Protein 8PHH (pdb70)

Organism: Atkinsonella hypoxylon virus (isolate 2H) (NCBI:txid647331)

Solvent-accessible surface area: 42245 Å² total; per-residue (Å²): 145,22,76,7,26,193,57,1,35,4,93,189,42,23,88,101,71,31,0,78,117,22,20,2,0,0,0,0,0,0,8,14,0,0,2,0,0,0,12,31,0,60,151,38,22,50,43,182,60,39,81,102,47,43,59,4,0,5,0,0,0,0,0,0,0,0,0,0,0,0,0,0,0,0,4,1,0,12,116,57,31,57,90,74,8,15,4,4,72,88,14,68,29,91,154,41,24,79,149,2,6,54,17,0,6,73,2,89,0,5,80,3,0,4,42,0,0,62,6,0,10,8,25,119,6,129,27,3,47,102,2,23,1,5,0,0,0,5,1,0,32,12,92,8,0,9,4,3,10,6,4,0,0,3,0,0,20,0,0,24,45,0,44,79,101,31,210,94,7,62,5,15,17,42,0,0,15,14,43,0,0,63,31,54,216,48,50,13,10,0,0,1,10,1,0,0,0,0,76,165,51,17,35,19,38,124,13,35,2,0,134,0,0,10,47,0,3,56,84,41,6,16,127,28,17,64,193,81,112,91,18,40,117,12,114,23,56,76,9,87,26,63,113,120,85,12,6,0,1,36,8,5,0,0,4,17,109,94,0,114,127,24,0,35,73,0,1,115,28,0,13,64,0,0,45,87,63,32,177,5,113,106,29,0,111,106,2,21,73,115,129,47,34,10,0,0,38,1,14,15,6,7,38,27,12,10,2,10,2,25,22,98,9,91,92,11,166,118,118,18,122,142,7,84,16,68,60,2,2,122,30,14,51,8,6,30,83,72,102,154,48,74,96,87,64,82,10,109,48,9,220,82,47,73,43,6,38,44,38,12,0,2,0,9,97,82,47,167,60,10,136,36,92,15,42,72,31,72,90,125,92,6,27,92,15,39,5,1,0,3,2,2,87,62,82,109,9,74,27,0,31,18,2,11,0,0,4,0,3,2,14,6,10,3,0,0,0,0,0,0,10,1,8,19,4,91,26,43,9,32,59,1,4,18,12,17,11,9,0,9,4,32,0,136,42,0,18,4,29,10,57,82,67,72,18,52,6,17,69,29,106,106,55,107,5,15,0,3,0,1,10,10,0,34,59,13,17,7,0,26,5,41,34,89,2,21,113,122,28,137,65,104,90,20,20,54,12,41,0,0,8,43,11,11,11,35,24,0,10,12,93,106,99,0,16,4,3,0,0,0,0,23,14,49,79,85,86,58,10,64,52,81,22,0,24,2,8,4,10,7,3,2,19,0,0,6,32,2,1,7,4,9,1,94,7,3,40,61,16,2,68,93,120,6,56,195,75,1,51,2,58,186,59,34,74,101,70,42,2,74,114,20,20,3,0,0,0,0,0,1,6,10,0,0,0,0,0,1,0,22,2,84,82,20,20,112,120,26,76,20,92,166,34,31,50,0,0,17,0,0,0,0,0,0,0,0,0,0,1,0,0,0,0,5,3,2,0,21,126,68,33,58,87,68,9,19,4,1,68,80,17,88,86,52,162,47,32,73,124,3,15,66,4,0,8,66,3,88,0,6,86,6,1,3,44,0,0,55,4,0,13,10,24,117,8,130,36,6,48,96,4,22,2,6,0,0,0,5,2,1,28,12,82,11,1,9,4,4,13,7,4,0,0,4,0,0,24,0,0,26,37,3,14,43,147,28,218,70,86,50,8,18,4,105,0,1,23,21,44,0,0,57,33,51,234,45,50,15,14,0,0,3,11,2,0,0,0,0,52,90,96,19,30,8,24,83,12,38,3,1,113,0,0,4,73,8,0,38,1,65,78,9,153,77,13,47,179,24,109,147,63,34,94,7,103,24,57,70,15,88,24,55,116,118,88,11,9,0,1,35,8,4,0,2,1,19,106,92,2,50,120,42,1,38,74,1,0,93,21,0,14,44,0,0,40,78,52,31,153,6,103,90,32,0,114,113,4,19,73,117,130,42,36,10,0,0,38,0,11,10,6,10,37,31,15,10,3,10,2,29,19,100,9,96,80,30,174,141,110,24,130,154,14,86,16,69,50,0,3,122,20,14,47,8,3,30,87,82,91,158,46,73,83,94,61,80,10,98,57,7,219,78,58,72,46,5,40,64,40,3,0,1,3,12,124,80,42,169,71,16,133,34,87,16,39,88,21,66,91,125,99,8,31,96,19,46,5,1,0,2,1,3,88,59,62,102,11,80,28,0,19,17,1,11,0,0,4,0,3,1,12,10,12,4,0,0,0,0,0,0,12,1,8,18,2,82,25,35,8,28,146,1,2,28,13,23,19,5,3,4,4,29,1,133,35,1,16,11,31,12,55,78,79,77,15,57,6,17,72,30,99,81,6,154,62,102,111,35,26,18,1,6,0,2,12,11,0,55,68,15,20,8,0,24,7,40,39,105,1,22,118,90,21,175,64,106,61,19,19,61,12,36,2,1,21,32,8,14,8,37,32,0,24,17,56,100,146,76,0,18,4,2,0,0,0,0,22,16,64,66,77,90,72,8,66,47,86,18,0,43,3,11,6,4,6,2,5,23,0,0,8,34,1,1,7,1,14,0,89,4,5,53,75,14,1,57,49,123

Radius of gyration: 35.3 Å; Cα contacts (8 Å, |Δi|>4): 2469; chains: 2; boundi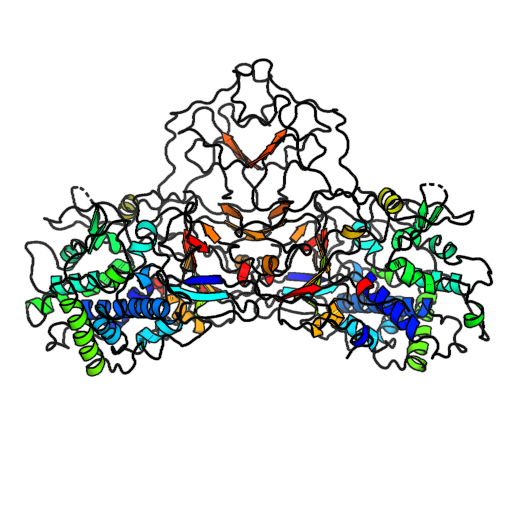ng box: 95×77×93 Å

Secondary structure (DSSP, 8-state):
--HHHH-GGGS-EE-----EEEEE---THHHHHHHHHHHHTTGGG---TT-SS-SHHHHHHHHHHHHHHHHHHHHHHTSSSPPHHHHTS--SHHHHHHHHHHHS--B-HHHHHHHGGG-BEE-SSSTTEEEEE-STT--HHHHTTTS--THHHHHHHHHHH-----S-GGGTTTT-EEEEESS-EEEHHHHHS--EE--EEE---HHHHHHGGGS-GGGHHHHT-SS------PPPPEE-TTT--HHHHHTT-STTSHHHHHHHHHHHHHHHHHHS---B-STTTTT-B-GGGG-EEEE-----S---PPP----S--EE--HHHHHHHTTBSPPPPP----EE----S-SSSS-GGGBSB-SS-PPP---PBP--HHHHHS--EEEEESS---SGGGTTHHHH--EEEESSEEEEEEEPP-TTS-HHHHS---STTEEETTSBPPSSSS--B-BPPPPP---SS---EEEES-SSS-EEEEE-SEESSPPPTTS-EEEEEE-SSS-S--EE----B-EEESEEEESSSSS--TTTEEEES-SHHHH-TTSEEEEE--STTTS---/--TTHHHH-GGGT-EE-----EEEEE---THHHHHHHHHHHHHH--TTS-TT-SS--HHHHHHHHHHHHHHHHHHHHHHTSSS--HHHHTS-TTTTSHHHHHHHHS--B-TTTHHHHGGG-BEE-SSSTTEEEEE--TT--HHHHTTTS--THHHHHHHHHTSS--SS--HHHHHHT-EEEEETT--EEHHHHT---B----EE---TTHHHHGGGS-HHHHHHHHHS--PPPP-PPPPEE-TTT--HHHHHHT--TTSHHHHHHHHHHHHHHHHHHS---B-STTTTT-B-GGGG-EEEE-----S----------S--EE--HHHHHHHTTBS--PPPP---EE----SSSTTS-GGGBSB-SS-PPP--------HHHHHS--EEEEESS---SSTTHHHHHH--EEEESSEEEEEEEPPPTTS-HHHHTT--STTEEETTSBPPSSSS--B--PPPPP-----EEES-SS--EEEEE-SEESSPPPGGG-EEEEEE-SSS-S--EE---B-EEESEEEESSSS---TTSEEEES-STTTS-TTSEEEEE--HHHHS--

Nearest PDB structures (foldseek):
  8qll-assembly1_B  TM=3.915E-01  e=9.304E+00  Rattus norvegicus

Foldseek 3Di:
DDPCCVPVVVVVVDDDDLFDAFEKAFEFLCLLLLLVLLVVLVVQDDLVDDQQAAADASLLSSLLLLLLVLLLQLCLQPPPDVHHFALNVPDPCPPDCVLLNVLQQPFFDFPVSVLQVVLQAKDADDSSRNYIYHYHCQQDDCLFCVLRSDASVLSLLLLQLLADDDDAEASLVVSQLAFAACEPPATHGNCFSQVQWDDLAIAGDQDLSNVSVCVRRDDVSSVSCHVRPRYDHQPQDHYYYYRVRDRCCCSRQVVDPVCSVRSSCSSVSVSVVCVPRVVTDDHSNVPSNDHDPSNPKAKEAEAAQDSGAQDGHDHDPHYHHYDDDQVSCVRLQAFDKFDDQPPPDDDDDDPDNVVDDVLPPQDDPPDDAFPFIFGGDDCCPHHWGKMKIWDLPDADPVSCPNRLSNRQYKYFYEDDDWDFDDADPPDDPNVRSHRPCGQKDQQVLEDRRNPNDHHTRGHYDPDPDDDDDPPDPLDDDDDDDDPDDDDDDDSVVDDARPNDRPRDDRDDDDVVPGHIDGSIKGAQDSHRHDSRGMIHRNDCQSPRHPVIHMDMGIHPCVVVDD/DCCVVPVVVVVDDDDLADAFEKAFEFQCLQLLLVLLLVCVVPVVQADCQVDQQDDSLLLSLLLLLLVLLLQLCLQPPPDVPHFQLSVPQDPDPLSVLLNVLQQPFFDFPVSVLQVVLQAKAADDSSRNYIYHYHCNQDDCLFCVLSRDASVLSLLLSVQQQDPDDDDQSCVQSQQAFAAAEAPAGQGNCQNQVAWDDVQIAGECDLSNVSVSVSRGNNVNVVVPPHDHHDGQPQDYYYYYRVRDRPSCRRQVVDPVCSVVSSCSSNSSSVRCCVTVVGDDHSNVPSNDHDPSNPKAKEAEAADDSHAQDGDDGDDDDGHHDYDQVSCVRRQAADKFDDQPVPDDDDDDPDPVVDDVVPPQDDPPDDAFPFIFGHDDCCPHVWDKMKIWFLPDADPVSCPSRLSNRFYKYFYEDDDWDFDDADPVDDVNVRSHRDCRQKDQQVQEDGSNDNDHHTRRHDDDPPDDDDDDDDDPPDPQDDDDDDDDPDDDDDDDPPPDDARPHDRPRHDRDDDDGLSHGHIDGSIKGAQDSHRHDSRGMIHRNDCCSPRNPVIDMDMGIHPCVVDDRD

InterPro domains:
  IPR058242 Capsid protein, partitivirus [PF25666] (72-651)

Sequence (1128 aa):
SGIFAKEIDLPRNVIQHSGNKFILDVVPDSRFPTFAITEFVQRSFSNFTFEQYSYVSPASLVGYLVYMIHAFVFLVDAFERSPMSAYASEIDASHAYLRIIDAFSDAYIPDFLFEILDTYLSHRLDIRSKLEMNVSYGSVLYKYDAPRIVAPSIFLLAHNQLISQSRESTAYEKWLDSIVIHYSRAVIRVGNLVGGLYQTTHFTYRNWFARSLSRLADSATHRTHLRRPMISEFDYNIPSVNNNTYNPYVHLLMLEPNNRNITLDFIRSLSSFCSTELKATRTLRDHISRRSAAISRCVIKGPEAPTWHSSPLDDLKEKSKQGNFSQFCEVAKFGLPRKENSESYTFKFPKDASTIDTAFYLIQENGRSSVLDPTTADEELHTEGMNLLFDPYDDESSAHYATVLSGKLIQNSNIDGETLLLPDPTTGLARTNSRYLQGSVLIRNVLPEFDQHEIRLFPRYPQSASLTLLFNMRQVWIPRFKQKVDEQPKLSNFSWNEGCDGTVPSLNVVTQQVILWSSYRHVSNSDRPTVDTVYYYSTLELLFGTRSSMMQTYNLHQLLSLIFAKEIDLPRNVIQHSGNKFILDVVPDSRFPTFAITEFVQRSFSNFTFEQYSYVSPASLVGYLVYMIHAFVFLVDAFERSPMSAYASEIDASHAYLRIIDAFSDAYIPDFLFEILDTYLSHRLDIRSKLEMNVSYGSVLYKYDAPRIVAPSIFLLAHNQLISQSRESTAYEKWLDSIVIHYSRAVIRVGNLVGGLYQSTHFTYRNWFARSLSRLADSATHRTHLRRPMISEFDYNIPSVNNNTYNPYVHLLMLEPNNRNITLDFIRSLSSFCSTELKATRTLRDHISRRSAAISRCVIKGPEAPTWHSSPLDDLKEKSKQGNFSQFCEVAKFGLPRKENSESYTFKFPKDASTIDTAFYLIQENGRSSVLDPTTADEELHTEGMNLLFDPYDDESSAHYATVLSGKLIQNSNIDGETLLLPDPTTGLARTNSRYLQGSVLIRNVLPEFDQHEIRLFPRYPQISRLSASLTLLFNMRQVWIPRFKQKVDEQPKLSNFSWNEGCDGTVPSLNVVTAQQVILWSSYRHVSNSDRPTVDTVYYYSTLELLFGTRSSMMQTYNLHQLLSLH

Structure (mmCIF, N/CA/C/O backbone):
data_8PHH
#
_entry.id   8PHH
#
loop_
_atom_site.group_PDB
_atom_site.id
_atom_site.type_symbol
_atom_site.label_atom_id
_atom_site.label_alt_id
_atom_site.label_comp_id
_atom_site.label_asym_id
_atom_site.label_entity_id
_atom_site.label_seq_id
_atom_site.pdbx_PDB_ins_code
_atom_site.Cartn_x
_atom_site.Cartn_y
_atom_site.Cartn_z
_atom_site.occupancy
_atom_site.B_iso_or_equiv
_atom_site.auth_seq_id
_atom_site.auth_comp_id
_atom_site.auth_asym_id
_atom_site.auth_atom_id
_atom_site.pdbx_PDB_model_num
ATOM 1 N N . SER A 1 69 ? 239.327 329.056 261.170 1.00 48.60 69 SER B N 1
ATOM 2 C CA . SER A 1 69 ? 240.706 329.600 261.210 1.00 48.60 69 SER B CA 1
ATOM 3 C C . SER A 1 69 ? 240.725 330.895 262.015 1.00 48.60 69 SER B C 1
ATOM 4 O O . SER A 1 69 ? 241.346 331.851 261.557 1.00 48.60 69 SER B O 1
ATOM 7 N N . GLY A 1 70 ? 240.158 330.862 263.205 1.00 44.22 70 GLY B N 1
ATOM 8 C CA . GLY A 1 70 ? 240.123 332.062 264.037 1.00 44.22 70 GLY B CA 1
ATOM 9 C C . GLY A 1 70 ? 238.694 332.365 264.350 1.00 44.22 70 GLY B C 1
ATOM 10 O O . GLY A 1 70 ? 237.885 332.284 263.457 1.00 44.22 70 GLY B O 1
ATOM 11 N N . ILE A 1 71 ? 238.407 332.731 265.580 1.00 42.76 71 ILE B N 1
ATOM 12 C CA . ILE A 1 71 ? 237.019 333.037 265.989 1.00 42.76 71 ILE B CA 1
ATOM 13 C C . ILE A 1 71 ? 236.514 334.228 265.190 1.00 42.76 71 ILE B C 1
ATOM 14 O O . ILE A 1 71 ? 235.384 334.177 264.724 1.00 42.76 71 ILE B O 1
ATOM 19 N N . PHE A 1 72 ? 237.353 335.224 264.988 1.00 42.13 72 PHE B N 1
ATOM 20 C CA . PHE A 1 72 ? 236.949 336.466 264.317 1.00 42.13 72 PHE B CA 1
ATOM 21 C C . PHE A 1 72 ? 237.464 336.575 262.893 1.00 42.13 72 PHE B C 1
ATOM 22 O O . PHE A 1 72 ? 237.375 337.656 262.368 1.00 42.13 72 PHE B O 1
ATOM 30 N N . ALA A 1 73 ? 237.916 335.496 262.276 1.00 42.94 73 ALA B N 1
ATOM 31 C CA . ALA A 1 73 ? 238.460 335.614 260.930 1.00 42.94 73 ALA B CA 1
ATOM 32 C C . ALA A 1 73 ? 237.372 335.932 259.917 1.00 42.94 73 ALA B C 1
ATOM 33 O O . ALA A 1 73 ? 237.605 336.679 258.965 1.00 42.94 73 ALA B O 1
ATOM 35 N N . LYS A 1 74 ? 236.180 335.365 260.094 1.00 44.66 74 LYS B N 1
ATOM 36 C CA . LYS A 1 74 ? 235.094 335.667 259.170 1.00 44.66 74 LYS B CA 1
ATOM 37 C C . LYS A 1 74 ? 234.520 337.051 259.414 1.00 44.66 74 LYS B C 1
ATOM 38 O O . LYS A 1 74 ? 234.002 337.678 258.484 1.00 44.66 74 LYS B O 1
ATOM 44 N N . GLU A 1 75 ? 234.596 337.541 260.646 1.00 44.51 75 GLU B N 1
ATOM 45 C CA . GLU A 1 75 ? 234.054 338.855 260.954 1.00 44.51 75 GLU B CA 1
ATOM 46 C C . GLU A 1 75 ? 234.961 339.969 260.467 1.00 44.51 75 GLU B C 1
ATOM 47 O O . GLU A 1 75 ? 234.500 340.896 259.790 1.00 44.51 75 GLU B O 1
ATOM 53 N N . ILE A 1 76 ? 236.240 339.910 260.834 1.00 42.96 76 ILE B N 1
ATOM 54 C CA . ILE A 1 76 ? 237.182 340.937 260.412 1.00 42.96 76 ILE B CA 1
ATOM 55 C C . ILE A 1 76 ? 237.406 340.856 258.911 1.00 42.96 76 ILE B C 1
ATOM 56 O O . ILE A 1 76 ? 237.202 341.836 258.185 1.00 42.96 76 ILE B O 1
ATOM 61 N N . ASP A 1 77 ? 237.807 339.676 258.438 1.00 44.47 77 ASP B N 1
ATOM 62 C CA . ASP A 1 77 ? 237.965 339.308 257.031 1.00 44.47 77 ASP B CA 1
ATOM 63 C C . ASP A 1 77 ? 238.943 340.248 256.326 1.00 44.47 77 ASP B C 1
ATOM 64 O O . ASP A 1 77 ? 238.575 341.059 255.480 1.00 44.47 77 ASP B O 1
ATOM 69 N N . LEU A 1 78 ? 240.200 340.138 256.760 1.00 43.34 78 LEU B N 1
ATOM 70 C CA . LEU A 1 78 ? 241.341 340.880 256.230 1.00 43.34 78 LEU B CA 1
ATOM 71 C C . LEU A 1 78 ? 241.490 340.857 254.707 1.00 43.34 78 LEU B C 1
ATOM 72 O O . LEU A 1 78 ? 241.844 341.903 254.156 1.00 43.34 78 LEU B O 1
ATOM 77 N N . PRO A 1 79 ? 241.249 339.719 253.955 1.00 43.58 79 PRO B N 1
ATOM 78 C CA . PRO A 1 79 ? 241.376 339.812 252.492 1.00 43.58 79 PRO B CA 1
ATOM 79 C C . PRO A 1 79 ? 240.406 340.740 251.773 1.00 43.58 79 PRO B C 1
ATOM 80 O O . PRO A 1 79 ? 240.598 340.991 250.581 1.00 43.58 79 PRO B O 1
ATOM 84 N N . ARG A 1 80 ? 239.381 341.263 252.442 1.00 45.23 80 ARG B N 1
ATOM 85 C CA . ARG A 1 80 ? 238.565 342.303 251.842 1.00 45.23 80 ARG B CA 1
ATOM 86 C C . ARG A 1 80 ? 238.697 343.655 252.521 1.00 45.23 80 ARG B C 1
ATOM 87 O O . ARG A 1 80 ? 238.004 344.594 252.119 1.00 45.23 80 ARG B O 1
ATOM 95 N N . ASN A 1 81 ? 239.574 343.793 253.513 1.00 42.39 81 ASN B N 1
ATOM 96 C CA . ASN A 1 81 ? 239.721 345.036 254.253 1.00 42.39 81 ASN B CA 1
ATOM 97 C C . ASN A 1 81 ? 241.166 345.511 254.326 1.00 42.39 81 ASN B C 1
ATOM 98 O O . ASN A 1 81 ? 241.476 346.423 255.096 1.00 42.39 81 ASN B O 1
ATOM 103 N N . VAL A 1 82 ? 242.059 344.913 253.543 1.00 40.33 82 VAL B N 1
ATOM 104 C CA . VAL A 1 82 ? 243.418 345.414 253.392 1.00 40.33 82 VAL B CA 1
ATOM 105 C C . VAL A 1 82 ? 243.553 346.033 252.013 1.00 40.33 82 VAL B C 1
ATOM 106 O O . VAL A 1 82 ? 242.817 345.684 251.085 1.00 40.33 82 VAL B O 1
ATOM 110 N N . ILE A 1 83 ? 244.471 346.978 251.895 1.00 38.84 83 ILE B N 1
ATOM 111 C CA . ILE A 1 83 ? 244.899 347.513 250.614 1.00 38.84 83 ILE B CA 1
ATOM 112 C C . ILE A 1 83 ? 246.283 346.948 250.349 1.00 38.84 83 ILE B C 1
ATOM 113 O O . ILE A 1 83 ? 247.116 346.887 251.259 1.00 38.84 83 ILE B O 1
ATOM 118 N N . GLN A 1 84 ? 246.516 346.479 249.129 1.00 38.40 84 GLN B N 1
ATOM 119 C CA . GLN A 1 84 ? 247.792 345.902 248.747 1.00 38.40 84 GLN B CA 1
ATOM 120 C C . GLN A 1 84 ? 248.291 346.558 247.472 1.00 38.40 84 GLN B C 1
ATOM 121 O O . GLN A 1 84 ? 247.557 346.680 246.490 1.00 38.40 84 GLN B O 1
ATOM 127 N N . HIS A 1 85 ? 249.550 346.977 247.492 1.00 38.52 85 HIS B N 1
ATOM 128 C CA . HIS A 1 85 ? 250.174 347.563 246.316 1.00 38.52 85 HIS B CA 1
ATOM 129 C C . HIS A 1 85 ? 251.662 347.284 246.409 1.00 38.52 85 HIS B C 1
ATOM 130 O O . HIS A 1 85 ? 252.300 347.662 247.394 1.00 38.52 85 HIS B O 1
ATOM 137 N N . SER A 1 86 ? 252.206 346.620 245.399 1.00 38.19 86 SER B N 1
ATOM 138 C CA . SER A 1 86 ? 253.598 346.208 245.425 1.00 38.19 86 SER B CA 1
ATOM 139 C C . SER A 1 86 ? 254.573 347.344 245.167 1.00 38.19 86 SER B C 1
ATOM 140 O O . SER A 1 86 ? 255.773 347.168 245.389 1.00 38.19 86 SER B O 1
ATOM 143 N N . GLY A 1 87 ? 254.099 348.489 244.713 1.00 38.97 87 GLY B N 1
ATOM 144 C CA . GLY A 1 87 ? 254.950 349.590 244.321 1.00 38.97 87 GLY B CA 1
ATOM 145 C C . GLY A 1 87 ? 254.900 349.826 242.824 1.00 38.97 87 GLY B C 1
ATOM 146 O O . GLY A 1 87 ? 254.321 349.061 242.055 1.00 38.97 87 GLY B O 1
ATOM 147 N N . ASN A 1 88 ? 255.521 350.922 242.420 1.00 38.68 88 ASN B N 1
ATOM 148 C CA . ASN A 1 88 ? 255.544 351.286 241.018 1.00 38.68 88 ASN B CA 1
ATOM 149 C C . ASN A 1 88 ? 256.723 350.619 240.311 1.00 38.68 88 ASN B C 1
ATOM 150 O O . ASN A 1 88 ? 257.598 350.017 240.935 1.00 38.68 88 ASN B O 1
ATOM 155 N N . LYS A 1 89 ? 256.728 350.721 238.987 1.00 38.43 89 LYS B N 1
ATOM 156 C CA . LYS A 1 89 ? 257.785 350.132 238.181 1.00 38.43 89 LYS B CA 1
ATOM 157 C C . LYS A 1 89 ? 259.067 350.935 238.320 1.00 38.43 89 LYS B C 1
ATOM 158 O O . LYS A 1 89 ? 259.072 352.157 238.168 1.00 38.43 89 LYS B O 1
ATOM 164 N N . PHE A 1 90 ? 260.161 350.236 238.600 1.00 37.77 90 PHE B N 1
ATOM 165 C CA . PHE A 1 90 ? 261.434 350.885 238.860 1.00 37.77 90 PHE B CA 1
ATOM 166 C C . PHE A 1 90 ? 262.532 349.978 238.339 1.00 37.77 90 PHE B C 1
ATOM 167 O O . PHE A 1 90 ? 262.588 348.804 238.710 1.00 37.77 90 PHE B O 1
ATOM 175 N N . ILE A 1 91 ? 263.396 350.510 237.484 1.00 38.15 91 ILE B N 1
ATOM 176 C CA . ILE A 1 91 ? 264.477 349.732 236.898 1.00 38.15 91 ILE B CA 1
ATOM 177 C C . ILE A 1 91 ? 265.782 350.182 237.526 1.00 38.15 91 ILE B C 1
ATOM 178 O O . ILE A 1 91 ? 266.133 351.366 237.474 1.00 38.15 91 ILE B O 1
ATOM 183 N N . LEU A 1 92 ? 266.501 349.236 238.112 1.00 39.10 92 LEU B N 1
ATOM 184 C CA . LEU A 1 92 ? 267.785 349.505 238.735 1.00 39.10 92 LEU B CA 1
ATOM 185 C C . LEU A 1 92 ? 268.882 348.999 237.804 1.00 39.10 92 LEU B C 1
ATOM 186 O O . LEU A 1 92 ? 268.934 347.807 237.492 1.00 39.10 92 LEU B O 1
ATOM 191 N N . ASP A 1 93 ? 269.743 349.906 237.350 1.00 39.83 93 ASP B N 1
ATOM 192 C CA . ASP A 1 93 ? 270.790 349.585 236.386 1.00 39.83 93 ASP B CA 1
ATOM 193 C C . ASP A 1 93 ? 271.983 348.966 237.094 1.00 39.83 93 ASP B C 1
ATOM 194 O O . ASP A 1 93 ? 272.226 349.248 238.270 1.00 39.83 93 ASP B O 1
ATOM 199 N N . VAL A 1 94 ? 272.718 348.116 236.385 1.00 37.83 94 VAL B N 1
ATOM 200 C CA . VAL A 1 94 ? 273.970 347.550 236.876 1.00 37.83 94 VAL B CA 1
ATOM 201 C C . VAL A 1 94 ? 275.045 347.813 235.832 1.00 37.83 94 VAL B C 1
ATOM 202 O O . VAL A 1 94 ? 274.935 347.352 234.693 1.00 37.83 94 VAL B O 1
ATOM 206 N N . VAL A 1 95 ? 276.074 348.563 236.210 1.00 37.00 95 VAL B N 1
ATOM 207 C CA . VAL A 1 95 ? 277.180 348.865 235.306 1.00 37.00 95 VAL B CA 1
ATOM 208 C C . VAL A 1 95 ? 278.436 348.192 235.842 1.00 37.00 95 VAL B C 1
ATOM 209 O O . VAL A 1 95 ? 279.078 348.731 236.751 1.00 37.00 95 VAL B O 1
ATOM 213 N N . PRO A 1 96 ? 278.824 347.033 235.321 1.00 36.88 96 PRO B N 1
ATOM 214 C CA . PRO A 1 96 ? 279.978 346.319 235.878 1.00 36.88 96 PRO B CA 1
ATOM 215 C C . PRO A 1 96 ? 281.298 347.018 235.588 1.00 36.88 96 PRO B C 1
ATOM 216 O O . PRO A 1 96 ? 281.563 347.453 234.468 1.00 36.88 96 PRO B O 1
ATOM 220 N N . ASP A 1 97 ? 282.120 347.135 236.624 1.00 38.09 97 ASP B N 1
ATOM 221 C CA . ASP A 1 97 ? 283.512 347.543 236.485 1.00 38.09 97 ASP B CA 1
ATOM 222 C C . ASP A 1 97 ? 284.254 346.417 235.782 1.00 38.09 97 ASP B C 1
ATOM 223 O O . ASP A 1 97 ? 284.542 345.382 236.386 1.00 38.09 97 ASP B O 1
ATOM 228 N N . SER A 1 98 ? 284.566 346.616 234.507 1.00 38.97 98 SER B N 1
ATOM 229 C CA . SER A 1 98 ? 285.084 345.519 233.706 1.00 38.97 98 SER B CA 1
ATOM 230 C C . SER A 1 98 ? 286.592 345.359 233.811 1.00 38.97 98 SER B C 1
ATOM 231 O O . SER A 1 98 ? 287.161 344.611 233.013 1.00 38.97 98 SER B O 1
ATOM 234 N N . ARG A 1 99 ? 287.251 346.023 234.763 1.00 38.03 99 ARG B N 1
ATOM 235 C CA . ARG A 1 99 ? 288.657 345.754 235.024 1.00 38.03 99 ARG B CA 1
ATOM 236 C C . ARG A 1 99 ? 288.874 344.385 235.641 1.00 38.03 99 ARG B C 1
ATOM 237 O O . ARG A 1 99 ? 289.863 343.724 235.323 1.00 38.03 99 ARG B O 1
ATOM 245 N N . PHE A 1 100 ? 287.986 343.957 236.510 1.00 38.27 100 PHE B N 1
ATOM 246 C CA . PHE A 1 100 ? 288.092 342.693 237.224 1.00 38.27 100 PHE B CA 1
ATOM 247 C C . PHE A 1 100 ? 287.762 341.489 236.333 1.00 38.27 100 PHE B C 1
ATOM 248 O O . PHE A 1 100 ? 288.493 340.484 236.405 1.00 38.27 100 PHE B O 1
ATOM 256 N N . PRO A 1 101 ? 286.722 341.519 235.465 1.00 38.30 101 PRO B N 1
ATOM 257 C CA . PRO A 1 101 ? 286.664 340.479 234.428 1.00 38.30 101 PRO B CA 1
ATOM 258 C C . PRO A 1 101 ? 287.844 340.481 233.472 1.00 38.30 101 PRO B C 1
ATOM 259 O O . PRO A 1 101 ? 288.254 339.403 233.046 1.00 38.30 101 PRO B O 1
ATOM 263 N N . THR A 1 102 ? 288.408 341.644 233.133 1.00 38.97 102 THR B N 1
ATOM 264 C CA . THR A 1 102 ? 289.597 341.681 232.283 1.00 38.97 102 THR B CA 1
ATOM 265 C C . THR A 1 102 ? 290.794 341.050 232.986 1.00 38.97 102 THR B C 1
ATOM 266 O O . THR A 1 102 ? 291.592 340.342 232.359 1.00 38.97 102 THR B O 1
ATOM 270 N N . PHE A 1 103 ? 290.894 341.254 234.298 1.00 38.56 103 PHE B N 1
ATOM 271 C CA . PHE A 1 103 ? 291.959 340.658 235.095 1.00 38.56 103 PHE B CA 1
ATOM 272 C C . PHE A 1 103 ? 291.815 339.142 235.155 1.00 38.56 103 PHE B C 1
ATOM 273 O O . PHE A 1 103 ? 292.812 338.414 235.171 1.00 38.56 103 PHE B O 1
ATOM 281 N N . ALA A 1 104 ? 290.575 338.649 235.192 1.00 39.21 104 ALA B N 1
ATOM 282 C CA . ALA A 1 104 ? 290.358 337.204 235.137 1.00 39.21 104 ALA B CA 1
ATOM 283 C C . ALA A 1 104 ? 290.647 336.637 233.747 1.00 39.21 104 ALA B C 1
ATOM 284 O O . ALA A 1 104 ? 291.230 335.551 233.616 1.00 39.21 104 ALA B O 1
ATOM 286 N N . ILE A 1 105 ? 290.232 337.354 232.700 1.00 39.25 105 ILE B N 1
ATOM 287 C CA . ILE A 1 105 ? 290.384 336.885 231.324 1.00 39.25 105 ILE B CA 1
ATOM 288 C C . ILE A 1 105 ? 291.852 336.832 230.923 1.00 39.25 105 ILE B C 1
ATOM 289 O O . ILE A 1 105 ? 292.283 335.898 230.236 1.00 39.25 105 ILE B O 1
ATOM 294 N N . THR A 1 106 ? 292.646 337.813 231.363 1.00 40.13 106 THR B N 1
ATOM 295 C CA . THR A 1 106 ? 294.078 337.809 231.076 1.00 40.13 106 THR B CA 1
ATOM 296 C C . THR A 1 106 ? 294.769 336.612 231.714 1.00 40.13 106 THR B C 1
ATOM 297 O O . THR A 1 106 ? 295.638 335.990 231.093 1.00 40.13 106 THR B O 1
ATOM 301 N N . GLU A 1 107 ? 294.340 336.230 232.914 1.00 41.54 107 GLU B N 1
ATOM 302 C CA . GLU A 1 107 ? 294.928 335.072 233.567 1.00 41.54 107 GLU B CA 1
ATOM 303 C C . GLU A 1 107 ? 294.466 333.777 232.913 1.00 41.54 107 GLU B C 1
ATOM 304 O O . GLU A 1 107 ? 295.219 332.798 232.888 1.00 41.54 107 GLU B O 1
ATOM 310 N N . PHE A 1 108 ? 293.244 333.751 232.378 1.00 40.79 108 PHE B N 1
ATOM 311 C CA . PHE A 1 108 ? 292.795 332.599 231.600 1.00 40.79 108 PHE B CA 1
ATOM 312 C C . PHE A 1 108 ? 293.553 332.451 230.289 1.00 40.79 108 PHE B C 1
ATOM 313 O O . PHE A 1 108 ? 293.850 331.326 229.879 1.00 40.79 108 PHE B O 1
ATOM 321 N N . VAL A 1 109 ? 293.871 333.558 229.631 1.00 40.57 109 VAL B N 1
ATOM 322 C CA . VAL A 1 109 ? 294.589 333.513 228.366 1.00 40.57 109 VAL B CA 1
ATOM 323 C C . VAL A 1 109 ? 296.066 333.175 228.560 1.00 40.57 109 VAL B C 1
ATOM 324 O O . VAL A 1 109 ? 296.619 332.377 227.797 1.00 40.57 109 VAL B O 1
ATOM 328 N N . GLN A 1 110 ? 296.705 333.705 229.605 1.00 41.12 110 GLN B N 1
ATOM 329 C CA . GLN A 1 110 ? 298.108 333.402 229.864 1.00 41.12 110 GLN B CA 1
ATOM 330 C C . GLN A 1 110 ? 298.359 331.955 230.274 1.00 41.12 110 GLN B C 1
ATOM 331 O O . GLN A 1 110 ? 299.511 331.513 230.239 1.00 41.12 110 GLN B O 1
ATOM 337 N N . ARG A 1 111 ? 297.328 331.207 230.653 1.00 42.67 111 ARG B N 1
ATOM 338 C CA . ARG A 1 111 ? 297.462 329.781 230.894 1.00 42.67 111 ARG B CA 1
ATOM 339 C C . ARG A 1 111 ? 296.958 328.931 229.738 1.00 42.67 111 ARG B C 1
ATOM 340 O O . ARG A 1 111 ? 297.219 327.727 229.716 1.00 42.67 111 ARG B O 1
ATOM 348 N N . SER A 1 112 ? 296.248 329.516 228.781 1.00 42.54 112 SER B N 1
ATOM 349 C CA . SER A 1 112 ? 295.736 328.753 227.657 1.00 42.54 112 SER B CA 1
ATOM 350 C C . SER A 1 112 ? 296.429 329.075 226.344 1.00 42.54 112 SER B C 1
ATOM 351 O O . SER A 1 112 ? 296.118 328.443 225.330 1.00 42.54 112 SER B O 1
ATOM 354 N N . PHE A 1 113 ? 297.380 329.979 226.382 1.00 44.12 113 PHE B N 1
ATOM 355 C CA . PHE A 1 113 ? 298.017 330.388 225.126 1.00 44.12 113 PHE B CA 1
ATOM 356 C C . PHE A 1 113 ? 299.525 330.377 225.259 1.00 44.12 113 PHE B C 1
ATOM 357 O O . PHE A 1 113 ? 300.053 331.283 225.843 1.00 44.12 113 PHE B O 1
ATOM 365 N N . SER A 1 114 ? 300.181 329.374 224.694 1.00 46.37 114 SER B N 1
ATOM 366 C CA . SER A 1 114 ? 301.631 329.377 224.678 1.00 46.37 114 SER B CA 1
ATOM 367 C C . SER A 1 114 ? 302.131 330.116 223.444 1.00 46.37 114 SER B C 1
ATOM 368 O O . SER A 1 114 ? 301.464 330.172 222.410 1.00 46.37 114 SER B O 1
ATOM 371 N N . ASN A 1 115 ? 303.329 330.690 223.559 1.00 47.53 115 ASN B N 1
ATOM 372 C CA . ASN A 1 115 ? 303.984 331.279 222.398 1.00 47.53 115 ASN B CA 1
ATOM 373 C C . ASN A 1 115 ? 304.520 330.233 221.432 1.00 47.53 115 ASN B C 1
ATOM 374 O O . ASN A 1 115 ? 304.895 330.583 220.308 1.00 47.53 115 ASN B O 1
ATOM 379 N N . PHE A 1 116 ? 304.563 328.968 221.839 1.00 46.92 116 PHE B N 1
ATOM 380 C CA . PHE A 1 116 ? 305.056 327.871 221.016 1.00 46.92 116 PHE B CA 1
ATOM 381 C C . PHE A 1 116 ? 303.932 327.215 220.228 1.00 46.92 116 PHE B C 1
ATOM 382 O O . PHE A 1 116 ? 304.155 326.234 219.516 1.00 46.92 116 PHE B O 1
ATOM 390 N N . THR A 1 117 ? 302.712 327.732 220.337 1.00 47.35 117 THR B N 1
ATOM 391 C CA . THR A 1 117 ? 301.557 327.159 219.655 1.00 47.35 117 THR B CA 1
ATOM 392 C C . THR A 1 117 ? 300.847 328.254 218.870 1.00 47.35 117 THR B C 1
ATOM 393 O O . THR A 1 117 ? 301.213 329.431 218.939 1.00 47.35 117 THR B O 1
ATOM 397 N N . PHE A 1 118 ? 299.839 327.831 218.098 1.00 46.09 118 PHE B N 1
ATOM 398 C CA . PHE A 1 118 ? 298.825 328.693 217.474 1.00 46.09 118 PHE B CA 1
ATOM 399 C C . PHE A 1 118 ? 299.443 329.653 216.462 1.00 46.09 118 PHE B C 1
ATOM 400 O O . PHE A 1 118 ? 299.144 330.847 216.432 1.00 46.09 118 PHE B O 1
ATOM 408 N N . GLU A 1 119 ? 300.317 329.116 215.617 1.00 48.22 119 GLU B N 1
ATOM 409 C CA . GLU A 1 119 ? 301.095 329.930 214.697 1.00 48.22 119 GLU B CA 1
ATOM 410 C C . GLU A 1 119 ? 300.466 330.036 213.316 1.00 48.22 119 GLU B C 1
ATOM 411 O O . GLU A 1 119 ? 301.043 330.680 212.437 1.00 48.22 119 GLU B O 1
ATOM 417 N N . GLN A 1 120 ? 299.308 329.425 213.100 1.00 45.97 120 GLN B N 1
ATOM 418 C CA . GLN A 1 120 ? 298.680 329.427 211.790 1.00 45.97 120 GLN B CA 1
ATOM 419 C C . GLN A 1 120 ? 297.509 330.390 211.685 1.00 45.97 120 GLN B C 1
ATOM 420 O O . GLN A 1 120 ? 296.832 330.407 210.654 1.00 45.97 120 GLN B O 1
ATOM 426 N N . TYR A 1 121 ? 297.253 331.188 212.713 1.00 43.80 121 TYR B N 1
ATOM 427 C CA . TYR A 1 121 ? 296.134 332.117 212.712 1.00 43.80 121 TYR B CA 1
ATOM 428 C C . TYR A 1 121 ? 296.654 333.538 212.563 1.00 43.80 121 TYR B C 1
ATOM 429 O O . TYR A 1 121 ? 297.652 333.909 213.185 1.00 43.80 121 TYR B O 1
ATOM 438 N N . SER A 1 122 ? 295.969 334.328 211.739 1.00 43.36 122 SER B N 1
ATOM 439 C CA . SER A 1 122 ? 296.501 335.625 211.346 1.00 43.36 122 SER B CA 1
ATOM 440 C C . SER A 1 122 ? 296.018 336.735 212.266 1.00 43.36 122 SER B C 1
ATOM 441 O O . SER A 1 122 ? 296.607 337.818 212.295 1.00 43.36 122 SER B O 1
ATOM 444 N N . TYR A 1 123 ? 294.939 336.507 213.006 1.00 41.74 123 TYR B N 1
ATOM 445 C CA . TYR A 1 123 ? 294.382 337.539 213.867 1.00 41.74 123 TYR B CA 1
ATOM 446 C C . TYR A 1 123 ? 294.291 337.115 215.322 1.00 41.74 123 TYR B C 1
ATOM 447 O O . TYR A 1 123 ? 293.626 337.791 216.110 1.00 41.74 123 TYR B O 1
ATOM 456 N N . VAL A 1 124 ? 294.940 336.027 215.703 1.00 40.86 124 VAL B N 1
ATOM 457 C CA . VAL A 1 124 ? 294.820 335.492 217.050 1.00 40.86 124 VAL B CA 1
ATOM 458 C C . VAL A 1 124 ? 296.131 335.714 217.784 1.00 40.86 124 VAL B C 1
ATOM 459 O O . VAL A 1 124 ? 297.197 335.293 217.325 1.00 40.86 124 VAL B O 1
ATOM 463 N N . SER A 1 125 ? 296.038 336.379 218.922 1.00 40.55 125 SER B N 1
ATOM 464 C CA . SER A 1 125 ? 297.137 336.745 219.794 1.00 40.55 125 SER B CA 1
ATOM 465 C C . SER A 1 125 ? 296.604 336.562 221.204 1.00 40.55 125 SER B C 1
ATOM 466 O O . SER A 1 125 ? 295.413 336.287 221.376 1.00 40.55 125 SER B O 1
ATOM 469 N N . PRO A 1 126 ? 297.456 336.655 222.234 1.00 40.20 126 PRO B N 1
ATOM 470 C CA . PRO A 1 126 ? 296.903 336.841 223.579 1.00 40.20 126 PRO B CA 1
ATOM 471 C C . PRO A 1 126 ? 296.101 338.127 223.695 1.00 40.20 126 PRO B C 1
ATOM 472 O O . PRO A 1 126 ? 295.030 338.150 224.313 1.00 40.20 126 PRO B O 1
ATOM 476 N N . ALA A 1 127 ? 296.606 339.184 223.054 1.00 39.11 127 ALA B N 1
ATOM 477 C CA . ALA A 1 127 ? 295.961 340.491 223.079 1.00 39.11 127 ALA B CA 1
ATOM 478 C C . ALA A 1 127 ? 294.587 340.452 222.421 1.00 39.11 127 ALA B C 1
ATOM 479 O O . ALA A 1 127 ? 293.592 340.880 223.012 1.00 39.11 127 ALA B O 1
ATOM 481 N N . SER A 1 128 ? 294.514 339.901 221.210 1.00 38.90 128 SER B N 1
ATOM 482 C CA . SER A 1 128 ? 293.250 339.836 220.491 1.00 38.90 128 SER B CA 1
ATOM 483 C C . SER A 1 128 ? 292.246 338.911 221.161 1.00 38.90 128 SER B C 1
ATOM 484 O O . SER A 1 128 ? 291.050 339.205 221.136 1.00 38.90 128 SER B O 1
ATOM 487 N N . LEU A 1 129 ? 292.698 337.831 221.789 1.00 37.55 129 LEU B N 1
ATOM 488 C CA . LEU A 1 129 ? 291.793 336.932 222.491 1.00 37.55 129 LEU B CA 1
ATOM 489 C C . LEU A 1 129 ? 291.223 337.548 223.761 1.00 37.55 129 LEU B C 1
ATOM 490 O O . LEU A 1 129 ? 290.020 337.394 224.021 1.00 37.55 129 LEU B O 1
ATOM 495 N N . VAL A 1 130 ? 292.053 338.251 224.535 1.00 37.80 130 VAL B N 1
ATOM 496 C CA . VAL A 1 130 ? 291.560 339.060 225.643 1.00 37.80 130 VAL B CA 1
ATOM 497 C C . VAL A 1 130 ? 290.570 340.119 225.167 1.00 37.80 130 VAL B C 1
ATOM 498 O O . VAL A 1 130 ? 289.516 340.294 225.786 1.00 37.80 130 VAL B O 1
ATOM 502 N N . GLY A 1 131 ? 290.861 340.790 224.050 1.00 36.87 131 GLY B N 1
ATOM 503 C CA . GLY A 1 131 ? 289.943 341.771 223.500 1.00 36.87 131 GLY B CA 1
ATOM 504 C C . GLY A 1 131 ? 288.617 341.212 223.040 1.00 36.87 131 GLY B C 1
ATOM 505 O O . GLY A 1 131 ? 287.585 341.848 223.259 1.00 36.87 131 GLY B O 1
ATOM 506 N N . TYR A 1 132 ? 288.625 340.028 222.433 1.00 36.98 132 TYR B N 1
ATOM 507 C CA . TYR A 1 132 ? 287.403 339.311 222.095 1.00 36.98 132 TYR B CA 1
ATOM 508 C C . TYR A 1 132 ? 286.581 338.969 223.329 1.00 36.98 132 TYR B C 1
ATOM 509 O O . TYR A 1 132 ? 285.363 339.195 223.353 1.00 36.98 132 TYR B O 1
ATOM 518 N N . LEU A 1 133 ? 287.224 338.435 224.366 1.00 36.80 133 LEU B N 1
ATOM 519 C CA . LEU A 1 133 ? 286.473 338.044 225.551 1.00 36.80 133 LEU B CA 1
ATOM 520 C C . LEU A 1 133 ? 285.984 339.244 226.357 1.00 36.80 133 LEU B C 1
ATOM 521 O O . LEU A 1 133 ? 284.986 339.134 227.073 1.00 36.80 133 LEU B O 1
ATOM 526 N N . VAL A 1 134 ? 286.657 340.391 226.252 1.00 36.35 134 VAL B N 1
ATOM 527 C CA . VAL A 1 134 ? 286.143 341.614 226.861 1.00 36.35 134 VAL B CA 1
ATOM 528 C C . VAL A 1 134 ? 285.007 342.189 226.021 1.00 36.35 134 VAL B C 1
ATOM 529 O O . VAL A 1 134 ? 284.020 342.701 226.566 1.00 36.35 134 VAL B O 1
ATOM 533 N N . TYR A 1 135 ? 285.110 342.073 224.691 1.00 36.29 135 TYR B N 1
ATOM 534 C CA . TYR A 1 135 ? 284.051 342.460 223.763 1.00 36.29 135 TYR B CA 1
ATOM 535 C C . TYR A 1 135 ? 282.745 341.733 224.048 1.00 36.29 135 TYR B C 1
ATOM 536 O O . TYR A 1 135 ? 281.672 342.338 223.952 1.00 36.29 135 TYR B O 1
ATOM 545 N N . MET A 1 136 ? 282.811 340.450 224.382 1.00 36.59 136 MET B N 1
ATOM 546 C CA . MET A 1 136 ? 281.581 339.684 224.535 1.00 36.59 136 MET B CA 1
ATOM 547 C C . MET A 1 136 ? 280.816 340.017 225.814 1.00 36.59 136 MET B C 1
ATOM 548 O O . MET A 1 136 ? 279.591 339.860 225.836 1.00 36.59 136 MET B O 1
ATOM 553 N N . ILE A 1 137 ? 281.488 340.527 226.848 1.00 36.40 137 ILE B N 1
ATOM 554 C CA . ILE A 1 137 ? 280.801 341.034 228.035 1.00 36.40 137 ILE B CA 1
ATOM 555 C C . ILE A 1 137 ? 279.940 342.240 227.687 1.00 36.40 137 ILE B C 1
ATOM 556 O O . ILE A 1 137 ? 278.753 342.300 228.035 1.00 36.40 137 ILE B O 1
ATOM 561 N N . HIS A 1 138 ? 280.519 343.195 226.971 1.00 36.15 138 HIS B N 1
ATOM 562 C CA . HIS A 1 138 ? 279.810 344.388 226.543 1.00 36.15 138 HIS B CA 1
ATOM 563 C C . HIS A 1 138 ? 278.725 344.070 225.527 1.00 36.15 138 HIS B C 1
ATOM 564 O O . HIS A 1 138 ? 277.679 344.729 225.519 1.00 36.15 138 HIS B O 1
ATOM 571 N N . ALA A 1 139 ? 278.953 343.054 224.700 1.00 36.29 139 ALA B N 1
ATOM 572 C CA . ALA A 1 139 ? 277.930 342.514 223.822 1.00 36.29 139 ALA B CA 1
ATOM 573 C C . ALA A 1 139 ? 276.741 341.969 224.595 1.00 36.29 139 ALA B C 1
ATOM 574 O O . ALA A 1 139 ? 275.594 342.222 224.212 1.00 36.29 139 ALA B O 1
ATOM 576 N N . PHE A 1 140 ? 276.999 341.229 225.676 1.00 36.55 140 PHE B N 1
ATOM 577 C CA . PHE A 1 140 ? 275.933 340.732 226.536 1.00 36.55 140 PHE B CA 1
ATOM 578 C C . PHE A 1 140 ? 275.148 341.865 227.176 1.00 36.55 140 PHE B C 1
ATOM 579 O O . PHE A 1 140 ? 273.914 341.789 227.252 1.00 36.55 140 PHE B O 1
ATOM 587 N N . VAL A 1 141 ? 275.845 342.911 227.623 1.00 36.54 141 VAL B N 1
ATOM 588 C CA . VAL A 1 141 ? 275.173 344.073 228.201 1.00 36.54 141 VAL B CA 1
ATOM 589 C C . VAL A 1 141 ? 274.279 344.766 227.176 1.00 36.54 141 VAL B C 1
ATOM 590 O O . VAL A 1 141 ? 273.129 345.108 227.488 1.00 36.54 141 VAL B O 1
ATOM 594 N N . PHE A 1 142 ? 274.768 344.943 225.941 1.00 36.54 142 PHE B N 1
ATOM 595 C CA . PHE A 1 142 ? 273.950 345.508 224.872 1.00 36.54 142 PHE B CA 1
ATOM 596 C C . PHE A 1 142 ? 272.737 344.656 224.548 1.00 36.54 142 PHE B C 1
ATOM 597 O O . PHE A 1 142 ? 271.661 345.205 224.300 1.00 36.54 142 PHE B O 1
ATOM 605 N N . LEU A 1 143 ? 272.886 343.333 224.529 1.00 36.35 143 LEU B N 1
ATOM 606 C CA . LEU A 1 143 ? 271.756 342.488 224.172 1.00 36.35 143 LEU B CA 1
ATOM 607 C C . LEU A 1 143 ? 270.693 342.496 225.259 1.00 36.35 143 LEU B C 1
ATOM 608 O O . LEU A 1 143 ? 269.495 342.552 224.953 1.00 36.35 143 LEU B O 1
ATOM 613 N N . VAL A 1 144 ? 271.112 342.501 226.527 1.00 36.98 144 VAL B N 1
ATOM 614 C CA . VAL A 1 144 ? 270.158 342.602 227.629 1.00 36.98 144 VAL B CA 1
ATOM 615 C C . VAL A 1 144 ? 269.449 343.954 227.611 1.00 36.98 144 VAL B C 1
ATOM 616 O O . VAL A 1 144 ? 268.228 344.023 227.795 1.00 36.98 144 VAL B O 1
ATOM 620 N N . ASP A 1 145 ? 270.182 345.030 227.312 1.00 37.40 145 ASP B N 1
ATOM 621 C CA . ASP A 1 145 ? 269.589 346.364 227.242 1.00 37.40 145 ASP B CA 1
ATOM 622 C C . ASP A 1 145 ? 268.596 346.472 226.090 1.00 37.40 145 ASP B C 1
ATOM 623 O O . ASP A 1 145 ? 267.482 346.977 226.259 1.00 37.40 145 ASP B O 1
ATOM 628 N N . ALA A 1 146 ? 268.974 345.982 224.914 1.00 36.94 146 ALA B N 1
ATOM 629 C CA . ALA A 1 146 ? 268.183 346.252 223.725 1.00 36.94 146 ALA B CA 1
ATOM 630 C C . ALA A 1 146 ? 267.024 345.276 223.579 1.00 36.94 146 ALA B C 1
ATOM 631 O O . ALA A 1 146 ? 266.055 345.569 222.873 1.00 36.94 146 ALA B O 1
ATOM 633 N N . PHE A 1 147 ? 267.089 344.113 224.228 1.00 36.73 147 PHE B N 1
ATOM 634 C CA . PHE A 1 147 ? 266.060 343.109 224.004 1.00 36.73 147 PHE B CA 1
ATOM 635 C C . PHE A 1 147 ? 265.362 342.645 225.276 1.00 36.73 147 PHE B C 1
ATOM 636 O O . PHE A 1 147 ? 264.360 341.930 225.185 1.00 36.73 147 PHE B O 1
ATOM 644 N N . GLU A 1 148 ? 265.839 343.034 226.457 1.00 38.38 148 GLU B N 1
ATOM 645 C CA . GLU A 1 148 ? 265.206 342.578 227.689 1.00 38.38 148 GLU B CA 1
ATOM 646 C C . GLU A 1 148 ? 264.789 343.700 228.627 1.00 38.38 148 GLU B C 1
ATOM 647 O O . GLU A 1 148 ? 263.809 343.528 229.356 1.00 38.38 148 GLU B O 1
ATOM 653 N N . ARG A 1 149 ? 265.491 344.823 228.649 1.00 37.87 149 ARG B N 1
ATOM 654 C CA . ARG A 1 149 ? 265.078 345.966 229.443 1.00 37.87 149 ARG B CA 1
ATOM 655 C C . ARG A 1 149 ? 263.843 346.602 228.819 1.00 37.87 149 ARG B C 1
ATOM 656 O O . ARG A 1 149 ? 263.754 346.750 227.598 1.00 37.87 149 ARG B O 1
ATOM 664 N N . SER A 1 150 ? 262.879 346.973 229.658 1.00 38.57 150 SER B N 1
ATOM 665 C CA . SER A 1 150 ? 261.609 347.508 229.178 1.00 38.57 150 SER B CA 1
ATOM 666 C C . SER A 1 150 ? 261.408 348.933 229.668 1.00 38.57 150 SER B C 1
ATOM 667 O O . SER A 1 150 ? 261.011 349.136 230.823 1.00 38.57 150 SER B O 1
ATOM 670 N N . PRO A 1 151 ? 261.646 349.960 228.838 1.00 37.46 151 PRO B N 1
ATOM 671 C CA . PRO A 1 151 ? 262.134 349.915 227.459 1.00 37.46 151 PRO B CA 1
ATOM 672 C C . PRO A 1 151 ? 263.648 349.997 227.397 1.00 37.46 151 PRO B C 1
ATOM 673 O O . PRO A 1 151 ? 264.267 350.131 228.444 1.00 37.46 151 PRO B O 1
ATOM 677 N N . MET A 1 152 ? 264.231 349.939 226.205 1.00 37.69 152 MET B N 1
ATOM 678 C CA . MET A 1 152 ? 265.675 350.050 226.092 1.00 37.69 152 MET B CA 1
ATOM 679 C C . MET A 1 152 ? 266.123 351.474 226.390 1.00 37.69 152 MET B C 1
ATOM 680 O O . MET A 1 152 ? 265.343 352.426 226.345 1.00 37.69 152 MET B O 1
ATOM 685 N N . SER A 1 153 ? 267.402 351.611 226.705 1.00 37.82 153 SER B N 1
ATOM 686 C CA . SER A 1 153 ? 267.955 352.910 227.032 1.00 37.82 153 SER B CA 1
ATOM 687 C C . SER A 1 153 ? 268.133 353.748 225.770 1.00 37.82 153 SER B C 1
ATOM 688 O O . SER A 1 153 ? 267.944 353.280 224.645 1.00 37.82 153 SER B O 1
ATOM 691 N N . ALA A 1 154 ? 268.493 355.014 225.972 1.00 38.50 154 ALA B N 1
ATOM 692 C CA . ALA A 1 154 ? 268.660 355.921 224.844 1.00 38.50 154 ALA B CA 1
ATOM 693 C C . ALA A 1 154 ? 269.908 355.583 224.049 1.00 38.50 154 ALA B C 1
ATOM 694 O O . ALA A 1 154 ? 269.970 355.830 222.841 1.00 38.50 154 ALA B O 1
ATOM 696 N N . TYR A 1 155 ? 270.910 355.015 224.713 1.00 37.40 155 TYR B N 1
ATOM 697 C CA . TYR A 1 155 ? 272.121 354.581 224.036 1.00 37.40 155 TYR B CA 1
ATOM 698 C C . TYR A 1 155 ? 271.869 353.397 223.113 1.00 37.40 155 TYR B C 1
ATOM 699 O O . TYR A 1 155 ? 272.499 353.293 222.057 1.00 37.40 155 TYR B O 1
ATOM 708 N N . ALA A 1 156 ? 270.966 352.497 223.489 1.00 38.13 156 ALA B N 1
ATOM 709 C CA . ALA A 1 156 ? 270.623 351.378 222.626 1.00 38.13 156 ALA B CA 1
ATOM 710 C C . ALA A 1 156 ? 269.588 351.751 221.579 1.00 38.13 156 ALA B C 1
ATOM 711 O O . ALA A 1 156 ? 269.433 351.025 220.593 1.00 38.13 156 ALA B O 1
ATOM 713 N N . SER A 1 157 ? 268.880 352.862 221.773 1.00 38.82 157 SER B N 1
ATOM 714 C CA . SER A 1 157 ? 267.937 353.327 220.766 1.00 38.82 157 SER B CA 1
ATOM 715 C C . SER A 1 157 ? 268.663 353.947 219.584 1.00 38.82 157 SER B C 1
ATOM 716 O O . SER A 1 157 ? 268.127 353.993 218.473 1.00 38.82 157 SER B O 1
ATOM 719 N N . GLU A 1 158 ? 269.880 354.426 219.804 1.00 40.03 158 GLU B N 1
ATOM 720 C CA . GLU A 1 158 ? 270.665 355.089 218.777 1.00 40.03 158 GLU B CA 1
ATOM 721 C C . GLU A 1 158 ? 271.377 354.122 217.847 1.00 40.03 158 GLU B C 1
ATOM 722 O O . GLU A 1 158 ? 272.021 354.569 216.897 1.00 40.03 158 GLU B O 1
ATOM 728 N N . ILE A 1 159 ? 271.290 352.825 218.090 1.00 40.26 159 ILE B N 1
ATOM 729 C CA . ILE A 1 159 ? 271.920 351.825 217.239 1.00 40.26 159 ILE B CA 1
ATOM 730 C C . ILE A 1 159 ? 270.897 351.365 216.215 1.00 40.26 159 ILE B C 1
ATOM 731 O O . ILE A 1 159 ? 269.769 351.002 216.568 1.00 40.26 159 ILE B O 1
ATOM 736 N N . ASP A 1 160 ? 271.284 351.379 214.940 1.00 41.78 160 ASP B N 1
ATOM 737 C CA . ASP A 1 160 ? 270.424 350.894 213.860 1.00 41.78 160 ASP B CA 1
ATOM 738 C C . ASP A 1 160 ? 270.509 349.368 213.810 1.00 41.78 160 ASP B C 1
ATOM 739 O O . ASP A 1 160 ? 271.129 348.767 212.934 1.00 41.78 160 ASP B O 1
ATOM 744 N N . ALA A 1 161 ? 269.865 348.747 214.790 1.00 40.64 161 ALA B N 1
ATOM 745 C CA . ALA A 1 161 ? 269.919 347.307 214.981 1.00 40.64 161 ALA B CA 1
ATOM 746 C C . ALA A 1 161 ? 269.131 346.538 213.939 1.00 40.64 161 ALA B C 1
ATOM 747 O O . ALA A 1 161 ? 269.388 345.347 213.748 1.00 40.64 161 ALA B O 1
ATOM 749 N N . SER A 1 162 ? 268.184 347.181 213.266 1.00 40.68 162 SER B N 1
ATOM 750 C CA . SER A 1 162 ? 267.300 346.485 212.350 1.00 40.68 162 SER B CA 1
ATOM 751 C C . SER A 1 162 ? 267.876 346.329 210.953 1.00 40.68 162 SER B C 1
ATOM 752 O O . SER A 1 162 ? 267.663 345.284 210.333 1.00 40.68 162 SER B O 1
ATOM 755 N N . HIS A 1 163 ? 268.592 347.325 210.439 1.00 39.74 163 HIS B N 1
ATOM 756 C CA . HIS A 1 163 ? 269.103 347.213 209.081 1.00 39.74 163 HIS B CA 1
ATOM 757 C C . HIS A 1 163 ? 270.620 347.294 208.984 1.00 39.74 163 HIS B C 1
ATOM 758 O O . HIS A 1 163 ? 271.253 346.401 208.416 1.00 39.74 163 HIS B O 1
ATOM 765 N N . ALA A 1 164 ? 271.215 348.347 209.543 1.00 39.57 164 ALA B N 1
ATOM 766 C CA . ALA A 1 164 ? 272.611 348.647 209.241 1.00 39.57 164 ALA B CA 1
ATOM 767 C C . ALA A 1 164 ? 273.564 347.745 210.006 1.00 39.57 164 ALA B C 1
ATOM 768 O O . ALA A 1 164 ? 274.589 347.313 209.468 1.00 39.57 164 ALA B O 1
ATOM 770 N N . TYR A 1 165 ? 273.250 347.449 211.264 1.00 39.41 165 TYR B N 1
ATOM 771 C CA . TYR A 1 165 ? 274.134 346.684 212.129 1.00 39.41 165 TYR B CA 1
ATOM 772 C C . TYR A 1 165 ? 273.540 345.338 212.512 1.00 39.41 165 TYR B C 1
ATOM 773 O O . TYR A 1 165 ? 273.918 344.760 213.529 1.00 39.41 165 TYR B O 1
ATOM 782 N N . LEU A 1 166 ? 272.610 344.829 211.714 1.00 38.77 166 LEU B N 1
ATOM 783 C CA . LEU A 1 166 ? 272.017 343.530 211.988 1.00 38.77 166 LEU B CA 1
ATOM 784 C C . LEU A 1 166 ? 273.005 342.390 211.806 1.00 38.77 166 LEU B C 1
ATOM 785 O O . LEU A 1 166 ? 272.942 341.409 212.554 1.00 38.77 166 LEU B O 1
ATOM 790 N N . ARG A 1 167 ? 273.934 342.516 210.859 1.00 39.35 167 ARG B N 1
ATOM 791 C CA . ARG A 1 167 ? 274.938 341.485 210.626 1.00 39.35 167 ARG B CA 1
ATOM 792 C C . ARG A 1 167 ? 275.904 341.383 211.796 1.00 39.35 167 ARG B C 1
ATOM 793 O O . ARG A 1 167 ? 276.256 340.284 212.226 1.00 39.35 167 ARG B O 1
ATOM 801 N N . ILE A 1 168 ? 276.299 342.523 212.360 1.00 37.91 168 ILE B N 1
ATOM 802 C CA . ILE A 1 168 ? 277.247 342.515 213.472 1.00 37.91 168 ILE B CA 1
ATOM 803 C C . ILE A 1 168 ? 276.578 342.009 214.743 1.00 37.91 168 ILE B C 1
ATOM 804 O O . ILE A 1 168 ? 277.146 341.197 215.484 1.00 37.91 168 ILE B O 1
ATOM 809 N N . ILE A 1 169 ? 275.344 342.453 214.990 1.00 37.69 169 ILE B N 1
ATOM 810 C CA . ILE A 1 169 ? 274.611 342.040 216.186 1.00 37.69 169 ILE B CA 1
ATOM 811 C C . ILE A 1 169 ? 274.278 340.555 216.123 1.00 37.69 169 ILE B C 1
ATOM 812 O O . ILE A 1 169 ? 274.406 339.832 217.116 1.00 37.69 169 ILE B O 1
ATOM 817 N N . ASP A 1 170 ? 273.920 340.061 214.939 1.00 38.90 170 ASP B N 1
ATOM 818 C CA . ASP A 1 170 ? 273.765 338.624 214.767 1.00 38.90 170 ASP B CA 1
ATOM 819 C C . ASP A 1 170 ? 275.093 337.880 214.805 1.00 38.90 170 ASP B C 1
ATOM 820 O O . ASP A 1 170 ? 275.106 336.687 215.116 1.00 38.90 170 ASP B O 1
ATOM 825 N N . ALA A 1 171 ? 276.203 338.553 214.503 1.00 37.83 171 ALA B N 1
ATOM 826 C CA . ALA A 1 171 ? 277.503 337.904 214.576 1.00 37.83 171 ALA B CA 1
ATOM 827 C C . ALA A 1 171 ? 277.928 337.682 216.017 1.00 37.83 171 ALA B C 1
ATOM 828 O O . ALA A 1 171 ? 278.437 336.610 216.358 1.00 37.83 171 ALA B O 1
ATOM 830 N N . PHE A 1 172 ? 277.739 338.678 216.888 1.00 37.16 172 PHE B N 1
ATOM 831 C CA . PHE A 1 172 ? 278.115 338.402 218.267 1.00 37.16 172 PHE B CA 1
ATOM 832 C C . PHE A 1 172 ? 277.007 337.729 219.065 1.00 37.16 172 PHE B C 1
ATOM 833 O O . PHE A 1 172 ? 277.261 337.287 220.186 1.00 37.16 172 PHE B O 1
ATOM 841 N N . SER A 1 173 ? 275.798 337.625 218.530 1.00 37.90 173 SER B N 1
ATOM 842 C CA . SER A 1 173 ? 274.798 336.816 219.205 1.00 37.90 173 SER B CA 1
ATOM 843 C C . SER A 1 173 ? 274.999 335.334 218.956 1.00 37.90 173 SER B C 1
ATOM 844 O O . SER A 1 173 ? 274.533 334.517 219.755 1.00 37.90 173 SER B O 1
ATOM 847 N N . ASP A 1 174 ? 275.676 334.972 217.874 1.00 38.95 174 ASP B N 1
ATOM 848 C CA . ASP A 1 174 ? 275.965 333.586 217.568 1.00 38.95 174 ASP B CA 1
ATOM 849 C C . ASP A 1 174 ? 277.452 333.279 217.623 1.00 38.95 174 ASP B C 1
ATOM 850 O O . ASP A 1 174 ? 277.872 332.238 217.115 1.00 38.95 174 ASP B O 1
ATOM 855 N N . ALA A 1 175 ? 278.251 334.153 218.224 1.00 38.33 175 ALA B N 1
ATOM 856 C CA . ALA A 1 175 ? 279.673 333.907 218.380 1.00 38.33 175 ALA B CA 1
ATOM 857 C C . ALA A 1 175 ? 279.923 332.891 219.485 1.00 38.33 175 ALA B C 1
ATOM 858 O O . ALA A 1 175 ? 279.214 332.858 220.492 1.00 38.33 175 ALA B O 1
ATOM 860 N N . TYR A 1 176 ? 280.940 332.061 219.295 1.00 38.88 176 TYR B N 1
ATOM 861 C CA . TYR A 1 176 ? 281.248 331.021 220.262 1.00 38.88 176 TYR B CA 1
ATOM 862 C C . TYR A 1 176 ? 282.127 331.576 221.371 1.00 38.88 176 TYR B C 1
ATOM 863 O O . TYR A 1 176 ? 283.119 332.259 221.112 1.00 38.88 176 TYR B O 1
ATOM 872 N N . ILE A 1 177 ? 281.754 331.276 222.610 1.00 39.19 177 ILE B N 1
ATOM 873 C CA . ILE A 1 177 ? 282.398 331.814 223.798 1.00 39.19 177 ILE B CA 1
ATOM 874 C C . ILE A 1 177 ? 282.867 330.634 224.635 1.00 39.19 177 ILE B C 1
ATOM 875 O O . ILE A 1 177 ? 282.144 329.642 224.738 1.00 39.19 177 ILE B O 1
ATOM 880 N N . PRO A 1 178 ? 284.077 330.667 225.193 1.00 38.87 178 PRO B N 1
ATOM 881 C CA . PRO A 1 178 ? 284.493 329.618 226.129 1.00 38.87 178 PRO B CA 1
ATOM 882 C C . PRO A 1 178 ? 283.628 329.596 227.380 1.00 38.87 178 PRO B C 1
ATOM 883 O O . PRO A 1 178 ? 283.021 330.598 227.757 1.00 38.87 178 PRO B O 1
ATOM 887 N N . ASP A 1 179 ? 283.593 328.438 228.039 1.00 40.36 179 ASP B N 1
ATOM 888 C CA . ASP A 1 179 ? 282.763 328.259 229.224 1.00 40.36 179 ASP B CA 1
ATOM 889 C C . ASP A 1 179 ? 283.268 329.034 230.431 1.00 40.36 179 ASP B C 1
ATOM 890 O O . ASP A 1 179 ? 282.553 329.110 231.435 1.00 40.36 179 ASP B O 1
ATOM 895 N N . PHE A 1 180 ? 284.476 329.591 230.366 1.00 40.64 180 PHE B N 1
ATOM 896 C CA . PHE A 1 180 ? 284.983 330.411 231.454 1.00 40.64 180 PHE B CA 1
ATOM 897 C C . PHE A 1 180 ? 284.192 331.701 231.608 1.00 40.64 180 PHE B C 1
ATOM 898 O O . PHE A 1 180 ? 283.921 332.137 232.730 1.00 40.64 180 PHE B O 1
ATOM 906 N N . LEU A 1 181 ? 283.824 332.333 230.499 1.00 39.50 181 LEU B N 1
ATOM 907 C CA . LEU A 1 181 ? 283.233 333.659 230.567 1.00 39.50 181 LEU B CA 1
ATOM 908 C C . LEU A 1 181 ? 281.787 333.625 231.044 1.00 39.50 181 LEU B C 1
ATOM 909 O O . LEU A 1 181 ? 281.274 334.637 231.538 1.00 39.50 181 LEU B O 1
ATOM 914 N N . PHE A 1 182 ? 281.128 332.479 230.968 1.00 39.51 182 PHE B N 1
ATOM 915 C CA . PHE A 1 182 ? 279.782 332.365 231.495 1.00 39.51 182 PHE B CA 1
ATOM 916 C C . PHE A 1 182 ? 279.749 332.301 233.011 1.00 39.51 182 PHE B C 1
ATOM 917 O O . PHE A 1 182 ? 278.702 332.573 233.592 1.00 39.51 182 PHE B O 1
ATOM 925 N N . GLU A 1 183 ? 280.876 332.004 233.659 1.00 41.56 183 GLU B N 1
ATOM 926 C CA . GLU A 1 183 ? 281.000 332.185 235.100 1.00 41.56 183 GLU B CA 1
ATOM 927 C C . GLU A 1 183 ? 280.813 333.641 235.503 1.00 41.56 183 GLU B C 1
ATOM 928 O O . GLU A 1 183 ? 280.278 333.920 236.580 1.00 41.56 183 GLU B O 1
ATOM 934 N N . ILE A 1 184 ? 281.233 334.569 234.652 1.00 39.80 184 ILE B N 1
ATOM 935 C CA . ILE A 1 184 ? 281.009 335.989 234.879 1.00 39.80 184 ILE B CA 1
ATOM 936 C C . ILE A 1 184 ? 279.631 336.410 234.384 1.00 39.80 184 ILE B C 1
ATOM 937 O O . ILE A 1 184 ? 278.955 337.222 235.018 1.00 39.80 184 ILE B O 1
ATOM 942 N N . LEU A 1 185 ? 279.184 335.831 233.269 1.00 39.27 185 LEU B N 1
ATOM 943 C CA . LEU A 1 185 ? 277.910 336.240 232.683 1.00 39.27 185 LEU B CA 1
ATOM 944 C C . LEU A 1 185 ? 276.706 335.727 233.464 1.00 39.27 185 LEU B C 1
ATOM 945 O O . LEU A 1 185 ? 275.615 336.292 233.339 1.00 39.27 185 LEU B O 1
ATOM 950 N N . ASP A 1 186 ? 276.866 334.666 234.260 1.00 39.49 186 ASP B N 1
ATOM 951 C CA . ASP A 1 186 ? 275.763 334.184 235.081 1.00 39.49 186 ASP B CA 1
ATOM 952 C C . ASP A 1 186 ? 275.430 335.138 236.214 1.00 39.49 186 ASP B C 1
ATOM 953 O O . ASP A 1 186 ? 274.329 335.072 236.767 1.00 39.49 186 ASP B O 1
ATOM 958 N N . THR A 1 187 ? 276.358 336.012 236.572 1.00 39.12 187 THR B N 1
ATOM 959 C CA . THR A 1 187 ? 276.142 337.040 237.569 1.00 39.12 187 THR B CA 1
ATOM 960 C C . THR A 1 187 ? 275.472 338.277 237.001 1.00 39.12 187 THR B C 1
ATOM 961 O O . THR A 1 187 ? 275.012 339.124 237.767 1.00 39.12 187 THR B O 1
ATOM 965 N N . TYR A 1 188 ? 275.414 338.407 235.683 1.00 38.28 188 TYR B N 1
ATOM 966 C CA . TYR A 1 188 ? 274.849 339.583 235.049 1.00 38.28 188 TYR B CA 1
ATOM 967 C C . TYR A 1 188 ? 273.408 339.369 234.623 1.00 38.28 188 TYR B C 1
ATOM 968 O O . TYR A 1 188 ? 272.868 340.195 233.882 1.00 38.28 188 TYR B O 1
ATOM 977 N N . LEU A 1 189 ? 272.774 338.287 235.060 1.00 38.86 189 LEU B N 1
ATOM 978 C CA . LEU A 1 189 ? 271.432 337.975 234.601 1.00 38.86 189 LEU B CA 1
ATOM 979 C C . LEU A 1 189 ? 270.409 338.847 235.312 1.00 38.86 189 LEU B C 1
ATOM 980 O O . LEU A 1 189 ? 270.624 339.289 236.442 1.00 38.86 189 LEU B O 1
ATOM 985 N N . SER A 1 190 ? 269.297 339.097 234.628 1.00 39.23 190 SER B N 1
ATOM 986 C CA . SER A 1 190 ? 268.272 339.990 235.141 1.00 39.23 190 SER B CA 1
ATOM 987 C C . SER A 1 190 ? 267.558 339.363 236.329 1.00 39.23 190 SER B C 1
ATOM 988 O O . SER A 1 190 ? 267.529 338.143 236.491 1.00 39.23 190 SER B O 1
ATOM 991 N N . HIS A 1 191 ? 266.979 340.215 237.167 1.00 39.22 191 HIS B N 1
ATOM 992 C CA . HIS A 1 191 ? 266.335 339.765 238.388 1.00 39.22 191 HIS B CA 1
ATOM 993 C C . HIS A 1 191 ? 265.248 340.736 238.812 1.00 39.22 191 HIS B C 1
ATOM 994 O O . HIS A 1 191 ? 265.426 341.953 238.761 1.00 39.22 191 HIS B O 1
ATOM 1001 N N . ARG A 1 192 ? 264.120 340.174 239.224 1.00 40.24 192 ARG B N 1
ATOM 1002 C CA . ARG A 1 192 ? 262.977 340.909 239.733 1.00 40.24 192 ARG B CA 1
ATOM 1003 C C . ARG A 1 192 ? 262.722 340.450 241.159 1.00 40.24 192 ARG B C 1
ATOM 1004 O O . ARG A 1 192 ? 262.705 339.247 241.428 1.00 40.24 192 ARG B O 1
ATOM 1012 N N . LEU A 1 193 ? 262.543 341.397 242.077 1.00 40.01 193 LEU B N 1
ATOM 1013 C CA . LEU A 1 193 ? 262.379 341.024 243.474 1.00 40.01 193 LEU B CA 1
ATOM 1014 C C . LEU A 1 193 ? 261.003 340.407 243.714 1.00 40.01 193 LEU B C 1
ATOM 1015 O O . LEU A 1 193 ? 260.070 340.566 242.925 1.00 40.01 193 LEU B O 1
ATOM 1020 N N . ASP A 1 194 ? 260.891 339.687 244.830 1.00 41.61 194 ASP B N 1
ATOM 1021 C CA . ASP A 1 194 ? 259.705 338.881 245.104 1.00 41.61 194 ASP B CA 1
ATOM 1022 C C . ASP A 1 194 ? 258.552 339.743 245.604 1.00 41.61 194 ASP B C 1
ATOM 1023 O O . ASP A 1 194 ? 257.490 339.803 244.976 1.00 41.61 194 ASP B O 1
ATOM 1028 N N . ILE A 1 195 ? 258.736 340.412 246.739 1.00 39.72 195 ILE B N 1
ATOM 1029 C CA . ILE A 1 195 ? 257.680 341.272 247.257 1.00 39.72 195 ILE B CA 1
ATOM 1030 C C . ILE A 1 195 ? 257.683 342.609 246.531 1.00 39.72 195 ILE B C 1
ATOM 1031 O O . ILE A 1 195 ? 256.626 343.148 246.191 1.00 39.72 195 ILE B O 1
ATOM 1036 N N . ARG A 1 196 ? 258.865 343.145 246.235 1.00 39.52 196 ARG B N 1
ATOM 1037 C CA . ARG A 1 196 ? 258.999 344.256 245.294 1.00 39.52 196 ARG B CA 1
ATOM 1038 C C . ARG A 1 196 ? 258.880 343.714 243.871 1.00 39.52 196 ARG B C 1
ATOM 1039 O O . ARG A 1 196 ? 259.851 343.640 243.119 1.00 39.52 196 ARG B O 1
ATOM 1047 N N . SER A 1 197 ? 257.660 343.340 243.494 1.00 39.21 197 SER B N 1
ATOM 1048 C CA . SER A 1 197 ? 257.458 342.618 242.245 1.00 39.21 197 SER B CA 1
ATOM 1049 C C . SER A 1 197 ? 257.520 343.511 241.018 1.00 39.21 197 SER B C 1
ATOM 1050 O O . SER A 1 197 ? 257.296 343.023 239.907 1.00 39.21 197 SER B O 1
ATOM 1053 N N . LYS A 1 198 ? 257.798 344.800 241.184 1.00 38.41 198 LYS B N 1
ATOM 1054 C CA . LYS A 1 198 ? 257.977 345.714 240.069 1.00 38.41 198 LYS B CA 1
ATOM 1055 C C . LYS A 1 198 ? 259.306 346.453 240.152 1.00 38.41 198 LYS B C 1
ATOM 1056 O O . LYS A 1 198 ? 259.470 347.501 239.525 1.00 38.41 198 LYS B O 1
ATOM 1062 N N . LEU A 1 199 ? 260.258 345.920 240.907 1.00 37.95 199 LEU B N 1
ATOM 1063 C CA . LEU A 1 199 ? 261.625 346.422 240.953 1.00 37.95 199 LEU B CA 1
ATOM 1064 C C . LEU A 1 199 ? 262.505 345.434 240.201 1.00 37.95 199 LEU B C 1
ATOM 1065 O O . LEU A 1 199 ? 262.701 344.302 240.650 1.00 37.95 199 LEU B O 1
ATOM 1070 N N . GLU A 1 200 ? 263.020 345.858 239.053 1.00 40.45 200 GLU B N 1
ATOM 1071 C CA . GLU A 1 200 ? 263.798 345.006 238.168 1.00 40.45 200 GLU B CA 1
ATOM 1072 C C . GLU A 1 200 ? 265.248 345.461 238.170 1.00 40.45 200 GLU B C 1
ATOM 1073 O O . GLU A 1 200 ? 265.538 346.617 237.856 1.00 40.45 200 GLU B O 1
ATOM 1079 N N . MET A 1 201 ? 266.148 344.553 238.530 1.00 40.45 201 MET B N 1
ATOM 1080 C CA . MET A 1 201 ? 267.579 344.749 238.361 1.00 40.45 201 MET B CA 1
ATOM 1081 C C . MET A 1 201 ? 268.020 344.083 237.068 1.00 40.45 201 MET B C 1
ATOM 1082 O O . MET A 1 201 ? 267.721 342.909 236.839 1.00 40.45 201 MET B O 1
ATOM 1087 N N . ASN A 1 202 ? 268.726 344.832 236.227 1.00 39.36 202 ASN B N 1
ATOM 1088 C CA . ASN A 1 202 ? 269.287 344.281 235.003 1.00 39.36 202 ASN B CA 1
ATOM 1089 C C . ASN A 1 202 ? 270.527 345.070 234.617 1.00 39.36 202 ASN B C 1
ATOM 1090 O O . ASN A 1 202 ? 270.751 346.175 235.112 1.00 39.36 202 ASN B O 1
ATOM 1095 N N . VAL A 1 203 ? 271.327 344.492 233.733 1.00 38.25 203 VAL B N 1
ATOM 1096 C CA . VAL A 1 203 ? 272.600 345.092 233.355 1.00 38.25 203 VAL B CA 1
ATOM 1097 C C . VAL A 1 203 ? 272.388 345.991 232.140 1.00 38.25 203 VAL B C 1
ATOM 1098 O O . VAL A 1 203 ? 271.649 345.645 231.210 1.00 38.25 203 VAL B O 1
ATOM 1102 N N . SER A 1 204 ? 272.973 347.186 232.183 1.00 37.67 204 SER B N 1
ATOM 1103 C CA . SER A 1 204 ? 272.773 348.190 231.148 1.00 37.67 204 SER B CA 1
ATOM 1104 C C . SER A 1 204 ? 273.879 349.227 231.235 1.00 37.67 204 SER B C 1
ATOM 1105 O O . SER A 1 204 ? 274.330 349.577 232.325 1.00 37.67 204 SER B O 1
ATOM 1108 N N . TYR A 1 205 ? 274.307 349.718 230.073 1.00 37.14 205 TYR B N 1
ATOM 1109 C CA . TYR A 1 205 ? 275.251 350.826 229.976 1.00 37.14 205 TYR B CA 1
ATOM 1110 C C . TYR A 1 205 ? 274.554 352.122 229.586 1.00 37.14 205 TYR B C 1
ATOM 1111 O O . TYR A 1 205 ? 275.188 353.039 229.066 1.00 37.14 205 TYR B O 1
ATOM 1120 N N . GLY A 1 206 ? 273.249 352.212 229.837 1.00 37.21 206 GLY B N 1
ATOM 1121 C CA . GLY A 1 206 ? 272.498 353.399 229.476 1.00 37.21 206 GLY B CA 1
ATOM 1122 C C . GLY A 1 206 ? 272.549 354.503 230.506 1.00 37.21 206 GLY B C 1
ATOM 1123 O O . GLY A 1 206 ? 271.704 355.400 230.479 1.00 37.21 206 GLY B O 1
ATOM 1124 N N . SER A 1 207 ? 273.503 354.442 231.424 1.00 37.87 207 SER B N 1
ATOM 1125 C CA . SER A 1 207 ? 273.745 355.462 232.428 1.00 37.87 207 SER B CA 1
ATOM 1126 C C . SER A 1 207 ? 275.178 355.948 232.398 1.00 37.87 207 SER B C 1
ATOM 1127 O O . SER A 1 207 ? 275.592 356.689 233.291 1.00 37.87 207 SER B O 1
ATOM 1130 N N . VAL A 1 208 ? 275.937 355.547 231.387 1.00 37.70 208 VAL B N 1
ATOM 1131 C CA . VAL A 1 208 ? 277.379 355.736 231.374 1.00 37.70 208 VAL B CA 1
ATOM 1132 C C . VAL A 1 208 ? 277.702 357.125 230.851 1.00 37.70 208 VAL B C 1
ATOM 1133 O O . VAL A 1 208 ? 277.328 357.483 229.731 1.00 37.70 208 VAL B O 1
ATOM 1137 N N . LEU A 1 209 ? 278.387 357.908 231.666 1.00 38.69 209 LEU B N 1
ATOM 1138 C CA . LEU A 1 209 ? 279.012 359.147 231.244 1.00 38.69 209 LEU B CA 1
ATOM 1139 C C . LEU A 1 209 ? 280.508 358.899 231.201 1.00 38.69 209 LEU B C 1
ATOM 1140 O O . LEU A 1 209 ? 281.020 358.076 231.966 1.00 38.69 209 LEU B O 1
ATOM 1145 N N . TYR A 1 210 ? 281.205 359.587 230.297 1.00 40.29 210 TYR B N 1
ATOM 1146 C CA . TYR A 1 210 ? 282.581 359.204 230.006 1.00 40.29 210 TYR B CA 1
ATOM 1147 C C . TYR A 1 210 ? 283.522 359.644 231.119 1.00 40.29 210 TYR B C 1
ATOM 1148 O O . TYR A 1 210 ? 284.387 358.872 231.546 1.00 40.29 210 TYR B O 1
ATOM 1157 N N . LYS A 1 211 ? 283.335 360.852 231.636 1.00 40.63 211 LYS B N 1
ATOM 1158 C CA . LYS A 1 211 ? 284.164 361.380 232.711 1.00 40.63 211 LYS B CA 1
ATOM 1159 C C . LYS A 1 211 ? 283.856 360.762 234.072 1.00 40.63 211 LYS B C 1
ATOM 1160 O O . LYS A 1 211 ? 284.546 361.079 235.044 1.00 40.63 211 LYS B O 1
ATOM 1166 N N . TYR A 1 212 ? 282.864 359.911 234.167 1.00 39.87 212 TYR B N 1
ATOM 1167 C CA . TYR A 1 212 ? 282.561 359.143 235.366 1.00 39.87 212 TYR B CA 1
ATOM 1168 C C . TYR A 1 212 ? 282.963 357.686 235.249 1.00 39.87 212 TYR B C 1
ATOM 1169 O O . TYR A 1 212 ? 283.370 357.087 236.244 1.00 39.87 212 TYR B O 1
ATOM 1178 N N . ASP A 1 213 ? 282.878 357.105 234.056 1.00 39.54 213 ASP B N 1
ATOM 1179 C CA . ASP A 1 213 ? 282.900 355.660 233.897 1.00 39.54 213 ASP B CA 1
ATOM 1180 C C . ASP A 1 213 ? 283.903 355.174 232.863 1.00 39.54 213 ASP B C 1
ATOM 1181 O O . ASP A 1 213 ? 283.928 353.974 232.569 1.00 39.54 213 ASP B O 1
ATOM 1186 N N . ALA A 1 214 ? 284.714 356.069 232.295 1.00 39.61 214 ALA B N 1
ATOM 1187 C CA . ALA A 1 214 ? 285.591 355.698 231.184 1.00 39.61 214 ALA B CA 1
ATOM 1188 C C . ALA A 1 214 ? 286.682 354.684 231.534 1.00 39.61 214 ALA B C 1
ATOM 1189 O O . ALA A 1 214 ? 286.819 353.692 230.798 1.00 39.61 214 ALA B O 1
ATOM 1191 N N . PRO A 1 215 ? 287.481 354.837 232.605 1.00 39.32 215 PRO B N 1
ATOM 1192 C CA . PRO A 1 215 ? 288.512 353.820 232.855 1.00 39.32 215 PRO B CA 1
ATOM 1193 C C . PRO A 1 215 ? 287.979 352.537 233.449 1.00 39.32 215 PRO B C 1
ATOM 1194 O O . PRO A 1 215 ? 288.669 351.516 233.385 1.00 39.32 215 PRO B O 1
ATOM 1198 N N . ARG A 1 216 ? 286.785 352.553 234.026 1.00 38.02 216 ARG B N 1
ATOM 1199 C CA . ARG A 1 216 ? 286.227 351.372 234.659 1.00 38.02 216 ARG B CA 1
ATOM 1200 C C . ARG A 1 216 ? 285.475 350.479 233.690 1.00 38.02 216 ARG B C 1
ATOM 1201 O O . ARG A 1 216 ? 285.082 349.373 234.066 1.00 38.02 216 ARG B O 1
ATOM 1209 N N . ILE A 1 217 ? 285.268 350.926 232.459 1.00 38.01 217 ILE B N 1
ATOM 1210 C CA . ILE A 1 217 ? 284.693 350.076 231.430 1.00 38.01 217 ILE B CA 1
ATOM 1211 C C . ILE A 1 217 ? 285.760 349.877 230.365 1.00 38.01 217 ILE B C 1
ATOM 1212 O O . ILE A 1 217 ? 285.974 350.748 229.516 1.00 38.01 217 ILE B O 1
ATOM 1217 N N . VAL A 1 218 ? 286.438 348.733 230.414 1.00 38.71 218 VAL B N 1
ATOM 1218 C CA . VAL A 1 218 ? 287.656 348.499 229.647 1.00 38.71 218 VAL B CA 1
ATOM 1219 C C . VAL A 1 218 ? 287.334 348.319 228.174 1.00 38.71 218 VAL B C 1
ATOM 1220 O O . VAL A 1 218 ? 286.677 347.350 227.786 1.00 38.71 218 VAL B O 1
ATOM 1224 N N . ALA A 1 219 ? 287.803 349.244 227.352 1.00 38.32 219 ALA B N 1
ATOM 1225 C CA . ALA A 1 219 ? 287.501 349.240 225.928 1.00 38.32 219 ALA B CA 1
ATOM 1226 C C . ALA A 1 219 ? 288.235 348.102 225.232 1.00 38.32 219 ALA B C 1
ATOM 1227 O O . ALA A 1 219 ? 289.431 347.910 225.468 1.00 38.32 219 ALA B O 1
ATOM 1229 N N . PRO A 1 220 ? 287.555 347.327 224.389 1.00 37.41 220 PRO B N 1
ATOM 1230 C CA . PRO A 1 220 ? 288.223 346.213 223.701 1.00 37.41 220 PRO B CA 1
ATOM 1231 C C . PRO A 1 220 ? 289.235 346.635 222.655 1.00 37.41 220 PRO B C 1
ATOM 1232 O O . PRO A 1 220 ? 290.102 345.834 222.295 1.00 37.41 220 PRO B O 1
ATOM 1236 N N . SER A 1 221 ? 289.162 347.868 222.164 1.00 38.68 221 SER B N 1
ATOM 1237 C CA . SER A 1 221 ? 290.068 348.330 221.124 1.00 38.68 221 SER B CA 1
ATOM 1238 C C . SER A 1 221 ? 291.489 348.541 221.622 1.00 38.68 221 SER B C 1
ATOM 1239 O O . SER A 1 221 ? 292.414 348.569 220.802 1.00 38.68 221 SER B O 1
ATOM 1242 N N . ILE A 1 222 ? 291.673 348.686 222.937 1.00 39.27 222 ILE B N 1
ATOM 1243 C CA . ILE A 1 222 ? 292.992 348.714 223.562 1.00 39.27 222 ILE B CA 1
ATOM 1244 C C . ILE A 1 222 ? 293.785 347.458 223.224 1.00 39.27 222 ILE B C 1
ATOM 1245 O O . ILE A 1 222 ? 294.973 347.521 222.873 1.00 39.27 222 ILE B O 1
ATOM 1250 N N . PHE A 1 223 ? 293.131 346.314 223.254 1.00 38.71 223 PHE B N 1
ATOM 1251 C CA . PHE A 1 223 ? 293.774 345.047 222.985 1.00 38.71 223 PHE B CA 1
ATOM 1252 C C . PHE A 1 223 ? 294.002 344.820 221.499 1.00 38.71 223 PHE B C 1
ATOM 1253 O O . PHE A 1 223 ? 294.975 344.156 221.118 1.00 38.71 223 PHE B O 1
ATOM 1261 N N . LEU A 1 224 ? 293.153 345.411 220.664 1.00 38.59 224 LEU B N 1
ATOM 1262 C CA . LEU A 1 224 ? 293.375 345.467 219.225 1.00 38.59 224 LEU B CA 1
ATOM 1263 C C . LEU A 1 224 ? 294.624 346.280 218.904 1.00 38.59 224 LEU B C 1
ATOM 1264 O O . LEU A 1 224 ? 295.428 345.886 218.049 1.00 38.59 224 LEU B O 1
ATOM 1269 N N . LEU A 1 225 ? 294.828 347.382 219.625 1.00 40.06 225 LEU B N 1
ATOM 1270 C CA . LEU A 1 225 ? 296.043 348.178 219.495 1.00 40.06 225 LEU B CA 1
ATOM 1271 C C . LEU A 1 225 ? 297.282 347.430 219.977 1.00 40.06 225 LEU B C 1
ATOM 1272 O O . LEU A 1 225 ? 298.356 347.578 219.385 1.00 40.06 225 LEU B O 1
ATOM 1277 N N . ALA A 1 226 ? 297.150 346.626 221.035 1.00 41.20 226 ALA B N 1
ATOM 1278 C CA . ALA A 1 226 ? 298.267 345.794 221.485 1.00 41.20 226 ALA B CA 1
ATOM 1279 C C . ALA A 1 226 ? 298.642 344.747 220.441 1.00 41.20 226 ALA B C 1
ATOM 1280 O O . ALA A 1 226 ? 299.835 344.502 220.192 1.00 41.20 226 ALA B O 1
ATOM 1282 N N . HIS A 1 227 ? 297.632 344.119 219.828 1.00 40.48 227 HIS B N 1
ATOM 1283 C CA . HIS A 1 227 ? 297.853 343.218 218.699 1.00 40.48 227 HIS B CA 1
ATOM 1284 C C . HIS A 1 227 ? 298.581 343.919 217.561 1.00 40.48 227 HIS B C 1
ATOM 1285 O O . HIS A 1 227 ? 299.470 343.342 216.929 1.00 40.48 227 HIS B O 1
ATOM 1292 N N . ASN A 1 228 ? 298.207 345.168 217.283 1.00 41.96 228 ASN B N 1
ATOM 1293 C CA . ASN A 1 228 ? 298.843 345.897 216.191 1.00 41.96 228 ASN B CA 1
ATOM 1294 C C . ASN A 1 228 ? 300.277 346.272 216.532 1.00 41.96 228 ASN B C 1
ATOM 1295 O O . ASN A 1 228 ? 301.122 346.399 215.639 1.00 41.96 228 ASN B O 1
ATOM 1300 N N . GLN A 1 229 ? 300.574 346.462 217.816 1.00 43.12 229 GLN B N 1
ATOM 1301 C CA . GLN A 1 229 ? 301.946 346.769 218.193 1.00 43.12 229 GLN B CA 1
ATOM 1302 C C . GLN A 1 229 ? 302.830 345.536 218.262 1.00 43.12 229 GLN B C 1
ATOM 1303 O O . GLN A 1 229 ? 304.054 345.673 218.227 1.00 43.12 229 GLN B O 1
ATOM 1309 N N . LEU A 1 230 ? 302.259 344.338 218.349 1.00 44.05 230 LEU B N 1
ATOM 1310 C CA . LEU A 1 230 ? 303.104 343.145 218.382 1.00 44.05 230 LEU B CA 1
ATOM 1311 C C . LEU A 1 230 ? 303.673 342.739 217.023 1.00 44.05 230 LEU B C 1
ATOM 1312 O O . LEU A 1 230 ? 304.314 341.689 216.947 1.00 44.05 230 LEU B O 1
ATOM 1317 N N . ILE A 1 231 ? 303.485 343.520 215.961 1.00 45.96 231 ILE B N 1
ATOM 1318 C CA . ILE A 1 231 ? 303.901 343.108 214.632 1.00 45.96 231 ILE B CA 1
ATOM 1319 C C . ILE A 1 231 ? 305.290 343.611 214.259 1.00 45.96 231 ILE B C 1
ATOM 1320 O O . ILE A 1 231 ? 306.130 342.806 213.841 1.00 45.96 231 ILE B O 1
ATOM 1325 N N . SER A 1 232 ? 305.566 344.900 214.403 1.00 49.92 232 SER B N 1
ATOM 1326 C CA . SER A 1 232 ? 306.817 345.471 213.937 1.00 49.92 232 SER B CA 1
ATOM 1327 C C . SER A 1 232 ? 307.602 346.031 215.111 1.00 49.92 232 SER B C 1
ATOM 1328 O O . SER A 1 232 ? 307.076 346.216 216.209 1.00 49.92 232 SER B O 1
ATOM 1331 N N . GLN A 1 233 ? 308.875 346.306 214.858 1.00 54.74 233 GLN B N 1
ATOM 1332 C CA . GLN A 1 233 ? 309.765 346.890 215.846 1.00 54.74 233 GLN B CA 1
ATOM 1333 C C . GLN A 1 233 ? 309.934 348.377 215.576 1.00 54.74 233 GLN B C 1
ATOM 1334 O O . GLN A 1 233 ? 310.223 348.786 214.449 1.00 54.74 233 GLN B O 1
ATOM 1340 N N . SER A 1 234 ? 309.753 349.182 216.616 1.00 58.56 234 SER B N 1
ATOM 1341 C CA . SER A 1 234 ? 309.867 350.625 216.520 1.00 58.56 234 SER B CA 1
ATOM 1342 C C . SER A 1 234 ? 311.327 351.048 216.655 1.00 58.56 234 SER B C 1
ATOM 1343 O O . SER A 1 234 ? 312.240 350.221 216.714 1.00 58.56 234 SER B O 1
ATOM 1346 N N . ARG A 1 235 ? 311.540 352.363 216.687 1.00 63.83 235 ARG B N 1
ATOM 1347 C CA . ARG A 1 235 ? 312.874 352.952 216.732 1.00 63.83 235 ARG B CA 1
ATOM 1348 C C . ARG A 1 235 ? 313.623 352.620 218.018 1.00 63.83 235 ARG B C 1
ATOM 1349 O O . ARG A 1 235 ? 314.634 351.911 217.983 1.00 63.83 235 ARG B O 1
ATOM 1357 N N . GLU A 1 236 ? 313.139 353.116 219.154 1.00 61.02 236 GLU B N 1
ATOM 1358 C CA . GLU A 1 236 ? 313.822 352.917 220.429 1.00 61.02 236 GLU B CA 1
ATOM 1359 C C . GLU A 1 236 ? 312.821 352.692 221.557 1.00 61.02 236 GLU B C 1
ATOM 1360 O O . GLU A 1 236 ? 313.087 353.012 222.721 1.00 61.02 236 GLU B O 1
ATOM 1366 N N . SER A 1 237 ? 311.670 352.106 221.239 1.00 55.69 237 SER B N 1
ATOM 1367 C CA . SER A 1 237 ? 310.639 351.869 222.236 1.00 55.69 237 SER B CA 1
ATOM 1368 C C . SER A 1 237 ? 310.134 350.439 222.121 1.00 55.69 237 SER B C 1
ATOM 1369 O O . SER A 1 237 ? 310.092 349.858 221.036 1.00 55.69 237 SER B O 1
ATOM 1372 N N . THR A 1 238 ? 309.748 349.879 223.264 1.00 49.85 238 THR B N 1
ATOM 1373 C CA . THR A 1 238 ? 309.243 348.519 223.345 1.00 49.85 238 THR B CA 1
ATOM 1374 C C . THR A 1 238 ? 307.803 348.454 222.846 1.00 49.85 238 THR B C 1
ATOM 1375 O O . THR A 1 238 ? 307.162 349.473 222.589 1.00 49.85 238 THR B O 1
ATOM 1379 N N . ALA A 1 239 ? 307.285 347.237 222.702 1.00 46.69 239 ALA B N 1
ATOM 1380 C CA . ALA A 1 239 ? 305.897 347.056 222.301 1.00 46.69 239 ALA B CA 1
ATOM 1381 C C . ALA A 1 239 ? 304.923 347.496 223.380 1.00 46.69 239 ALA B C 1
ATOM 1382 O O . ALA A 1 239 ? 303.844 348.005 223.055 1.00 46.69 239 ALA B O 1
ATOM 1384 N N . TYR A 1 240 ? 305.296 347.338 224.647 1.00 44.97 240 TYR B N 1
ATOM 1385 C CA . TYR A 1 240 ? 304.473 347.787 225.761 1.00 44.97 240 TYR B CA 1
ATOM 1386 C C . TYR A 1 240 ? 304.379 349.306 225.812 1.00 44.97 240 TYR B C 1
ATOM 1387 O O . TYR A 1 240 ? 303.289 349.857 226.007 1.00 44.97 240 TYR B O 1
ATOM 1396 N N . GLU A 1 241 ? 305.504 349.995 225.613 1.00 48.11 241 GLU B N 1
ATOM 1397 C CA . GLU A 1 241 ? 305.504 351.451 225.658 1.00 48.11 241 GLU B CA 1
ATOM 1398 C C . GLU A 1 241 ? 304.812 352.059 224.448 1.00 48.11 241 GLU B C 1
ATOM 1399 O O . GLU A 1 241 ? 304.147 353.090 224.574 1.00 48.11 241 GLU B O 1
ATOM 1405 N N . LYS A 1 242 ? 304.950 351.440 223.277 1.00 46.47 242 LYS B N 1
ATOM 1406 C CA . LYS A 1 242 ? 304.215 351.914 222.113 1.00 46.47 242 LYS B CA 1
ATOM 1407 C C . LYS A 1 242 ? 302.737 351.571 222.208 1.00 46.47 242 LYS B C 1
ATOM 1408 O O . LYS A 1 242 ? 301.907 352.247 221.592 1.00 46.47 242 LYS B O 1
ATOM 1414 N N . TRP A 1 243 ? 302.389 350.536 222.968 1.00 43.07 243 TRP B N 1
ATOM 1415 C CA . TRP A 1 243 ? 300.987 350.265 223.250 1.00 43.07 243 TRP B CA 1
ATOM 1416 C C . TRP A 1 243 ? 300.400 351.278 224.217 1.00 43.07 243 TRP B C 1
ATOM 1417 O O . TRP A 1 243 ? 299.239 351.662 224.063 1.00 43.07 243 TRP B O 1
ATOM 1428 N N . LEU A 1 244 ? 301.184 351.745 225.186 1.00 44.76 244 LEU B N 1
ATOM 1429 C CA . LEU A 1 244 ? 300.712 352.796 226.079 1.00 44.76 244 LEU B CA 1
ATOM 1430 C C . LEU A 1 244 ? 300.594 354.146 225.380 1.00 44.76 244 LEU B C 1
ATOM 1431 O O . LEU A 1 244 ? 299.827 355.002 225.829 1.00 44.76 244 LEU B O 1
ATOM 1436 N N . ASP A 1 245 ? 301.338 354.360 224.298 1.00 46.13 245 ASP B N 1
ATOM 1437 C CA . ASP A 1 245 ? 301.226 355.571 223.495 1.00 46.13 245 ASP B CA 1
ATOM 1438 C C . ASP A 1 245 ? 299.999 355.588 222.607 1.00 46.13 245 ASP B C 1
ATOM 1439 O O . ASP A 1 245 ? 299.639 356.658 222.108 1.00 46.13 245 ASP B O 1
ATOM 1444 N N . SER A 1 246 ? 299.384 354.434 222.376 1.00 43.43 246 SER B N 1
ATOM 1445 C CA . SER A 1 246 ? 298.353 354.309 221.362 1.00 43.43 246 SER B CA 1
ATOM 1446 C C . SER A 1 246 ? 297.086 355.040 221.779 1.00 43.43 246 SER B C 1
ATOM 1447 O O . SER A 1 246 ? 296.546 354.822 222.866 1.00 43.43 246 SER B O 1
ATOM 1450 N N . ILE A 1 247 ? 296.626 355.915 220.907 1.00 40.23 247 ILE B N 1
ATOM 1451 C CA . ILE A 1 247 ? 295.435 356.709 221.155 1.00 40.23 247 ILE B CA 1
ATOM 1452 C C . ILE A 1 247 ? 294.210 355.824 221.008 1.00 40.23 247 ILE B C 1
ATOM 1453 O O . ILE A 1 247 ? 294.061 355.105 220.016 1.00 40.23 247 ILE B O 1
ATOM 1458 N N . VAL A 1 248 ? 293.331 355.866 222.004 1.00 39.57 248 VAL B N 1
ATOM 1459 C CA . VAL A 1 248 ? 292.085 355.132 221.952 1.00 39.57 248 VAL B CA 1
ATOM 1460 C C . VAL A 1 248 ? 290.962 355.947 221.324 1.00 39.57 248 VAL B C 1
ATOM 1461 O O . VAL A 1 248 ? 290.255 355.434 220.448 1.00 39.57 248 VAL B O 1
ATOM 1465 N N . ILE A 1 249 ? 290.805 357.209 221.707 1.00 39.02 249 ILE B N 1
ATOM 1466 C CA . ILE A 1 249 ? 289.650 357.999 221.309 1.00 39.02 249 ILE B CA 1
ATOM 1467 C C . ILE A 1 249 ? 290.017 359.474 221.409 1.00 39.02 249 ILE B C 1
ATOM 1468 O O . ILE A 1 249 ? 290.896 359.857 222.188 1.00 39.02 249 ILE B O 1
ATOM 1473 N N . HIS A 1 250 ? 289.345 360.315 220.633 1.00 40.35 250 HIS B N 1
ATOM 1474 C CA . HIS A 1 250 ? 289.535 361.769 220.792 1.00 40.35 250 HIS B CA 1
ATOM 1475 C C . HIS A 1 250 ? 288.275 362.281 221.465 1.00 40.35 250 HIS B C 1
ATOM 1476 O O . HIS A 1 250 ? 287.322 362.512 220.769 1.00 40.35 250 HIS B O 1
ATOM 1483 N N . TYR A 1 251 ? 288.247 362.353 222.784 1.00 42.32 251 TYR B N 1
ATOM 1484 C CA . TYR A 1 251 ? 287.034 362.845 223.470 1.00 42.32 251 TYR B CA 1
ATOM 1485 C C . TYR A 1 251 ? 287.142 364.343 223.583 1.00 42.32 251 TYR B C 1
ATOM 1486 O O . TYR A 1 251 ? 287.974 364.780 224.325 1.00 42.32 251 TYR B O 1
ATOM 1495 N N . SER A 1 252 ? 286.274 365.055 222.880 1.00 44.42 252 SER B N 1
ATOM 1496 C CA . SER A 1 252 ? 286.312 366.526 222.771 1.00 44.42 252 SER B CA 1
ATOM 1497 C C . SER A 1 252 ? 287.681 366.897 222.204 1.00 44.42 252 SER B C 1
ATOM 1498 O O . SER A 1 252 ? 288.077 366.303 221.214 1.00 44.42 252 SER B O 1
ATOM 1501 N N . ARG A 1 253 ? 288.389 367.850 222.774 1.00 45.85 253 ARG B N 1
ATOM 1502 C CA . ARG A 1 253 ? 289.714 368.110 222.183 1.00 45.85 253 ARG B CA 1
ATOM 1503 C C . ARG A 1 253 ? 290.763 367.288 222.927 1.00 45.85 253 ARG B C 1
ATOM 1504 O O . ARG A 1 253 ? 291.932 367.541 222.684 1.00 45.85 253 ARG B O 1
ATOM 1512 N N . ALA A 1 254 ? 290.385 366.324 223.766 1.00 42.96 254 ALA B N 1
ATOM 1513 C CA . ALA A 1 254 ? 291.472 365.666 224.472 1.00 42.96 254 ALA B CA 1
ATOM 1514 C C . ALA A 1 254 ? 291.915 364.419 223.721 1.00 42.96 254 ALA B C 1
ATOM 1515 O O . ALA A 1 254 ? 291.190 363.897 222.873 1.00 42.96 254 ALA B O 1
ATOM 1517 N N . VAL A 1 255 ? 293.117 363.953 224.028 1.00 41.38 255 VAL B N 1
ATOM 1518 C CA . VAL A 1 255 ? 293.671 362.762 223.401 1.00 41.38 255 VAL B CA 1
ATOM 1519 C C . VAL A 1 255 ? 293.789 361.693 224.479 1.00 41.38 255 VAL B C 1
ATOM 1520 O O . VAL A 1 255 ? 294.696 361.733 225.311 1.00 41.38 255 VAL B O 1
ATOM 1524 N N . ILE A 1 256 ? 292.866 360.743 224.475 1.00 40.81 256 ILE B N 1
ATOM 1525 C CA . ILE A 1 256 ? 292.833 359.698 225.486 1.00 40.81 256 ILE B CA 1
ATOM 1526 C C . ILE A 1 256 ? 293.617 358.507 224.959 1.00 40.81 256 ILE B C 1
ATOM 1527 O O . ILE A 1 256 ? 293.374 358.037 223.843 1.00 40.81 256 ILE B O 1
ATOM 1532 N N . ARG A 1 257 ? 294.557 358.022 225.757 1.00 42.41 257 ARG B N 1
ATOM 1533 C CA . ARG A 1 257 ? 295.445 356.937 225.378 1.00 42.41 257 ARG B CA 1
ATOM 1534 C C . ARG A 1 257 ? 295.261 355.742 226.299 1.00 42.41 257 ARG B C 1
ATOM 1535 O O . ARG A 1 257 ? 294.518 355.784 227.281 1.00 42.41 257 ARG B O 1
ATOM 1543 N N . VAL A 1 258 ? 295.960 354.661 225.954 1.00 41.73 258 VAL B N 1
ATOM 1544 C CA . VAL A 1 258 ? 296.007 353.473 226.785 1.00 41.73 258 VAL B CA 1
ATOM 1545 C C . VAL A 1 258 ? 296.689 353.747 228.113 1.00 41.73 258 VAL B C 1
ATOM 1546 O O . VAL A 1 258 ? 296.229 353.264 229.150 1.00 41.73 258 VAL B O 1
ATOM 1550 N N . GLY A 1 259 ? 297.741 354.567 228.116 1.00 42.89 259 GLY B N 1
ATOM 1551 C CA . GLY A 1 259 ? 298.380 354.965 229.355 1.00 42.89 259 GLY B CA 1
ATOM 1552 C C . GLY A 1 259 ? 297.539 355.860 230.234 1.00 42.89 259 GLY B C 1
ATOM 1553 O O . GLY A 1 259 ? 297.863 356.034 231.410 1.00 42.89 259 GLY B O 1
ATOM 1554 N N . ASN A 1 260 ? 296.480 356.451 229.684 1.00 41.44 260 ASN B N 1
ATOM 1555 C CA . ASN A 1 260 ? 295.478 357.111 230.508 1.00 41.44 260 ASN B CA 1
ATOM 1556 C C . ASN A 1 260 ? 294.490 356.107 231.084 1.00 41.44 260 ASN B C 1
ATOM 1557 O O . ASN A 1 260 ? 294.161 356.163 232.270 1.00 41.44 260 ASN B O 1
ATOM 1562 N N . LEU A 1 261 ? 294.016 355.177 230.260 1.00 41.03 261 LEU B N 1
ATOM 1563 C CA . LEU A 1 261 ? 292.957 354.270 230.675 1.00 41.03 261 LEU B CA 1
ATOM 1564 C C . LEU A 1 261 ? 293.465 353.095 231.493 1.00 41.03 261 LEU B C 1
ATOM 1565 O O . LEU A 1 261 ? 292.729 352.586 232.343 1.00 41.03 261 LEU B O 1
ATOM 1570 N N . VAL A 1 262 ? 294.696 352.650 231.258 1.00 42.29 262 VAL B N 1
ATOM 1571 C CA . VAL A 1 262 ? 295.307 351.586 232.047 1.00 42.29 262 VAL B CA 1
ATOM 1572 C C . VAL A 1 262 ? 296.231 352.142 233.120 1.00 42.29 262 VAL B C 1
ATOM 1573 O O . VAL A 1 262 ? 296.329 351.549 234.207 1.00 42.29 262 VAL B O 1
ATOM 1577 N N . GLY A 1 263 ? 296.849 353.292 232.889 1.00 43.74 263 GLY B N 1
ATOM 1578 C CA . GLY A 1 263 ? 297.573 353.984 233.932 1.00 43.74 263 GLY B CA 1
ATOM 1579 C C . GLY A 1 263 ? 299.008 353.538 234.071 1.00 43.74 263 GLY B C 1
ATOM 1580 O O . GLY A 1 263 ? 299.524 353.423 235.185 1.00 43.74 263 GLY B O 1
ATOM 1581 N N . GLY A 1 264 ? 299.666 353.290 232.948 1.00 45.17 264 GLY B N 1
ATOM 1582 C CA . GLY A 1 264 ? 301.024 352.802 232.989 1.00 45.17 264 GLY B CA 1
ATOM 1583 C C . GLY A 1 264 ? 302.029 353.751 232.381 1.00 45.17 264 GLY B C 1
ATOM 1584 O O . GLY A 1 264 ? 303.195 353.391 232.221 1.00 45.17 264 GLY B O 1
ATOM 1585 N N . LEU A 1 265 ? 301.604 354.961 232.042 1.00 44.97 265 LEU B N 1
ATOM 1586 C CA . LEU A 1 265 ? 302.473 355.925 231.385 1.00 44.97 265 LEU B CA 1
ATOM 1587 C C . LEU A 1 265 ? 301.997 357.332 231.693 1.00 44.97 265 LEU B C 1
ATOM 1588 O O . LEU A 1 265 ? 300.901 357.717 231.283 1.00 44.97 265 LEU B O 1
ATOM 1593 N N . TYR A 1 266 ? 302.830 358.101 232.387 1.00 45.41 266 TYR B N 1
ATOM 1594 C CA . TYR A 1 266 ? 302.472 359.449 232.798 1.00 45.41 266 TYR B CA 1
ATOM 1595 C C . TYR A 1 266 ? 303.645 360.385 232.550 1.00 45.41 266 TYR B C 1
ATOM 1596 O O . TYR A 1 266 ? 304.686 359.987 232.029 1.00 45.41 266 TYR B O 1
ATOM 1605 N N . GLN A 1 267 ? 303.458 361.645 232.930 1.00 46.69 267 GLN B N 1
ATOM 1606 C CA . GLN A 1 267 ? 304.515 362.645 232.837 1.00 46.69 267 GLN B CA 1
ATOM 1607 C C . GLN A 1 267 ? 304.767 363.314 234.180 1.00 46.69 267 GLN B C 1
ATOM 1608 O O . GLN A 1 267 ? 305.247 364.445 234.239 1.00 46.69 267 GLN B O 1
ATOM 1614 N N . THR A 1 274 ? 309.631 367.062 231.190 1.00 55.39 274 THR B N 1
ATOM 1615 C CA . THR A 1 274 ? 308.999 366.685 229.932 1.00 55.39 274 THR B CA 1
ATOM 1616 C C . THR A 1 274 ? 309.246 365.217 229.606 1.00 55.39 274 THR B C 1
ATOM 1617 O O . THR A 1 274 ? 309.044 364.777 228.473 1.00 55.39 274 THR B O 1
ATOM 1621 N N . THR A 1 275 ? 309.664 364.459 230.613 1.00 51.99 275 THR B N 1
ATOM 1622 C CA . THR A 1 275 ? 309.987 363.052 230.456 1.00 51.99 275 THR B CA 1
ATOM 1623 C C . THR A 1 275 ? 308.778 362.184 230.776 1.00 51.99 275 THR B C 1
ATOM 1624 O O . THR A 1 275 ? 307.848 362.599 231.469 1.00 51.99 275 THR B O 1
ATOM 1628 N N . HIS A 1 276 ? 308.814 360.964 230.262 1.00 48.62 276 HIS B N 1
ATOM 1629 C CA . HIS A 1 276 ? 307.775 359.972 230.475 1.00 48.62 276 HIS B CA 1
ATOM 1630 C C . HIS A 1 276 ? 308.236 358.938 231.490 1.00 48.62 276 HIS B C 1
ATOM 1631 O O . HIS A 1 276 ? 309.400 358.533 231.508 1.00 48.62 276 HIS B O 1
ATOM 1638 N N . PHE A 1 277 ? 307.306 358.511 232.336 1.00 46.50 277 PHE B N 1
ATOM 1639 C CA . PHE A 1 277 ? 307.556 357.512 233.359 1.00 46.50 277 PHE B CA 1
ATOM 1640 C C . PHE A 1 277 ? 306.562 356.372 233.212 1.00 46.50 277 PHE B C 1
ATOM 1641 O O . PHE A 1 277 ? 305.457 356.552 232.701 1.00 46.50 277 PHE B O 1
ATOM 1649 N N . THR A 1 278 ? 306.951 355.192 233.685 1.00 46.54 278 THR B N 1
ATOM 1650 C CA . THR A 1 278 ? 306.092 354.015 233.648 1.00 46.54 278 THR B CA 1
ATOM 1651 C C . THR A 1 278 ? 305.991 353.405 235.034 1.00 46.54 278 THR B C 1
ATOM 1652 O O . THR A 1 278 ? 307.009 353.189 235.696 1.00 46.54 278 THR B O 1
ATOM 1656 N N . TYR A 1 279 ? 304.765 353.125 235.461 1.00 45.26 279 TYR B N 1
ATOM 1657 C CA . TYR A 1 279 ? 304.493 352.417 236.705 1.00 45.26 279 TYR B CA 1
ATOM 1658 C C . TYR A 1 279 ? 303.415 351.378 236.442 1.00 45.26 279 TYR B C 1
ATOM 1659 O O . TYR A 1 279 ? 302.299 351.723 236.042 1.00 45.26 279 TYR B O 1
ATOM 1668 N N . ARG A 1 280 ? 303.744 350.112 236.670 1.00 44.18 280 ARG B N 1
ATOM 1669 C CA . ARG A 1 280 ? 302.792 349.026 236.478 1.00 44.18 280 ARG B CA 1
ATOM 1670 C C . ARG A 1 280 ? 302.006 348.848 237.769 1.00 44.18 280 ARG B C 1
ATOM 1671 O O . ARG A 1 280 ? 302.496 348.232 238.719 1.00 44.18 280 ARG B O 1
ATOM 1679 N N . ASN A 1 281 ? 300.785 349.361 237.807 1.00 41.84 281 ASN B N 1
ATOM 1680 C CA . ASN A 1 281 ? 299.890 349.082 238.919 1.00 41.84 281 ASN B CA 1
ATOM 1681 C C . ASN A 1 281 ? 299.226 347.728 238.671 1.00 41.84 281 ASN B C 1
ATOM 1682 O O . ASN A 1 281 ? 299.525 347.061 237.680 1.00 41.84 281 ASN B O 1
ATOM 1687 N N . TRP A 1 282 ? 298.303 347.314 239.551 1.00 39.24 282 TRP B N 1
ATOM 1688 C CA . TRP A 1 282 ? 297.839 345.924 239.566 1.00 39.24 282 TRP B CA 1
ATOM 1689 C C . TRP A 1 282 ? 297.064 345.543 238.312 1.00 39.24 282 TRP B C 1
ATOM 1690 O O . TRP A 1 282 ? 296.949 344.356 237.997 1.00 39.24 282 TRP B O 1
ATOM 1701 N N . PHE A 1 283 ? 296.531 346.519 237.590 1.00 38.98 283 PHE B N 1
ATOM 1702 C CA . PHE A 1 283 ? 295.851 346.234 236.340 1.00 38.98 283 PHE B CA 1
ATOM 1703 C C . PHE A 1 283 ? 296.837 346.288 235.176 1.00 38.98 283 PHE B C 1
ATOM 1704 O O . PHE A 1 283 ? 296.807 345.433 234.283 1.00 38.98 283 PHE B O 1
ATOM 1712 N N . ALA A 1 284 ? 297.771 347.239 235.222 1.00 41.44 284 ALA B N 1
ATOM 1713 C CA . ALA A 1 284 ? 298.790 347.337 234.182 1.00 41.44 284 ALA B CA 1
ATOM 1714 C C . ALA A 1 284 ? 299.807 346.209 234.284 1.00 41.44 284 ALA B C 1
ATOM 1715 O O . ALA A 1 284 ? 300.360 345.774 233.271 1.00 41.44 284 ALA B O 1
ATOM 1717 N N . ARG A 1 285 ? 300.060 345.714 235.497 1.00 42.38 285 ARG B N 1
ATOM 1718 C CA . ARG A 1 285 ? 301.002 344.613 235.670 1.00 42.38 285 ARG B CA 1
ATOM 1719 C C . ARG A 1 285 ? 300.449 343.327 235.073 1.00 42.38 285 ARG B C 1
ATOM 1720 O O . ARG A 1 285 ? 301.198 342.487 234.565 1.00 42.38 285 ARG B O 1
ATOM 1728 N N . SER A 1 286 ? 299.130 343.175 235.091 1.00 41.52 286 SER B N 1
ATOM 1729 C CA . SER A 1 286 ? 298.524 342.021 234.444 1.00 41.52 286 SER B CA 1
ATOM 1730 C C . SER A 1 286 ? 298.436 342.220 232.939 1.00 41.52 286 SER B C 1
ATOM 1731 O O . SER A 1 286 ? 298.618 341.273 232.168 1.00 41.52 286 SER B O 1
ATOM 1734 N N . LEU A 1 287 ? 298.157 343.446 232.494 1.00 41.35 287 LEU B N 1
ATOM 1735 C CA . LEU A 1 287 ? 298.021 343.656 231.057 1.00 41.35 287 LEU B CA 1
ATOM 1736 C C . LEU A 1 287 ? 299.370 343.757 230.359 1.00 41.35 287 LEU B C 1
ATOM 1737 O O . LEU A 1 287 ? 299.426 343.734 229.125 1.00 41.35 287 LEU B O 1
ATOM 1742 N N . SER A 1 288 ? 300.461 343.872 231.121 1.00 42.86 288 SER B N 1
ATOM 1743 C CA . SER A 1 288 ? 301.795 343.917 230.536 1.00 42.86 288 SER B CA 1
ATOM 1744 C C . SER A 1 288 ? 302.186 342.616 229.856 1.00 42.86 288 SER B C 1
ATOM 1745 O O . SER A 1 288 ? 303.014 342.625 228.941 1.00 42.86 288 SER B O 1
ATOM 1748 N N . ARG A 1 289 ? 301.609 341.501 230.287 1.00 41.55 289 ARG B N 1
ATOM 1749 C CA . ARG A 1 289 ? 301.928 340.188 229.757 1.00 41.55 289 ARG B CA 1
ATOM 1750 C C . ARG A 1 289 ? 301.411 339.970 228.342 1.00 41.55 289 ARG B C 1
ATOM 1751 O O . ARG A 1 289 ? 301.818 339.000 227.697 1.00 41.55 289 ARG B O 1
ATOM 1759 N N . LEU A 1 290 ? 300.529 340.836 227.851 1.00 42.67 290 LEU B N 1
ATOM 1760 C CA . LEU A 1 290 ? 300.025 340.742 226.492 1.00 42.67 290 LEU B CA 1
ATOM 1761 C C . LEU A 1 290 ? 300.932 341.423 225.485 1.00 42.67 290 LEU B C 1
ATOM 1762 O O . LEU A 1 290 ? 300.739 341.246 224.278 1.00 42.67 290 LEU B O 1
ATOM 1767 N N . ALA A 1 291 ? 301.901 342.203 225.946 1.00 44.74 291 ALA B N 1
ATOM 1768 C CA . ALA A 1 291 ? 302.837 342.883 225.065 1.00 44.74 291 ALA B CA 1
ATOM 1769 C C . ALA A 1 291 ? 304.254 342.824 225.617 1.00 44.74 291 ALA B C 1
ATOM 1770 O O . ALA A 1 291 ? 305.045 343.742 225.398 1.00 44.74 291 ALA B O 1
ATOM 1772 N N . ASP A 1 292 ? 304.594 341.757 226.333 1.00 46.92 292 ASP B N 1
ATOM 1773 C CA . ASP A 1 292 ? 305.929 341.656 226.897 1.00 46.92 292 ASP B CA 1
ATOM 1774 C C . ASP A 1 292 ? 306.945 341.257 225.830 1.00 46.92 292 ASP B C 1
ATOM 1775 O O . ASP A 1 292 ? 306.603 340.997 224.674 1.00 46.92 292 ASP B O 1
ATOM 1780 N N . SER A 1 293 ? 308.213 341.214 226.244 1.00 48.77 293 SER B N 1
ATOM 1781 C CA . SER A 1 293 ? 309.320 341.107 225.301 1.00 48.77 293 SER B CA 1
ATOM 1782 C C . SER A 1 293 ? 309.393 339.742 224.628 1.00 48.77 293 SER B C 1
ATOM 1783 O O . SER A 1 293 ? 309.814 339.633 223.474 1.00 48.77 293 SER B O 1
ATOM 1786 N N . ALA A 1 294 ? 308.979 338.688 225.331 1.00 48.37 294 ALA B N 1
ATOM 1787 C CA . ALA A 1 294 ? 309.008 337.354 224.740 1.00 48.37 294 ALA B CA 1
ATOM 1788 C C . ALA A 1 294 ? 307.933 337.183 223.676 1.00 48.37 294 ALA B C 1
ATOM 1789 O O . ALA A 1 294 ? 308.195 336.590 222.622 1.00 48.37 294 ALA B O 1
ATOM 1791 N N . THR A 1 295 ? 306.726 337.692 223.931 1.00 48.09 295 THR B N 1
ATOM 1792 C CA . THR A 1 295 ? 305.657 337.647 222.940 1.00 48.09 295 THR B CA 1
ATOM 1793 C C . THR A 1 295 ? 305.987 338.523 221.739 1.00 48.09 295 THR B C 1
ATOM 1794 O O . THR A 1 295 ? 305.743 338.132 220.593 1.00 48.09 295 THR B O 1
ATOM 1798 N N . HIS A 1 296 ? 306.584 339.687 221.983 1.00 47.59 296 HIS B N 1
ATOM 1799 C CA . HIS A 1 296 ? 306.956 340.580 220.893 1.00 47.59 296 HIS B CA 1
ATOM 1800 C C . HIS A 1 296 ? 308.135 340.029 220.101 1.00 47.59 296 HIS B C 1
ATOM 1801 O O . HIS A 1 296 ? 308.272 340.309 218.907 1.00 47.59 296 HIS B O 1
ATOM 1808 N N . ARG A 1 297 ? 308.982 339.224 220.741 1.00 49.05 297 ARG B N 1
ATOM 1809 C CA . ARG A 1 297 ? 310.091 338.600 220.032 1.00 49.05 297 ARG B CA 1
ATOM 1810 C C . ARG A 1 297 ? 309.617 337.378 219.255 1.00 49.05 297 ARG B C 1
ATOM 1811 O O . ARG A 1 297 ? 310.226 337.001 218.247 1.00 49.05 297 ARG B O 1
ATOM 1819 N N . THR A 1 298 ? 308.527 336.753 219.711 1.00 47.91 298 THR B N 1
ATOM 1820 C CA . THR A 1 298 ? 307.937 335.628 218.992 1.00 47.91 298 THR B CA 1
ATOM 1821 C C . THR A 1 298 ? 307.407 336.038 217.625 1.00 47.91 298 THR B C 1
ATOM 1822 O O . THR A 1 298 ? 307.667 335.354 216.629 1.00 47.91 298 THR B O 1
ATOM 1826 N N . HIS A 1 299 ? 306.700 337.162 217.544 1.00 47.49 299 HIS B N 1
ATOM 1827 C CA . HIS A 1 299 ? 306.004 337.551 216.328 1.00 47.49 299 HIS B CA 1
ATOM 1828 C C . HIS A 1 299 ? 306.872 338.341 215.357 1.00 47.49 299 HIS B C 1
ATOM 1829 O O . HIS A 1 299 ? 306.545 338.399 214.171 1.00 47.49 299 HIS B O 1
ATOM 1836 N N . LEU A 1 300 ? 307.964 338.944 215.818 1.00 48.82 300 LEU B N 1
ATOM 1837 C CA . LEU A 1 300 ? 308.967 339.503 214.919 1.00 48.82 300 LEU B CA 1
ATOM 1838 C C . LEU A 1 300 ? 309.788 338.437 214.217 1.00 48.82 300 LEU B C 1
ATOM 1839 O O . LEU A 1 300 ? 310.220 338.649 213.081 1.00 48.82 300 LEU B O 1
ATOM 1844 N N . ARG A 1 301 ? 310.011 337.300 214.870 1.00 50.25 301 ARG B N 1
ATOM 1845 C CA . ARG A 1 301 ? 310.840 336.237 214.331 1.00 50.25 301 ARG B CA 1
ATOM 1846 C C . ARG A 1 301 ? 310.031 335.098 213.734 1.00 50.25 301 ARG B C 1
ATOM 1847 O O . ARG A 1 301 ? 310.621 334.151 213.206 1.00 50.25 301 ARG B O 1
ATOM 1855 N N . ARG A 1 302 ? 308.706 335.171 213.802 1.00 48.76 302 ARG B N 1
ATOM 1856 C CA . ARG A 1 302 ? 307.811 334.200 213.176 1.00 48.76 302 ARG B CA 1
ATOM 1857 C C . ARG A 1 302 ? 306.570 334.958 212.720 1.00 48.76 302 ARG B C 1
ATOM 1858 O O . ARG A 1 302 ? 305.548 334.972 213.418 1.00 48.76 302 ARG B O 1
ATOM 1866 N N . PRO A 1 303 ? 306.626 335.622 211.563 1.00 47.72 303 PRO B N 1
ATOM 1867 C CA . PRO A 1 303 ? 305.523 336.511 211.183 1.00 47.72 303 PRO B CA 1
ATOM 1868 C C . PRO A 1 303 ? 304.340 335.743 210.619 1.00 47.72 303 PRO B C 1
ATOM 1869 O O . PRO A 1 303 ? 304.444 335.070 209.593 1.00 47.72 303 PRO B O 1
ATOM 1873 N N . MET A 1 304 ? 303.211 335.838 211.311 1.00 47.26 304 MET B N 1
ATOM 1874 C CA . MET A 1 304 ? 301.947 335.389 210.747 1.00 47.26 304 MET B CA 1
ATOM 1875 C C . MET A 1 304 ? 300.864 336.427 210.994 1.00 47.26 304 MET B C 1
ATOM 1876 O O . MET A 1 304 ? 299.936 336.565 210.190 1.00 47.26 304 MET B O 1
ATOM 1881 N N . ILE A 1 305 ? 300.995 337.198 212.075 1.00 44.48 305 ILE B N 1
ATOM 1882 C CA . ILE A 1 305 ? 299.859 337.974 212.549 1.00 44.48 305 ILE B CA 1
ATOM 1883 C C . ILE A 1 305 ? 299.656 339.208 211.685 1.00 44.48 305 ILE B C 1
ATOM 1884 O O . ILE A 1 305 ? 300.611 339.869 211.261 1.00 44.48 305 ILE B O 1
ATOM 1889 N N . SER A 1 306 ? 298.398 339.494 211.389 1.00 43.24 306 SER B N 1
ATOM 1890 C CA . SER A 1 306 ? 298.003 340.603 210.546 1.00 43.24 306 SER B CA 1
ATOM 1891 C C . SER A 1 306 ? 297.604 341.788 211.408 1.00 43.24 306 SER B C 1
ATOM 1892 O O . SER A 1 306 ? 297.425 341.679 212.621 1.00 43.24 306 SER B O 1
ATOM 1895 N N . GLU A 1 307 ? 297.471 342.934 210.764 1.00 43.30 307 GLU B N 1
ATOM 1896 C CA . GLU A 1 307 ? 297.153 344.175 211.441 1.00 43.30 307 GLU B CA 1
ATOM 1897 C C . GLU A 1 307 ? 295.685 344.519 211.256 1.00 43.30 307 GLU B C 1
ATOM 1898 O O . GLU A 1 307 ? 295.167 344.529 210.137 1.00 43.30 307 GLU B O 1
ATOM 1904 N N . PHE A 1 308 ? 295.018 344.798 212.368 1.00 40.94 308 PHE B N 1
ATOM 1905 C CA . PHE A 1 308 ? 293.664 345.323 212.344 1.00 40.94 308 PHE B CA 1
ATOM 1906 C C . PHE A 1 308 ? 293.706 346.764 211.869 1.00 40.94 308 PHE B C 1
ATOM 1907 O O . PHE A 1 308 ? 294.499 347.563 212.372 1.00 40.94 308 PHE B O 1
ATOM 1915 N N . ASP A 1 309 ? 292.851 347.097 210.913 1.00 42.43 309 ASP B N 1
ATOM 1916 C CA . ASP A 1 309 ? 292.890 348.408 210.284 1.00 42.43 309 ASP B CA 1
ATOM 1917 C C . ASP A 1 309 ? 291.970 349.399 210.987 1.00 42.43 309 ASP B C 1
ATOM 1918 O O . ASP A 1 309 ? 291.423 350.297 210.338 1.00 42.43 309 ASP B O 1
ATOM 1923 N N . TYR A 1 310 ? 291.800 349.229 212.298 1.00 39.22 310 TYR B N 1
ATOM 1924 C CA . TYR A 1 310 ? 290.883 349.965 213.157 1.00 39.22 310 TYR B CA 1
ATOM 1925 C C . TYR A 1 310 ? 291.054 351.475 213.088 1.00 39.22 310 TYR B C 1
ATOM 1926 O O . TYR A 1 310 ? 292.176 351.985 213.096 1.00 39.22 310 TYR B O 1
ATOM 1935 N N . ASN A 1 311 ? 289.938 352.189 213.012 1.00 38.89 311 ASN B N 1
ATOM 1936 C CA . ASN A 1 311 ? 289.921 353.640 212.914 1.00 38.89 311 ASN B CA 1
ATOM 1937 C C . ASN A 1 311 ? 289.547 354.226 214.265 1.00 38.89 311 ASN B C 1
ATOM 1938 O O . ASN A 1 311 ? 288.627 353.738 214.926 1.00 38.89 311 ASN B O 1
ATOM 1943 N N . ILE A 1 312 ? 290.260 355.270 214.666 1.00 38.83 312 ILE B N 1
ATOM 1944 C CA . ILE A 1 312 ? 290.131 355.845 215.999 1.00 38.83 312 ILE B CA 1
ATOM 1945 C C . ILE A 1 312 ? 288.920 356.767 216.042 1.00 38.83 312 ILE B C 1
ATOM 1946 O O . ILE A 1 312 ? 288.817 357.684 215.217 1.00 38.83 312 ILE B O 1
ATOM 1951 N N . PRO A 1 313 ? 287.985 356.568 216.970 1.00 38.46 313 PRO B N 1
ATOM 1952 C CA . PRO A 1 313 ? 286.780 357.403 216.988 1.00 38.46 313 PRO B CA 1
ATOM 1953 C C . PRO A 1 313 ? 287.042 358.777 217.581 1.00 38.46 313 PRO B C 1
ATOM 1954 O O . PRO A 1 313 ? 287.960 358.965 218.379 1.00 38.46 313 PRO B O 1
ATOM 1958 N N . SER A 1 314 ? 286.217 359.743 217.185 1.00 40.17 314 SER B N 1
ATOM 1959 C CA . SER A 1 314 ? 286.278 361.107 217.701 1.00 40.17 314 SER B CA 1
ATOM 1960 C C . SER A 1 314 ? 284.870 361.527 218.090 1.00 40.17 314 SER B C 1
ATOM 1961 O O . SER A 1 314 ? 284.013 361.713 217.221 1.00 40.17 314 SER B O 1
ATOM 1964 N N . VAL A 1 315 ? 284.624 361.666 219.392 1.00 39.58 315 VAL B N 1
ATOM 1965 C CA . VAL A 1 315 ? 283.306 361.975 219.924 1.00 39.58 315 VAL B CA 1
ATOM 1966 C C . VAL A 1 315 ? 283.407 363.180 220.855 1.00 39.58 315 VAL B C 1
ATOM 1967 O O . VAL A 1 315 ? 284.492 363.645 221.193 1.00 39.58 315 VAL B O 1
ATOM 1971 N N . ASN A 1 316 ? 282.244 363.676 221.268 1.00 40.97 316 ASN B N 1
ATOM 1972 C CA . ASN A 1 316 ? 282.125 364.652 222.345 1.00 40.97 316 ASN B CA 1
ATOM 1973 C C . ASN A 1 316 ? 280.924 364.264 223.201 1.00 40.97 316 ASN B C 1
ATOM 1974 O O . ASN A 1 316 ? 280.394 363.158 223.082 1.00 40.97 316 ASN B O 1
ATOM 1979 N N . ASN A 1 317 ? 280.503 365.186 224.073 1.00 40.72 317 ASN B N 1
ATOM 1980 C CA . ASN A 1 317 ? 279.393 364.952 224.995 1.00 40.72 317 ASN B CA 1
ATOM 1981 C C . ASN A 1 317 ? 278.074 364.673 224.295 1.00 40.72 317 ASN B C 1
ATOM 1982 O O . ASN A 1 317 ? 277.280 363.878 224.805 1.00 40.72 317 ASN B O 1
ATOM 1987 N N . ASN A 1 318 ? 277.825 365.292 223.144 1.00 40.89 318 ASN B N 1
ATOM 1988 C CA . ASN A 1 318 ? 276.585 365.093 222.416 1.00 40.89 318 ASN B CA 1
ATOM 1989 C C . ASN A 1 318 ? 276.595 363.868 221.521 1.00 40.89 318 ASN B C 1
ATOM 1990 O O . ASN A 1 318 ? 275.523 363.415 221.116 1.00 40.89 318 ASN B O 1
ATOM 1995 N N . THR A 1 319 ? 277.766 363.318 221.212 1.00 39.85 319 THR B N 1
ATOM 1996 C CA . THR A 1 319 ? 277.868 362.205 220.283 1.00 39.85 319 THR B CA 1
ATOM 1997 C C . THR A 1 319 ? 278.437 360.938 220.902 1.00 39.85 319 THR B C 1
ATOM 1998 O O . THR A 1 319 ? 278.535 359.927 220.202 1.00 39.85 319 THR B O 1
ATOM 2002 N N . TYR A 1 320 ? 278.825 360.968 222.174 1.00 38.70 320 TYR B N 1
ATOM 2003 C CA . TYR A 1 320 ? 279.355 359.772 222.811 1.00 38.70 320 TYR B CA 1
ATOM 2004 C C . TYR A 1 320 ? 278.261 358.740 223.021 1.00 38.70 320 TYR B C 1
ATOM 2005 O O . TYR A 1 320 ? 277.161 359.052 223.478 1.00 38.70 320 TYR B O 1
ATOM 2014 N N . ASN A 1 321 ? 278.576 357.511 222.681 1.00 37.71 321 ASN B N 1
ATOM 2015 C CA . ASN A 1 321 ? 277.731 356.360 222.927 1.00 37.71 321 ASN B CA 1
ATOM 2016 C C . ASN A 1 321 ? 278.660 355.211 223.286 1.00 37.71 321 ASN B C 1
ATOM 2017 O O . ASN A 1 321 ? 279.549 354.866 222.498 1.00 37.71 321 ASN B O 1
ATOM 2022 N N . PRO A 1 322 ? 278.514 354.625 224.475 1.00 37.24 322 PRO B N 1
ATOM 2023 C CA . PRO A 1 322 ? 279.372 353.495 224.849 1.00 37.24 322 PRO B CA 1
ATOM 2024 C C . PRO A 1 322 ? 279.143 352.247 224.027 1.00 37.24 322 PRO B C 1
ATOM 2025 O O . PRO A 1 322 ? 280.077 351.469 223.846 1.00 37.24 322 PRO B O 1
ATOM 2029 N N . TYR A 1 323 ? 277.941 352.028 223.510 1.00 37.03 323 TYR B N 1
ATOM 2030 C CA . TYR A 1 323 ? 277.753 350.852 222.675 1.00 37.03 323 TYR B CA 1
ATOM 2031 C C . TYR A 1 323 ? 278.386 351.027 221.300 1.00 37.03 323 TYR B C 1
ATOM 2032 O O . TYR A 1 323 ? 278.640 350.037 220.616 1.00 37.03 323 TYR B O 1
ATOM 2041 N N . VAL A 1 324 ? 278.639 352.261 220.873 1.00 37.90 324 VAL B N 1
ATOM 2042 C CA . VAL A 1 324 ? 279.386 352.468 219.639 1.00 37.90 324 VAL B CA 1
ATOM 2043 C C . VAL A 1 324 ? 280.876 352.272 219.882 1.00 37.90 324 VAL B C 1
ATOM 2044 O O . VAL A 1 324 ? 281.566 351.623 219.089 1.00 37.90 324 VAL B O 1
ATOM 2048 N N . HIS A 1 325 ? 281.386 352.794 220.995 1.00 37.51 325 HIS B N 1
ATOM 2049 C CA . HIS A 1 325 ? 282.818 352.762 221.268 1.00 37.51 325 HIS B CA 1
ATOM 2050 C C . HIS A 1 325 ? 283.288 351.380 221.702 1.00 37.51 325 HIS B C 1
ATOM 2051 O O . HIS A 1 325 ? 284.354 350.920 221.281 1.00 37.51 325 HIS B O 1
ATOM 2058 N N . LEU A 1 326 ? 282.504 350.699 222.532 1.00 36.92 326 LEU B N 1
ATOM 2059 C CA . LEU A 1 326 ? 282.927 349.411 223.065 1.00 36.92 326 LEU B CA 1
ATOM 2060 C C . LEU A 1 326 ? 282.707 348.294 222.060 1.00 36.92 326 LEU B C 1
ATOM 2061 O O . LEU A 1 326 ? 283.502 347.351 221.991 1.00 36.92 326 LEU B O 1
ATOM 2066 N N . LEU A 1 327 ? 281.635 348.371 221.281 1.00 37.20 327 LEU B N 1
ATOM 2067 C CA . LEU A 1 327 ? 281.325 347.330 220.317 1.00 37.20 327 LEU B CA 1
ATOM 2068 C C . LEU A 1 327 ? 281.841 347.640 218.920 1.00 37.20 327 LEU B C 1
ATOM 2069 O O . LEU A 1 327 ? 281.599 346.847 218.005 1.00 37.20 327 LEU B O 1
ATOM 2074 N N . MET A 1 328 ? 282.531 348.773 218.754 1.00 38.89 328 MET B N 1
ATOM 2075 C CA . MET A 1 328 ? 283.204 349.198 217.521 1.00 38.89 328 MET B CA 1
ATOM 2076 C C . MET A 1 328 ? 282.213 349.335 216.366 1.00 38.89 328 MET B C 1
ATOM 2077 O O . MET A 1 328 ? 282.376 348.753 215.293 1.00 38.89 328 MET B O 1
ATOM 2082 N N . LEU A 1 329 ? 281.175 350.128 216.604 1.00 37.93 329 LEU B N 1
ATOM 2083 C CA . LEU A 1 329 ? 280.043 350.248 215.695 1.00 37.93 329 LEU B CA 1
ATOM 2084 C C . LEU A 1 329 ? 280.050 351.577 214.950 1.00 37.93 329 LEU B C 1
ATOM 2085 O O . LEU A 1 329 ? 279.000 352.106 214.585 1.00 37.93 329 LEU B O 1
ATOM 2090 N N . GLU A 1 330 ? 281.229 352.137 214.729 1.00 39.27 330 GLU B N 1
ATOM 2091 C CA . GLU A 1 330 ? 281.380 353.306 213.885 1.00 39.27 330 GLU B CA 1
ATOM 2092 C C . GLU A 1 330 ? 281.107 352.928 212.433 1.00 39.27 330 GLU B C 1
ATOM 2093 O O . GLU A 1 330 ? 281.222 351.757 212.065 1.00 39.27 330 GLU B O 1
ATOM 2099 N N . PRO A 1 331 ? 280.710 353.890 211.591 1.00 38.82 331 PRO B N 1
ATOM 2100 C CA . PRO A 1 331 ? 280.445 353.553 210.182 1.00 38.82 331 PRO B CA 1
ATOM 2101 C C . PRO A 1 331 ? 281.666 353.110 209.391 1.00 38.82 331 PRO B C 1
ATOM 2102 O O . PRO A 1 331 ? 281.512 352.384 208.403 1.00 38.82 331 PRO B O 1
ATOM 2106 N N . ASN A 1 332 ? 282.869 353.503 209.792 1.00 38.21 332 ASN B N 1
ATOM 2107 C CA . ASN A 1 332 ? 284.078 353.125 209.076 1.00 38.21 332 ASN B CA 1
ATOM 2108 C C . ASN A 1 332 ? 284.756 351.882 209.638 1.00 38.21 332 ASN B C 1
ATOM 2109 O O . ASN A 1 332 ? 285.763 351.443 209.081 1.00 38.21 332 ASN B O 1
ATOM 2114 N N . ASN A 1 333 ? 284.236 351.308 210.718 1.00 38.12 333 ASN B N 1
ATOM 2115 C CA . ASN A 1 333 ? 284.821 350.129 211.339 1.00 38.12 333 ASN B CA 1
ATOM 2116 C C . ASN A 1 333 ? 283.961 348.891 211.158 1.00 38.12 333 ASN B C 1
ATOM 2117 O O . ASN A 1 333 ? 284.114 347.927 211.910 1.00 38.12 333 ASN B O 1
ATOM 2122 N N . ARG A 1 334 ? 283.074 348.886 210.169 1.00 39.40 334 ARG B N 1
ATOM 2123 C CA . ARG A 1 334 ? 282.079 347.826 210.071 1.00 39.40 334 ARG B CA 1
ATOM 2124 C C . ARG A 1 334 ? 282.665 346.553 209.471 1.00 39.40 334 ARG B C 1
ATOM 2125 O O . ARG A 1 334 ? 282.240 345.450 209.832 1.00 39.40 334 ARG B O 1
ATOM 2133 N N . ASN A 1 335 ? 283.640 346.676 208.569 1.00 38.70 335 ASN B N 1
ATOM 2134 C CA . ASN A 1 335 ? 284.340 345.506 208.048 1.00 38.70 335 ASN B CA 1
ATOM 2135 C C . ASN A 1 335 ? 285.228 344.878 209.113 1.00 38.70 335 ASN B C 1
ATOM 2136 O O . ASN A 1 335 ? 285.247 343.650 209.277 1.00 38.70 335 ASN B O 1
ATOM 2141 N N . ILE A 1 336 ? 285.937 345.734 209.852 1.00 38.25 336 ILE B N 1
ATOM 2142 C CA . ILE A 1 336 ? 286.915 345.317 210.851 1.00 38.25 336 ILE B CA 1
ATOM 2143 C C . ILE A 1 336 ? 286.242 344.564 211.985 1.00 38.25 336 ILE B C 1
ATOM 2144 O O . ILE A 1 336 ? 286.732 343.523 212.433 1.00 38.25 336 ILE B O 1
ATOM 2149 N N . THR A 1 337 ? 285.094 345.062 212.439 1.00 38.23 337 THR B N 1
ATOM 2150 C CA . THR A 1 337 ? 284.398 344.464 213.571 1.00 38.23 337 THR B CA 1
ATOM 2151 C C . THR A 1 337 ? 283.835 343.096 213.216 1.00 38.23 337 THR B C 1
ATOM 2152 O O . THR A 1 337 ? 283.977 342.141 213.989 1.00 38.23 337 THR B O 1
ATOM 2156 N N . LEU A 1 338 ? 283.233 342.979 212.034 1.00 38.26 338 LEU B N 1
ATOM 2157 C CA . LEU A 1 338 ? 282.658 341.714 211.598 1.00 38.26 338 LEU B CA 1
ATOM 2158 C C . LEU A 1 338 ? 283.734 340.664 211.361 1.00 38.26 338 LEU B C 1
ATOM 2159 O O . LEU A 1 338 ? 283.573 339.506 211.777 1.00 38.26 338 LEU B O 1
ATOM 2164 N N . ASP A 1 339 ? 284.853 341.061 210.746 1.00 40.04 339 ASP B N 1
ATOM 2165 C CA . ASP A 1 339 ? 285.959 340.137 210.547 1.00 40.04 339 ASP B CA 1
ATOM 2166 C C . ASP A 1 339 ? 286.605 339.735 211.869 1.00 40.04 339 ASP B C 1
ATOM 2167 O O . ASP A 1 339 ? 286.974 338.570 212.028 1.00 40.04 339 ASP B O 1
ATOM 2172 N N . PHE A 1 340 ? 286.701 340.661 212.828 1.00 38.56 340 PHE B N 1
ATOM 2173 C CA . PHE A 1 340 ? 287.239 340.352 214.151 1.00 38.56 340 PHE B CA 1
ATOM 2174 C C . PHE A 1 340 ? 286.383 339.325 214.882 1.00 38.56 340 PHE B C 1
ATOM 2175 O O . PHE A 1 340 ? 286.906 338.334 215.418 1.00 38.56 340 PHE B O 1
ATOM 2183 N N . ILE A 1 341 ? 285.062 339.529 214.878 1.00 37.97 341 ILE B N 1
ATOM 2184 C CA . ILE A 1 341 ? 284.151 338.629 215.585 1.00 37.97 341 ILE B CA 1
ATOM 2185 C C . ILE A 1 341 ? 284.171 337.243 214.955 1.00 37.97 341 ILE B C 1
ATOM 2186 O O . ILE A 1 341 ? 284.285 336.232 215.657 1.00 37.97 341 ILE B O 1
ATOM 2191 N N . ARG A 1 342 ? 284.116 337.176 213.621 1.00 39.49 342 ARG B N 1
ATOM 2192 C CA . ARG A 1 342 ? 284.065 335.872 212.964 1.00 39.49 342 ARG B CA 1
ATOM 2193 C C . ARG A 1 342 ? 285.397 335.138 213.073 1.00 39.49 342 ARG B C 1
ATOM 2194 O O . ARG A 1 342 ? 285.434 333.926 213.329 1.00 39.49 342 ARG B O 1
ATOM 2202 N N . SER A 1 343 ? 286.504 335.871 212.942 1.00 39.10 343 SER B N 1
ATOM 2203 C CA . SER A 1 343 ? 287.824 335.270 212.985 1.00 39.10 343 SER B CA 1
ATOM 2204 C C . SER A 1 343 ? 288.204 334.785 214.373 1.00 39.10 343 SER B C 1
ATOM 2205 O O . SER A 1 343 ? 288.930 333.794 214.480 1.00 39.10 343 SER B O 1
ATOM 2208 N N . LEU A 1 344 ? 287.726 335.423 215.441 1.00 38.45 344 LEU B N 1
ATOM 2209 C CA . LEU A 1 344 ? 288.021 334.875 216.757 1.00 38.45 344 LEU B CA 1
ATOM 2210 C C . LEU A 1 344 ? 286.960 333.907 217.258 1.00 38.45 344 LEU B C 1
ATOM 2211 O O . LEU A 1 344 ? 287.271 333.061 218.105 1.00 38.45 344 LEU B O 1
ATOM 2216 N N . SER A 1 345 ? 285.746 333.952 216.717 1.00 38.71 345 SER B N 1
ATOM 2217 C CA . SER A 1 345 ? 284.780 332.893 216.960 1.00 38.71 345 SER B CA 1
ATOM 2218 C C . SER A 1 345 ? 285.227 331.569 216.372 1.00 38.71 345 SER B C 1
ATOM 2219 O O . SER A 1 345 ? 285.032 330.524 217.004 1.00 38.71 345 SER B O 1
ATOM 2222 N N . SER A 1 346 ? 285.838 331.601 215.184 1.00 39.32 346 SER B N 1
ATOM 2223 C CA . SER A 1 346 ? 286.376 330.380 214.595 1.00 39.32 346 SER B CA 1
ATOM 2224 C C . SER A 1 346 ? 287.519 329.817 215.429 1.00 39.32 346 SER B C 1
ATOM 2225 O O . SER A 1 346 ? 287.613 328.598 215.614 1.00 39.32 346 SER B O 1
ATOM 2228 N N . PHE A 1 347 ? 288.376 330.691 215.966 1.00 39.90 347 PHE B N 1
ATOM 2229 C CA . PHE A 1 347 ? 289.462 330.235 216.825 1.00 39.90 347 PHE B CA 1
ATOM 2230 C C . PHE A 1 347 ? 288.949 329.633 218.118 1.00 39.90 347 PHE B C 1
ATOM 2231 O O . PHE A 1 347 ? 289.487 328.624 218.580 1.00 39.90 347 PHE B O 1
ATOM 2239 N N . CYS A 1 348 ? 287.940 330.244 218.731 1.00 39.92 348 CYS B N 1
ATOM 2240 C CA . CYS A 1 348 ? 287.425 329.692 219.973 1.00 39.92 348 CYS B CA 1
ATOM 2241 C C . CYS A 1 348 ? 286.668 328.393 219.748 1.00 39.92 348 CYS B C 1
ATOM 2242 O O . CYS A 1 348 ? 286.738 327.493 220.589 1.00 39.92 348 CYS B O 1
ATOM 2245 N N . SER A 1 349 ? 285.970 328.258 218.623 1.00 39.43 349 SER B N 1
ATOM 2246 C CA . SER A 1 349 ? 285.293 327.006 218.316 1.00 39.43 349 SER B CA 1
ATOM 2247 C C . SER A 1 349 ? 286.252 325.889 217.934 1.00 39.43 349 SER B C 1
ATOM 2248 O O . SER A 1 349 ? 285.946 324.723 218.193 1.00 39.43 349 SER B O 1
ATOM 2251 N N . THR A 1 350 ? 287.399 326.205 217.334 1.00 40.60 350 THR B N 1
ATOM 2252 C CA . THR A 1 350 ? 288.364 325.182 216.953 1.00 40.60 350 THR B CA 1
ATOM 2253 C C . THR A 1 350 ? 289.325 324.822 218.079 1.00 40.60 350 THR B C 1
ATOM 2254 O O . THR A 1 350 ? 289.446 323.648 218.432 1.00 40.60 350 THR B O 1
ATOM 2258 N N . GLU A 1 351 ? 290.000 325.804 218.666 1.00 42.15 351 GLU B N 1
ATOM 2259 C CA . GLU A 1 351 ? 291.125 325.548 219.548 1.00 42.15 351 GLU B CA 1
ATOM 2260 C C . GLU A 1 351 ? 290.797 325.684 221.027 1.00 42.15 351 GLU B C 1
ATOM 2261 O O . GLU A 1 351 ? 291.593 325.247 221.861 1.00 42.15 351 GLU B O 1
ATOM 2267 N N . LEU A 1 352 ? 289.653 326.266 221.382 1.00 40.81 352 LEU B N 1
ATOM 2268 C CA . LEU A 1 352 ? 289.303 326.462 222.781 1.00 40.81 352 LEU B CA 1
ATOM 2269 C C . LEU A 1 352 ? 288.034 325.724 223.182 1.00 40.81 352 LEU B C 1
ATOM 2270 O O . LEU A 1 352 ? 287.535 325.955 224.288 1.00 40.81 352 LEU B O 1
ATOM 2275 N N . LYS A 1 353 ? 287.504 324.862 222.310 1.00 41.85 353 LYS B N 1
ATOM 2276 C CA . LYS A 1 353 ? 286.339 324.005 222.551 1.00 41.85 353 LYS B CA 1
ATOM 2277 C C . LYS A 1 353 ? 285.083 324.788 222.918 1.00 41.85 353 LYS B C 1
ATOM 2278 O O . LYS A 1 353 ? 284.301 324.346 223.762 1.00 41.85 353 LYS B O 1
ATOM 2284 N N . ALA A 1 354 ? 284.867 325.942 222.296 1.00 39.98 354 ALA B N 1
ATOM 2285 C CA . ALA A 1 354 ? 283.708 326.756 222.624 1.00 39.98 354 ALA B CA 1
ATOM 2286 C C . ALA A 1 354 ? 282.479 326.274 221.868 1.00 39.98 354 ALA B C 1
ATOM 2287 O O . ALA A 1 354 ? 282.508 326.106 220.648 1.00 39.98 354 ALA B O 1
ATOM 2289 N N . THR A 1 355 ? 281.391 326.039 222.602 1.00 40.12 355 THR B N 1
ATOM 2290 C CA . THR A 1 355 ? 280.150 325.588 221.990 1.00 40.12 355 THR B CA 1
ATOM 2291 C C . THR A 1 355 ? 278.942 326.460 222.303 1.00 40.12 355 THR B C 1
ATOM 2292 O O . THR A 1 355 ? 277.854 326.159 221.807 1.00 40.12 355 THR B O 1
ATOM 2296 N N . ARG A 1 356 ? 279.081 327.516 223.096 1.00 40.63 356 ARG B N 1
ATOM 2297 C CA . ARG A 1 356 ? 277.935 328.245 223.613 1.00 40.63 356 ARG B CA 1
ATOM 2298 C C . ARG A 1 356 ? 277.964 329.692 223.134 1.00 40.63 356 ARG B C 1
ATOM 2299 O O . ARG A 1 356 ? 279.029 330.298 223.005 1.00 40.63 356 ARG B O 1
ATOM 2307 N N . THR A 1 357 ? 276.781 330.241 222.864 1.00 39.29 357 THR B N 1
ATOM 2308 C CA . THR A 1 357 ? 276.622 331.589 222.338 1.00 39.29 357 THR B CA 1
ATOM 2309 C C . THR A 1 357 ? 275.827 332.434 223.325 1.00 39.29 357 THR B C 1
ATOM 2310 O O . THR A 1 357 ? 275.341 331.943 224.344 1.00 39.29 357 THR B O 1
ATOM 2314 N N . LEU A 1 358 ? 275.680 333.723 223.007 1.00 38.25 358 LEU B N 1
ATOM 2315 C CA . LEU A 1 358 ? 274.974 334.642 223.896 1.00 38.25 358 LEU B CA 1
ATOM 2316 C C . LEU A 1 358 ? 273.470 334.655 223.680 1.00 38.25 358 LEU B C 1
ATOM 2317 O O . LEU A 1 358 ? 272.751 335.257 224.482 1.00 38.25 358 LEU B O 1
ATOM 2322 N N . ARG A 1 359 ? 272.977 334.025 222.612 1.00 39.12 359 ARG B N 1
ATOM 2323 C CA . ARG A 1 359 ? 271.597 334.244 222.188 1.00 39.12 359 ARG B CA 1
ATOM 2324 C C . ARG A 1 359 ? 270.600 333.585 223.133 1.00 39.12 359 ARG B C 1
ATOM 2325 O O . ARG A 1 359 ? 269.569 334.173 223.474 1.00 39.12 359 ARG B O 1
ATOM 2333 N N . ASP A 1 360 ? 270.900 332.375 223.589 1.00 42.15 360 ASP B N 1
ATOM 2334 C CA . ASP A 1 360 ? 270.019 331.673 224.510 1.00 42.15 360 ASP B CA 1
ATOM 2335 C C . ASP A 1 360 ? 270.226 332.079 225.959 1.00 42.15 360 ASP B C 1
ATOM 2336 O O . ASP A 1 360 ? 269.613 331.479 226.846 1.00 42.15 360 ASP B O 1
ATOM 2341 N N . HIS A 1 361 ? 271.063 333.072 226.218 1.00 40.12 361 HIS B N 1
ATOM 2342 C CA . HIS A 1 361 ? 271.526 333.355 227.560 1.00 40.12 361 HIS B CA 1
ATOM 2343 C C . HIS A 1 361 ? 271.054 334.707 228.070 1.00 40.12 361 HIS B C 1
ATOM 2344 O O . HIS A 1 361 ? 271.127 334.959 229.273 1.00 40.12 361 HIS B O 1
ATOM 2351 N N . ILE A 1 362 ? 270.553 335.578 227.193 1.00 39.14 362 ILE B N 1
ATOM 2352 C CA . ILE A 1 362 ? 270.163 336.916 227.618 1.00 39.14 362 ILE B CA 1
ATOM 2353 C C . ILE A 1 362 ? 268.777 336.961 228.237 1.00 39.14 362 ILE B C 1
ATOM 2354 O O . ILE A 1 362 ? 268.439 337.952 228.898 1.00 39.14 362 ILE B O 1
ATOM 2359 N N . SER A 1 363 ? 267.971 335.922 228.065 1.00 40.08 363 SER B N 1
ATOM 2360 C CA . SER A 1 363 ? 266.653 335.862 228.670 1.00 40.08 363 SER B CA 1
ATOM 2361 C C . SER A 1 363 ? 266.634 335.082 229.975 1.00 40.08 363 SER B C 1
ATOM 2362 O O . SER A 1 363 ? 265.562 334.898 230.553 1.00 40.08 363 SER B O 1
ATOM 2365 N N . ARG A 1 364 ? 267.783 334.622 230.452 1.00 40.43 364 ARG B N 1
ATOM 2366 C CA . ARG A 1 364 ? 267.821 333.858 231.685 1.00 40.43 364 ARG B CA 1
ATOM 2367 C C . ARG A 1 364 ? 267.849 334.788 232.891 1.00 40.43 364 ARG B C 1
ATOM 2368 O O . ARG A 1 364 ? 268.296 335.933 232.810 1.00 40.43 364 ARG B O 1
ATOM 2376 N N . ARG A 1 365 ? 267.365 334.282 234.021 1.00 39.47 365 ARG B N 1
ATOM 2377 C CA . ARG A 1 365 ? 267.219 335.080 235.226 1.00 39.47 365 ARG B CA 1
ATOM 2378 C C . ARG A 1 365 ? 267.803 334.355 236.428 1.00 39.47 365 ARG B C 1
ATOM 2379 O O . ARG A 1 365 ? 267.659 333.140 236.575 1.00 39.47 365 ARG B O 1
ATOM 2387 N N . SER A 1 366 ? 268.461 335.127 237.289 1.00 39.19 366 SER B N 1
ATOM 2388 C CA . SER A 1 366 ? 269.038 334.628 238.529 1.00 39.19 366 SER B CA 1
ATOM 2389 C C . SER A 1 366 ? 269.212 335.802 239.478 1.00 39.19 366 SER B C 1
ATOM 2390 O O . SER A 1 366 ? 269.281 336.957 239.059 1.00 39.19 366 SER B O 1
ATOM 2393 N N . ALA A 1 367 ? 269.302 335.490 240.770 1.00 38.48 367 ALA B N 1
ATOM 2394 C CA . ALA A 1 367 ? 269.469 336.492 241.813 1.00 38.48 367 ALA B CA 1
ATOM 2395 C C . ALA A 1 367 ? 270.932 336.816 242.075 1.00 38.48 367 ALA B C 1
ATOM 2396 O O . ALA A 1 367 ? 271.252 337.440 243.089 1.00 38.48 367 ALA B O 1
ATOM 2398 N N . ALA A 1 368 ? 271.825 336.419 241.173 1.00 38.46 368 ALA B N 1
ATOM 2399 C CA . ALA A 1 368 ? 273.250 336.639 241.358 1.00 38.46 368 ALA B CA 1
ATOM 2400 C C . ALA A 1 368 ? 273.659 338.084 241.133 1.00 38.46 368 ALA B C 1
ATOM 2401 O O . ALA A 1 368 ? 274.767 338.464 241.519 1.00 38.46 368 ALA B O 1
ATOM 2403 N N . ILE A 1 369 ? 272.797 338.894 240.516 1.00 38.19 369 ILE B N 1
ATOM 2404 C CA . ILE A 1 369 ? 273.132 340.279 240.214 1.00 38.19 369 ILE B CA 1
ATOM 2405 C C . ILE A 1 369 ? 273.130 341.154 241.457 1.00 38.19 369 ILE B C 1
ATOM 2406 O O . ILE A 1 369 ? 273.732 342.231 241.454 1.00 38.19 369 ILE B O 1
ATOM 2411 N N . SER A 1 370 ? 272.514 340.693 242.539 1.00 38.66 370 SER B N 1
ATOM 2412 C CA . SER A 1 370 ? 272.429 341.437 243.783 1.00 38.66 370 SER B CA 1
ATOM 2413 C C . SER A 1 370 ? 273.638 341.236 244.687 1.00 38.66 370 SER B C 1
ATOM 2414 O O . SER A 1 370 ? 273.730 341.892 245.725 1.00 38.66 370 SER B O 1
ATOM 2417 N N . ARG A 1 371 ? 274.560 340.350 244.326 1.00 38.22 371 ARG B N 1
ATOM 2418 C CA . ARG A 1 371 ? 275.792 340.150 245.077 1.00 38.22 371 ARG B CA 1
ATOM 2419 C C . ARG A 1 371 ? 276.819 341.163 244.596 1.00 38.22 371 ARG B C 1
ATOM 2420 O O . ARG A 1 371 ? 276.963 341.375 243.390 1.00 38.22 371 ARG B O 1
ATOM 2428 N N . CYS A 1 372 ? 277.532 341.787 245.530 1.00 37.66 372 CYS B N 1
ATOM 2429 C CA . CYS A 1 372 ? 278.520 342.779 245.131 1.00 37.66 372 CYS B CA 1
ATOM 2430 C C . CYS A 1 372 ? 279.706 342.867 246.079 1.00 37.66 372 CYS B C 1
ATOM 2431 O O . CYS A 1 372 ? 279.757 342.178 247.100 1.00 37.66 372 CYS B O 1
ATOM 2434 N N . VAL A 1 373 ? 280.664 343.720 245.734 1.00 37.63 373 VAL B N 1
ATOM 2435 C CA . VAL A 1 373 ? 281.888 343.917 246.494 1.00 37.63 373 VAL B CA 1
ATOM 2436 C C . VAL A 1 373 ? 281.907 345.362 246.967 1.00 37.63 373 VAL B C 1
ATOM 2437 O O . VAL A 1 373 ? 282.043 346.282 246.155 1.00 37.63 373 VAL B O 1
ATOM 2441 N N . ILE A 1 374 ? 281.774 345.576 248.258 1.00 38.46 374 ILE B N 1
ATOM 2442 C CA . ILE A 1 374 ? 281.910 346.920 248.805 1.00 38.46 374 ILE B CA 1
ATOM 2443 C C . ILE A 1 374 ? 283.374 347.142 249.136 1.00 38.46 374 ILE B C 1
ATOM 2444 O O . ILE A 1 374 ? 284.020 346.287 249.746 1.00 38.46 374 ILE B O 1
ATOM 2449 N N . LYS A 1 375 ? 283.913 348.282 248.723 1.00 39.86 375 LYS B N 1
ATOM 2450 C CA . LYS A 1 375 ? 285.290 348.597 249.044 1.00 39.86 375 LYS B CA 1
ATOM 2451 C C . LYS A 1 375 ? 285.421 350.058 249.422 1.00 39.86 375 LYS B C 1
ATOM 2452 O O . LYS A 1 375 ? 284.577 350.881 249.066 1.00 39.86 375 LYS B O 1
ATOM 2458 N N . GLY A 1 376 ? 286.484 350.364 250.152 1.00 41.24 376 GLY B N 1
ATOM 2459 C CA . GLY A 1 376 ? 286.744 351.705 250.598 1.00 41.24 376 GLY B CA 1
ATOM 2460 C C . GLY A 1 376 ? 287.573 352.479 249.603 1.00 41.24 376 GLY B C 1
ATOM 2461 O O . GLY A 1 376 ? 287.502 352.250 248.394 1.00 41.24 376 GLY B O 1
ATOM 2462 N N . PRO A 1 377 ? 288.367 353.424 250.094 1.00 42.26 377 PRO B N 1
ATOM 2463 C CA . PRO A 1 377 ? 289.219 354.209 249.197 1.00 42.26 377 PRO B CA 1
ATOM 2464 C C . PRO A 1 377 ? 290.352 353.395 248.598 1.00 42.26 377 PRO B C 1
ATOM 2465 O O . PRO A 1 377 ? 291.230 352.913 249.317 1.00 42.26 377 PRO B O 1
ATOM 2469 N N . GLU A 1 378 ? 290.341 353.238 247.278 1.00 44.06 378 GLU B N 1
ATOM 2470 C CA . GLU A 1 378 ? 291.424 352.561 246.584 1.00 44.06 378 GLU B CA 1
ATOM 2471 C C . GLU A 1 378 ? 292.044 353.511 245.579 1.00 44.06 378 GLU B C 1
ATOM 2472 O O . GLU A 1 378 ? 291.396 354.454 245.123 1.00 44.06 378 GLU B O 1
ATOM 2478 N N . ALA A 1 379 ? 293.298 353.255 245.247 1.00 42.95 379 ALA B N 1
ATOM 2479 C CA . ALA A 1 379 ? 294.011 354.106 244.314 1.00 42.95 379 ALA B CA 1
ATOM 2480 C C . ALA A 1 379 ? 293.549 353.809 242.892 1.00 42.95 379 ALA B C 1
ATOM 2481 O O . ALA A 1 379 ? 293.259 352.650 242.572 1.00 42.95 379 ALA B O 1
ATOM 2483 N N . PRO A 1 380 ? 293.468 354.804 242.021 1.00 41.32 380 PRO B N 1
ATOM 2484 C CA . PRO A 1 380 ? 292.991 354.549 240.661 1.00 41.32 380 PRO B CA 1
ATOM 2485 C C . PRO A 1 380 ? 294.036 353.898 239.776 1.00 41.32 380 PRO B C 1
ATOM 2486 O O . PRO A 1 380 ? 295.231 354.168 239.908 1.00 41.32 380 PRO B O 1
ATOM 2490 N N . THR A 1 381 ? 293.598 353.020 238.883 1.00 39.82 381 THR B N 1
ATOM 2491 C CA . THR A 1 381 ? 294.469 352.515 237.828 1.00 39.82 381 THR B CA 1
ATOM 2492 C C . THR A 1 381 ? 294.273 353.315 236.540 1.00 39.82 381 THR B C 1
ATOM 2493 O O . THR A 1 381 ? 294.073 352.764 235.462 1.00 39.82 381 THR B O 1
ATOM 2497 N N . TRP A 1 382 ? 294.352 354.637 236.674 1.00 40.06 382 TRP B N 1
ATOM 2498 C CA . TRP A 1 382 ? 294.134 355.566 235.572 1.00 40.06 382 TRP B CA 1
ATOM 2499 C C . TRP A 1 382 ? 294.559 356.959 236.004 1.00 40.06 382 TRP B C 1
ATOM 2500 O O . TRP A 1 382 ? 294.702 357.254 237.193 1.00 40.06 382 TRP B O 1
ATOM 2511 N N . HIS A 1 383 ? 294.752 357.814 235.008 1.00 41.42 383 HIS B N 1
ATOM 2512 C CA . HIS A 1 383 ? 294.820 359.250 235.200 1.00 41.42 383 HIS B CA 1
ATOM 2513 C C . HIS A 1 383 ? 294.299 359.894 233.927 1.00 41.42 383 HIS B C 1
ATOM 2514 O O . HIS A 1 383 ? 294.128 359.234 232.901 1.00 41.42 383 HIS B O 1
ATOM 2521 N N . SER A 1 384 ? 294.047 361.193 233.998 1.00 42.96 384 SER B N 1
ATOM 2522 C CA . SER A 1 384 ? 293.440 361.923 232.896 1.00 42.96 384 SER B CA 1
ATOM 2523 C C . SER A 1 384 ? 294.300 363.107 232.492 1.00 42.96 384 SER B C 1
ATOM 2524 O O . SER A 1 384 ? 293.809 364.101 231.954 1.00 42.96 384 SER B O 1
ATOM 2527 N N . SER A 1 385 ? 295.593 363.020 232.749 1.00 43.82 385 SER B N 1
ATOM 2528 C CA . SER A 1 385 ? 296.455 364.096 232.288 1.00 43.82 385 SER B CA 1
ATOM 2529 C C . SER A 1 385 ? 296.778 363.909 230.811 1.00 43.82 385 SER B C 1
ATOM 2530 O O . SER A 1 385 ? 296.841 362.774 230.333 1.00 43.82 385 SER B O 1
ATOM 2533 N N . PRO A 1 386 ? 296.963 364.995 230.064 1.00 44.77 386 PRO B N 1
ATOM 2534 C CA . PRO A 1 386 ? 297.362 364.860 228.660 1.00 44.77 386 PRO B CA 1
ATOM 2535 C C . PRO A 1 386 ? 298.771 364.322 228.495 1.00 44.77 386 PRO B C 1
ATOM 2536 O O . PRO A 1 386 ? 299.704 364.779 229.160 1.00 44.77 386 PRO B O 1
ATOM 2540 N N . LEU A 1 387 ? 298.930 363.346 227.611 1.00 45.49 387 LEU B N 1
ATOM 2541 C CA . LEU A 1 387 ? 300.221 362.760 227.297 1.00 45.49 387 LEU B CA 1
ATOM 2542 C C . LEU A 1 387 ? 300.677 363.214 225.920 1.00 45.49 387 LEU B C 1
ATOM 2543 O O . LEU A 1 387 ? 299.882 363.265 224.978 1.00 45.49 387 LEU B O 1
ATOM 2548 N N . ASP A 1 388 ? 301.956 363.544 225.809 1.00 47.96 388 ASP B N 1
ATOM 2549 C CA . ASP A 1 388 ? 302.573 363.823 224.525 1.00 47.96 388 ASP B CA 1
ATOM 2550 C C . ASP A 1 388 ? 303.058 362.509 223.921 1.00 47.96 388 ASP B C 1
ATOM 2551 O O . ASP A 1 388 ? 302.969 361.448 224.544 1.00 47.96 388 ASP B O 1
ATOM 2556 N N . ASP A 1 389 ? 303.571 362.557 222.699 1.00 49.87 389 ASP B N 1
ATOM 2557 C CA . ASP A 1 389 ? 304.078 361.367 222.034 1.00 49.87 389 ASP B CA 1
ATOM 2558 C C . ASP A 1 389 ? 305.410 360.964 222.645 1.00 49.87 389 ASP B C 1
ATOM 2559 O O . ASP A 1 389 ? 306.287 361.807 222.853 1.00 49.87 389 ASP B O 1
ATOM 2564 N N . LEU A 1 390 ? 305.553 359.676 222.940 1.00 51.08 390 LEU B N 1
ATOM 2565 C CA . LEU A 1 390 ? 306.800 359.157 223.477 1.00 51.08 390 LEU B CA 1
ATOM 2566 C C . LEU A 1 390 ? 307.825 358.986 222.371 1.00 51.08 390 LEU B C 1
ATOM 2567 O O . LEU A 1 390 ? 307.721 358.075 221.546 1.00 51.08 390 LEU B O 1
ATOM 2572 N N . LYS A 1 391 ? 308.814 359.870 222.351 1.00 54.65 391 LYS B N 1
ATOM 2573 C CA . LYS A 1 391 ? 309.903 359.821 221.391 1.00 54.65 391 LYS B CA 1
ATOM 2574 C C . LYS A 1 391 ? 311.104 359.050 221.914 1.00 54.65 391 LYS B C 1
ATOM 2575 O O . LYS A 1 391 ? 311.751 358.326 221.153 1.00 54.65 391 LYS B O 1
ATOM 2581 N N . GLU A 1 392 ? 311.405 359.183 223.198 1.00 55.68 392 GLU B N 1
ATOM 2582 C CA . GLU A 1 392 ? 312.535 358.537 223.837 1.00 55.68 392 GLU B CA 1
ATOM 2583 C C . GLU A 1 392 ? 312.084 357.237 224.496 1.00 55.68 392 GLU B C 1
ATOM 2584 O O . GLU A 1 392 ? 310.987 356.734 224.247 1.00 55.68 392 GLU B O 1
ATOM 2590 N N . LYS A 1 393 ? 312.954 356.662 225.316 1.00 54.11 393 LYS B N 1
ATOM 2591 C CA . LYS A 1 393 ? 312.561 355.562 226.179 1.00 54.11 393 LYS B CA 1
ATOM 2592 C C . LYS A 1 393 ? 312.171 356.104 227.547 1.00 54.11 393 LYS B C 1
ATOM 2593 O O . LYS A 1 393 ? 312.826 356.993 228.096 1.00 54.11 393 LYS B O 1
ATOM 2599 N N . SER A 1 394 ? 311.089 355.564 228.090 1.00 50.35 394 SER B N 1
ATOM 2600 C CA . SER A 1 394 ? 310.527 356.026 229.345 1.00 50.35 394 SER B CA 1
ATOM 2601 C C . SER A 1 394 ? 311.408 355.635 230.526 1.00 50.35 394 SER B C 1
ATOM 2602 O O . SER A 1 394 ? 312.196 354.691 230.467 1.00 50.35 394 SER B O 1
ATOM 2605 N N . LYS A 1 395 ? 311.256 356.375 231.615 1.00 48.44 395 LYS B N 1
ATOM 2606 C CA . LYS A 1 395 ? 311.962 356.097 232.848 1.00 48.44 395 LYS B CA 1
ATOM 2607 C C . LYS A 1 395 ? 311.055 355.320 233.795 1.00 48.44 395 LYS B C 1
ATOM 2608 O O . LYS A 1 395 ? 309.877 355.086 233.517 1.00 48.44 395 LYS B O 1
ATOM 2614 N N . GLN A 1 396 ? 311.609 354.900 234.924 1.00 47.60 396 GLN B N 1
ATOM 2615 C CA . GLN A 1 396 ? 310.878 354.130 235.916 1.00 47.60 396 GLN B CA 1
ATOM 2616 C C . GLN A 1 396 ? 310.222 355.073 236.913 1.00 47.60 396 GLN B C 1
ATOM 2617 O O . GLN A 1 396 ? 310.880 355.964 237.456 1.00 47.60 396 GLN B O 1
ATOM 2623 N N . GLY A 1 397 ? 308.926 354.878 237.143 1.00 46.47 397 GLY B N 1
ATOM 2624 C CA . GLY A 1 397 ? 308.184 355.644 238.113 1.00 46.47 397 GLY B CA 1
ATOM 2625 C C . GLY A 1 397 ? 307.715 354.793 239.281 1.00 46.47 397 GLY B C 1
ATOM 2626 O O . GLY A 1 397 ? 307.865 353.575 239.311 1.00 46.47 397 GLY B O 1
ATOM 2627 N N . ASN A 1 398 ? 307.130 355.473 240.260 1.00 46.50 398 ASN B N 1
ATOM 2628 C CA . ASN A 1 398 ? 306.686 354.818 241.478 1.00 46.50 398 ASN B CA 1
ATOM 2629 C C . ASN A 1 398 ? 305.264 355.241 241.813 1.00 46.50 398 ASN B C 1
ATOM 2630 O O . ASN A 1 398 ? 304.583 355.900 241.025 1.00 46.50 398 ASN B O 1
ATOM 2635 N N . PHE A 1 399 ? 304.822 354.842 243.006 1.00 46.81 399 PHE B N 1
ATOM 2636 C CA . PHE A 1 399 ? 303.415 354.965 243.369 1.00 46.81 399 PHE B CA 1
ATOM 2637 C C . PHE A 1 399 ? 303.049 356.403 243.711 1.00 46.81 399 PHE B C 1
ATOM 2638 O O . PHE A 1 399 ? 301.972 356.884 243.337 1.00 46.81 399 PHE B O 1
ATOM 2646 N N . SER A 1 400 ? 303.925 357.098 244.438 1.00 46.70 400 SER B N 1
ATOM 2647 C CA . SER A 1 400 ? 303.636 358.456 244.885 1.00 46.70 400 SER B CA 1
ATOM 2648 C C . SER A 1 400 ? 303.583 359.427 243.714 1.00 46.70 400 SER B C 1
ATOM 2649 O O . SER A 1 400 ? 302.728 360.318 243.655 1.00 46.70 400 SER B O 1
ATOM 2652 N N . GLN A 1 401 ? 304.480 359.240 242.748 1.00 46.11 401 GLN B N 1
ATOM 2653 C CA . GLN A 1 401 ? 304.521 360.133 241.601 1.00 46.11 401 GLN B CA 1
ATOM 2654 C C . GLN A 1 401 ? 303.362 359.867 240.652 1.00 46.11 401 GLN B C 1
ATOM 2655 O O . GLN A 1 401 ? 302.896 360.784 239.970 1.00 46.11 401 GLN B O 1
ATOM 2661 N N . PHE A 1 402 ? 302.872 358.627 240.610 1.00 45.14 402 PHE B N 1
ATOM 2662 C CA . PHE A 1 402 ? 301.660 358.337 239.855 1.00 45.14 402 PHE B CA 1
ATOM 2663 C C . PHE A 1 402 ? 300.432 358.921 240.535 1.00 45.14 402 PHE B C 1
ATOM 2664 O O . PHE A 1 402 ? 299.533 359.437 239.863 1.00 45.14 402 PHE B O 1
ATOM 2672 N N . CYS A 1 403 ? 300.373 358.852 241.866 1.00 45.88 403 CYS B N 1
ATOM 2673 C CA . CYS A 1 403 ? 299.227 359.403 242.579 1.00 45.88 403 CYS B CA 1
ATOM 2674 C C . CYS A 1 403 ? 299.230 360.924 242.608 1.00 45.88 403 CYS B C 1
ATOM 2675 O O . CYS A 1 403 ? 298.176 361.525 242.833 1.00 45.88 403 CYS B O 1
ATOM 2678 N N . GLU A 1 404 ? 300.379 361.559 242.391 1.00 46.55 404 GLU B N 1
ATOM 2679 C CA . GLU A 1 404 ? 300.370 362.996 242.152 1.00 46.55 404 GLU B CA 1
ATOM 2680 C C . GLU A 1 404 ? 299.790 363.339 240.787 1.00 46.55 404 GLU B C 1
ATOM 2681 O O . GLU A 1 404 ? 299.138 364.377 240.641 1.00 46.55 404 GLU B O 1
ATOM 2687 N N . VAL A 1 405 ? 300.008 362.494 239.784 1.00 45.35 405 VAL B N 1
ATOM 2688 C CA . VAL A 1 405 ? 299.439 362.737 238.465 1.00 45.35 405 VAL B CA 1
ATOM 2689 C C . VAL A 1 405 ? 297.964 362.348 238.416 1.00 45.35 405 VAL B C 1
ATOM 2690 O O . VAL A 1 405 ? 297.150 363.076 237.837 1.00 45.35 405 VAL B O 1
ATOM 2694 N N . ALA A 1 406 ? 297.587 361.245 239.058 1.00 45.00 406 ALA B N 1
ATOM 2695 C CA . ALA A 1 406 ? 296.193 360.832 239.136 1.00 45.00 406 ALA B CA 1
ATOM 2696 C C . ALA A 1 406 ? 295.372 361.659 240.116 1.00 45.00 406 ALA B C 1
ATOM 2697 O O . ALA A 1 406 ? 294.156 361.451 240.188 1.00 45.00 406 ALA B O 1
ATOM 2699 N N . LYS A 1 407 ? 296.017 362.563 240.866 1.00 45.45 407 LYS B N 1
ATOM 2700 C CA . LYS A 1 407 ? 295.380 363.499 241.800 1.00 45.45 407 LYS B CA 1
ATOM 2701 C C . LYS A 1 407 ? 294.594 362.765 242.885 1.00 45.45 407 LYS B C 1
ATOM 2702 O O . LYS A 1 407 ? 293.508 363.179 243.293 1.00 45.45 407 LYS B O 1
ATOM 2708 N N . PHE A 1 408 ? 295.169 361.666 243.358 1.00 44.96 408 PHE B N 1
ATOM 2709 C CA . PHE A 1 408 ? 294.574 360.819 244.378 1.00 44.96 408 PHE B CA 1
ATOM 2710 C C . PHE A 1 408 ? 295.312 361.023 245.687 1.00 44.96 408 PHE B C 1
ATOM 2711 O O . PHE A 1 408 ? 296.539 360.903 245.734 1.00 44.96 408 PHE B O 1
ATOM 2719 N N . GLY A 1 409 ? 294.565 361.313 246.745 1.00 46.79 409 GLY B N 1
ATOM 2720 C CA . GLY A 1 409 ? 295.137 361.413 248.069 1.00 46.79 409 GLY B CA 1
ATOM 2721 C C . GLY A 1 409 ? 296.004 362.635 248.250 1.00 46.79 409 GLY B C 1
ATOM 2722 O O . GLY A 1 409 ? 297.087 362.557 248.833 1.00 46.79 409 GLY B O 1
ATOM 2723 N N . LEU A 1 410 ? 295.544 363.754 247.754 1.00 47.50 410 LEU B N 1
ATOM 2724 C CA . LEU A 1 410 ? 296.292 364.987 247.884 1.00 47.50 410 LEU B CA 1
ATOM 2725 C C . LEU A 1 410 ? 296.158 365.540 249.301 1.00 47.50 410 LEU B C 1
ATOM 2726 O O . LEU A 1 410 ? 295.143 365.319 249.964 1.00 47.50 410 LEU B O 1
ATOM 2731 N N . PRO A 1 411 ? 297.171 366.252 249.795 1.00 49.88 411 PRO B N 1
ATOM 2732 C CA . PRO A 1 411 ? 297.080 366.807 251.147 1.00 49.88 411 PRO B CA 1
ATOM 2733 C C . PRO A 1 411 ? 296.165 368.018 251.204 1.00 49.88 411 PRO B C 1
ATOM 2734 O O . PRO A 1 411 ? 295.539 368.424 250.224 1.00 49.88 411 PRO B O 1
ATOM 2738 N N . ARG A 1 412 ? 296.102 368.600 252.395 1.00 53.49 412 ARG B N 1
ATOM 2739 C CA . ARG A 1 412 ? 295.231 369.737 252.641 1.00 53.49 412 ARG B CA 1
ATOM 2740 C C . ARG A 1 412 ? 295.744 370.977 251.923 1.00 53.49 412 ARG B C 1
ATOM 2741 O O . ARG A 1 412 ? 296.922 371.328 252.014 1.00 53.49 412 ARG B O 1
ATOM 2749 N N . LYS A 1 413 ? 294.842 371.621 251.191 1.00 56.36 413 LYS B N 1
ATOM 2750 C CA . LYS A 1 413 ? 295.146 372.820 250.427 1.00 56.36 413 LYS B CA 1
ATOM 2751 C C . LYS A 1 413 ? 295.484 373.975 251.362 1.00 56.36 413 LYS B C 1
ATOM 2752 O O . LYS A 1 413 ? 294.990 374.057 252.487 1.00 56.36 413 LYS B O 1
ATOM 2758 N N . GLU A 1 414 ? 296.363 374.856 250.901 1.00 62.89 414 GLU B N 1
ATOM 2759 C CA . GLU A 1 414 ? 296.762 376.021 251.671 1.00 62.89 414 GLU B CA 1
ATOM 2760 C C . GLU A 1 414 ? 295.716 377.120 251.554 1.00 62.89 414 GLU B C 1
ATOM 2761 O O . GLU A 1 414 ? 295.129 377.337 250.493 1.00 62.89 414 GLU B O 1
ATOM 2767 N N . ASN A 1 415 ? 295.481 377.807 252.669 1.00 66.25 415 ASN B N 1
ATOM 2768 C CA . ASN A 1 415 ? 294.514 378.896 252.727 1.00 66.25 415 ASN B CA 1
ATOM 2769 C C . ASN A 1 415 ? 295.094 380.095 251.991 1.00 66.25 415 ASN B C 1
ATOM 2770 O O . ASN A 1 415 ? 296.139 380.626 252.379 1.00 66.25 415 ASN B O 1
ATOM 2775 N N . SER A 1 416 ? 294.420 380.524 250.931 1.00 67.56 416 SER B N 1
ATOM 2776 C CA . SER A 1 416 ? 294.893 381.636 250.123 1.00 67.56 416 SER B CA 1
ATOM 2777 C C . SER A 1 416 ? 294.480 382.991 250.675 1.00 67.56 416 SER B C 1
ATOM 2778 O O . SER A 1 416 ? 295.079 384.000 250.281 1.00 67.56 416 SER B O 1
ATOM 2781 N N . GLU A 1 417 ? 293.477 383.020 251.557 1.00 68.67 417 GLU B N 1
ATOM 2782 C CA . GLU A 1 417 ? 293.000 384.216 252.259 1.00 68.67 417 GLU B CA 1
ATOM 2783 C C . GLU A 1 417 ? 292.535 385.298 251.287 1.00 68.67 417 GLU B C 1
ATOM 2784 O O . GLU A 1 417 ? 292.828 386.484 251.445 1.00 68.67 417 GLU B O 1
ATOM 2790 N N . SER A 1 418 ? 291.783 384.876 250.272 1.00 69.17 418 SER B N 1
ATOM 2791 C CA . SER A 1 418 ? 291.287 385.807 249.270 1.00 69.17 418 SER B CA 1
ATOM 2792 C C . SER A 1 418 ? 289.939 386.410 249.632 1.00 69.17 418 SER B C 1
ATOM 2793 O O . SER A 1 418 ? 289.440 387.256 248.883 1.00 69.17 418 SER B O 1
ATOM 2796 N N . TYR A 1 419 ? 289.335 385.999 250.743 1.00 70.15 419 TYR B N 1
ATOM 2797 C CA . TYR A 1 419 ? 288.084 386.579 251.203 1.00 70.15 419 TYR B CA 1
ATOM 2798 C C . TYR A 1 419 ? 288.170 386.850 252.696 1.00 70.15 419 TYR B C 1
ATOM 2799 O O . TYR A 1 419 ? 288.735 386.052 253.448 1.00 70.15 419 TYR B O 1
ATOM 2808 N N . THR A 1 420 ? 287.607 387.977 253.122 1.00 70.03 420 THR B N 1
ATOM 2809 C CA . THR A 1 420 ? 287.654 388.404 254.513 1.00 70.03 420 THR B CA 1
ATOM 2810 C C . THR A 1 420 ? 286.250 388.727 255.001 1.00 70.03 420 THR B C 1
ATOM 2811 O O . THR A 1 420 ? 285.553 389.549 254.397 1.00 70.03 420 THR B O 1
ATOM 2815 N N . PHE A 1 421 ? 285.842 388.083 256.089 1.00 69.81 421 PHE B N 1
ATOM 2816 C CA . PHE A 1 421 ? 284.559 388.338 256.723 1.00 69.81 421 PHE B CA 1
ATOM 2817 C C . PHE A 1 421 ? 284.623 389.585 257.591 1.00 69.81 421 PHE B C 1
ATOM 2818 O O . PHE A 1 421 ? 285.701 390.049 257.970 1.00 69.81 421 PHE B O 1
ATOM 2826 N N . LYS A 1 422 ? 283.451 390.122 257.906 1.00 72.15 422 LYS B N 1
ATOM 2827 C CA . LYS A 1 422 ? 283.357 391.204 258.868 1.00 72.15 422 LYS B CA 1
ATOM 2828 C C . LYS A 1 422 ? 283.304 390.646 260.281 1.00 72.15 422 LYS B C 1
ATOM 2829 O O . LYS A 1 422 ? 282.891 389.506 260.509 1.00 72.15 422 LYS B O 1
ATOM 2835 N N . PHE A 1 423 ? 283.725 391.466 261.230 1.00 72.91 423 PHE B N 1
ATOM 2836 C CA . PHE A 1 423 ? 283.632 391.137 262.651 1.00 72.91 423 PHE B CA 1
ATOM 2837 C C . PHE A 1 423 ? 283.673 392.463 263.391 1.00 72.91 423 PHE B C 1
ATOM 2838 O O . PHE A 1 423 ? 284.428 393.372 263.010 1.00 72.91 423 PHE B O 1
ATOM 2846 N N . PRO A 1 424 ? 282.855 392.631 264.435 1.00 76.16 424 PRO B N 1
ATOM 2847 C CA . PRO A 1 424 ? 282.821 393.915 265.146 1.00 76.16 424 PRO B CA 1
ATOM 2848 C C . PRO A 1 424 ? 284.089 394.211 265.925 1.00 76.16 424 PRO B C 1
ATOM 2849 O O . PRO A 1 424 ? 284.728 393.299 266.459 1.00 76.16 424 PRO B O 1
ATOM 2853 N N . LYS A 1 425 ? 284.466 395.490 265.980 1.00 79.03 425 LYS B N 1
ATOM 2854 C CA . LYS A 1 425 ? 285.555 395.897 266.857 1.00 79.03 425 LYS B CA 1
ATOM 2855 C C . LYS A 1 425 ? 285.155 395.769 268.318 1.00 79.03 425 LYS B C 1
ATOM 2856 O O . LYS A 1 425 ? 286.001 395.487 269.173 1.00 79.03 425 LYS B O 1
ATOM 2862 N N . ASP A 1 426 ? 283.875 395.967 268.619 1.00 78.91 426 ASP B N 1
ATOM 2863 C CA . ASP A 1 426 ? 283.323 395.736 269.944 1.00 78.91 426 ASP B CA 1
ATOM 2864 C C . ASP A 1 426 ? 282.581 394.408 269.927 1.00 78.91 426 ASP B C 1
ATOM 2865 O O . ASP A 1 426 ? 281.494 394.308 269.350 1.00 78.91 426 ASP B O 1
ATOM 2870 N N . ALA A 1 427 ? 283.163 393.399 270.566 1.00 77.53 427 ALA B N 1
ATOM 2871 C CA . ALA A 1 427 ? 282.585 392.065 270.594 1.00 77.53 427 ALA B CA 1
ATOM 2872 C C . ALA A 1 427 ? 281.351 391.967 271.479 1.00 77.53 427 ALA B C 1
ATOM 2873 O O . ALA A 1 427 ? 280.572 391.022 271.324 1.00 77.53 427 ALA B O 1
ATOM 2875 N N . SER A 1 428 ? 281.154 392.909 272.399 1.00 76.84 428 SER B N 1
ATOM 2876 C CA . SER A 1 428 ? 279.979 392.908 273.267 1.00 76.84 428 SER B CA 1
ATOM 2877 C C . SER A 1 428 ? 278.885 393.786 272.661 1.00 76.84 428 SER B C 1
ATOM 2878 O O . SER A 1 428 ? 278.332 394.686 273.292 1.00 76.84 428 SER B O 1
ATOM 2881 N N . THR A 1 429 ? 278.596 393.511 271.391 1.00 75.08 429 THR B N 1
ATOM 2882 C CA . THR A 1 429 ? 277.462 394.094 270.690 1.00 75.08 429 THR B CA 1
ATOM 2883 C C . THR A 1 429 ? 276.665 392.971 270.045 1.00 75.08 429 THR B C 1
ATOM 2884 O O . THR A 1 429 ? 275.515 393.163 269.641 1.00 75.08 429 THR B O 1
ATOM 2888 N N . ILE A 1 430 ? 277.283 391.792 269.935 1.00 72.90 430 ILE B N 1
ATOM 2889 C CA . ILE A 1 430 ? 276.657 390.616 269.348 1.00 72.90 430 ILE B CA 1
ATOM 2890 C C . ILE A 1 430 ? 276.825 389.447 270.306 1.00 72.90 430 ILE B C 1
ATOM 2891 O O . ILE A 1 430 ? 277.677 389.458 271.196 1.00 72.90 430 ILE B O 1
ATOM 2896 N N . ASP A 1 431 ? 275.986 388.434 270.121 1.00 71.73 431 ASP B N 1
ATOM 2897 C CA . ASP A 1 431 ? 276.128 387.172 270.843 1.00 71.73 431 ASP B CA 1
ATOM 2898 C C . ASP A 1 431 ? 276.955 386.190 270.019 1.00 71.73 431 ASP B C 1
ATOM 2899 O O . ASP A 1 431 ? 276.483 385.618 269.037 1.00 71.73 431 ASP B O 1
ATOM 2904 N N . THR A 1 432 ? 278.215 386.025 270.426 1.00 70.37 432 THR B N 1
ATOM 2905 C CA . THR A 1 432 ? 279.260 385.336 269.675 1.00 70.37 432 THR B CA 1
ATOM 2906 C C . THR A 1 432 ? 278.929 383.871 269.413 1.00 70.37 432 THR B C 1
ATOM 2907 O O . THR A 1 432 ? 279.195 383.353 268.322 1.00 70.37 432 THR B O 1
ATOM 2911 N N . ALA A 1 433 ? 278.297 383.212 270.385 1.00 68.71 433 ALA B N 1
ATOM 2912 C CA . ALA A 1 433 ? 277.898 381.817 270.248 1.00 68.71 433 ALA B CA 1
ATOM 2913 C C . ALA A 1 433 ? 276.838 381.594 269.177 1.00 68.71 433 ALA B C 1
ATOM 2914 O O . ALA A 1 433 ? 276.641 380.451 268.753 1.00 68.71 433 ALA B O 1
ATOM 2916 N N . PHE A 1 434 ? 276.158 382.648 268.735 1.00 68.76 434 PHE B N 1
ATOM 2917 C CA . PHE A 1 434 ? 275.218 382.586 267.631 1.00 68.76 434 PHE B CA 1
ATOM 2918 C C . PHE A 1 434 ? 275.737 383.296 266.392 1.00 68.76 434 PHE B C 1
ATOM 2919 O O . PHE A 1 434 ? 274.953 383.594 265.487 1.00 68.76 434 PHE B O 1
ATOM 2927 N N . TYR A 1 435 ? 277.033 383.578 266.334 1.00 68.70 435 TYR B N 1
ATOM 2928 C CA . TYR A 1 435 ? 277.668 384.209 265.187 1.00 68.70 435 TYR B CA 1
ATOM 2929 C C . TYR A 1 435 ? 278.717 383.256 264.634 1.00 68.70 435 TYR B C 1
ATOM 2930 O O . TYR A 1 435 ? 279.608 382.814 265.365 1.00 68.70 435 TYR B O 1
ATOM 2939 N N . LEU A 1 436 ? 278.610 382.944 263.345 1.00 66.26 436 LEU B N 1
ATOM 2940 C CA . LEU A 1 436 ? 279.342 381.842 262.738 1.00 66.26 436 LEU B CA 1
ATOM 2941 C C . LEU A 1 436 ? 280.760 382.212 262.320 1.00 66.26 436 LEU B C 1
ATOM 2942 O O . LEU A 1 436 ? 281.407 381.432 261.612 1.00 66.26 436 LEU B O 1
ATOM 2947 N N . ILE A 1 437 ? 281.258 383.375 262.728 1.00 67.45 437 ILE B N 1
ATOM 2948 C CA . ILE A 1 437 ? 282.586 383.846 262.357 1.00 67.45 437 ILE B CA 1
ATOM 2949 C C . ILE A 1 437 ? 283.379 384.057 263.639 1.00 67.45 437 ILE B C 1
ATOM 2950 O O . ILE A 1 437 ? 282.881 384.674 264.587 1.00 67.45 437 ILE B O 1
ATOM 2955 N N . GLN A 1 438 ? 284.604 383.542 263.667 1.00 68.20 438 GLN B N 1
ATOM 2956 C CA . GLN A 1 438 ? 285.399 383.457 264.881 1.00 68.20 438 GLN B CA 1
ATOM 2957 C C . GLN A 1 438 ? 286.083 384.780 265.211 1.00 68.20 438 GLN B C 1
ATOM 2958 O O . GLN A 1 438 ? 285.913 385.796 264.534 1.00 68.20 438 GLN B O 1
ATOM 2964 N N . GLU A 1 439 ? 286.880 384.752 266.281 1.00 71.19 439 GLU B N 1
ATOM 2965 C CA . GLU A 1 439 ? 287.865 385.800 266.524 1.00 71.19 439 GLU B CA 1
ATOM 2966 C C . GLU A 1 439 ? 289.234 385.396 265.999 1.00 71.19 439 GLU B C 1
ATOM 2967 O O . GLU A 1 439 ? 290.250 385.791 266.585 1.00 71.19 439 GLU B O 1
ATOM 2973 N N . ASN A 1 440 ? 289.269 384.614 264.912 1.00 71.24 440 ASN B N 1
ATOM 2974 C CA . ASN A 1 440 ? 290.412 383.815 264.473 1.00 71.24 440 ASN B CA 1
ATOM 2975 C C . ASN A 1 440 ? 290.911 382.944 265.620 1.00 71.24 440 ASN B C 1
ATOM 2976 O O . ASN A 1 440 ? 292.044 383.097 266.084 1.00 71.24 440 ASN B O 1
ATOM 2981 N N . GLY A 1 441 ? 290.061 382.030 266.082 1.00 68.45 441 GLY B N 1
ATOM 2982 C CA . GLY A 1 441 ? 290.374 381.195 267.223 1.00 68.45 441 GLY B CA 1
ATOM 2983 C C . GLY A 1 441 ? 290.818 379.789 266.879 1.00 68.45 441 GLY B C 1
ATOM 2984 O O . GLY A 1 441 ? 291.905 379.591 266.328 1.00 68.45 441 GLY B O 1
ATOM 2985 N N . ARG A 1 442 ? 289.983 378.805 267.207 1.00 66.65 442 ARG B N 1
ATOM 2986 C CA . ARG A 1 442 ? 290.340 377.398 267.077 1.00 66.65 442 ARG B CA 1
ATOM 2987 C C . ARG A 1 442 ? 290.383 376.968 265.617 1.00 66.65 442 ARG B C 1
ATOM 2988 O O . ARG A 1 442 ? 289.500 377.310 264.828 1.00 66.65 442 ARG B O 1
ATOM 2996 N N . SER A 1 443 ? 291.424 376.218 265.264 1.00 63.37 443 SER B N 1
ATOM 2997 C CA . SER A 1 443 ? 291.630 375.750 263.904 1.00 63.37 443 SER B CA 1
ATOM 2998 C C . SER A 1 443 ? 290.986 374.383 263.693 1.00 63.37 443 SER B C 1
ATOM 2999 O O . SER A 1 443 ? 290.625 373.680 264.637 1.00 63.37 443 SER B O 1
ATOM 3002 N N . SER A 1 444 ? 290.850 374.010 262.426 1.00 58.78 444 SER B N 1
ATOM 3003 C CA . SER A 1 444 ? 290.223 372.748 262.068 1.00 58.78 444 SER B CA 1
ATOM 3004 C C . SER A 1 444 ? 291.241 371.621 262.095 1.00 58.78 444 SER B C 1
ATOM 3005 O O . SER A 1 444 ? 292.340 371.744 261.550 1.00 58.78 444 SER B O 1
ATOM 3008 N N . VAL A 1 445 ? 290.871 370.518 262.733 1.00 56.20 445 VAL B N 1
ATOM 3009 C CA . VAL A 1 445 ? 291.742 369.361 262.851 1.00 56.20 445 VAL B CA 1
ATOM 3010 C C . VAL A 1 445 ? 291.422 368.314 261.786 1.00 56.20 445 VAL B C 1
ATOM 3011 O O . VAL A 1 445 ? 291.825 367.161 261.909 1.00 56.20 445 VAL B O 1
ATOM 3015 N N . LEU A 1 446 ? 290.711 368.704 260.733 1.00 54.26 446 LEU B N 1
ATOM 3016 C CA . LEU A 1 446 ? 290.384 367.803 259.638 1.00 54.26 446 LEU B CA 1
ATOM 3017 C C . LEU A 1 446 ? 291.584 367.689 258.708 1.00 54.26 446 LEU B C 1
ATOM 3018 O O . LEU A 1 446 ? 291.983 368.673 258.078 1.00 54.26 446 LEU B O 1
ATOM 3023 N N . ASP A 1 447 ? 292.157 366.492 258.625 1.00 53.34 447 ASP B N 1
ATOM 3024 C CA . ASP A 1 447 ? 293.303 366.245 257.772 1.00 53.34 447 ASP B CA 1
ATOM 3025 C C . ASP A 1 447 ? 292.966 365.161 256.759 1.00 53.34 447 ASP B C 1
ATOM 3026 O O . ASP A 1 447 ? 292.353 364.150 257.114 1.00 53.34 447 ASP B O 1
ATOM 3031 N N . PRO A 1 448 ? 293.342 365.346 255.497 1.00 49.50 448 PRO B N 1
ATOM 3032 C CA . PRO A 1 448 ? 293.095 364.304 254.499 1.00 49.50 448 PRO B CA 1
ATOM 3033 C C . PRO A 1 448 ? 294.022 363.115 254.692 1.00 49.50 448 PRO B C 1
ATOM 3034 O O . PRO A 1 448 ? 295.156 363.254 255.150 1.00 49.50 448 PRO B O 1
ATOM 3038 N N . THR A 1 449 ? 293.519 361.937 254.347 1.00 48.13 449 THR B N 1
ATOM 3039 C CA . THR A 1 449 ? 294.356 360.748 254.321 1.00 48.13 449 THR B CA 1
ATOM 3040 C C . THR A 1 449 ? 295.134 360.700 253.012 1.00 48.13 449 THR B C 1
ATOM 3041 O O . THR A 1 449 ? 294.545 360.607 251.932 1.00 48.13 449 THR B O 1
ATOM 3045 N N . THR A 1 450 ? 296.457 360.763 253.106 1.00 48.10 450 THR B N 1
ATOM 3046 C CA . THR A 1 450 ? 297.282 360.857 251.915 1.00 48.10 450 THR B CA 1
ATOM 3047 C C . THR A 1 450 ? 297.461 359.491 251.263 1.00 48.10 450 THR B C 1
ATOM 3048 O O . THR A 1 450 ? 296.995 358.464 251.763 1.00 48.10 450 THR B O 1
ATOM 3052 N N . ALA A 1 451 ? 298.147 359.493 250.125 1.00 48.47 451 ALA B N 1
ATOM 3053 C CA . ALA A 1 451 ? 298.296 358.279 249.337 1.00 48.47 451 ALA B CA 1
ATOM 3054 C C . ALA A 1 451 ? 299.314 357.346 249.973 1.00 48.47 451 ALA B C 1
ATOM 3055 O O . ALA A 1 451 ? 300.506 357.658 250.039 1.00 48.47 451 ALA B O 1
ATOM 3057 N N . ASP A 1 452 ? 298.834 356.204 250.443 1.00 49.28 452 ASP B N 1
ATOM 3058 C CA . ASP A 1 452 ? 299.658 355.147 251.000 1.00 49.28 452 ASP B CA 1
ATOM 3059 C C . ASP A 1 452 ? 299.402 353.891 250.187 1.00 49.28 452 ASP B C 1
ATOM 3060 O O . ASP A 1 452 ? 298.253 353.576 249.869 1.00 49.28 452 ASP B O 1
ATOM 3065 N N . GLU A 1 453 ? 300.478 353.183 249.846 1.00 49.35 453 GLU B N 1
ATOM 3066 C CA . GLU A 1 453 ? 300.369 352.038 248.951 1.00 49.35 453 GLU B CA 1
ATOM 3067 C C . GLU A 1 453 ? 299.688 350.864 249.638 1.00 49.35 453 GLU B C 1
ATOM 3068 O O . GLU A 1 453 ? 298.815 350.210 249.059 1.00 49.35 453 GLU B O 1
ATOM 3074 N N . GLU A 1 454 ? 300.063 350.597 250.889 1.00 49.41 454 GLU B N 1
ATOM 3075 C CA . GLU A 1 454 ? 299.458 349.502 251.640 1.00 49.41 454 GLU B CA 1
ATOM 3076 C C . GLU A 1 454 ? 298.008 349.810 251.985 1.00 49.41 454 GLU B C 1
ATOM 3077 O O . GLU A 1 454 ? 297.158 348.915 252.031 1.00 49.41 454 GLU B O 1
ATOM 3083 N N . LEU A 1 455 ? 297.702 351.086 252.201 1.00 47.34 455 LEU B N 1
ATOM 3084 C CA . LEU A 1 455 ? 296.367 351.453 252.646 1.00 47.34 455 LEU B CA 1
ATOM 3085 C C . LEU A 1 455 ? 295.395 351.526 251.475 1.00 47.34 455 LEU B C 1
ATOM 3086 O O . LEU A 1 455 ? 294.199 351.264 251.636 1.00 47.34 455 LEU B O 1
ATOM 3091 N N . HIS A 1 456 ? 295.887 351.866 250.285 1.00 46.10 456 HIS B N 1
ATOM 3092 C CA . HIS A 1 456 ? 295.011 352.115 249.151 1.00 46.10 456 HIS B CA 1
ATOM 3093 C C . HIS A 1 456 ? 295.179 351.123 248.006 1.00 46.10 456 HIS B C 1
ATOM 3094 O O . HIS A 1 456 ? 294.498 351.267 246.988 1.00 46.10 456 HIS B O 1
ATOM 3101 N N . THR A 1 457 ? 296.059 350.129 248.128 1.00 46.54 457 THR B N 1
ATOM 3102 C CA . THR A 1 457 ? 296.110 349.067 247.131 1.00 46.54 457 THR B CA 1
ATOM 3103 C C . THR A 1 457 ? 295.818 347.721 247.775 1.00 46.54 457 THR B C 1
ATOM 3104 O O . THR A 1 457 ? 295.321 346.806 247.114 1.00 46.54 457 THR B O 1
ATOM 3108 N N . GLU A 1 458 ? 296.118 347.594 249.061 1.00 46.59 458 GLU B N 1
ATOM 3109 C CA . GLU A 1 458 ? 296.015 346.332 249.777 1.00 46.59 458 GLU B CA 1
ATOM 3110 C C . GLU A 1 458 ? 294.876 346.363 250.784 1.00 46.59 458 GLU B C 1
ATOM 3111 O O . GLU A 1 458 ? 294.942 345.737 251.842 1.00 46.59 458 GLU B O 1
ATOM 3117 N N . GLY A 1 459 ? 293.811 347.086 250.464 1.00 44.21 459 GLY B N 1
ATOM 3118 C CA . GLY A 1 459 ? 292.678 347.160 251.356 1.00 44.21 459 GLY B CA 1
ATOM 3119 C C . GLY A 1 459 ? 291.831 345.904 251.341 1.00 44.21 459 GLY B C 1
ATOM 3120 O O . GLY A 1 459 ? 291.941 345.049 250.467 1.00 44.21 459 GLY B O 1
ATOM 3121 N N . MET A 1 460 ? 290.969 345.799 252.342 1.00 42.79 460 MET B N 1
ATOM 3122 C CA . MET A 1 460 ? 290.058 344.675 252.465 1.00 42.79 460 MET B CA 1
ATOM 3123 C C . MET A 1 460 ? 288.742 344.986 251.763 1.00 42.79 460 MET B C 1
ATOM 3124 O O . MET A 1 460 ? 288.317 346.137 251.668 1.00 42.79 460 MET B O 1
ATOM 3129 N N . ASN A 1 461 ? 288.100 343.939 251.265 1.00 41.45 461 ASN B N 1
ATOM 3130 C CA . ASN A 1 461 ? 286.828 344.060 250.578 1.00 41.45 461 ASN B CA 1
ATOM 3131 C C . ASN A 1 461 ? 285.737 343.403 251.403 1.00 41.45 461 ASN B C 1
ATOM 3132 O O . ASN A 1 461 ? 285.994 342.517 252.217 1.00 41.45 461 ASN B O 1
ATOM 3137 N N . LEU A 1 462 ? 284.512 343.854 251.190 1.00 39.24 462 LEU B N 1
ATOM 3138 C CA . LEU A 1 462 ? 283.338 343.195 251.732 1.00 39.24 462 LEU B CA 1
ATOM 3139 C C . LEU A 1 462 ? 282.620 342.435 250.630 1.00 39.24 462 LEU B C 1
ATOM 3140 O O . LEU A 1 462 ? 282.797 342.702 249.443 1.00 39.24 462 LEU B O 1
ATOM 3145 N N . LEU A 1 463 ? 281.811 341.469 251.038 1.00 38.90 463 LEU B N 1
ATOM 3146 C CA . LEU A 1 463 ? 281.068 340.629 250.110 1.00 38.90 463 LEU B CA 1
ATOM 3147 C C . LEU A 1 463 ? 279.607 340.626 250.522 1.00 38.90 463 LEU B C 1
ATOM 3148 O O . LEU A 1 463 ? 279.233 339.966 251.495 1.00 38.90 463 LEU B O 1
ATOM 3153 N N . PHE A 1 464 ? 278.788 341.351 249.777 1.00 39.26 464 PHE B N 1
ATOM 3154 C CA . PHE A 1 464 ? 277.368 341.479 250.052 1.00 39.26 464 PHE B CA 1
ATOM 3155 C C . PHE A 1 464 ? 276.621 340.332 249.394 1.00 39.26 464 PHE B C 1
ATOM 3156 O O . PHE A 1 464 ? 276.888 339.996 248.239 1.00 39.26 464 PHE B O 1
ATOM 3164 N N . ASP A 1 465 ? 275.698 339.735 250.124 1.00 39.52 465 ASP B N 1
ATOM 3165 C CA . ASP A 1 465 ? 274.771 338.776 249.544 1.00 39.52 465 ASP B CA 1
ATOM 3166 C C . ASP A 1 465 ? 273.475 338.842 250.333 1.00 39.52 465 ASP B C 1
ATOM 3167 O O . ASP A 1 465 ? 273.457 338.536 251.531 1.00 39.52 465 ASP B O 1
ATOM 3172 N N . PRO A 1 466 ? 272.371 339.235 249.701 1.00 38.83 466 PRO B N 1
ATOM 3173 C CA . PRO A 1 466 ? 271.127 339.401 250.454 1.00 38.83 466 PRO B CA 1
ATOM 3174 C C . PRO A 1 466 ? 270.258 338.163 250.505 1.00 38.83 466 PRO B C 1
ATOM 3175 O O . PRO A 1 466 ? 269.148 338.239 251.042 1.00 38.83 466 PRO B O 1
ATOM 3179 N N . TYR A 1 467 ? 270.704 337.038 249.982 1.00 39.43 467 TYR B N 1
ATOM 3180 C CA . TYR A 1 467 ? 269.880 335.840 249.994 1.00 39.43 467 TYR B CA 1
ATOM 3181 C C . TYR A 1 467 ? 270.554 334.636 250.623 1.00 39.43 467 TYR B C 1
ATOM 3182 O O . TYR A 1 467 ? 269.891 333.858 251.306 1.00 39.43 467 TYR B O 1
ATOM 3191 N N . ASP A 1 468 ? 271.848 334.456 250.416 1.00 42.09 468 ASP B N 1
ATOM 3192 C CA . ASP A 1 468 ? 272.540 333.259 250.858 1.00 42.09 468 ASP B CA 1
ATOM 3193 C C . ASP A 1 468 ? 273.663 333.619 251.823 1.00 42.09 468 ASP B C 1
ATOM 3194 O O . ASP A 1 468 ? 273.983 334.789 252.039 1.00 42.09 468 ASP B O 1
ATOM 3199 N N . ASP A 1 469 ? 274.263 332.585 252.411 1.00 44.31 469 ASP B N 1
ATOM 3200 C CA . ASP A 1 469 ? 275.383 332.734 253.330 1.00 44.31 469 ASP B CA 1
ATOM 3201 C C . ASP A 1 469 ? 276.484 331.737 252.980 1.00 44.31 469 ASP B C 1
ATOM 3202 O O . ASP A 1 469 ? 276.960 330.990 253.842 1.00 44.31 469 ASP B O 1
ATOM 3207 N N . GLU A 1 470 ? 276.862 331.672 251.712 1.00 44.81 470 GLU B N 1
ATOM 3208 C CA . GLU A 1 470 ? 277.868 330.733 251.247 1.00 44.81 470 GLU B CA 1
ATOM 3209 C C . GLU A 1 470 ? 279.024 331.473 250.593 1.00 44.81 470 GLU B C 1
ATOM 3210 O O . GLU A 1 470 ? 278.821 332.314 249.714 1.00 44.81 470 GLU B O 1
ATOM 3216 N N . SER A 1 471 ? 280.239 331.150 251.028 1.00 42.49 471 SER B N 1
ATOM 3217 C CA . SER A 1 471 ? 281.435 331.722 250.430 1.00 42.49 471 SER B CA 1
ATOM 3218 C C . SER A 1 471 ? 281.749 331.132 249.065 1.00 42.49 471 SER B C 1
ATOM 3219 O O . SER A 1 471 ? 282.531 331.725 248.317 1.00 42.49 471 SER B O 1
ATOM 3222 N N . SER A 1 472 ? 281.171 329.977 248.734 1.00 42.54 472 SER B N 1
ATOM 3223 C CA . SER A 1 472 ? 281.395 329.389 247.422 1.00 42.54 472 SER B CA 1
ATOM 3224 C C . SER A 1 472 ? 280.697 330.183 246.333 1.00 42.54 472 SER B C 1
ATOM 3225 O O . SER A 1 472 ? 281.161 330.213 245.189 1.00 42.54 472 SER B O 1
ATOM 3228 N N . ALA A 1 473 ? 279.589 330.832 246.668 1.00 41.65 473 ALA B N 1
ATOM 3229 C CA . ALA A 1 473 ? 278.846 331.635 245.714 1.00 41.65 473 ALA B CA 1
ATOM 3230 C C . ALA A 1 473 ? 279.531 332.951 245.397 1.00 41.65 473 ALA B C 1
ATOM 3231 O O . ALA A 1 473 ? 279.270 333.526 244.337 1.00 41.65 473 ALA B O 1
ATOM 3233 N N . HIS A 1 474 ? 280.402 333.433 246.273 1.00 40.43 474 HIS B N 1
ATOM 3234 C CA . HIS A 1 474 ? 281.108 334.680 246.036 1.00 40.43 474 HIS B CA 1
ATOM 3235 C C . HIS A 1 474 ? 282.362 334.513 245.194 1.00 40.43 474 HIS B C 1
ATOM 3236 O O . HIS A 1 474 ? 283.093 335.491 245.021 1.00 40.43 474 HIS B O 1
ATOM 3243 N N . TYR A 1 475 ? 282.643 333.300 244.703 1.00 40.61 475 TYR B N 1
ATOM 3244 C CA . TYR A 1 475 ? 283.721 333.100 243.737 1.00 40.61 475 TYR B CA 1
ATOM 3245 C C . TYR A 1 475 ? 283.521 333.939 242.489 1.00 40.61 475 TYR B C 1
ATOM 3246 O O . TYR A 1 475 ? 284.473 334.530 241.970 1.00 40.61 475 TYR B O 1
ATOM 3255 N N . ALA A 1 476 ? 282.298 334.006 242.000 1.00 39.36 476 ALA B N 1
ATOM 3256 C CA . ALA A 1 476 ? 282.032 334.721 240.773 1.00 39.36 476 ALA B CA 1
ATOM 3257 C C . ALA A 1 476 ? 281.795 336.207 240.982 1.00 39.36 476 ALA B C 1
ATOM 3258 O O . ALA A 1 476 ? 281.843 336.959 240.006 1.00 39.36 476 ALA B O 1
ATOM 3260 N N . THR A 1 477 ? 281.554 336.658 242.214 1.00 38.97 477 THR B N 1
ATOM 3261 C CA . THR A 1 477 ? 281.293 338.079 242.407 1.00 38.97 477 THR B CA 1
ATOM 3262 C C . THR A 1 477 ? 282.579 338.866 242.603 1.00 38.97 477 THR B C 1
ATOM 3263 O O . THR A 1 477 ? 282.570 340.095 242.486 1.00 38.97 477 THR B O 1
ATOM 3267 N N . VAL A 1 478 ? 283.688 338.186 242.892 1.00 39.32 478 VAL B N 1
ATOM 3268 C CA . VAL A 1 478 ? 284.975 338.862 242.903 1.00 39.32 478 VAL B CA 1
ATOM 3269 C C . VAL A 1 478 ? 285.460 339.035 241.472 1.00 39.32 478 VAL B C 1
ATOM 3270 O O . VAL A 1 478 ? 286.131 340.018 241.142 1.00 39.32 478 VAL B O 1
ATOM 3274 N N . LEU A 1 479 ? 285.070 338.122 240.589 1.00 39.34 479 LEU B N 1
ATOM 3275 C CA . LEU A 1 479 ? 285.403 338.202 239.178 1.00 39.34 479 LEU B CA 1
ATOM 3276 C C . LEU A 1 479 ? 284.473 339.108 238.386 1.00 39.34 479 LEU B C 1
ATOM 3277 O O . LEU A 1 479 ? 284.827 339.506 237.274 1.00 39.34 479 LEU B O 1
ATOM 3282 N N . SER A 1 480 ? 283.302 339.446 238.927 1.00 38.66 480 SER B N 1
ATOM 3283 C CA . SER A 1 480 ? 282.265 340.079 238.118 1.00 38.66 480 SER B CA 1
ATOM 3284 C C . SER A 1 480 ? 282.520 341.563 237.922 1.00 38.66 480 SER B C 1
ATOM 3285 O O . SER A 1 480 ? 282.220 342.112 236.858 1.00 38.66 480 SER B O 1
ATOM 3288 N N . GLY A 1 481 ? 283.029 342.237 238.940 1.00 37.86 481 GLY B N 1
ATOM 3289 C CA . GLY A 1 481 ? 283.189 343.669 238.883 1.00 37.86 481 GLY B CA 1
ATOM 3290 C C . GLY A 1 481 ? 282.016 344.470 239.397 1.00 37.86 481 GLY B C 1
ATOM 3291 O O . GLY A 1 481 ? 282.082 345.703 239.388 1.00 37.86 481 GLY B O 1
ATOM 3292 N N . LYS A 1 482 ? 280.944 343.817 239.830 1.00 37.33 482 LYS B N 1
ATOM 3293 C CA . LYS A 1 482 ? 279.821 344.507 240.448 1.00 37.33 482 LYS B CA 1
ATOM 3294 C C . LYS A 1 482 ? 280.251 345.037 241.807 1.00 37.33 482 LYS B C 1
ATOM 3295 O O . LYS A 1 482 ? 280.437 344.257 242.744 1.00 37.33 482 LYS B O 1
ATOM 3301 N N . LEU A 1 483 ? 280.406 346.353 241.926 1.00 37.32 483 LEU B N 1
ATOM 3302 C CA . LEU A 1 483 ? 281.000 346.887 243.137 1.00 37.32 483 LEU B CA 1
ATOM 3303 C C . LEU A 1 483 ? 280.396 348.231 243.509 1.00 37.32 483 LEU B C 1
ATOM 3304 O O . LEU A 1 483 ? 279.836 348.945 242.676 1.00 37.32 483 LEU B O 1
ATOM 3309 N N . ILE A 1 484 ? 280.536 348.558 244.788 1.00 38.13 484 ILE B N 1
ATOM 3310 C CA . ILE A 1 484 ? 280.272 349.881 245.332 1.00 38.13 484 ILE B CA 1
ATOM 3311 C C . ILE A 1 484 ? 281.549 350.340 246.018 1.00 38.13 484 ILE B C 1
ATOM 3312 O O . ILE A 1 484 ? 281.986 349.720 246.993 1.00 38.13 484 ILE B O 1
ATOM 3317 N N . GLN A 1 485 ? 282.152 351.406 245.513 1.00 39.00 485 GLN B N 1
ATOM 3318 C CA . GLN A 1 485 ? 283.385 351.935 246.084 1.00 39.00 485 GLN B CA 1
ATOM 3319 C C . GLN A 1 485 ? 283.060 353.224 246.823 1.00 39.00 485 GLN B C 1
ATOM 3320 O O . GLN A 1 485 ? 282.996 354.298 246.218 1.00 39.00 485 GLN B O 1
ATOM 3326 N N . ASN A 1 486 ? 282.863 353.109 248.127 1.00 40.40 486 ASN B N 1
ATOM 3327 C CA . ASN A 1 486 ? 282.503 354.217 248.997 1.00 40.40 486 ASN B CA 1
ATOM 3328 C C . ASN A 1 486 ? 283.767 354.745 249.654 1.00 40.40 486 ASN B C 1
ATOM 3329 O O . ASN A 1 486 ? 284.444 354.010 250.378 1.00 40.40 486 ASN B O 1
ATOM 3334 N N . SER A 1 487 ? 284.068 356.017 249.434 1.00 40.90 487 SER B N 1
ATOM 3335 C CA . SER A 1 487 ? 285.244 356.622 250.036 1.00 40.90 487 SER B CA 1
ATOM 3336 C C . SER A 1 487 ? 284.932 357.490 251.244 1.00 40.90 487 SER B C 1
ATOM 3337 O O . SER A 1 487 ? 285.694 357.474 252.212 1.00 40.90 487 SER B O 1
ATOM 3340 N N . ASN A 1 488 ? 283.840 358.258 251.231 1.00 41.24 488 ASN B N 1
ATOM 3341 C CA . ASN A 1 488 ? 283.599 359.186 252.328 1.00 41.24 488 ASN B CA 1
ATOM 3342 C C . ASN A 1 488 ? 282.164 359.227 252.852 1.00 41.24 488 ASN B C 1
ATOM 3343 O O . ASN A 1 488 ? 281.891 359.996 253.776 1.00 41.24 488 ASN B O 1
ATOM 3348 N N . ILE A 1 489 ? 281.243 358.442 252.314 1.00 41.52 489 ILE B N 1
ATOM 3349 C CA . ILE A 1 489 ? 279.876 358.472 252.823 1.00 41.52 489 ILE B CA 1
ATOM 3350 C C . ILE A 1 489 ? 279.794 357.593 254.060 1.00 41.52 489 ILE B C 1
ATOM 3351 O O . ILE A 1 489 ? 280.196 356.424 254.032 1.00 41.52 489 ILE B O 1
ATOM 3356 N N . ASP A 1 490 ? 279.273 358.148 255.149 1.00 42.59 490 ASP B N 1
ATOM 3357 C CA . ASP A 1 490 ? 279.155 357.416 256.402 1.00 42.59 490 ASP B CA 1
ATOM 3358 C C . ASP A 1 490 ? 277.719 357.064 256.755 1.00 42.59 490 ASP B C 1
ATOM 3359 O O . ASP A 1 490 ? 277.492 356.174 257.571 1.00 42.59 490 ASP B O 1
ATOM 3364 N N . GLY A 1 491 ? 276.736 357.712 256.152 1.00 42.10 491 GLY B N 1
ATOM 3365 C CA . GLY A 1 491 ? 275.355 357.472 256.526 1.00 42.10 491 GLY B CA 1
ATOM 3366 C C . GLY A 1 491 ? 274.383 357.758 255.408 1.00 42.10 491 GLY B C 1
ATOM 3367 O O . GLY A 1 491 ? 274.588 358.661 254.594 1.00 42.10 491 GLY B O 1
ATOM 3368 N N . GLU A 1 492 ? 273.310 356.979 255.381 1.00 42.26 492 GLU B N 1
ATOM 3369 C CA . GLU A 1 492 ? 272.187 357.165 254.478 1.00 42.26 492 GLU B CA 1
ATOM 3370 C C . GLU A 1 492 ? 270.906 357.105 255.293 1.00 42.26 492 GLU B C 1
ATOM 3371 O O . GLU A 1 492 ? 270.744 356.220 256.136 1.00 42.26 492 GLU B O 1
ATOM 3377 N N . THR A 1 493 ? 269.998 358.035 255.039 1.00 41.59 493 THR B N 1
ATOM 3378 C CA . THR A 1 493 ? 268.757 358.131 255.788 1.00 41.59 493 THR B CA 1
ATOM 3379 C C . THR A 1 493 ? 267.611 357.466 255.034 1.00 41.59 493 THR B C 1
ATOM 3380 O O . THR A 1 493 ? 267.406 357.704 253.843 1.00 41.59 493 THR B O 1
ATOM 3384 N N . LEU A 1 494 ? 266.868 356.622 255.743 1.00 40.82 494 LEU B N 1
ATOM 3385 C CA . LEU A 1 494 ? 265.682 355.955 255.224 1.00 40.82 494 LEU B CA 1
ATOM 3386 C C . LEU A 1 494 ? 264.451 356.802 255.501 1.00 40.82 494 LEU B C 1
ATOM 3387 O O . LEU A 1 494 ? 264.324 357.374 256.585 1.00 40.82 494 LEU B O 1
ATOM 3392 N N . LEU A 1 495 ? 263.550 356.883 254.528 1.00 41.37 495 LEU B N 1
ATOM 3393 C CA . LEU A 1 495 ? 262.250 357.496 254.757 1.00 41.37 495 LEU B CA 1
ATOM 3394 C C . LEU A 1 495 ? 261.339 356.495 255.448 1.00 41.37 495 LEU B C 1
ATOM 3395 O O . LEU A 1 495 ? 261.153 355.377 254.963 1.00 41.37 495 LEU B O 1
ATOM 3400 N N . LEU A 1 496 ? 260.783 356.887 256.582 1.00 41.46 496 LEU B N 1
ATOM 3401 C CA . LEU A 1 496 ? 259.908 356.001 257.325 1.00 41.46 496 LEU B CA 1
ATOM 3402 C C . LEU A 1 496 ? 258.523 355.995 256.698 1.00 41.46 496 LEU B C 1
ATOM 3403 O O . LEU A 1 496 ? 258.107 356.972 256.078 1.00 41.46 496 LEU B O 1
ATOM 3408 N N . PRO A 1 497 ? 257.791 354.884 256.812 1.00 40.93 497 PRO B N 1
ATOM 3409 C CA . PRO A 1 497 ? 256.466 354.818 256.188 1.00 40.93 497 PRO B CA 1
ATOM 3410 C C . PRO A 1 497 ? 255.433 355.693 256.878 1.00 40.93 497 PRO B C 1
ATOM 3411 O O . PRO A 1 497 ? 255.308 355.673 258.104 1.00 40.93 497 PRO B O 1
ATOM 3415 N N . ASP A 1 498 ? 254.698 356.473 256.095 1.00 41.32 498 ASP B N 1
ATOM 3416 C CA . ASP A 1 498 ? 253.614 357.283 256.622 1.00 41.32 498 ASP B CA 1
ATOM 3417 C C . ASP A 1 498 ? 252.312 356.554 256.343 1.00 41.32 498 ASP B C 1
ATOM 3418 O O . ASP A 1 498 ? 251.978 356.336 255.171 1.00 41.32 498 ASP B O 1
ATOM 3423 N N . PRO A 1 499 ? 251.553 356.155 257.366 1.00 39.77 499 PRO B N 1
ATOM 3424 C CA . PRO A 1 499 ? 250.310 355.411 257.114 1.00 39.77 499 PRO B CA 1
ATOM 3425 C C . PRO A 1 499 ? 249.182 356.261 256.563 1.00 39.77 499 PRO B C 1
ATOM 3426 O O . PRO A 1 499 ? 248.150 355.705 256.178 1.00 39.77 499 PRO B O 1
ATOM 3430 N N . THR A 1 500 ? 249.342 357.579 256.509 1.00 40.37 500 THR B N 1
ATOM 3431 C CA . THR A 1 500 ? 248.317 358.472 256.001 1.00 40.37 500 THR B CA 1
ATOM 3432 C C . THR A 1 500 ? 248.516 358.848 254.541 1.00 40.37 500 THR B C 1
ATOM 3433 O O . THR A 1 500 ? 247.760 359.677 254.027 1.00 40.37 500 THR B O 1
ATOM 3437 N N . THR A 1 501 ? 249.500 358.273 253.860 1.00 40.24 501 THR B N 1
ATOM 3438 C CA . THR A 1 501 ? 249.706 358.534 252.447 1.00 40.24 501 THR B CA 1
ATOM 3439 C C . THR A 1 501 ? 249.322 357.302 251.641 1.00 40.24 501 THR B C 1
ATOM 3440 O O . THR A 1 501 ? 248.818 356.312 252.178 1.00 40.24 501 THR B O 1
ATOM 3444 N N . GLY A 1 502 ? 249.541 357.376 250.335 1.00 39.62 502 GLY B N 1
ATOM 3445 C CA . GLY A 1 502 ? 249.206 356.266 249.474 1.00 39.62 502 GLY B CA 1
ATOM 3446 C C . GLY A 1 502 ? 250.166 355.108 249.646 1.00 39.62 502 GLY B C 1
ATOM 3447 O O . GLY A 1 502 ? 251.349 355.282 249.935 1.00 39.62 502 GLY B O 1
ATOM 3448 N N . LEU A 1 503 ? 249.635 353.903 249.473 1.00 38.56 503 LEU B N 1
ATOM 3449 C CA . LEU A 1 503 ? 250.452 352.717 249.670 1.00 38.56 503 LEU B CA 1
ATOM 3450 C C . LEU A 1 503 ? 251.412 352.521 248.505 1.00 38.56 503 LEU B C 1
ATOM 3451 O O . LEU A 1 503 ? 252.466 351.897 248.660 1.00 38.56 503 LEU B O 1
ATOM 3456 N N . ALA A 1 504 ? 251.082 353.081 247.342 1.00 39.88 504 ALA B N 1
ATOM 3457 C CA . ALA A 1 504 ? 252.010 353.105 246.219 1.00 39.88 504 ALA B CA 1
ATOM 3458 C C . ALA A 1 504 ? 253.227 353.962 246.537 1.00 39.88 504 ALA B C 1
ATOM 3459 O O . ALA A 1 504 ? 254.368 353.586 246.251 1.00 39.88 504 ALA B O 1
ATOM 3461 N N . ARG A 1 505 ? 252.994 355.112 247.165 1.00 42.77 505 ARG B N 1
ATOM 3462 C CA . ARG A 1 505 ? 254.089 356.006 247.515 1.00 42.77 505 ARG B CA 1
ATOM 3463 C C . ARG A 1 505 ? 254.902 355.448 248.675 1.00 42.77 505 ARG B C 1
ATOM 3464 O O . ARG A 1 505 ? 256.122 355.631 248.734 1.00 42.77 505 ARG B O 1
ATOM 3472 N N . THR A 1 506 ? 254.242 354.753 249.601 1.00 39.93 506 THR B N 1
ATOM 3473 C CA . THR A 1 506 ? 254.943 354.117 250.710 1.00 39.93 506 THR B CA 1
ATOM 3474 C C . THR A 1 506 ? 255.787 352.947 250.234 1.00 39.93 506 THR B C 1
ATOM 3475 O O . THR A 1 506 ? 256.949 352.814 250.630 1.00 39.93 506 THR B O 1
ATOM 3479 N N . ASN A 1 507 ? 255.239 352.121 249.357 1.00 39.10 507 ASN B N 1
ATOM 3480 C CA . ASN A 1 507 ? 255.934 350.981 248.790 1.00 39.10 507 ASN B CA 1
ATOM 3481 C C . ASN A 1 507 ? 256.790 351.334 247.582 1.00 39.10 507 ASN B C 1
ATOM 3482 O O . ASN A 1 507 ? 257.307 350.429 246.925 1.00 39.10 507 ASN B O 1
ATOM 3487 N N . SER A 1 508 ? 256.944 352.617 247.268 1.00 40.61 508 SER B N 1
ATOM 3488 C CA . SER A 1 508 ? 257.843 353.018 246.195 1.00 40.61 508 SER B CA 1
ATOM 3489 C C . SER A 1 508 ? 259.007 353.842 246.726 1.00 40.61 508 SER B C 1
ATOM 3490 O O . SER A 1 508 ? 259.380 354.854 246.128 1.00 40.61 508 SER B O 1
ATOM 3493 N N . ARG A 1 509 ? 259.588 353.419 247.844 1.00 39.47 509 ARG B N 1
ATOM 3494 C CA . ARG A 1 509 ? 260.764 354.086 248.403 1.00 39.47 509 ARG B CA 1
ATOM 3495 C C . ARG A 1 509 ? 262.026 353.443 247.828 1.00 39.47 509 ARG B C 1
ATOM 3496 O O . ARG A 1 509 ? 262.761 352.717 248.495 1.00 39.47 509 ARG B O 1
ATOM 3504 N N . TYR A 1 510 ? 262.275 353.740 246.555 1.00 38.77 510 TYR B N 1
ATOM 3505 C CA . TYR A 1 510 ? 263.316 353.049 245.807 1.00 38.77 510 TYR B CA 1
ATOM 3506 C C . TYR A 1 510 ? 264.639 353.796 245.745 1.00 38.77 510 TYR B C 1
ATOM 3507 O O . TYR A 1 510 ? 265.685 353.155 245.624 1.00 38.77 510 TYR B O 1
ATOM 3516 N N . LEU A 1 511 ? 264.632 355.121 245.806 1.00 39.76 511 LEU B N 1
ATOM 3517 C CA . LEU A 1 511 ? 265.854 355.903 245.702 1.00 39.76 511 LEU B CA 1
ATOM 3518 C C . LEU A 1 511 ? 266.509 356.165 247.045 1.00 39.76 511 LEU B C 1
ATOM 3519 O O . LEU A 1 511 ? 267.378 357.036 247.134 1.00 39.76 511 LEU B O 1
ATOM 3524 N N . GLN A 1 512 ? 266.117 355.442 248.087 1.00 41.43 512 GLN B N 1
ATOM 3525 C CA . GLN A 1 512 ? 266.761 355.588 249.381 1.00 41.43 512 GLN B CA 1
ATOM 3526 C C . GLN A 1 512 ? 268.145 354.958 249.335 1.00 41.43 512 GLN B C 1
ATOM 3527 O O . GLN A 1 512 ? 268.294 353.783 248.992 1.00 41.43 512 GLN B O 1
ATOM 3533 N N . GLY A 1 513 ? 269.158 355.740 249.687 1.00 39.84 513 GLY B N 1
ATOM 3534 C CA . GLY A 1 513 ? 270.520 355.268 249.584 1.00 39.84 513 GLY B CA 1
ATOM 3535 C C . GLY A 1 513 ? 271.177 355.591 248.269 1.00 39.84 513 GLY B C 1
ATOM 3536 O O . GLY A 1 513 ? 272.201 354.994 247.932 1.00 39.84 513 GLY B O 1
ATOM 3537 N N . SER A 1 514 ? 270.615 356.524 247.512 1.00 39.05 514 SER B N 1
ATOM 3538 C CA . SER A 1 514 ? 271.166 356.948 246.241 1.00 39.05 514 SER B CA 1
ATOM 3539 C C . SER A 1 514 ? 271.693 358.361 246.378 1.00 39.05 514 SER B C 1
ATOM 3540 O O . SER A 1 514 ? 271.179 359.161 247.160 1.00 39.05 514 SER B O 1
ATOM 3543 N N . VAL A 1 515 ? 272.729 358.665 245.610 1.00 38.64 515 VAL B N 1
ATOM 3544 C CA . VAL A 1 515 ? 273.272 360.010 245.542 1.00 38.64 515 VAL B CA 1
ATOM 3545 C C . VAL A 1 515 ? 273.233 360.443 244.088 1.00 38.64 515 VAL B C 1
ATOM 3546 O O . VAL A 1 515 ? 273.774 359.752 243.219 1.00 38.64 515 VAL B O 1
ATOM 3550 N N . LEU A 1 516 ? 272.557 361.556 243.823 1.00 39.03 516 LEU B N 1
ATOM 3551 C CA . LEU A 1 516 ? 272.534 362.132 242.487 1.00 39.03 516 LEU B CA 1
ATOM 3552 C C . LEU A 1 516 ? 273.933 362.607 242.126 1.00 39.03 516 LEU B C 1
ATOM 3553 O O . LEU A 1 516 ? 274.596 363.271 242.926 1.00 39.03 516 LEU B O 1
ATOM 3558 N N . ILE A 1 517 ? 274.385 362.277 240.917 1.00 39.26 517 ILE B N 1
ATOM 3559 C CA . ILE A 1 517 ? 275.802 362.389 240.581 1.00 39.26 517 ILE B CA 1
ATOM 3560 C C . ILE A 1 517 ? 276.210 363.819 240.259 1.00 39.26 517 ILE B C 1
ATOM 3561 O O . ILE A 1 517 ? 277.366 364.073 239.910 1.00 39.26 517 ILE B O 1
ATOM 3566 N N . ARG A 1 518 ? 275.274 364.762 240.373 1.00 41.19 518 ARG B N 1
ATOM 3567 C CA . ARG A 1 518 ? 275.625 366.172 240.453 1.00 41.19 518 ARG B CA 1
ATOM 3568 C C . ARG A 1 518 ? 276.509 366.463 241.659 1.00 41.19 518 ARG B C 1
ATOM 3569 O O . ARG A 1 518 ? 277.347 367.368 241.602 1.00 41.19 518 ARG B O 1
ATOM 3577 N N . ASN A 1 519 ? 276.365 365.689 242.729 1.00 41.92 519 ASN B N 1
ATOM 3578 C CA . ASN A 1 519 ? 277.160 365.814 243.936 1.00 41.92 519 ASN B CA 1
ATOM 3579 C C . ASN A 1 519 ? 278.364 364.882 243.958 1.00 41.92 519 ASN B C 1
ATOM 3580 O O . ASN A 1 519 ? 279.201 364.998 244.854 1.00 41.92 519 ASN B O 1
ATOM 3585 N N . VAL A 1 520 ? 278.472 363.974 243.009 1.00 41.37 520 VAL B N 1
ATOM 3586 C CA . VAL A 1 520 ? 279.522 362.964 243.000 1.00 41.37 520 VAL B CA 1
ATOM 3587 C C . VAL A 1 520 ? 280.689 363.455 242.159 1.00 41.37 520 VAL B C 1
ATOM 3588 O O . VAL A 1 520 ? 280.508 363.922 241.029 1.00 41.37 520 VAL B O 1
ATOM 3592 N N . LEU A 1 521 ? 281.889 363.365 242.722 1.00 42.24 521 LEU B N 1
ATOM 3593 C CA . LEU A 1 521 ? 283.098 363.846 242.066 1.00 42.24 521 LEU B CA 1
ATOM 3594 C C . LEU A 1 521 ? 283.454 362.937 240.897 1.00 42.24 521 LEU B C 1
ATOM 3595 O O . LEU A 1 521 ? 283.566 361.723 241.081 1.00 42.24 521 LEU B O 1
ATOM 3600 N N . PRO A 1 522 ? 283.615 363.480 239.684 1.00 42.37 522 PRO B N 1
ATOM 3601 C CA . PRO A 1 522 ? 283.961 362.636 238.535 1.00 42.37 522 PRO B CA 1
ATOM 3602 C C . PRO A 1 522 ? 285.388 362.127 238.617 1.00 42.37 522 PRO B C 1
ATOM 3603 O O . PRO A 1 522 ? 286.276 362.835 239.098 1.00 42.37 522 PRO B O 1
ATOM 3607 N N . GLU A 1 523 ? 285.629 360.907 238.147 1.00 42.65 523 GLU B N 1
ATOM 3608 C CA . GLU A 1 523 ? 286.944 360.308 238.309 1.00 42.65 523 GLU B CA 1
ATOM 3609 C C . GLU A 1 523 ? 287.839 360.465 237.090 1.00 42.65 523 GLU B C 1
ATOM 3610 O O . GLU A 1 523 ? 289.060 360.518 237.249 1.00 42.65 523 GLU B O 1
ATOM 3616 N N . PHE A 1 524 ? 287.282 360.542 235.883 1.00 42.69 524 PHE B N 1
ATOM 3617 C CA . PHE A 1 524 ? 288.102 360.636 234.682 1.00 42.69 524 PHE B CA 1
ATOM 3618 C C . PHE A 1 524 ? 288.112 362.058 234.126 1.00 42.69 524 PHE B C 1
ATOM 3619 O O . PHE A 1 524 ? 288.704 362.335 233.083 1.00 42.69 524 PHE B O 1
ATOM 3627 N N . ASP A 1 525 ? 287.500 362.989 234.842 1.00 45.20 525 ASP B N 1
ATOM 3628 C CA . ASP A 1 525 ? 287.809 364.387 234.599 1.00 45.20 525 ASP B CA 1
ATOM 3629 C C . ASP A 1 525 ? 289.046 364.680 235.438 1.00 45.20 525 ASP B C 1
ATOM 3630 O O . ASP A 1 525 ? 289.510 363.808 236.181 1.00 45.20 525 ASP B O 1
ATOM 3635 N N . GLN A 1 526 ? 289.580 365.889 235.379 1.00 45.76 526 GLN B N 1
ATOM 3636 C CA . GLN A 1 526 ? 290.921 366.119 235.897 1.00 45.76 526 GLN B CA 1
ATOM 3637 C C . GLN A 1 526 ? 290.803 366.758 237.284 1.00 45.76 526 GLN B C 1
ATOM 3638 O O . GLN A 1 526 ? 291.543 367.671 237.650 1.00 45.76 526 GLN B O 1
ATOM 3644 N N . HIS A 1 527 ? 289.836 366.277 238.061 1.00 46.11 527 HIS B N 1
ATOM 3645 C CA . HIS A 1 527 ? 289.537 366.766 239.398 1.00 46.11 527 HIS B CA 1
ATOM 3646 C C . HIS A 1 527 ? 290.505 366.199 240.425 1.00 46.11 527 HIS B C 1
ATOM 3647 O O . HIS A 1 527 ? 291.257 365.262 240.153 1.00 46.11 527 HIS B O 1
ATOM 3654 N N . GLU A 1 528 ? 290.470 366.778 241.619 1.00 46.92 528 GLU B N 1
ATOM 3655 C CA . GLU A 1 528 ? 291.377 366.409 242.693 1.00 46.92 528 GLU B CA 1
ATOM 3656 C C . GLU A 1 528 ? 290.632 365.669 243.791 1.00 46.92 528 GLU B C 1
ATOM 3657 O O . GLU A 1 528 ? 289.564 366.098 244.232 1.00 46.92 528 GLU B O 1
ATOM 3663 N N . ILE A 1 529 ? 291.208 364.562 244.238 1.00 45.39 529 ILE B N 1
ATOM 3664 C CA . ILE A 1 529 ? 290.585 363.687 245.219 1.00 45.39 529 ILE B CA 1
ATOM 3665 C C . ILE A 1 529 ? 291.327 363.859 246.535 1.00 45.39 529 ILE B C 1
ATOM 3666 O O . ILE A 1 529 ? 292.450 363.368 246.695 1.00 45.39 529 ILE B O 1
ATOM 3671 N N . ARG A 1 530 ? 290.707 364.562 247.475 1.00 46.32 530 ARG B N 1
ATOM 3672 C CA . ARG A 1 530 ? 291.200 364.660 248.840 1.00 46.32 530 ARG B CA 1
ATOM 3673 C C . ARG A 1 530 ? 290.310 363.814 249.734 1.00 46.32 530 ARG B C 1
ATOM 3674 O O . ARG A 1 530 ? 289.094 364.020 249.784 1.00 46.32 530 ARG B O 1
ATOM 3682 N N . LEU A 1 531 ? 290.923 362.865 250.436 1.00 46.17 531 LEU B N 1
ATOM 3683 C CA . LEU A 1 531 ? 290.208 361.837 251.185 1.00 46.17 531 LEU B CA 1
ATOM 3684 C C . LEU A 1 531 ? 290.156 362.223 252.656 1.00 46.17 531 LEU B C 1
ATOM 3685 O O . LEU A 1 531 ? 291.008 361.830 253.452 1.00 46.17 531 LEU B O 1
ATOM 3690 N N . PHE A 1 532 ? 289.147 362.996 253.026 1.00 46.63 532 PHE B N 1
ATOM 3691 C CA . PHE A 1 532 ? 288.879 363.225 254.438 1.00 46.63 532 PHE B CA 1
ATOM 3692 C C . PHE A 1 532 ? 288.232 361.977 255.026 1.00 46.63 532 PHE B C 1
ATOM 3693 O O . PHE A 1 532 ? 287.277 361.451 254.447 1.00 46.63 532 PHE B O 1
ATOM 3701 N N . PRO A 1 533 ? 288.713 361.480 256.161 1.00 44.21 533 PRO B N 1
ATOM 3702 C CA . PRO A 1 533 ? 288.385 360.109 256.563 1.00 44.21 533 PRO B CA 1
ATOM 3703 C C . PRO A 1 533 ? 287.019 359.992 257.217 1.00 44.21 533 PRO B C 1
ATOM 3704 O O . PRO A 1 533 ? 286.511 360.937 257.821 1.00 44.21 533 PRO B O 1
ATOM 3708 N N . ARG A 1 534 ? 286.437 358.803 257.103 1.00 42.24 534 ARG B N 1
ATOM 3709 C CA . ARG A 1 534 ? 285.248 358.454 257.861 1.00 42.24 534 ARG B CA 1
ATOM 3710 C C . ARG A 1 534 ? 285.604 358.272 259.328 1.00 42.24 534 ARG B C 1
ATOM 3711 O O . ARG A 1 534 ? 286.772 358.088 259.677 1.00 42.24 534 ARG B O 1
ATOM 3719 N N . TYR A 1 535 ? 284.593 358.325 260.182 1.00 44.61 535 TYR B N 1
ATOM 3720 C CA . TYR A 1 535 ? 284.816 358.217 261.613 1.00 44.61 535 TYR B CA 1
ATOM 3721 C C . TYR A 1 535 ? 285.178 356.775 261.964 1.00 44.61 535 TYR B C 1
ATOM 3722 O O . TYR A 1 535 ? 284.576 355.842 261.414 1.00 44.61 535 TYR B O 1
ATOM 3731 N N . PRO A 1 536 ? 286.170 356.551 262.832 1.00 44.28 536 PRO B N 1
ATOM 3732 C CA . PRO A 1 536 ? 286.578 355.179 263.161 1.00 44.28 536 PRO B CA 1
ATOM 3733 C C . PRO A 1 536 ? 285.531 354.403 263.938 1.00 44.28 536 PRO B C 1
ATOM 3734 O O . PRO A 1 536 ? 284.973 354.903 264.917 1.00 44.28 536 PRO B O 1
ATOM 3738 N N . GLN A 1 537 ? 285.262 353.177 263.509 1.00 43.91 537 GLN B N 1
ATOM 3739 C CA . GLN A 1 537 ? 284.285 352.331 264.171 1.00 43.91 537 GLN B CA 1
ATOM 3740 C C . GLN A 1 537 ? 284.981 351.363 265.121 1.00 43.91 537 GLN B C 1
ATOM 3741 O O . GLN A 1 537 ? 285.252 351.691 266.275 1.00 43.91 537 GLN B O 1
ATOM 3747 N N . SER A 1 542 ? 276.597 352.562 270.194 1.00 50.33 542 SER B N 1
ATOM 3748 C CA . SER A 1 542 ? 276.278 352.487 268.775 1.00 50.33 542 SER B CA 1
ATOM 3749 C C . SER A 1 542 ? 276.227 353.870 268.156 1.00 50.33 542 SER B C 1
ATOM 3750 O O . SER A 1 542 ? 276.445 354.875 268.828 1.00 50.33 542 SER B O 1
ATOM 3753 N N . ALA A 1 543 ? 275.930 353.907 266.866 1.00 48.67 543 ALA B N 1
ATOM 3754 C CA . ALA A 1 543 ? 275.774 355.150 266.129 1.00 48.67 543 ALA B CA 1
ATOM 3755 C C . ALA A 1 543 ? 274.356 355.210 265.582 1.00 48.67 543 ALA B C 1
ATOM 3756 O O . ALA A 1 543 ? 273.889 354.253 264.957 1.00 48.67 543 ALA B O 1
ATOM 3758 N N . SER A 1 544 ? 273.669 356.321 265.829 1.00 47.08 544 SER B N 1
ATOM 3759 C CA . SER A 1 544 ? 272.304 356.488 265.363 1.00 47.08 544 SER B CA 1
ATOM 3760 C C . SER A 1 544 ? 272.024 357.965 265.148 1.00 47.08 544 SER B C 1
ATOM 3761 O O . SER A 1 544 ? 272.599 358.819 265.827 1.00 47.08 544 SER B O 1
ATOM 3764 N N . LEU A 1 545 ? 271.149 358.258 264.190 1.00 45.28 545 LEU B N 1
ATOM 3765 C CA . LEU A 1 545 ? 270.728 359.623 263.921 1.00 45.28 545 LEU B CA 1
ATOM 3766 C C . LEU A 1 545 ? 269.253 359.609 263.565 1.00 45.28 545 LEU B C 1
ATOM 3767 O O . LEU A 1 545 ? 268.841 358.873 262.665 1.00 45.28 545 LEU B O 1
ATOM 3772 N N . THR A 1 546 ? 268.466 360.421 264.258 1.00 44.95 546 THR B N 1
ATOM 3773 C CA . THR A 1 546 ? 267.026 360.472 264.066 1.00 44.95 546 THR B CA 1
ATOM 3774 C C . THR A 1 546 ? 266.624 361.846 263.556 1.00 44.95 546 THR B C 1
ATOM 3775 O O . THR A 1 546 ? 266.948 362.864 264.171 1.00 44.95 546 THR B O 1
ATOM 3779 N N . LEU A 1 547 ? 265.921 361.869 262.428 1.00 44.08 547 LEU B N 1
ATOM 3780 C CA . LEU A 1 547 ? 265.452 363.101 261.805 1.00 44.08 547 LEU B CA 1
ATOM 3781 C C . LEU A 1 547 ? 263.970 363.281 262.091 1.00 44.08 547 LEU B C 1
ATOM 3782 O O . LEU A 1 547 ? 263.172 362.365 261.875 1.00 44.08 547 LEU B O 1
ATOM 3787 N N . LEU A 1 548 ? 263.611 364.464 262.570 1.00 44.08 548 LEU B N 1
ATOM 3788 C CA . LEU A 1 548 ? 262.233 364.771 262.899 1.00 44.08 548 LEU B CA 1
ATOM 3789 C C . LEU A 1 548 ? 261.627 365.696 261.854 1.00 44.08 548 LEU B C 1
ATOM 3790 O O . LEU A 1 548 ? 262.301 366.557 261.288 1.00 44.08 548 LEU B O 1
ATOM 3795 N N . PHE A 1 549 ? 260.360 365.432 261.536 1.00 43.43 549 PHE B N 1
ATOM 3796 C CA . PHE A 1 549 ? 259.394 366.242 260.791 1.00 43.43 549 PHE B CA 1
ATOM 3797 C C . PHE A 1 549 ? 259.687 366.361 259.299 1.00 43.43 549 PHE B C 1
ATOM 3798 O O . PHE A 1 549 ? 258.773 366.624 258.513 1.00 43.43 549 PHE B O 1
ATOM 3806 N N . ASN A 1 550 ? 260.935 366.123 258.899 1.00 44.57 550 ASN B N 1
ATOM 3807 C CA . ASN A 1 550 ? 261.396 366.329 257.531 1.00 44.57 550 ASN B CA 1
ATOM 3808 C C . ASN A 1 550 ? 262.781 365.705 257.430 1.00 44.57 550 ASN B C 1
ATOM 3809 O O . ASN A 1 550 ? 263.706 366.172 258.098 1.00 44.57 550 ASN B O 1
ATOM 3814 N N . MET A 1 551 ? 262.950 364.676 256.609 1.00 44.36 551 MET B N 1
ATOM 3815 C CA . MET A 1 551 ? 264.292 364.136 256.451 1.00 44.36 551 MET B CA 1
ATOM 3816 C C . MET A 1 551 ? 265.053 364.776 255.301 1.00 44.36 551 MET B C 1
ATOM 3817 O O . MET A 1 551 ? 266.249 364.509 255.150 1.00 44.36 551 MET B O 1
ATOM 3822 N N . ARG A 1 552 ? 264.386 365.602 254.493 1.00 44.85 552 ARG B N 1
ATOM 3823 C CA . ARG A 1 552 ? 264.976 366.125 253.268 1.00 44.85 552 ARG B CA 1
ATOM 3824 C C . ARG A 1 552 ? 266.094 367.109 253.545 1.00 44.85 552 ARG B C 1
ATOM 3825 O O . ARG A 1 552 ? 267.006 367.242 252.726 1.00 44.85 552 ARG B O 1
ATOM 3833 N N . GLN A 1 553 ? 266.051 367.788 254.680 1.00 47.64 553 GLN B N 1
ATOM 3834 C CA . GLN A 1 553 ? 266.994 368.848 254.964 1.00 47.64 553 GLN B CA 1
ATOM 3835 C C . GLN A 1 553 ? 267.241 368.891 256.459 1.00 47.64 553 GLN B C 1
ATOM 3836 O O . GLN A 1 553 ? 266.402 368.460 257.253 1.00 47.64 553 GLN B O 1
ATOM 3842 N N . VAL A 1 554 ? 268.409 369.389 256.837 1.00 48.60 554 VAL B N 1
ATOM 3843 C CA . VAL A 1 554 ? 268.733 369.589 258.240 1.00 48.60 554 VAL B CA 1
ATOM 3844 C C . VAL A 1 554 ? 268.593 371.066 258.556 1.00 48.60 554 VAL B C 1
ATOM 3845 O O . VAL A 1 554 ? 269.270 371.904 257.955 1.00 48.60 554 VAL B O 1
ATOM 3849 N N . TRP A 1 555 ? 267.723 371.379 259.503 1.00 50.37 555 TRP B N 1
ATOM 3850 C CA . TRP A 1 555 ? 267.433 372.753 259.856 1.00 50.37 555 TRP B CA 1
ATOM 3851 C C . TRP A 1 555 ? 268.600 373.362 260.616 1.00 50.37 555 TRP B C 1
ATOM 3852 O O . TRP A 1 555 ? 269.244 372.709 261.439 1.00 50.37 555 TRP B O 1
ATOM 3863 N N . ILE A 1 556 ? 268.874 374.626 260.328 1.00 55.02 556 ILE B N 1
ATOM 3864 C CA . ILE A 1 556 ? 269.746 375.449 261.150 1.00 55.02 556 ILE B CA 1
ATOM 3865 C C . ILE A 1 556 ? 268.900 376.611 261.653 1.00 55.02 556 ILE B C 1
ATOM 3866 O O . ILE A 1 556 ? 268.354 377.368 260.847 1.00 55.02 556 ILE B O 1
ATOM 3871 N N . PRO A 1 557 ? 268.749 376.787 262.961 1.00 57.87 557 PRO B N 1
ATOM 3872 C CA . PRO A 1 557 ? 267.769 377.753 263.460 1.00 57.87 557 PRO B CA 1
ATOM 3873 C C . PRO A 1 557 ? 268.286 379.179 263.384 1.00 57.87 557 PRO B C 1
ATOM 3874 O O . PRO A 1 557 ? 269.419 379.477 263.765 1.00 57.87 557 PRO B O 1
ATOM 3878 N N . ARG A 1 558 ? 267.442 380.061 262.867 1.00 62.89 558 ARG B N 1
ATOM 3879 C CA . ARG A 1 558 ? 267.680 381.494 262.905 1.00 62.89 558 ARG B CA 1
ATOM 3880 C C . ARG A 1 558 ? 266.601 382.107 263.787 1.00 62.89 558 ARG B C 1
ATOM 3881 O O . ARG A 1 558 ? 265.415 382.046 263.451 1.00 62.89 558 ARG B O 1
ATOM 3889 N N . PHE A 1 559 ? 267.013 382.692 264.906 1.00 64.83 559 PHE B N 1
ATOM 3890 C CA . PHE A 1 559 ? 266.127 383.019 266.013 1.00 64.83 559 PHE B CA 1
ATOM 3891 C C . PHE A 1 559 ? 265.561 384.428 265.902 1.00 64.83 559 PHE B C 1
ATOM 3892 O O . PHE A 1 559 ? 266.171 385.318 265.305 1.00 64.83 559 PHE B O 1
ATOM 3900 N N . LYS A 1 560 ? 264.382 384.616 266.492 1.00 66.73 560 LYS B N 1
ATOM 3901 C CA . LYS A 1 560 ? 263.840 385.938 266.761 1.00 66.73 560 LYS B CA 1
ATOM 3902 C C . LYS A 1 560 ? 264.627 386.594 267.888 1.00 66.73 560 LYS B C 1
ATOM 3903 O O . LYS A 1 560 ? 265.371 385.937 268.619 1.00 66.73 560 LYS B O 1
ATOM 3909 N N . GLN A 1 561 ? 264.458 387.909 268.033 1.00 69.18 561 GLN B N 1
ATOM 3910 C CA . GLN A 1 561 ? 265.203 388.623 269.066 1.00 69.18 561 GLN B CA 1
ATOM 3911 C C . GLN A 1 561 ? 264.645 388.332 270.452 1.00 69.18 561 GLN B C 1
ATOM 3912 O O . GLN A 1 561 ? 265.398 388.028 271.382 1.00 69.18 561 GLN B O 1
ATOM 3918 N N . LYS A 1 562 ? 263.329 388.416 270.611 1.00 69.14 562 LYS B N 1
ATOM 3919 C CA . LYS A 1 562 ? 262.670 388.131 271.880 1.00 69.14 562 LYS B CA 1
ATOM 3920 C C . LYS A 1 562 ? 262.053 386.741 271.794 1.00 69.14 562 LYS B C 1
ATOM 3921 O O . LYS A 1 562 ? 261.115 386.519 271.023 1.00 69.14 562 LYS B O 1
ATOM 3927 N N . VAL A 1 563 ? 262.585 385.807 272.579 1.00 67.94 563 VAL B N 1
ATOM 3928 C CA . VAL A 1 563 ? 262.152 384.420 272.551 1.00 67.94 563 VAL B CA 1
ATOM 3929 C C . VAL A 1 563 ? 261.615 384.043 273.925 1.00 67.94 563 VAL B C 1
ATOM 3930 O O . VAL A 1 563 ? 261.789 384.766 274.904 1.00 67.94 563 VAL B O 1
ATOM 3934 N N . ASP A 1 564 ? 260.950 382.887 273.977 1.00 67.91 564 ASP B N 1
ATOM 3935 C CA . ASP A 1 564 ? 260.319 382.363 275.184 1.00 67.91 564 ASP B CA 1
ATOM 3936 C C . ASP A 1 564 ? 261.359 382.058 276.254 1.00 67.91 564 ASP B C 1
ATOM 3937 O O . ASP A 1 564 ? 261.348 382.666 277.328 1.00 67.91 564 ASP B O 1
ATOM 3942 N N . GLU A 1 565 ? 262.258 381.126 275.972 1.00 70.40 565 GLU B N 1
ATOM 3943 C CA . GLU A 1 565 ? 263.304 380.745 276.904 1.00 70.40 565 GLU B CA 1
ATOM 3944 C C . GLU A 1 565 ? 264.641 380.700 276.180 1.00 70.40 565 GLU B C 1
ATOM 3945 O O . GLU A 1 565 ? 264.707 380.741 274.949 1.00 70.40 565 GLU B O 1
ATOM 3951 N N . GLN A 1 566 ? 265.711 380.625 276.967 1.00 71.36 566 GLN B N 1
ATOM 3952 C CA . GLN A 1 566 ? 267.062 380.545 276.434 1.00 71.36 566 GLN B CA 1
ATOM 3953 C C . GLN A 1 566 ? 267.263 379.196 275.760 1.00 71.36 566 GLN B C 1
ATOM 3954 O O . GLN A 1 566 ? 267.097 378.152 276.402 1.00 71.36 566 GLN B O 1
ATOM 3960 N N . PRO A 1 567 ? 267.598 379.174 274.472 1.00 70.93 567 PRO B N 1
ATOM 3961 C CA . PRO A 1 567 ? 267.766 377.896 273.776 1.00 70.93 567 PRO B CA 1
ATOM 3962 C C . PRO A 1 567 ? 269.053 377.201 274.189 1.00 70.93 567 PRO B C 1
ATOM 3963 O O . PRO A 1 567 ? 270.057 377.844 274.501 1.00 70.93 567 PRO B O 1
ATOM 3967 N N . LYS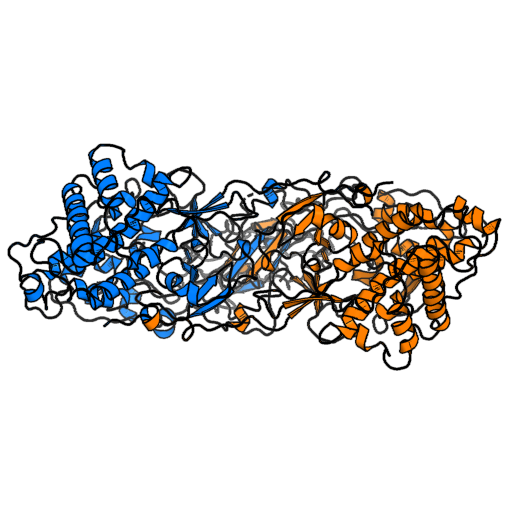 A 1 568 ? 269.013 375.871 274.195 1.00 70.05 568 LYS B N 1
ATOM 3968 C CA . LYS A 1 568 ? 270.163 375.070 274.597 1.00 70.05 568 LYS B CA 1
ATOM 3969 C C . LYS A 1 568 ? 271.196 375.067 273.480 1.00 70.05 568 LYS B C 1
ATOM 3970 O O . LYS A 1 568 ? 270.918 374.613 272.365 1.00 70.05 568 LYS B O 1
ATOM 3976 N N . LEU A 1 569 ? 272.391 375.573 273.776 1.00 68.36 569 LEU B N 1
ATOM 3977 C CA . LEU A 1 569 ? 273.482 375.642 272.816 1.00 68.36 569 LEU B CA 1
ATOM 3978 C C . LEU A 1 569 ? 274.245 374.323 272.712 1.00 68.36 569 LEU B C 1
ATOM 3979 O O . LEU A 1 569 ? 274.924 374.085 271.708 1.00 68.36 569 LEU B O 1
ATOM 3984 N N . SER A 1 570 ? 274.112 373.445 273.702 1.00 68.20 570 SER B N 1
ATOM 3985 C CA . SER A 1 570 ? 274.871 372.203 273.755 1.00 68.20 570 SER B CA 1
ATOM 3986 C C . SER A 1 570 ? 274.349 371.132 272.808 1.00 68.20 570 SER B C 1
ATOM 3987 O O . SER A 1 570 ? 275.006 370.100 272.645 1.00 68.20 570 SER B O 1
ATOM 3990 N N . ASN A 1 571 ? 273.194 371.344 272.180 1.00 67.12 571 ASN B N 1
ATOM 3991 C CA . ASN A 1 571 ? 272.662 370.414 271.194 1.00 67.12 571 ASN B CA 1
ATOM 3992 C C . ASN A 1 571 ? 273.170 370.703 269.790 1.00 67.12 571 ASN B C 1
ATOM 3993 O O . ASN A 1 571 ? 272.759 370.030 268.840 1.00 67.12 571 ASN B O 1
ATOM 3998 N N . PHE A 1 572 ? 274.056 371.684 269.642 1.00 63.83 572 PHE B N 1
ATOM 3999 C CA . PHE A 1 572 ? 274.661 372.038 268.368 1.00 63.83 572 PHE B CA 1
ATOM 4000 C C . PHE A 1 572 ? 276.028 371.379 268.254 1.00 63.83 572 PHE B C 1
ATOM 4001 O O . PHE A 1 572 ? 276.780 371.322 269.231 1.00 63.83 572 PHE B O 1
ATOM 4009 N N . SER A 1 573 ? 276.350 370.887 267.063 1.00 57.40 573 SER B N 1
ATOM 4010 C CA . SER A 1 573 ? 277.662 370.311 266.781 1.00 57.40 573 SER B CA 1
ATOM 4011 C C . SER A 1 573 ? 278.421 371.279 265.881 1.00 57.40 573 SER B C 1
ATOM 4012 O O . SER A 1 573 ? 278.039 371.501 264.732 1.00 57.40 573 SER B O 1
ATOM 4015 N N . TRP A 1 574 ? 279.499 371.852 266.403 1.00 58.94 574 TRP B N 1
ATOM 4016 C CA . TRP A 1 574 ? 280.218 372.893 265.686 1.00 58.94 574 TRP B CA 1
ATOM 4017 C C . TRP A 1 574 ? 281.388 372.304 264.908 1.00 58.94 574 TRP B C 1
ATOM 4018 O O . TRP A 1 574 ? 282.178 371.526 265.449 1.00 58.94 574 TRP B O 1
ATOM 4029 N N . ASN A 1 575 ? 281.494 372.678 263.635 1.00 57.48 575 ASN B N 1
ATOM 4030 C CA . ASN A 1 575 ? 282.654 372.373 262.799 1.00 57.48 575 ASN B CA 1
ATOM 4031 C C . ASN A 1 575 ? 283.499 373.640 262.774 1.00 57.48 575 ASN B C 1
ATOM 4032 O O . ASN A 1 575 ? 283.316 374.516 261.931 1.00 57.48 575 ASN B O 1
ATOM 4037 N N . GLU A 1 576 ? 284.434 373.735 263.707 1.00 61.47 576 GLU B N 1
ATOM 4038 C CA . GLU A 1 576 ? 285.127 374.991 263.912 1.00 61.47 576 GLU B CA 1
ATOM 4039 C C . GLU A 1 576 ? 286.407 375.063 263.085 1.00 61.47 576 GLU B C 1
ATOM 4040 O O . GLU A 1 576 ? 287.089 374.065 262.849 1.00 61.47 576 GLU B O 1
ATOM 4046 N N . GLY A 1 577 ? 286.722 376.275 262.642 1.00 62.42 577 GLY B N 1
ATOM 4047 C CA . GLY A 1 577 ? 287.934 376.546 261.900 1.00 62.42 577 GLY B CA 1
ATOM 4048 C C . GLY A 1 577 ? 287.847 376.307 260.408 1.00 62.42 577 GLY B C 1
ATOM 4049 O O . GLY A 1 577 ? 288.849 375.968 259.776 1.00 62.42 577 GLY B O 1
ATOM 4050 N N . CYS A 1 578 ? 286.669 376.502 259.824 1.00 62.34 578 CYS B N 1
ATOM 4051 C CA . CYS A 1 578 ? 286.446 376.264 258.402 1.00 62.34 578 CYS B CA 1
ATOM 4052 C C . CYS A 1 578 ? 287.019 377.435 257.620 1.00 62.34 578 CYS B C 1
ATOM 4053 O O . CYS A 1 578 ? 286.589 378.578 257.800 1.00 62.34 578 CYS B O 1
ATOM 4056 N N . ASP A 1 579 ? 287.991 377.151 256.756 1.00 62.73 579 ASP B N 1
ATOM 4057 C CA . ASP A 1 579 ? 288.660 378.180 255.975 1.00 62.73 579 ASP B CA 1
ATOM 4058 C C . ASP A 1 579 ? 288.571 377.965 254.471 1.00 62.73 579 ASP B C 1
ATOM 4059 O O . ASP A 1 579 ? 289.307 378.619 253.728 1.00 62.73 579 ASP B O 1
ATOM 4064 N N . GLY A 1 580 ? 287.705 377.074 254.008 1.00 60.29 580 GLY B N 1
ATOM 4065 C CA . GLY A 1 580 ? 287.600 376.767 252.600 1.00 60.29 580 GLY B CA 1
ATOM 4066 C C . GLY A 1 580 ? 288.472 375.630 252.129 1.00 60.29 580 GLY B C 1
ATOM 4067 O O . GLY A 1 580 ? 288.400 375.267 250.951 1.00 60.29 580 GLY B O 1
ATOM 4068 N N . THR A 1 581 ? 289.297 375.062 253.003 1.00 57.61 581 THR B N 1
ATOM 4069 C CA . THR A 1 581 ? 290.160 373.943 252.667 1.00 57.61 581 THR B CA 1
ATOM 4070 C C . THR A 1 581 ? 289.720 372.654 253.339 1.00 57.61 581 THR B C 1
ATOM 4071 O O . THR A 1 581 ? 290.264 371.590 253.035 1.00 57.61 581 THR B O 1
ATOM 4075 N N . VAL A 1 582 ? 288.748 372.730 254.244 1.00 55.31 582 VAL B N 1
ATOM 4076 C CA . VAL A 1 582 ? 288.109 371.555 254.833 1.00 55.31 582 VAL B CA 1
ATOM 4077 C C . VAL A 1 582 ? 286.628 371.593 254.506 1.00 55.31 582 VAL B C 1
ATOM 4078 O O . VAL A 1 582 ? 286.081 372.651 254.168 1.00 55.31 582 VAL B O 1
ATOM 4082 N N . PRO A 1 583 ? 285.948 370.430 254.545 1.00 52.56 583 PRO B N 1
ATOM 4083 C CA . PRO A 1 583 ? 284.490 370.453 254.361 1.00 52.56 583 PRO B CA 1
ATOM 4084 C C . PRO A 1 583 ? 283.745 371.167 255.478 1.00 52.56 583 PRO B C 1
ATOM 4085 O O . PRO A 1 583 ? 283.894 370.833 256.655 1.00 52.56 583 PRO B O 1
ATOM 4089 N N . SER A 1 584 ? 282.942 372.160 255.108 1.00 53.47 584 SER B N 1
ATOM 4090 C CA . SER A 1 584 ? 282.191 372.946 256.075 1.00 53.47 584 SER B CA 1
ATOM 4091 C C . SER A 1 584 ? 280.941 372.235 256.563 1.00 53.47 584 SER B C 1
ATOM 4092 O O . SER A 1 584 ? 280.551 372.408 257.721 1.00 53.47 584 SER B O 1
ATOM 4095 N N . LEU A 1 585 ? 280.310 371.439 255.714 1.00 52.27 585 LEU B N 1
ATOM 4096 C CA . LEU A 1 585 ? 279.117 370.695 256.067 1.00 52.27 585 LEU B CA 1
ATOM 4097 C C . LEU A 1 585 ? 279.351 369.214 255.830 1.00 52.27 585 LEU B C 1
ATOM 4098 O O . LEU A 1 585 ? 280.297 368.815 255.149 1.00 52.27 585 LEU B O 1
ATOM 4103 N N . ASN A 1 586 ? 278.474 368.396 256.395 1.00 48.37 586 ASN B N 1
ATOM 4104 C CA . ASN A 1 586 ? 278.533 366.957 256.203 1.00 48.37 586 ASN B CA 1
ATOM 4105 C C . ASN A 1 586 ? 277.240 366.419 255.609 1.00 48.37 586 ASN B C 1
ATOM 4106 O O . ASN A 1 586 ? 277.042 365.210 255.516 1.00 48.37 586 ASN B O 1
ATOM 4111 N N . VAL A 1 587 ? 276.356 367.317 255.202 1.00 47.92 587 VAL B N 1
ATOM 4112 C CA . VAL A 1 587 ? 275.019 366.963 254.760 1.00 47.92 587 VAL B CA 1
ATOM 4113 C C . VAL A 1 587 ? 274.893 367.306 253.289 1.00 47.92 587 VAL B C 1
ATOM 4114 O O . VAL A 1 587 ? 275.150 368.445 252.887 1.00 47.92 587 VAL B O 1
ATOM 4118 N N . VAL A 1 588 ? 274.512 366.320 252.488 1.00 45.96 588 VAL B N 1
ATOM 4119 C CA . VAL A 1 588 ? 274.204 366.511 251.081 1.00 45.96 588 VAL B CA 1
ATOM 4120 C C . VAL A 1 588 ? 272.713 366.266 250.906 1.00 45.96 588 VAL B C 1
ATOM 4121 O O . VAL A 1 588 ? 272.231 365.149 251.121 1.00 45.96 588 VAL B O 1
ATOM 4125 N N . THR A 1 589 ? 271.988 367.307 250.516 1.00 46.90 589 THR B N 1
ATOM 4126 C CA . THR A 1 589 ? 270.531 367.277 250.445 1.00 46.90 589 THR B CA 1
ATOM 4127 C C . THR A 1 589 ? 270.016 366.470 249.262 1.00 46.90 589 THR B C 1
ATOM 4128 O O . THR A 1 589 ? 269.190 365.573 249.425 1.00 46.90 589 THR B O 1
ATOM 4132 N N . GLN A 1 601 ? 281.817 369.364 244.094 1.00 44.42 601 GLN B N 1
ATOM 4133 C CA . GLN A 1 601 ? 281.388 367.990 244.318 1.00 44.42 601 GLN B CA 1
ATOM 4134 C C . GLN A 1 601 ? 282.040 367.426 245.570 1.00 44.42 601 GLN B C 1
ATOM 4135 O O . GLN A 1 601 ? 283.258 367.320 245.644 1.00 44.42 601 GLN B O 1
ATOM 4141 N N . GLN A 1 602 ? 281.224 367.055 246.551 1.00 43.82 602 GLN B N 1
ATOM 4142 C CA . GLN A 1 602 ? 281.729 366.586 247.833 1.00 43.82 602 GLN B CA 1
ATOM 4143 C C . GLN A 1 602 ? 281.798 365.073 247.942 1.00 43.82 602 GLN B C 1
ATOM 4144 O O . GLN A 1 602 ? 282.618 364.557 248.704 1.00 43.82 602 GLN B O 1
ATOM 4150 N N . VAL A 1 603 ? 280.961 364.356 247.207 1.00 41.36 603 VAL B N 1
ATOM 4151 C CA . VAL A 1 603 ? 280.834 362.917 247.380 1.00 41.36 603 VAL B CA 1
ATOM 4152 C C . VAL A 1 603 ? 281.852 362.209 246.501 1.00 41.36 603 VAL B C 1
ATOM 4153 O O . VAL A 1 603 ? 281.920 362.445 245.290 1.00 41.36 603 VAL B O 1
ATOM 4157 N N . ILE A 1 604 ? 282.654 361.342 247.112 1.00 39.63 604 ILE B N 1
ATOM 4158 C CA . ILE A 1 604 ? 283.585 360.507 246.370 1.00 39.63 604 ILE B CA 1
ATOM 4159 C C . ILE A 1 604 ? 283.029 359.092 246.372 1.00 39.63 604 ILE B C 1
ATOM 4160 O O . ILE A 1 604 ? 283.137 358.371 247.367 1.00 39.63 604 ILE B O 1
ATOM 4165 N N . LEU A 1 605 ? 282.421 358.696 245.261 1.00 37.99 605 LEU B N 1
ATOM 4166 C CA . LEU A 1 605 ? 281.708 357.436 245.152 1.00 37.99 605 LEU B CA 1
ATOM 4167 C C . LEU A 1 605 ? 281.748 356.960 243.712 1.00 37.99 605 LEU B C 1
ATOM 4168 O O . LEU A 1 605 ? 281.609 357.758 242.785 1.00 37.99 605 LEU B O 1
ATOM 4173 N N . TRP A 1 606 ? 281.956 355.664 243.526 1.00 37.65 606 TRP B N 1
ATOM 4174 C CA . TRP A 1 606 ? 281.593 355.001 242.284 1.00 37.65 606 TRP B CA 1
ATOM 4175 C C . TRP A 1 606 ? 280.749 353.805 242.674 1.00 37.65 606 TRP B C 1
ATOM 4176 O O . TRP A 1 606 ? 281.069 353.108 243.641 1.00 37.65 606 TRP B O 1
ATOM 4187 N N . SER A 1 607 ? 279.679 353.569 241.934 1.00 37.48 607 SER B N 1
ATOM 4188 C CA . SER A 1 607 ? 278.816 352.432 242.179 1.00 37.48 607 SER B CA 1
ATOM 4189 C C . SER A 1 607 ? 278.458 351.782 240.859 1.00 37.48 607 SER B C 1
ATOM 4190 O O . SER A 1 607 ? 278.337 352.451 239.833 1.00 37.48 607 SER B O 1
ATOM 4193 N N . SER A 1 608 ? 278.302 350.470 240.892 1.00 37.57 608 SER B N 1
ATOM 4194 C CA . SER A 1 608 ? 277.778 349.745 239.751 1.00 37.57 608 SER B CA 1
ATOM 4195 C C . SER A 1 608 ? 276.262 349.819 239.664 1.00 37.57 608 SER B C 1
ATOM 4196 O O . SER A 1 608 ? 275.716 349.702 238.568 1.00 37.57 608 SER B O 1
ATOM 4199 N N . TYR A 1 609 ? 275.582 350.062 240.778 1.00 37.58 609 TYR B N 1
ATOM 4200 C CA . TYR A 1 609 ? 274.129 350.016 240.860 1.00 37.58 609 TYR B CA 1
ATOM 4201 C C . TYR A 1 609 ? 273.564 351.425 240.712 1.00 37.58 609 TYR B C 1
ATOM 4202 O O . TYR A 1 609 ? 273.848 352.298 241.535 1.00 37.58 609 TYR B O 1
ATOM 4211 N N . ARG A 1 610 ? 272.768 351.648 239.664 1.00 37.38 610 ARG B N 1
ATOM 4212 C CA . ARG A 1 610 ? 272.398 352.993 239.244 1.00 37.38 610 ARG B CA 1
ATOM 4213 C C . ARG A 1 610 ? 270.918 353.067 238.910 1.00 37.38 610 ARG B C 1
ATOM 4214 O O . ARG A 1 610 ? 270.230 352.053 238.786 1.00 37.38 610 ARG B O 1
ATOM 4222 N N . HIS A 1 611 ? 270.437 354.296 238.741 1.00 37.17 611 HIS B N 1
ATOM 4223 C CA . HIS A 1 611 ? 269.088 354.550 238.258 1.00 37.17 611 HIS B CA 1
ATOM 4224 C C . HIS A 1 611 ? 269.057 355.820 237.426 1.00 37.17 611 HIS B C 1
ATOM 4225 O O . HIS A 1 611 ? 269.633 356.836 237.812 1.00 37.17 611 HIS B O 1
ATOM 4232 N N . VAL A 1 612 ? 268.370 355.750 236.288 1.00 37.86 612 VAL B N 1
ATOM 4233 C CA . VAL A 1 612 ? 268.187 356.879 235.384 1.00 37.86 612 VAL B CA 1
ATOM 4234 C C . VAL A 1 612 ? 266.736 357.326 235.482 1.00 37.86 612 VAL B C 1
ATOM 4235 O O . VAL A 1 612 ? 265.826 356.491 235.482 1.00 37.86 612 VAL B O 1
ATOM 4239 N N . SER A 1 613 ? 266.520 358.640 235.565 1.00 38.31 613 SER B N 1
ATOM 4240 C CA . SER A 1 613 ? 265.180 359.159 235.819 1.00 38.31 613 SER B CA 1
ATOM 4241 C C . SER A 1 613 ? 264.286 359.056 234.590 1.00 38.31 613 SER B C 1
ATOM 4242 O O . SER A 1 613 ? 263.094 358.758 234.714 1.00 38.31 613 SER B O 1
ATOM 4245 N N . ASN A 1 614 ? 264.827 359.305 233.401 1.00 38.98 614 ASN B N 1
ATOM 4246 C CA . ASN A 1 614 ? 264.010 359.251 232.197 1.00 38.98 614 ASN B CA 1
ATOM 4247 C C . ASN A 1 614 ? 264.592 358.325 231.140 1.00 38.98 614 ASN B C 1
ATOM 4248 O O . ASN A 1 614 ? 265.572 357.622 231.390 1.00 38.98 614 ASN B O 1
ATOM 4253 N N . SER A 1 615 ? 263.984 358.316 229.956 1.00 39.26 615 SER B N 1
ATOM 4254 C CA . SER A 1 615 ? 264.433 357.493 228.844 1.00 39.26 615 SER B CA 1
ATOM 4255 C C . SER A 1 615 ? 265.319 358.269 227.882 1.00 39.26 615 SER B C 1
ATOM 4256 O O . SER A 1 615 ? 265.447 357.888 226.718 1.00 39.26 615 SER B O 1
ATOM 4259 N N . ASP A 1 616 ? 265.931 359.347 228.346 1.00 39.49 616 ASP B N 1
ATOM 4260 C CA . ASP A 1 616 ? 266.710 360.223 227.496 1.00 39.49 616 ASP B CA 1
ATOM 4261 C C . ASP A 1 616 ? 268.195 359.914 227.701 1.00 39.49 616 ASP B C 1
ATOM 4262 O O . ASP A 1 616 ? 268.561 358.937 228.358 1.00 39.49 616 ASP B O 1
ATOM 4267 N N . ARG A 1 617 ? 269.054 360.725 227.089 1.00 39.30 617 ARG B N 1
ATOM 4268 C CA . ARG A 1 617 ? 270.491 360.640 227.296 1.00 39.30 617 ARG B CA 1
ATOM 4269 C C . ARG A 1 617 ? 270.829 360.897 228.761 1.00 39.30 617 ARG B C 1
ATOM 4270 O O . ARG A 1 617 ? 270.151 361.691 229.419 1.00 39.30 617 ARG B O 1
ATOM 4278 N N . PRO A 1 618 ? 271.843 360.229 229.301 1.00 38.16 618 PRO B N 1
ATOM 4279 C CA . PRO A 1 618 ? 272.219 360.454 230.698 1.00 38.16 618 PRO B CA 1
ATOM 4280 C C . PRO A 1 618 ? 272.789 361.835 230.946 1.00 38.16 618 PRO B C 1
ATOM 4281 O O . PRO A 1 618 ? 273.720 362.266 230.263 1.00 38.16 618 PRO B O 1
ATOM 4285 N N . THR A 1 619 ? 272.224 362.545 231.907 1.00 39.18 619 THR B N 1
ATOM 4286 C CA . THR A 1 619 ? 272.758 363.814 232.359 1.00 39.18 619 THR B CA 1
ATOM 4287 C C . THR A 1 619 ? 273.203 363.661 233.804 1.00 39.18 619 THR B C 1
ATOM 4288 O O . THR A 1 619 ? 272.959 362.641 234.447 1.00 39.18 619 THR B O 1
ATOM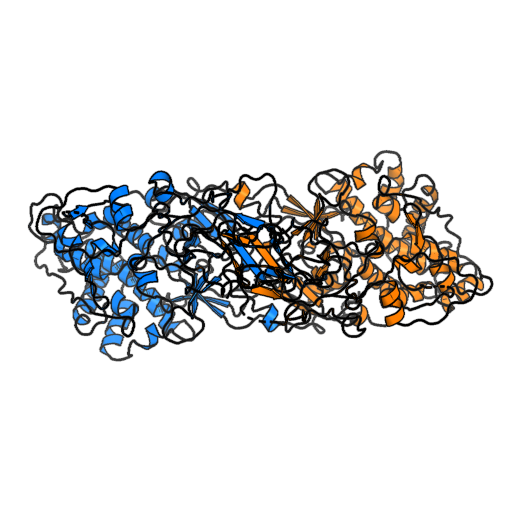 4292 N N . VAL A 1 620 ? 273.851 364.703 234.327 1.00 40.04 620 VAL B N 1
ATOM 4293 C CA . VAL A 1 620 ? 274.305 364.668 235.713 1.00 40.04 620 VAL B CA 1
ATOM 4294 C C . VAL A 1 620 ? 273.162 364.932 236.677 1.00 40.04 620 VAL B C 1
ATOM 4295 O O . VAL A 1 620 ? 273.309 364.703 237.884 1.00 40.04 620 VAL B O 1
ATOM 4299 N N . ASP A 1 621 ? 272.013 365.383 236.175 1.00 39.94 621 ASP B N 1
ATOM 4300 C CA . ASP A 1 621 ? 270.832 365.640 236.979 1.00 39.94 621 ASP B CA 1
ATOM 4301 C C . ASP A 1 621 ? 269.817 364.511 236.919 1.00 39.94 621 ASP B C 1
ATOM 4302 O O . ASP A 1 621 ? 268.743 364.634 237.511 1.00 39.94 621 ASP B O 1
ATOM 4307 N N . THR A 1 622 ? 270.116 363.423 236.211 1.00 38.58 622 THR B N 1
ATOM 4308 C CA . THR A 1 622 ? 269.188 362.312 236.080 1.00 38.58 622 THR B CA 1
ATOM 4309 C C . THR A 1 622 ? 269.774 360.947 236.413 1.00 38.58 622 THR B C 1
ATOM 4310 O O . THR A 1 622 ? 269.092 359.945 236.202 1.00 38.58 622 THR B O 1
ATOM 4314 N N . VAL A 1 623 ? 270.999 360.867 236.924 1.00 37.90 623 VAL B N 1
ATOM 4315 C CA . VAL A 1 623 ? 271.642 359.593 237.221 1.00 37.90 623 VAL B CA 1
ATOM 4316 C C . VAL A 1 623 ? 271.984 359.547 238.704 1.00 37.90 623 VAL B C 1
ATOM 4317 O O . VAL A 1 623 ? 272.573 360.487 239.248 1.00 37.90 623 VAL B O 1
ATOM 4321 N N . TYR A 1 624 ? 271.611 358.446 239.353 1.00 37.53 624 TYR B N 1
ATOM 4322 C CA . TYR A 1 624 ? 271.802 358.226 240.778 1.00 37.53 624 TYR B CA 1
ATOM 4323 C C . TYR A 1 624 ? 272.798 357.098 240.996 1.00 37.53 624 TYR B C 1
ATOM 4324 O O . TYR A 1 624 ? 272.817 356.132 240.233 1.00 37.53 624 TYR B O 1
ATOM 4333 N N . TYR A 1 625 ? 273.628 357.211 242.031 1.00 37.77 625 TYR B N 1
ATOM 4334 C CA . TYR A 1 625 ? 274.524 356.132 242.436 1.00 37.77 625 TYR B CA 1
ATOM 4335 C C . TYR A 1 625 ? 274.114 355.593 243.796 1.00 37.77 625 TYR B C 1
ATOM 4336 O O . TYR A 1 625 ? 274.103 356.334 244.782 1.00 37.77 625 TYR B O 1
ATOM 4345 N N . TYR A 1 626 ? 273.804 354.304 243.850 1.00 38.35 626 TYR B N 1
ATOM 4346 C CA . TYR A 1 626 ? 273.514 353.632 245.108 1.00 38.35 626 TYR B CA 1
ATOM 4347 C C . TYR A 1 626 ? 274.789 353.390 245.902 1.00 38.35 626 TYR B C 1
ATOM 4348 O O . TYR A 1 626 ? 275.617 352.559 245.526 1.00 38.35 626 TYR B O 1
ATOM 4357 N N . SER A 1 627 ? 274.936 354.106 247.013 1.00 38.99 627 SER B N 1
ATOM 4358 C CA . SER A 1 627 ? 276.057 353.910 247.918 1.00 38.99 627 SER B CA 1
ATOM 4359 C C . SER A 1 627 ? 275.914 352.668 248.781 1.00 38.99 627 SER B C 1
ATOM 4360 O O . SER A 1 627 ? 276.891 352.261 249.413 1.00 38.99 627 SER B O 1
ATOM 4363 N N . THR A 1 628 ? 274.729 352.069 248.826 1.00 40.03 628 THR B N 1
ATOM 4364 C CA . THR A 1 628 ? 274.484 350.834 249.554 1.00 40.03 628 THR B CA 1
ATOM 4365 C C . THR A 1 628 ? 273.243 350.176 248.982 1.00 40.03 628 THR B C 1
ATOM 4366 O O . THR A 1 628 ? 272.512 350.781 248.196 1.00 40.03 628 THR B O 1
ATOM 4370 N N . LEU A 1 629 ? 273.021 348.928 249.380 1.00 39.96 629 LEU B N 1
ATOM 4371 C CA . LEU A 1 629 ? 271.808 348.204 249.041 1.00 39.96 629 LEU B CA 1
ATOM 4372 C C . LEU A 1 629 ? 271.086 347.701 250.278 1.00 39.96 629 LEU B C 1
ATOM 4373 O O . LEU A 1 629 ? 270.152 346.903 250.165 1.00 39.96 629 LEU B O 1
ATOM 4378 N N . GLU A 1 630 ? 271.493 348.161 251.455 1.00 41.02 630 GLU B N 1
ATOM 4379 C CA . GLU A 1 630 ? 270.932 347.671 252.699 1.00 41.02 630 GLU B CA 1
ATOM 4380 C C . GLU A 1 630 ? 269.676 348.407 253.123 1.00 41.02 630 GLU B C 1
ATOM 4381 O O . GLU A 1 630 ? 269.026 347.985 254.080 1.00 41.02 630 GLU B O 1
ATOM 4387 N N . LEU A 1 631 ? 269.327 349.512 252.471 1.00 39.78 631 LEU B N 1
ATOM 4388 C CA . LEU A 1 631 ? 268.000 350.059 252.707 1.00 39.78 631 LEU B CA 1
ATOM 4389 C C . LEU A 1 631 ? 266.953 349.210 252.011 1.00 39.78 631 LEU B C 1
ATOM 4390 O O . LEU A 1 631 ? 265.827 349.073 252.499 1.00 39.78 631 LEU B O 1
ATOM 4395 N N . LEU A 1 632 ? 267.320 348.608 250.888 1.00 39.63 632 LEU B N 1
ATOM 4396 C CA . LEU A 1 632 ? 266.448 347.687 250.180 1.00 39.63 632 LEU B CA 1
ATOM 4397 C C . LEU A 1 632 ? 266.418 346.307 250.807 1.00 39.63 632 LEU B C 1
ATOM 4398 O O . LEU A 1 632 ? 265.335 345.751 251.009 1.00 39.63 632 LEU B O 1
ATOM 4403 N N . PHE A 1 633 ? 267.573 345.742 251.136 1.00 39.33 633 PHE B N 1
ATOM 4404 C CA . PHE A 1 633 ? 267.602 344.343 251.536 1.00 39.33 633 PHE B CA 1
ATOM 4405 C C . PHE A 1 633 ? 267.693 344.169 253.045 1.00 39.33 633 PHE B C 1
ATOM 4406 O O . PHE A 1 633 ? 267.148 343.207 253.591 1.00 39.33 633 PHE B O 1
ATOM 4414 N N . GLY A 1 634 ? 268.386 345.073 253.725 1.00 39.26 634 GLY B N 1
ATOM 4415 C CA . GLY A 1 634 ? 268.463 345.012 255.169 1.00 39.26 634 GLY B CA 1
ATOM 4416 C C . GLY A 1 634 ? 269.846 344.702 255.687 1.00 39.26 634 GLY B C 1
ATOM 4417 O O . GLY A 1 634 ? 270.698 344.213 254.942 1.00 39.26 634 GLY B O 1
ATOM 4418 N N . THR A 1 635 ? 270.082 344.967 256.967 1.00 38.78 635 THR B N 1
ATOM 4419 C CA . THR A 1 635 ? 271.303 344.516 257.619 1.00 38.78 635 THR B CA 1
ATOM 4420 C C . THR A 1 635 ? 271.230 343.063 258.056 1.00 38.78 635 THR B C 1
ATOM 4421 O O . THR A 1 635 ? 272.157 342.587 258.711 1.00 38.78 635 THR B O 1
ATOM 4425 N N . ARG A 1 636 ? 270.160 342.346 257.717 1.00 39.07 636 ARG B N 1
ATOM 4426 C CA . ARG A 1 636 ? 270.130 340.906 257.902 1.00 39.07 636 ARG B CA 1
ATOM 4427 C C . ARG A 1 636 ? 270.815 340.174 256.761 1.00 39.07 636 ARG B C 1
ATOM 4428 O O . ARG A 1 636 ? 270.948 338.949 256.814 1.00 39.07 636 ARG B O 1
ATOM 4436 N N . SER A 1 637 ? 271.233 340.901 255.732 1.00 39.34 637 SER B N 1
ATOM 4437 C CA . SER A 1 637 ? 272.004 340.371 254.627 1.00 39.34 637 SER B CA 1
ATOM 4438 C C . SER A 1 637 ? 273.390 339.951 255.101 1.00 39.34 637 SER B C 1
ATOM 4439 O O . SER A 1 637 ? 273.941 340.495 256.059 1.00 39.34 637 SER B O 1
ATOM 4442 N N . SER A 1 638 ? 273.954 338.976 254.403 1.00 40.05 638 SER B N 1
ATOM 4443 C CA . SER A 1 638 ? 275.217 338.365 254.784 1.00 40.05 638 SER B CA 1
ATOM 4444 C C . SER A 1 638 ? 276.369 339.211 254.272 1.00 40.05 638 SER B C 1
ATOM 4445 O O . SER A 1 638 ? 276.389 339.587 253.098 1.00 40.05 638 SER B O 1
ATOM 4448 N N . MET A 1 639 ? 277.320 339.520 255.147 1.00 41.16 639 MET B N 1
ATOM 4449 C CA . MET A 1 639 ? 278.521 340.239 254.756 1.00 41.16 639 MET B CA 1
ATOM 4450 C C . MET A 1 639 ? 279.752 339.475 255.217 1.00 41.16 639 MET B C 1
ATOM 4451 O O . MET A 1 639 ? 279.932 339.236 256.415 1.00 41.16 639 MET B O 1
ATOM 4456 N N . MET A 1 640 ? 280.584 339.091 254.262 1.00 39.53 640 MET B N 1
ATOM 4457 C CA . MET A 1 640 ? 281.861 338.435 254.478 1.00 39.53 640 MET B CA 1
ATOM 4458 C C . MET A 1 640 ? 282.965 339.444 254.200 1.00 39.53 640 MET B C 1
ATOM 4459 O O . MET A 1 640 ? 282.706 340.578 253.806 1.00 39.53 640 MET B O 1
ATOM 4464 N N . GLN A 1 641 ? 284.211 339.029 254.389 1.00 39.64 641 GLN B N 1
ATOM 4465 C CA . GLN A 1 641 ? 285.333 339.928 254.167 1.00 39.64 641 GLN B CA 1
ATOM 4466 C C . GLN A 1 641 ? 286.479 339.162 253.525 1.00 39.64 641 GLN B C 1
ATOM 4467 O O . GLN A 1 641 ? 286.849 338.086 254.000 1.00 39.64 641 GLN B O 1
ATOM 4473 N N . THR A 1 642 ? 287.029 339.708 252.442 1.00 40.61 642 THR B N 1
ATOM 4474 C CA . THR A 1 642 ? 288.069 339.043 251.667 1.00 40.61 642 THR B CA 1
ATOM 4475 C C . THR A 1 642 ? 289.096 340.063 251.189 1.00 40.61 642 THR B C 1
ATOM 4476 O O . THR A 1 642 ? 289.060 341.235 251.559 1.00 40.61 642 THR B O 1
ATOM 4480 N N . TYR A 1 643 ? 290.018 339.602 250.355 1.00 41.95 643 TYR B N 1
ATOM 4481 C CA . TYR A 1 643 ? 291.120 340.396 249.850 1.00 41.95 643 TYR B CA 1
ATOM 4482 C C . TYR A 1 643 ? 290.814 340.869 248.434 1.00 41.95 643 TYR B C 1
ATOM 4483 O O . TYR A 1 643 ? 289.753 340.583 247.875 1.00 41.95 643 TYR B O 1
ATOM 4492 N N . ASN A 1 644 ? 291.754 341.595 247.840 1.00 41.07 644 ASN B N 1
ATOM 4493 C CA . ASN A 1 644 ? 291.611 342.063 246.472 1.00 41.07 644 ASN B CA 1
ATOM 4494 C C . ASN A 1 644 ? 291.750 340.900 245.494 1.00 41.07 644 ASN B C 1
ATOM 4495 O O . ASN A 1 644 ? 292.292 339.842 245.823 1.00 41.07 644 ASN B O 1
ATOM 4500 N N . LEU A 1 645 ? 291.238 341.105 244.278 1.00 40.33 645 LEU B N 1
ATOM 4501 C CA . LEU A 1 645 ? 291.355 340.083 243.242 1.00 40.33 645 LEU B CA 1
ATOM 4502 C C . LEU A 1 645 ? 292.799 339.900 242.796 1.00 40.33 645 LEU B C 1
ATOM 4503 O O . LEU A 1 645 ? 293.198 338.791 242.423 1.00 40.33 645 LEU B O 1
ATOM 4508 N N . HIS A 1 646 ? 293.614 340.952 242.870 1.00 40.13 646 HIS B N 1
ATOM 4509 C CA . HIS A 1 646 ? 295.020 340.786 242.539 1.00 40.13 646 HIS B CA 1
ATOM 4510 C C . HIS A 1 646 ? 295.825 340.202 243.690 1.00 40.13 646 HIS B C 1
ATOM 4511 O O . HIS A 1 646 ? 297.024 339.961 243.527 1.00 40.13 646 HIS B O 1
ATOM 4518 N N . GLN A 1 647 ? 295.199 339.973 244.842 1.00 40.98 647 GLN B N 1
ATOM 4519 C CA . GLN A 1 647 ? 295.803 339.216 245.923 1.00 40.98 647 GLN B CA 1
ATOM 4520 C C . GLN A 1 647 ? 295.298 337.786 245.987 1.00 40.98 647 GLN B C 1
ATOM 4521 O O . GLN A 1 647 ? 295.926 336.951 246.643 1.00 40.98 647 GLN B O 1
ATOM 4527 N N . LEU A 1 648 ? 294.189 337.489 245.319 1.00 41.57 648 LEU B N 1
ATOM 4528 C CA . LEU A 1 648 ? 293.699 336.129 245.161 1.00 41.57 648 LEU B CA 1
ATOM 4529 C C . LEU A 1 648 ? 294.273 335.481 243.902 1.00 41.57 648 LEU B C 1
ATOM 4530 O O . LEU A 1 648 ? 294.923 334.436 243.983 1.00 41.57 648 LEU B O 1
ATOM 4535 N N . LEU A 1 649 ? 294.041 336.086 242.735 1.00 41.82 649 LEU B N 1
ATOM 4536 C CA . LEU A 1 649 ? 294.778 335.768 241.511 1.00 41.82 649 LEU B CA 1
ATOM 4537 C C . LEU A 1 649 ? 296.049 336.608 241.512 1.00 41.82 649 LEU B C 1
ATOM 4538 O O . LEU A 1 649 ? 296.134 337.665 240.890 1.00 41.82 649 LEU B O 1
ATOM 4543 N N . SER A 1 650 ? 297.050 336.124 242.231 1.00 41.29 650 SER B N 1
ATOM 4544 C CA . SER A 1 650 ? 298.268 336.878 242.467 1.00 41.29 650 SER B CA 1
ATOM 4545 C C . SER A 1 650 ? 299.284 336.632 241.361 1.00 41.29 650 SER B C 1
ATOM 4546 O O . SER A 1 650 ? 299.222 335.650 240.621 1.00 41.29 650 SER B O 1
ATOM 4549 N N . LEU A 1 651 ? 300.231 337.553 241.261 1.00 40.96 651 LEU B N 1
ATOM 4550 C CA . LEU A 1 651 ? 301.326 337.439 240.315 1.00 40.96 651 LEU B CA 1
ATOM 4551 C C . LEU A 1 651 ? 302.655 337.546 241.049 1.00 40.96 651 LEU B C 1
ATOM 4552 O O . LEU A 1 651 ? 302.773 338.271 242.037 1.00 40.96 651 LEU B O 1
ATOM 4557 N N . ILE B 1 71 ? 287.008 327.408 237.063 1.00 42.20 71 ILE A N 1
ATOM 4558 C CA . ILE B 1 71 ? 288.313 327.435 236.413 1.00 42.20 71 ILE A CA 1
ATOM 4559 C C . ILE B 1 71 ? 289.365 327.909 237.401 1.00 42.20 71 ILE A C 1
ATOM 4560 O O . ILE B 1 71 ? 290.406 327.277 237.558 1.00 42.20 71 ILE A O 1
ATOM 4565 N N . PHE B 1 72 ? 289.087 329.016 238.083 1.00 42.92 72 PHE A N 1
ATOM 4566 C CA . PHE B 1 72 ? 289.967 329.498 239.139 1.00 42.92 72 PHE A CA 1
ATOM 4567 C C . PHE B 1 72 ? 289.394 329.212 240.522 1.00 42.92 72 PHE A C 1
ATOM 4568 O O . PHE B 1 72 ? 289.680 329.953 241.465 1.00 42.92 72 PHE A O 1
ATOM 4576 N N . ALA B 1 73 ? 288.579 328.168 240.663 1.00 44.02 73 ALA A N 1
ATOM 4577 C CA . ALA B 1 73 ? 287.963 327.879 241.951 1.00 44.02 73 ALA A CA 1
ATOM 4578 C C . ALA B 1 73 ? 288.959 327.326 242.958 1.00 44.02 73 ALA A C 1
ATOM 4579 O O . ALA B 1 73 ? 288.929 327.720 244.126 1.00 44.02 73 ALA A O 1
ATOM 4581 N N . LYS B 1 74 ? 289.839 326.424 242.538 1.00 46.35 74 LYS A N 1
ATOM 4582 C CA . LYS B 1 74 ? 290.839 325.884 243.448 1.00 46.35 74 LYS A CA 1
ATOM 4583 C C . LYS B 1 74 ? 292.019 326.826 243.616 1.00 46.35 74 LYS A C 1
ATOM 4584 O O . LYS B 1 74 ? 292.770 326.711 244.590 1.00 46.35 74 LYS A O 1
ATOM 4590 N N . GLU B 1 75 ? 292.197 327.757 242.682 1.00 45.26 75 GLU A N 1
ATOM 4591 C CA . GLU B 1 75 ? 293.288 328.716 242.766 1.00 45.26 75 GLU A CA 1
ATOM 4592 C C . GLU B 1 75 ? 292.968 329.861 243.712 1.00 45.26 75 GLU A C 1
ATOM 4593 O O . GLU B 1 75 ? 293.782 330.159 244.591 1.00 45.26 75 GLU A O 1
ATOM 4599 N N . ILE B 1 76 ? 291.829 330.524 243.534 1.00 43.55 76 ILE A N 1
ATOM 4600 C CA . ILE B 1 76 ? 291.364 331.537 244.468 1.00 43.55 76 ILE A CA 1
ATOM 4601 C C . ILE B 1 76 ? 291.052 330.929 245.827 1.00 43.55 76 ILE A C 1
ATOM 4602 O O . ILE B 1 76 ? 291.551 331.414 246.843 1.00 43.55 76 ILE A O 1
ATOM 4607 N N . ASP B 1 77 ? 290.265 329.850 245.824 1.00 44.27 77 ASP A N 1
ATOM 4608 C CA . ASP B 1 77 ? 289.920 329.035 246.992 1.00 44.27 77 ASP A CA 1
ATOM 4609 C C . ASP B 1 77 ? 289.287 329.898 248.080 1.00 44.27 77 ASP A C 1
ATOM 4610 O O . ASP B 1 77 ? 289.701 329.905 249.239 1.00 44.27 77 ASP A O 1
ATOM 4615 N N . LEU B 1 78 ? 288.288 330.650 247.664 1.00 41.89 78 LEU A N 1
ATOM 4616 C CA . LEU B 1 78 ? 287.621 331.655 248.478 1.00 41.89 78 LEU A CA 1
ATOM 4617 C C . LEU B 1 78 ? 286.909 331.116 249.726 1.00 41.89 78 LEU A C 1
ATOM 4618 O O . LEU B 1 78 ? 286.878 331.838 250.728 1.00 41.89 78 LEU A O 1
ATOM 4623 N N . PRO B 1 79 ? 286.343 329.893 249.761 1.00 41.37 79 PRO A N 1
ATOM 4624 C CA . PRO B 1 79 ? 285.945 329.341 251.069 1.00 41.37 79 PRO A CA 1
ATOM 4625 C C . PRO B 1 79 ? 287.080 329.117 252.059 1.00 41.37 79 PRO A C 1
ATOM 4626 O O . PRO B 1 79 ? 286.800 328.954 253.251 1.00 41.37 79 PRO A O 1
ATOM 4630 N N . ARG B 1 80 ? 288.336 329.102 251.621 1.00 43.78 80 ARG A N 1
ATOM 4631 C CA . ARG B 1 80 ? 289.466 329.069 252.536 1.00 43.78 80 ARG A CA 1
ATOM 4632 C C . ARG B 1 80 ? 290.234 330.381 252.576 1.00 43.78 80 ARG A C 1
ATOM 4633 O O . ARG B 1 80 ? 291.349 330.411 253.102 1.00 43.78 80 ARG A O 1
ATOM 4641 N N . ASN B 1 81 ? 289.677 331.456 252.021 1.00 41.57 81 ASN A N 1
ATOM 4642 C CA . ASN B 1 81 ? 290.337 332.755 252.020 1.00 41.57 81 ASN A CA 1
ATOM 4643 C C . ASN B 1 81 ? 289.375 333.903 252.299 1.00 41.57 81 ASN A C 1
ATOM 4644 O O . ASN B 1 81 ? 289.442 334.942 251.640 1.00 41.57 81 ASN A O 1
ATOM 4649 N N . VAL B 1 82 ? 288.482 333.737 253.271 1.00 39.49 82 VAL A N 1
ATOM 4650 C CA . VAL B 1 82 ? 287.569 334.792 253.680 1.00 39.49 82 VAL A CA 1
ATOM 4651 C C . VAL B 1 82 ? 287.659 334.996 255.182 1.00 39.49 82 VAL A C 1
ATOM 4652 O O . VAL B 1 82 ? 288.218 334.186 255.918 1.00 39.49 82 VAL A O 1
ATOM 4656 N N . ILE B 1 83 ? 287.097 336.115 255.620 1.00 38.57 83 ILE A N 1
ATOM 4657 C CA . ILE B 1 83 ? 286.805 336.381 257.018 1.00 38.57 83 ILE A CA 1
ATOM 4658 C C . ILE B 1 83 ? 285.294 336.383 257.161 1.00 38.57 83 ILE A C 1
ATOM 4659 O O . ILE B 1 83 ? 284.596 337.051 256.394 1.00 38.57 83 ILE A O 1
ATOM 4664 N N . GLN B 1 84 ? 284.790 335.601 258.106 1.00 37.95 84 GLN A N 1
ATOM 4665 C CA . GLN B 1 84 ? 283.364 335.520 258.362 1.00 37.95 84 GLN A CA 1
ATOM 4666 C C . GLN B 1 84 ? 283.090 335.816 259.826 1.00 37.95 84 GLN A C 1
ATOM 4667 O O . GLN B 1 84 ? 283.788 335.329 260.716 1.00 37.95 84 GLN A O 1
ATOM 4673 N N . HIS B 1 85 ? 282.064 336.626 260.066 1.00 38.69 85 HIS A N 1
ATOM 4674 C CA . HIS B 1 85 ? 281.604 336.886 261.422 1.00 38.69 85 HIS A CA 1
ATOM 4675 C C . HIS B 1 85 ? 280.114 337.170 261.366 1.00 38.69 85 HIS A C 1
ATOM 4676 O O . HIS B 1 85 ? 279.674 338.023 260.591 1.00 38.69 85 HIS A O 1
ATOM 4683 N N . SER B 1 86 ? 279.347 336.464 262.187 1.00 38.89 86 SER A N 1
ATOM 4684 C CA . SER B 1 86 ? 277.894 336.500 262.135 1.00 38.89 86 SER A CA 1
ATOM 4685 C C . SER B 1 86 ? 277.284 337.545 263.057 1.00 38.89 86 SER A C 1
ATOM 4686 O O . SER B 1 86 ? 276.058 337.607 263.172 1.00 38.89 86 SER A O 1
ATOM 4689 N N . GLY B 1 87 ? 278.098 338.362 263.708 1.00 39.08 87 GLY A N 1
ATOM 4690 C CA . GLY B 1 87 ? 277.609 339.394 264.595 1.00 39.08 87 GLY A CA 1
ATOM 4691 C C . GLY B 1 87 ? 277.648 338.989 266.056 1.00 39.08 87 GLY A C 1
ATOM 4692 O O . GLY B 1 87 ? 277.810 337.823 266.415 1.00 39.08 87 GLY A O 1
ATOM 4693 N N . ASN B 1 88 ? 277.493 339.988 266.918 1.00 39.04 88 ASN A N 1
ATOM 4694 C CA . ASN B 1 88 ? 277.488 339.769 268.354 1.00 39.04 88 ASN A CA 1
ATOM 4695 C C . ASN B 1 88 ? 276.079 339.426 268.834 1.00 39.04 88 ASN A C 1
ATOM 4696 O O . ASN B 1 88 ? 275.107 339.466 268.077 1.00 39.04 88 ASN A O 1
ATOM 4701 N N . LYS B 1 89 ? 275.964 339.096 270.116 1.00 38.38 89 LYS A N 1
ATOM 4702 C CA . LYS B 1 89 ? 274.679 338.749 270.705 1.00 38.38 89 LYS A CA 1
ATOM 4703 C C . LYS B 1 89 ? 273.871 340.002 271.004 1.00 38.38 89 LYS A C 1
ATOM 4704 O O . LYS B 1 89 ? 274.384 340.966 271.576 1.00 38.38 89 LYS A O 1
ATOM 4710 N N . PHE B 1 90 ? 272.601 339.983 270.618 1.00 37.86 90 PHE A N 1
ATOM 4711 C CA . PHE B 1 90 ? 271.738 341.141 270.781 1.00 37.86 90 PHE A CA 1
ATOM 4712 C C . PHE B 1 90 ? 270.327 340.635 271.034 1.00 37.86 90 PHE A C 1
ATOM 4713 O O . PHE B 1 90 ? 269.785 339.890 270.216 1.00 37.86 90 PHE A O 1
ATOM 4721 N N . ILE B 1 91 ? 269.750 341.010 272.163 1.00 38.69 91 ILE A N 1
ATOM 4722 C CA . ILE B 1 91 ? 268.394 340.606 272.514 1.00 38.69 91 ILE A CA 1
ATOM 4723 C C . ILE B 1 91 ? 267.449 341.760 272.234 1.00 38.69 91 ILE A C 1
ATOM 4724 O O . ILE B 1 91 ? 267.633 342.868 272.745 1.00 38.69 91 ILE A O 1
ATOM 4729 N N . LEU B 1 92 ? 266.431 341.501 271.421 1.00 39.04 92 LEU A N 1
ATOM 4730 C CA . LEU B 1 92 ? 265.439 342.495 271.040 1.00 39.04 92 LEU A CA 1
ATOM 4731 C C . LEU B 1 92 ? 264.133 342.190 271.761 1.00 39.04 92 LEU A C 1
ATOM 4732 O O . LEU B 1 92 ? 263.519 341.148 271.521 1.00 39.04 92 LEU A O 1
ATOM 4737 N N . ASP B 1 93 ? 263.710 343.095 272.637 1.00 39.81 93 ASP A N 1
ATOM 4738 C CA . ASP B 1 93 ? 262.552 342.890 273.495 1.00 39.81 93 ASP A CA 1
ATOM 4739 C C . ASP B 1 93 ? 261.278 343.347 272.797 1.00 39.81 93 ASP A C 1
ATOM 4740 O O . ASP B 1 93 ? 261.253 344.402 272.160 1.00 39.81 93 ASP A O 1
ATOM 4745 N N . VAL B 1 94 ? 260.224 342.550 272.925 1.00 38.10 94 VAL A N 1
ATOM 4746 C CA . VAL B 1 94 ? 258.915 342.871 272.375 1.00 38.10 94 VAL A CA 1
ATOM 4747 C C . VAL B 1 94 ? 257.939 343.037 273.531 1.00 38.10 94 VAL A C 1
ATOM 4748 O O . VAL B 1 94 ? 257.791 342.136 274.358 1.00 38.10 94 VAL A O 1
ATOM 4752 N N . VAL B 1 95 ? 257.288 344.188 273.604 1.00 37.14 95 VAL A N 1
ATOM 4753 C CA . VAL B 1 95 ? 256.303 344.477 274.644 1.00 37.14 95 VAL A CA 1
ATOM 4754 C C . VAL B 1 95 ? 254.965 344.766 273.976 1.00 37.14 95 VAL A C 1
ATOM 4755 O O . VAL B 1 95 ? 254.790 345.860 273.427 1.00 37.14 95 VAL A O 1
ATOM 4759 N N . PRO B 1 96 ? 254.010 343.840 274.005 1.00 36.83 96 PRO A N 1
ATOM 4760 C CA . PRO B 1 96 ? 252.727 344.078 273.337 1.00 36.83 96 PRO A CA 1
ATOM 4761 C C . PRO B 1 96 ? 251.834 345.092 274.034 1.00 36.83 96 PRO A C 1
ATOM 4762 O O . PRO B 1 96 ? 251.737 345.146 275.260 1.00 36.83 96 PRO A O 1
ATOM 4766 N N . ASP B 1 97 ? 251.175 345.911 273.215 1.00 37.62 97 ASP A N 1
ATOM 4767 C CA . ASP B 1 97 ? 250.102 346.795 273.659 1.00 37.62 97 ASP A CA 1
ATOM 4768 C C . ASP B 1 97 ? 248.887 345.918 273.927 1.00 37.62 97 ASP A C 1
ATOM 4769 O O . ASP B 1 97 ? 248.270 345.396 272.996 1.00 37.62 97 ASP A O 1
ATOM 4774 N N . SER B 1 98 ? 248.544 345.756 275.198 1.00 37.75 98 SER A N 1
ATOM 4775 C CA . SER B 1 98 ? 247.536 344.783 275.577 1.00 37.75 98 SER A CA 1
ATOM 4776 C C . SER B 1 98 ? 246.113 345.291 275.424 1.00 37.75 98 SER A C 1
ATOM 4777 O O . SER B 1 98 ? 245.191 344.548 275.755 1.00 37.75 98 SER A O 1
ATOM 4780 N N . ARG B 1 99 ? 245.913 346.523 274.952 1.00 36.80 99 ARG A N 1
ATOM 4781 C CA . ARG B 1 99 ? 244.567 347.046 274.734 1.00 36.80 99 ARG A CA 1
ATOM 4782 C C . ARG B 1 99 ? 243.852 346.272 273.637 1.00 36.80 99 ARG A C 1
ATOM 4783 O O . ARG B 1 99 ? 242.638 346.054 273.691 1.00 36.80 99 ARG A O 1
ATOM 4791 N N . PHE B 1 100 ? 244.611 345.817 272.651 1.00 36.51 100 PHE A N 1
ATOM 4792 C CA . PHE B 1 100 ? 244.033 345.140 271.493 1.00 36.51 100 PHE A CA 1
ATOM 4793 C C . PHE B 1 100 ? 243.666 343.682 271.772 1.00 36.51 100 PHE A C 1
ATOM 4794 O O . PHE B 1 100 ? 242.551 343.267 271.394 1.00 36.51 100 PHE A O 1
ATOM 4802 N N . PRO B 1 101 ? 244.503 342.859 272.442 1.00 37.24 101 PRO A N 1
ATOM 4803 C CA . PRO B 1 101 ? 243.970 341.559 272.870 1.00 37.24 101 PRO A CA 1
ATOM 4804 C C . PRO B 1 101 ? 242.895 341.664 273.934 1.00 37.24 101 PRO A C 1
ATOM 4805 O O . PRO B 1 101 ? 242.018 340.805 273.963 1.00 37.24 101 PRO A O 1
ATOM 4809 N N . THR B 1 102 ? 242.906 342.702 274.775 1.00 37.36 102 THR A N 1
ATOM 4810 C CA . THR B 1 102 ? 241.818 342.902 275.734 1.00 37.36 102 THR A CA 1
ATOM 4811 C C . THR B 1 102 ? 240.503 343.200 275.024 1.00 37.36 102 THR A C 1
ATOM 4812 O O . THR B 1 102 ? 239.449 342.683 275.415 1.00 37.36 102 THR A O 1
ATOM 4816 N N . PHE B 1 103 ? 240.560 344.021 273.972 1.00 37.10 103 PHE A N 1
ATOM 4817 C CA . PHE B 1 103 ? 239.405 344.290 273.121 1.00 37.10 103 PHE A CA 1
ATOM 4818 C C . PHE B 1 103 ? 238.863 343.011 272.493 1.00 37.10 103 PHE A C 1
ATOM 4819 O O . PHE B 1 103 ? 237.651 342.745 272.556 1.00 37.10 103 PHE A O 1
ATOM 4827 N N . ALA B 1 104 ? 239.754 342.188 271.930 1.00 38.11 104 ALA A N 1
ATOM 4828 C CA . ALA B 1 104 ? 239.345 340.917 271.335 1.00 38.11 104 ALA A CA 1
ATOM 4829 C C . ALA B 1 104 ? 238.786 339.932 272.360 1.00 38.11 104 ALA A C 1
ATOM 4830 O O . ALA B 1 104 ? 237.822 339.223 272.063 1.00 38.11 104 ALA A O 1
ATOM 4832 N N . ILE B 1 105 ? 239.354 339.892 273.565 1.00 37.64 105 ILE A N 1
ATOM 4833 C CA . ILE B 1 105 ? 238.878 339.009 274.625 1.00 37.64 105 ILE A CA 1
ATOM 4834 C C . ILE B 1 105 ? 237.512 339.447 275.137 1.00 37.64 105 ILE A C 1
ATOM 4835 O O . ILE B 1 105 ? 236.640 338.609 275.399 1.00 37.64 105 ILE A O 1
ATOM 4840 N N . THR B 1 106 ? 237.295 340.758 275.254 1.00 38.13 106 THR A N 1
ATOM 4841 C CA . THR B 1 106 ? 235.998 341.267 275.676 1.00 38.13 106 THR A CA 1
ATOM 4842 C C . THR B 1 106 ? 234.925 340.946 274.645 1.00 38.13 106 THR A C 1
ATOM 4843 O O . THR B 1 106 ? 233.809 340.544 275.002 1.00 38.13 106 THR A O 1
ATOM 4847 N N . GLU B 1 107 ? 235.263 341.051 273.359 1.00 39.74 107 GLU A N 1
ATOM 4848 C CA . GLU B 1 107 ? 234.281 340.686 272.347 1.00 39.74 107 GLU A CA 1
ATOM 4849 C C . GLU B 1 107 ? 234.077 339.174 272.255 1.00 39.74 107 GLU A C 1
ATOM 4850 O O . GLU B 1 107 ? 232.974 338.728 271.927 1.00 39.74 107 GLU A O 1
ATOM 4856 N N . PHE B 1 108 ? 235.103 338.383 272.567 1.00 38.71 108 PHE A N 1
ATOM 4857 C CA . PHE B 1 108 ? 234.959 336.939 272.723 1.00 38.71 108 PHE A CA 1
ATOM 4858 C C . PHE B 1 108 ? 233.994 336.567 273.840 1.00 38.71 108 PHE A C 1
ATOM 4859 O O . PHE B 1 108 ? 233.176 335.659 273.670 1.00 38.71 108 PHE A O 1
ATOM 4867 N N . VAL B 1 109 ? 234.087 337.248 274.980 1.00 38.36 109 VAL A N 1
ATOM 4868 C CA . VAL B 1 109 ? 233.237 336.923 276.122 1.00 38.36 109 VAL A CA 1
ATOM 4869 C C . VAL B 1 109 ? 231.814 337.411 275.875 1.00 38.36 109 VAL A C 1
ATOM 4870 O O . VAL B 1 109 ? 230.841 336.783 276.309 1.00 38.36 109 VAL A O 1
ATOM 4874 N N . GLN B 1 110 ? 231.672 338.503 275.116 1.00 38.89 110 GLN A N 1
ATOM 4875 C CA . GLN B 1 110 ? 230.350 339.006 274.743 1.00 38.89 110 GLN A CA 1
ATOM 4876 C C . GLN B 1 110 ? 229.560 337.996 273.919 1.00 38.89 110 GLN A C 1
ATOM 4877 O O . GLN B 1 110 ? 228.355 337.822 274.124 1.00 38.89 110 GLN A O 1
ATOM 4883 N N . ARG B 1 111 ? 230.225 337.283 273.027 1.00 39.47 111 ARG A N 1
ATOM 4884 C CA . ARG B 1 111 ? 229.533 336.404 272.105 1.00 39.47 111 ARG A CA 1
ATOM 4885 C C . ARG B 1 111 ? 229.419 334.977 272.605 1.00 39.47 111 ARG A C 1
ATOM 4886 O O . ARG B 1 111 ? 228.884 334.129 271.888 1.00 39.47 111 ARG A O 1
ATOM 4894 N N . SER B 1 112 ? 229.894 334.686 273.812 1.00 39.10 112 SER A N 1
ATOM 4895 C CA . SER B 1 112 ? 229.939 333.297 274.242 1.00 39.10 112 SER A CA 1
ATOM 4896 C C . SER B 1 112 ? 229.479 333.071 275.675 1.00 39.10 112 SER A C 1
ATOM 4897 O O . SER B 1 112 ? 229.325 331.917 276.082 1.00 39.10 112 SER A O 1
ATOM 4900 N N . PHE B 1 113 ? 229.252 334.134 276.451 1.00 38.42 113 PHE A N 1
ATOM 4901 C CA . PHE B 1 113 ? 229.046 333.935 277.882 1.00 38.42 113 PHE A CA 1
ATOM 4902 C C . PHE B 1 113 ? 227.674 333.367 278.208 1.00 38.42 113 PHE A C 1
ATOM 4903 O O . PHE B 1 113 ? 227.527 332.685 279.227 1.00 38.42 113 PHE A O 1
ATOM 4911 N N . SER B 1 114 ? 226.678 333.599 277.361 1.00 38.99 114 SER A N 1
ATOM 4912 C CA . SER B 1 114 ? 225.340 333.103 277.640 1.00 38.99 114 SER A CA 1
ATOM 4913 C C . SER B 1 114 ? 225.218 331.596 277.470 1.00 38.99 114 SER A C 1
ATOM 4914 O O . SER B 1 114 ? 224.222 331.017 277.910 1.00 38.99 114 SER A O 1
ATOM 4917 N N . ASN B 1 115 ? 226.198 330.948 276.853 1.00 40.45 115 ASN A N 1
ATOM 4918 C CA . ASN B 1 115 ? 226.204 329.504 276.703 1.00 40.45 115 ASN A CA 1
ATOM 4919 C C . ASN B 1 115 ? 226.821 328.791 277.895 1.00 40.45 115 ASN A C 1
ATOM 4920 O O . ASN B 1 115 ? 227.031 327.578 277.829 1.00 40.45 115 ASN A O 1
ATOM 4925 N N . PHE B 1 116 ? 227.114 329.505 278.973 1.00 39.66 116 PHE A N 1
ATOM 4926 C CA . PHE B 1 116 ? 227.904 328.973 280.069 1.00 39.66 116 PHE A CA 1
ATOM 4927 C C . PHE B 1 116 ? 227.038 328.796 281.306 1.00 39.66 116 PHE A C 1
ATOM 4928 O O . PHE B 1 116 ? 226.054 329.510 281.507 1.00 39.66 116 PHE A O 1
ATOM 4936 N N . THR B 1 117 ? 227.416 327.836 282.135 1.00 39.93 117 THR A N 1
ATOM 4937 C CA . THR B 1 117 ? 226.789 327.617 283.432 1.00 39.93 117 THR A CA 1
ATOM 4938 C C . THR B 1 117 ? 227.815 327.987 284.495 1.00 39.93 117 THR A C 1
ATOM 4939 O O . THR B 1 117 ? 228.850 327.330 284.626 1.00 39.93 117 THR A O 1
ATOM 4943 N N . PHE B 1 118 ? 227.525 329.041 285.250 1.00 40.49 118 PHE A N 1
ATOM 4944 C CA . PHE B 1 118 ? 228.416 329.550 286.279 1.00 40.49 118 PHE A CA 1
ATOM 4945 C C . PHE B 1 118 ? 227.868 329.371 287.691 1.00 40.49 118 PHE A C 1
ATOM 4946 O O . PHE B 1 118 ? 228.314 330.071 288.605 1.00 40.49 118 PHE A O 1
ATOM 4954 N N . GLU B 1 119 ? 226.913 328.464 287.891 1.00 41.90 119 GLU A N 1
ATOM 4955 C CA . GLU B 1 119 ? 226.258 328.346 289.188 1.00 41.90 119 GLU A CA 1
ATOM 4956 C C . GLU B 1 119 ? 227.147 327.724 290.254 1.00 41.90 119 GLU A C 1
ATOM 4957 O O . GLU B 1 119 ? 226.957 328.009 291.439 1.00 41.90 119 GLU A O 1
ATOM 4963 N N . GLN B 1 120 ? 228.112 326.903 289.866 1.00 39.90 120 GLN A N 1
ATOM 4964 C CA . GLN B 1 120 ? 228.996 326.232 290.802 1.00 39.90 120 GLN A CA 1
ATOM 4965 C C . GLN B 1 120 ? 230.221 327.060 291.160 1.00 39.90 120 GLN A C 1
ATOM 4966 O O . GLN B 1 120 ? 231.170 326.517 291.730 1.00 39.90 120 GLN A O 1
ATOM 4972 N N . TYR B 1 121 ? 230.216 328.350 290.852 1.00 38.69 121 TYR A N 1
ATOM 4973 C CA . TYR B 1 121 ? 231.356 329.227 291.041 1.00 38.69 121 TYR A CA 1
ATOM 4974 C C . TYR B 1 121 ? 230.882 330.542 291.638 1.00 38.69 121 TYR A C 1
ATOM 4975 O O . TYR B 1 121 ? 229.883 331.108 291.189 1.00 38.69 121 TYR A O 1
ATOM 4984 N N . SER B 1 122 ? 231.597 331.030 292.640 1.00 39.27 122 SER A N 1
ATOM 4985 C CA . SER B 1 122 ? 231.267 332.297 293.273 1.00 39.27 122 SER A CA 1
ATOM 4986 C C . SER B 1 122 ? 232.075 333.463 292.727 1.00 39.27 122 SER A C 1
ATOM 4987 O O . SER B 1 122 ? 231.798 334.609 293.088 1.00 39.27 122 SER A O 1
ATOM 4990 N N . TYR B 1 123 ? 233.061 333.207 291.873 1.00 39.87 123 TYR A N 1
ATOM 4991 C CA . TYR B 1 123 ? 233.884 334.266 291.318 1.00 39.87 123 TYR A CA 1
ATOM 4992 C C . TYR B 1 123 ? 233.689 334.487 289.829 1.00 39.87 123 TYR A C 1
ATOM 4993 O O . TYR B 1 123 ? 234.150 335.508 289.315 1.00 39.87 123 TYR A O 1
ATOM 5002 N N . VAL B 1 124 ? 233.021 333.582 289.125 1.00 38.85 124 VAL A N 1
ATOM 5003 C CA . VAL B 1 124 ? 232.936 333.659 287.675 1.00 38.85 124 VAL A CA 1
ATOM 5004 C C . VAL B 1 124 ? 231.873 334.655 287.243 1.00 38.85 124 VAL A C 1
ATOM 5005 O O . VAL B 1 124 ? 230.709 334.560 287.644 1.00 38.85 124 VAL A O 1
ATOM 5009 N N . SER B 1 125 ? 232.277 335.620 286.432 1.00 38.57 125 SER A N 1
ATOM 5010 C CA . SER B 1 125 ? 231.432 336.611 285.787 1.00 38.57 125 SER A CA 1
ATOM 5011 C C . SER B 1 125 ? 232.115 336.913 284.457 1.00 38.57 125 SER A C 1
ATOM 5012 O O . SER B 1 125 ? 233.199 336.368 284.217 1.00 38.57 125 SER A O 1
ATOM 5015 N N . PRO B 1 126 ? 231.531 337.711 283.545 1.00 38.24 126 PRO A N 1
ATOM 5016 C CA . PRO B 1 126 ? 232.300 338.121 282.359 1.00 38.24 126 PRO A CA 1
ATOM 5017 C C . PRO B 1 126 ? 233.535 338.949 282.661 1.00 38.24 126 PRO A C 1
ATOM 5018 O O . PRO B 1 126 ? 234.562 338.756 281.987 1.00 38.24 126 PRO A O 1
ATOM 5022 N N . ALA B 1 127 ? 233.464 339.845 283.650 1.00 37.70 127 ALA A N 1
ATOM 5023 C CA . ALA B 1 127 ? 234.614 340.642 284.055 1.00 37.70 127 ALA A CA 1
ATOM 5024 C C . ALA B 1 127 ? 235.756 339.770 284.546 1.00 37.70 127 ALA A C 1
ATOM 5025 O O . ALA B 1 127 ? 236.912 339.992 284.167 1.00 37.70 127 ALA A O 1
ATOM 5027 N N . SER B 1 128 ? 235.440 338.747 285.338 1.00 37.94 128 SER A N 1
ATOM 5028 C CA . SER B 1 128 ? 236.462 337.845 285.852 1.00 37.94 128 SER A CA 1
ATOM 5029 C C . SER B 1 128 ? 237.088 337.015 284.739 1.00 37.94 128 SER A C 1
ATOM 5030 O O . SER B 1 128 ? 238.294 336.766 284.757 1.00 37.94 128 SER A O 1
ATOM 5033 N N . LEU B 1 129 ? 236.295 336.612 283.747 1.00 36.16 129 LEU A N 1
ATOM 5034 C CA . LEU B 1 129 ? 236.823 335.798 282.657 1.00 36.16 129 LEU A CA 1
ATOM 5035 C C . LEU B 1 129 ? 237.745 336.614 281.753 1.00 36.16 129 LEU A C 1
ATOM 5036 O O . LEU B 1 129 ? 238.799 336.121 281.314 1.00 36.16 129 LEU A O 1
ATOM 5041 N N . VAL B 1 130 ? 237.383 337.875 281.494 1.00 36.94 130 VAL A N 1
ATOM 5042 C CA . VAL B 1 130 ? 238.263 338.762 280.734 1.00 36.94 130 VAL A CA 1
ATOM 5043 C C . VAL B 1 130 ? 239.548 339.036 281.508 1.00 36.94 130 VAL A C 1
ATOM 5044 O O . VAL B 1 130 ? 240.651 339.022 280.934 1.00 36.94 130 VAL A O 1
ATOM 5048 N N . GLY B 1 131 ? 239.433 339.253 282.823 1.00 36.61 131 GLY A N 1
ATOM 5049 C CA . GLY B 1 131 ? 240.613 339.442 283.647 1.00 36.61 131 GLY A CA 1
ATOM 5050 C C . GLY B 1 131 ? 241.510 338.225 283.692 1.00 36.61 131 GLY A C 1
ATOM 5051 O O . GLY B 1 131 ? 242.734 338.357 283.707 1.00 36.61 131 GLY A O 1
ATOM 5052 N N . TYR B 1 132 ? 240.917 337.032 283.658 1.00 36.76 132 TYR A N 1
ATOM 5053 C CA . TYR B 1 132 ? 241.679 335.794 283.605 1.00 36.76 132 TYR A CA 1
ATOM 5054 C C . TYR B 1 132 ? 242.461 335.671 282.309 1.00 36.76 132 TYR A C 1
ATOM 5055 O O . TYR B 1 132 ? 243.637 335.297 282.327 1.00 36.76 132 TYR A O 1
ATOM 5064 N N . LEU B 1 133 ? 241.838 335.992 281.179 1.00 36.36 133 LEU A N 1
ATOM 5065 C CA . LEU B 1 133 ? 242.547 335.845 279.912 1.00 36.36 133 LEU A CA 1
ATOM 5066 C C . LEU B 1 133 ? 243.655 336.893 279.733 1.00 36.36 133 LEU A C 1
ATOM 5067 O O . LEU B 1 133 ? 244.748 336.563 279.238 1.00 36.36 133 LEU A O 1
ATOM 5072 N N . VAL B 1 134 ? 243.425 338.127 280.194 1.00 36.37 134 VAL A N 1
ATOM 5073 C CA . VAL B 1 134 ? 244.472 339.150 280.172 1.00 36.37 134 VAL A CA 1
ATOM 5074 C C . VAL B 1 134 ? 245.608 338.783 281.126 1.00 36.37 134 VAL A C 1
ATOM 5075 O O . VAL B 1 134 ? 246.804 338.949 280.804 1.00 36.37 134 VAL A O 1
ATOM 5079 N N . TYR B 1 135 ? 245.253 338.234 282.294 1.00 36.34 135 TYR A N 1
ATOM 5080 C CA . TYR B 1 135 ? 246.204 337.675 283.239 1.00 36.34 135 TYR A CA 1
ATOM 5081 C C . TYR B 1 135 ? 247.071 336.602 282.608 1.00 36.34 135 TYR A C 1
ATOM 5082 O O . TYR B 1 135 ? 248.278 336.586 282.845 1.00 36.34 135 TYR A O 1
ATOM 5091 N N . MET B 1 136 ? 246.486 335.710 281.818 1.00 36.65 136 MET A N 1
ATOM 5092 C CA . MET B 1 136 ? 247.283 334.641 281.243 1.00 36.65 136 MET A CA 1
ATOM 5093 C C . MET B 1 136 ? 248.168 335.121 280.104 1.00 36.65 136 MET A C 1
ATOM 5094 O O . MET B 1 136 ? 249.219 334.513 279.869 1.00 36.65 136 MET A O 1
ATOM 5099 N N . ILE B 1 137 ? 247.796 336.215 279.431 1.00 35.64 137 ILE A N 1
ATOM 5100 C CA . ILE B 1 137 ? 248.745 336.879 278.530 1.00 35.64 137 ILE A CA 1
ATOM 5101 C C . ILE B 1 137 ? 249.987 337.364 279.283 1.00 35.64 137 ILE A C 1
ATOM 5102 O O . ILE B 1 137 ? 251.130 337.056 278.888 1.00 35.64 137 ILE A O 1
ATOM 5107 N N . HIS B 1 138 ? 249.793 338.092 280.388 1.00 35.80 138 HIS A N 1
ATOM 5108 C CA . HIS B 1 138 ? 250.954 338.565 281.148 1.00 35.80 138 HIS A CA 1
ATOM 5109 C C . HIS B 1 138 ? 251.736 337.422 281.802 1.00 35.80 138 HIS A C 1
ATOM 5110 O O . HIS B 1 138 ? 252.963 337.510 281.956 1.00 35.80 138 HIS A O 1
ATOM 5117 N N . ALA B 1 139 ? 251.046 336.334 282.139 1.00 36.52 139 ALA A N 1
ATOM 5118 C CA . ALA B 1 139 ? 251.695 335.147 282.676 1.00 36.52 139 ALA A CA 1
ATOM 5119 C C . ALA B 1 139 ? 252.574 334.471 281.634 1.00 36.52 139 ALA A C 1
ATOM 5120 O O . ALA B 1 139 ? 253.662 333.979 281.962 1.00 36.52 139 ALA A O 1
ATOM 5122 N N . PHE B 1 140 ? 252.108 334.424 280.381 1.00 37.29 140 PHE A N 1
ATOM 5123 C CA . PHE B 1 140 ? 252.934 333.936 279.280 1.00 37.29 140 PHE A CA 1
ATOM 5124 C C . PHE B 1 140 ? 254.197 334.769 279.128 1.00 37.29 140 PHE A C 1
ATOM 5125 O O . PHE B 1 140 ? 255.282 334.221 278.885 1.00 37.29 140 PHE A O 1
ATOM 5133 N N . VAL B 1 141 ? 254.068 336.092 279.269 1.00 36.87 141 VAL A N 1
ATOM 5134 C CA . VAL B 1 141 ? 255.237 336.962 279.141 1.00 36.87 141 VAL A CA 1
ATOM 5135 C C . VAL B 1 141 ? 256.242 336.692 280.257 1.00 36.87 141 VAL A C 1
ATOM 5136 O O . VAL B 1 141 ? 257.455 336.611 280.010 1.00 36.87 141 VAL A O 1
ATOM 5140 N N . PHE B 1 142 ? 255.754 336.512 281.492 1.00 37.08 142 PHE A N 1
ATOM 5141 C CA . PHE B 1 142 ? 256.660 336.191 282.596 1.00 37.08 142 PHE A CA 1
ATOM 5142 C C . PHE B 1 142 ? 257.333 334.840 282.409 1.00 37.08 142 PHE A C 1
ATOM 5143 O O . PHE B 1 142 ? 258.516 334.694 282.727 1.00 37.08 142 PHE A O 1
ATOM 5151 N N . LEU B 1 143 ? 256.607 333.847 281.899 1.00 37.67 143 LEU A N 1
ATOM 5152 C CA . LEU B 1 143 ? 257.217 332.537 281.712 1.00 37.67 143 LEU A CA 1
ATOM 5153 C C . LEU B 1 143 ? 258.273 332.541 280.615 1.00 37.67 143 LEU A C 1
ATOM 5154 O O . LEU B 1 143 ? 259.306 331.877 280.764 1.00 37.67 143 LEU A O 1
ATOM 5159 N N . VAL B 1 144 ? 258.054 333.297 279.537 1.00 37.90 144 VAL A N 1
ATOM 5160 C CA . VAL B 1 144 ? 259.078 333.420 278.503 1.00 37.90 144 VAL A CA 1
ATOM 5161 C C . VAL B 1 144 ? 260.293 334.176 279.026 1.00 37.90 144 VAL A C 1
ATOM 5162 O O . VAL B 1 144 ? 261.436 333.783 278.771 1.00 37.90 144 VAL A O 1
ATOM 5166 N N . ASP B 1 145 ? 260.079 335.241 279.799 1.00 39.27 145 ASP A N 1
ATOM 5167 C CA . ASP B 1 145 ? 261.219 336.006 280.291 1.00 39.27 145 ASP A CA 1
ATOM 5168 C C . ASP B 1 145 ? 261.979 335.275 281.392 1.00 39.27 145 ASP A C 1
ATOM 5169 O O . ASP B 1 145 ? 263.191 335.459 281.521 1.00 39.27 145 ASP A O 1
ATOM 5174 N N . ALA B 1 146 ? 261.315 334.419 282.163 1.00 38.80 146 ALA A N 1
ATOM 5175 C CA . ALA B 1 146 ? 261.977 333.745 283.269 1.00 38.80 146 ALA A CA 1
ATOM 5176 C C . ALA B 1 146 ? 262.573 332.398 282.899 1.00 38.80 146 ALA A C 1
ATOM 5177 O O . ALA B 1 146 ? 263.580 332.007 283.495 1.00 38.80 146 ALA A O 1
ATOM 5179 N N . PHE B 1 147 ? 261.988 331.678 281.946 1.00 38.92 147 PHE A N 1
ATOM 5180 C CA . PHE B 1 147 ? 262.448 330.340 281.629 1.00 38.92 147 PHE A CA 1
ATOM 5181 C C . PHE B 1 147 ? 263.087 330.210 280.257 1.00 38.92 147 PHE A C 1
ATOM 5182 O O . PHE B 1 147 ? 263.692 329.171 279.979 1.00 38.92 147 PHE A O 1
ATOM 5190 N N . GLU B 1 148 ? 262.988 331.223 279.400 1.00 40.59 148 GLU A N 1
ATOM 5191 C CA . GLU B 1 148 ? 263.529 331.133 278.052 1.00 40.59 148 GLU A CA 1
ATOM 5192 C C . GLU B 1 148 ? 264.518 332.228 277.693 1.00 40.59 148 GLU A C 1
ATOM 5193 O O . GLU B 1 148 ? 265.382 331.984 276.845 1.00 40.59 148 GLU A O 1
ATOM 5199 N N . ARG B 1 149 ? 264.432 333.408 278.289 1.00 40.24 149 ARG A N 1
ATOM 5200 C CA . ARG B 1 149 ? 265.385 334.458 277.978 1.00 40.24 149 ARG A CA 1
ATOM 5201 C C . ARG B 1 149 ? 266.694 334.211 278.717 1.00 40.24 149 ARG A C 1
ATOM 5202 O O . ARG B 1 149 ? 266.706 333.887 279.906 1.00 40.24 149 ARG A O 1
ATOM 5210 N N . SER B 1 150 ? 267.805 334.367 278.001 1.00 41.25 150 SER A N 1
ATOM 5211 C CA . SER B 1 150 ? 269.137 334.179 278.573 1.00 41.25 150 SER A CA 1
ATOM 5212 C C . SER B 1 150 ? 269.923 335.478 278.453 1.00 41.25 150 SER A C 1
ATOM 5213 O O . SER B 1 150 ? 270.363 335.841 277.351 1.00 41.25 150 SER A O 1
ATOM 5216 N N . PRO B 1 151 ? 270.127 336.206 279.561 1.00 41.32 151 PRO A N 1
ATOM 5217 C CA . PRO B 1 151 ? 269.599 335.930 280.898 1.00 41.32 151 PRO A CA 1
ATOM 5218 C C . PRO B 1 151 ? 268.246 336.576 281.130 1.00 41.32 151 PRO A C 1
ATOM 5219 O O . PRO B 1 151 ? 267.829 337.417 280.339 1.00 41.32 151 PRO A O 1
ATOM 5223 N N . MET B 1 152 ? 267.586 336.202 282.220 1.00 41.29 152 MET A N 1
ATOM 5224 C CA . MET B 1 152 ? 266.290 336.762 282.559 1.00 41.29 152 MET A CA 1
ATOM 5225 C C . MET B 1 152 ? 266.447 338.207 283.009 1.00 41.29 152 MET A C 1
ATOM 5226 O O . MET B 1 152 ? 267.501 338.612 283.504 1.00 41.29 152 MET A O 1
ATOM 5231 N N . SER B 1 153 ? 265.393 338.992 282.807 1.00 40.00 153 SER A N 1
ATOM 5232 C CA . SER B 1 153 ? 265.437 340.416 283.091 1.00 40.00 153 SER A CA 1
ATOM 5233 C C . SER B 1 153 ? 265.490 340.668 284.594 1.00 40.00 153 SER A C 1
ATOM 5234 O O . SER B 1 153 ? 265.203 339.793 285.414 1.00 40.00 153 SER A O 1
ATOM 5237 N N . ALA B 1 154 ? 265.879 341.892 284.950 1.00 39.33 154 ALA A N 1
ATOM 5238 C CA . ALA B 1 154 ? 265.997 342.271 286.351 1.00 39.33 154 ALA A CA 1
ATOM 5239 C C . ALA B 1 154 ? 264.646 342.357 287.041 1.00 39.33 154 ALA A C 1
ATOM 5240 O O . ALA B 1 154 ? 264.577 342.251 288.266 1.00 39.33 154 ALA A O 1
ATOM 5242 N N . TYR B 1 155 ? 263.571 342.552 286.284 1.00 38.71 155 TYR A N 1
ATOM 5243 C CA . TYR B 1 155 ? 262.238 342.504 286.866 1.00 38.71 155 TYR A CA 1
ATOM 5244 C C . TYR B 1 155 ? 261.838 341.089 287.251 1.00 38.71 155 TYR A C 1
ATOM 5245 O O . TYR B 1 155 ? 261.196 340.890 288.286 1.00 38.71 155 TYR A O 1
ATOM 5254 N N . ALA B 1 156 ? 262.192 340.099 286.440 1.00 39.04 156 ALA A N 1
ATOM 5255 C CA . ALA B 1 156 ? 261.852 338.728 286.775 1.00 39.04 156 ALA A CA 1
ATOM 5256 C C . ALA B 1 156 ? 262.796 338.124 287.796 1.00 39.04 156 ALA A C 1
ATOM 5257 O O . ALA B 1 156 ? 262.431 337.148 288.456 1.00 39.04 156 ALA A O 1
ATOM 5259 N N . SER B 1 157 ? 263.992 338.683 287.950 1.00 39.96 157 SER A N 1
ATOM 5260 C CA . SER B 1 157 ? 264.910 338.205 288.972 1.00 39.96 157 SER A CA 1
ATOM 5261 C C . SER B 1 157 ? 264.485 338.637 290.367 1.00 39.96 157 SER A C 1
ATOM 5262 O O . SER B 1 157 ? 264.901 338.020 291.353 1.00 39.96 157 SER A O 1
ATOM 5265 N N . GLU B 1 158 ? 263.665 339.679 290.476 1.00 40.73 158 GLU A N 1
ATOM 5266 C CA . GLU B 1 158 ? 263.180 340.137 291.768 1.00 40.73 158 GLU A CA 1
ATOM 5267 C C . GLU B 1 158 ? 262.073 339.265 292.335 1.00 40.73 158 GLU A C 1
ATOM 5268 O O . GLU B 1 158 ? 261.743 339.407 293.516 1.00 40.73 158 GLU A O 1
ATOM 5274 N N . ILE B 1 159 ? 261.493 338.382 291.538 1.00 41.01 159 ILE A N 1
ATOM 5275 C CA . ILE B 1 159 ? 260.482 337.466 292.040 1.00 41.01 159 ILE A CA 1
ATOM 5276 C C . ILE B 1 159 ? 261.174 336.253 292.640 1.00 41.01 159 ILE A C 1
ATOM 5277 O O . ILE B 1 159 ? 261.874 335.510 291.943 1.00 41.01 159 ILE A O 1
ATOM 5282 N N . ASP B 1 160 ? 260.986 336.062 293.943 1.00 42.72 160 ASP A N 1
ATOM 5283 C CA . ASP B 1 160 ? 261.693 335.054 294.721 1.00 42.72 160 ASP A CA 1
ATOM 5284 C C . ASP B 1 160 ? 261.198 333.667 294.350 1.00 42.72 160 ASP A C 1
ATOM 5285 O O . ASP B 1 160 ? 260.043 333.501 293.955 1.00 42.72 160 ASP A O 1
ATOM 5290 N N . ALA B 1 161 ? 262.076 332.678 294.464 1.00 42.16 161 ALA A N 1
ATOM 5291 C CA . ALA B 1 161 ? 261.664 331.299 294.263 1.00 42.16 161 ALA A CA 1
ATOM 5292 C C . ALA B 1 161 ? 261.299 330.643 295.588 1.00 42.16 161 ALA A C 1
ATOM 5293 O O . ALA B 1 161 ? 261.805 329.564 295.908 1.00 42.16 161 ALA A O 1
ATOM 5295 N N . SER B 1 162 ? 260.428 331.278 296.364 1.00 41.13 162 SER A N 1
ATOM 5296 C CA . SER B 1 162 ? 259.907 330.711 297.596 1.00 41.13 162 SER A CA 1
ATOM 5297 C C . SER B 1 162 ? 258.654 329.910 297.276 1.00 41.13 162 SER A C 1
ATOM 5298 O O . SER B 1 162 ? 258.167 329.921 296.146 1.00 41.13 162 SER A O 1
ATOM 5301 N N . HIS B 1 163 ? 258.121 329.222 298.287 1.00 41.01 163 HIS A N 1
ATOM 5302 C CA . HIS B 1 163 ? 257.068 328.244 298.033 1.00 41.01 163 HIS A CA 1
ATOM 5303 C C . HIS B 1 163 ? 255.737 328.890 297.663 1.00 41.01 163 HIS A C 1
ATOM 5304 O O . HIS B 1 163 ? 254.962 328.297 296.905 1.00 41.01 163 HIS A O 1
ATOM 5311 N N . ALA B 1 164 ? 255.459 330.098 298.159 1.00 40.62 164 ALA A N 1
ATOM 5312 C CA . ALA B 1 164 ? 254.226 330.784 297.781 1.00 40.62 164 ALA A CA 1
ATOM 5313 C C . ALA B 1 164 ? 254.264 331.241 296.326 1.00 40.62 164 ALA A C 1
ATOM 5314 O O . ALA B 1 164 ? 253.304 331.018 295.564 1.00 40.62 164 ALA A O 1
ATOM 5316 N N . TYR B 1 165 ? 255.370 331.877 295.926 1.00 40.47 165 TYR A N 1
ATOM 5317 C CA . TYR B 1 165 ? 255.564 332.262 294.535 1.00 40.47 165 TYR A CA 1
ATOM 5318 C C . TYR B 1 165 ? 255.593 331.058 293.612 1.00 40.47 165 TYR A C 1
ATOM 5319 O O . TYR B 1 165 ? 255.019 331.113 292.523 1.00 40.47 165 TYR A O 1
ATOM 5328 N N . LEU B 1 166 ? 256.249 329.971 294.022 1.00 39.45 166 LEU A N 1
ATOM 5329 C CA . LEU B 1 166 ? 256.250 328.768 293.204 1.00 39.45 166 LEU A CA 1
ATOM 5330 C C . LEU B 1 166 ? 254.877 328.127 293.120 1.00 39.45 166 LEU A C 1
ATOM 5331 O O . LEU B 1 166 ? 254.559 327.534 292.088 1.00 39.45 166 LEU A O 1
ATOM 5336 N N . ARG B 1 167 ? 254.046 328.266 294.153 1.00 39.48 167 ARG A N 1
ATOM 5337 C CA . ARG B 1 167 ? 252.678 327.775 294.065 1.00 39.48 167 ARG A CA 1
ATOM 5338 C C . ARG B 1 167 ? 251.865 328.568 293.048 1.00 39.48 167 ARG A C 1
ATOM 5339 O O . ARG B 1 167 ? 251.125 327.980 292.252 1.00 39.48 167 ARG A O 1
ATOM 5347 N N . ILE B 1 168 ? 252.034 329.892 293.012 1.00 38.66 168 ILE A N 1
ATOM 5348 C CA . ILE B 1 168 ? 251.288 330.687 292.032 1.00 38.66 168 ILE A CA 1
ATOM 5349 C C . ILE B 1 168 ? 251.829 330.470 290.616 1.00 38.66 168 ILE A C 1
ATOM 5350 O O . ILE B 1 168 ? 251.058 330.403 289.648 1.00 38.66 168 ILE A O 1
ATOM 5355 N N . ILE B 1 169 ? 253.147 330.308 290.473 1.00 38.33 169 ILE A N 1
ATOM 5356 C CA . ILE B 1 169 ? 253.738 330.057 289.160 1.00 38.33 169 ILE A CA 1
ATOM 5357 C C . ILE B 1 169 ? 253.336 328.679 288.638 1.00 38.33 169 ILE A C 1
ATOM 5358 O O . ILE B 1 169 ? 253.048 328.513 287.447 1.00 38.33 169 ILE A O 1
ATOM 5363 N N . ASP B 1 170 ? 253.231 327.689 289.525 1.00 39.76 170 ASP A N 1
ATOM 5364 C CA . ASP B 1 170 ? 252.696 326.398 289.115 1.00 39.76 170 ASP A CA 1
ATOM 5365 C C . ASP B 1 170 ? 251.202 326.465 288.841 1.00 39.76 170 ASP A C 1
ATOM 5366 O O . ASP B 1 170 ? 250.680 325.645 288.080 1.00 39.76 170 ASP A O 1
ATOM 5371 N N . ALA B 1 171 ? 250.498 327.417 289.455 1.00 38.46 171 ALA A N 1
ATOM 5372 C CA . ALA B 1 171 ? 249.075 327.569 289.181 1.00 38.46 171 ALA A CA 1
ATOM 5373 C C . ALA B 1 171 ? 248.837 328.121 287.782 1.00 38.46 171 ALA A C 1
ATOM 5374 O O . ALA B 1 171 ? 248.027 327.577 287.025 1.00 38.46 171 ALA A O 1
ATOM 5376 N N . PHE B 1 172 ? 249.533 329.200 287.411 1.00 37.50 172 PHE A N 1
ATOM 5377 C CA . PHE B 1 172 ? 249.313 329.678 286.047 1.00 37.50 172 PHE A CA 1
ATOM 5378 C C . PHE B 1 172 ? 250.210 329.008 285.015 1.00 37.50 172 PHE A C 1
ATOM 5379 O O . PHE B 1 172 ? 250.131 329.361 283.838 1.00 37.50 172 PHE A O 1
ATOM 5387 N N . SER B 1 173 ? 251.056 328.069 285.405 1.00 39.08 173 SER A N 1
ATOM 5388 C CA . SER B 1 173 ? 251.743 327.262 284.413 1.00 39.08 173 SER A CA 1
ATOM 5389 C C . SER B 1 173 ? 250.920 326.066 283.978 1.00 39.08 173 SER A C 1
ATOM 5390 O O . SER B 1 173 ? 251.170 325.515 282.904 1.00 39.08 173 SER A O 1
ATOM 5393 N N . ASP B 1 174 ? 249.940 325.661 284.782 1.00 39.79 174 ASP A N 1
ATOM 5394 C CA . ASP B 1 174 ? 249.083 324.523 284.478 1.00 39.79 174 ASP A CA 1
ATOM 5395 C C . ASP B 1 174 ? 247.621 324.927 284.351 1.00 39.79 174 ASP A C 1
ATOM 5396 O O . ASP B 1 174 ? 246.748 324.061 284.278 1.00 39.79 174 ASP A O 1
ATOM 5401 N N . ALA B 1 175 ? 247.336 326.223 284.328 1.00 38.65 175 ALA A N 1
ATOM 5402 C CA . ALA B 1 175 ? 245.983 326.722 284.154 1.00 38.65 175 ALA A CA 1
ATOM 5403 C C . ALA B 1 175 ? 245.527 326.514 282.718 1.00 38.65 175 ALA A C 1
ATOM 5404 O O . ALA B 1 175 ? 246.308 326.680 281.780 1.00 38.65 175 ALA A O 1
ATOM 5406 N N . TYR B 1 176 ? 244.262 326.147 282.550 1.00 38.51 176 TYR A N 1
ATOM 5407 C CA . TYR B 1 176 ? 243.726 325.815 281.237 1.00 38.51 176 TYR A CA 1
ATOM 5408 C C . TYR B 1 176 ? 243.331 327.086 280.500 1.00 38.51 176 TYR A C 1
ATOM 5409 O O . TYR B 1 176 ? 242.683 327.967 281.071 1.00 38.51 176 TYR A O 1
ATOM 5418 N N . ILE B 1 177 ? 243.718 327.172 279.232 1.00 38.90 177 ILE A N 1
ATOM 5419 C CA . ILE B 1 177 ? 243.488 328.349 278.402 1.00 38.90 177 ILE A CA 1
ATOM 5420 C C . ILE B 1 177 ? 242.704 327.951 277.158 1.00 38.90 177 ILE A C 1
ATOM 5421 O O . ILE B 1 177 ? 243.006 326.916 276.550 1.00 38.90 177 ILE A O 1
ATOM 5426 N N . PRO B 1 178 ? 241.678 328.707 276.773 1.00 39.12 178 PRO A N 1
ATOM 5427 C CA . PRO B 1 178 ? 240.926 328.399 275.554 1.00 39.12 178 PRO A CA 1
ATOM 5428 C C . PRO B 1 178 ? 241.772 328.549 274.297 1.00 39.12 178 PRO A C 1
ATOM 5429 O O . PRO B 1 178 ? 242.836 329.165 274.291 1.00 39.12 178 PRO A O 1
ATOM 5433 N N . ASP B 1 179 ? 241.249 327.990 273.207 1.00 40.17 179 ASP A N 1
ATOM 5434 C CA . ASP B 1 179 ? 241.981 327.963 271.948 1.00 40.17 179 ASP A CA 1
ATOM 5435 C C . ASP B 1 179 ? 242.021 329.323 271.268 1.00 40.17 179 ASP A C 1
ATOM 5436 O O . ASP B 1 179 ? 242.832 329.528 270.360 1.00 40.17 179 ASP A O 1
ATOM 5441 N N . PHE B 1 180 ? 241.156 330.250 271.679 1.00 40.46 180 PHE A N 1
ATOM 5442 C CA . PHE B 1 180 ? 241.171 331.592 271.109 1.00 40.46 180 PHE A CA 1
ATOM 5443 C C . PHE B 1 180 ? 242.415 332.359 271.526 1.00 40.46 180 PHE A C 1
ATOM 5444 O O . PHE B 1 180 ? 242.990 333.109 270.730 1.00 40.46 180 PHE A O 1
ATOM 5452 N N . LEU B 1 181 ? 242.827 332.212 272.781 1.00 39.19 181 LEU A N 1
ATOM 5453 C CA . LEU B 1 181 ? 243.922 333.023 273.288 1.00 39.19 181 LEU A CA 1
ATOM 5454 C C . LEU B 1 181 ? 245.262 332.576 272.721 1.00 39.19 181 LEU A C 1
ATOM 5455 O O . LEU B 1 181 ? 246.188 333.386 272.630 1.00 39.19 181 LEU A O 1
ATOM 5460 N N . PHE B 1 182 ? 245.367 331.329 272.270 1.00 39.86 182 PHE A N 1
ATOM 5461 C CA . PHE B 1 182 ? 246.586 330.897 271.607 1.00 39.86 182 PHE A CA 1
ATOM 5462 C C . PHE B 1 182 ? 246.747 331.490 270.219 1.00 39.86 182 PHE A C 1
ATOM 5463 O O . PHE B 1 182 ? 247.873 331.552 269.731 1.00 39.86 182 PHE A O 1
ATOM 5471 N N . GLU B 1 183 ? 245.668 331.967 269.598 1.00 41.74 183 GLU A N 1
ATOM 5472 C CA . GLU B 1 183 ? 245.792 332.705 268.346 1.00 41.74 183 GLU A CA 1
ATOM 5473 C C . GLU B 1 183 ? 246.546 334.011 268.553 1.00 41.74 183 GLU A C 1
ATOM 5474 O O . GLU B 1 183 ? 247.274 334.464 267.665 1.00 41.74 183 GLU A O 1
ATOM 5480 N N . ILE B 1 184 ? 246.389 334.619 269.725 1.00 39.47 184 ILE A N 1
ATOM 5481 C CA . ILE B 1 184 ? 247.172 335.790 270.092 1.00 39.47 184 ILE A CA 1
ATOM 5482 C C . ILE B 1 184 ? 248.564 335.384 270.563 1.00 39.47 184 ILE A C 1
ATOM 5483 O O . ILE B 1 184 ? 249.567 335.981 270.162 1.00 39.47 184 ILE A O 1
ATOM 5488 N N . LEU B 1 185 ? 248.648 334.347 271.399 1.00 39.32 185 LEU A N 1
ATOM 5489 C CA . LEU B 1 185 ? 249.911 333.972 272.028 1.00 39.32 185 LEU A CA 1
ATOM 5490 C C . LEU B 1 185 ? 250.892 333.308 271.068 1.00 39.32 185 LEU A C 1
ATOM 5491 O O . LEU B 1 185 ? 252.088 333.264 271.366 1.00 39.32 185 LEU A O 1
ATOM 5496 N N . ASP B 1 186 ? 250.428 332.796 269.926 1.00 40.24 186 ASP A N 1
ATOM 5497 C CA . ASP B 1 186 ? 251.339 332.247 268.931 1.00 40.24 186 ASP A CA 1
ATOM 5498 C C . ASP B 1 186 ? 252.126 333.323 268.203 1.00 40.24 186 ASP A C 1
ATOM 5499 O O . ASP B 1 186 ? 253.093 333.001 267.509 1.00 40.24 186 ASP A O 1
ATOM 5504 N N . THR B 1 187 ? 251.733 334.584 268.333 1.00 39.55 187 THR A N 1
ATOM 5505 C CA . THR B 1 187 ? 252.512 335.673 267.773 1.00 39.55 187 THR A CA 1
ATOM 5506 C C . THR B 1 187 ? 253.586 336.164 268.724 1.00 39.55 187 THR A C 1
ATOM 5507 O O . THR B 1 187 ? 254.403 337.000 268.334 1.00 39.55 187 THR A O 1
ATOM 5511 N N . TYR B 1 188 ? 253.607 335.671 269.959 1.00 39.18 188 TYR A N 1
ATOM 5512 C CA . TYR B 1 188 ? 254.602 336.095 270.930 1.00 39.18 188 TYR A CA 1
ATOM 5513 C C . TYR B 1 188 ? 255.711 335.071 271.097 1.00 39.18 188 TYR A C 1
ATOM 5514 O O . TYR B 1 188 ? 256.473 335.135 272.065 1.00 39.18 188 TYR A O 1
ATOM 5523 N N . LEU B 1 189 ? 255.809 334.123 270.180 1.00 39.04 189 LEU A N 1
ATOM 5524 C CA . LEU B 1 189 ? 256.849 333.117 270.240 1.00 39.04 189 LEU A CA 1
ATOM 5525 C C . LEU B 1 189 ? 258.190 333.738 269.881 1.00 39.04 189 LEU A C 1
ATOM 5526 O O . LEU B 1 189 ? 258.272 334.720 269.146 1.00 39.04 189 LEU A O 1
ATOM 5531 N N . SER B 1 190 ? 259.249 333.158 270.423 1.00 39.66 190 SER A N 1
ATOM 5532 C CA . SER B 1 190 ? 260.588 333.682 270.233 1.00 39.66 190 SER A CA 1
ATOM 5533 C C . SER B 1 190 ? 261.061 333.418 268.814 1.00 39.66 190 SER A C 1
ATOM 5534 O O . SER B 1 190 ? 260.514 332.571 268.107 1.00 39.66 190 SER A O 1
ATOM 5537 N N . HIS B 1 191 ? 262.065 334.177 268.388 1.00 39.20 191 HIS A N 1
ATOM 5538 C CA . HIS B 1 191 ? 262.593 334.051 267.039 1.00 39.20 191 HIS A CA 1
ATOM 5539 C C . HIS B 1 191 ? 264.041 334.492 267.000 1.00 39.20 191 HIS A C 1
ATOM 5540 O O . HIS B 1 191 ? 264.428 335.444 267.680 1.00 39.20 191 HIS A O 1
ATOM 5547 N N . ARG B 1 192 ? 264.831 333.781 266.210 1.00 40.56 192 ARG A N 1
ATOM 5548 C CA . ARG B 1 192 ? 266.232 334.082 265.984 1.00 40.56 192 ARG A CA 1
ATOM 5549 C C . ARG B 1 192 ? 266.466 334.100 264.483 1.00 40.56 192 ARG A C 1
ATOM 5550 O O . ARG B 1 192 ? 266.012 333.197 263.776 1.00 40.56 192 ARG A O 1
ATOM 5558 N N . LEU B 1 193 ? 267.159 335.125 263.999 1.00 39.74 193 LEU A N 1
ATOM 5559 C CA . LEU B 1 193 ? 267.341 335.280 262.566 1.00 39.74 193 LEU A CA 1
ATOM 5560 C C . LEU B 1 193 ? 268.328 334.246 262.028 1.00 39.74 193 LEU A C 1
ATOM 5561 O O . LEU B 1 193 ? 269.115 333.653 262.768 1.00 39.74 193 LEU A O 1
ATOM 5566 N N . ASP B 1 194 ? 268.272 334.033 260.713 1.00 41.56 194 ASP A N 1
ATOM 5567 C CA . ASP B 1 194 ? 269.088 332.996 260.093 1.00 41.56 194 ASP A CA 1
ATOM 5568 C C . ASP B 1 194 ? 270.535 333.438 259.937 1.00 41.56 194 ASP A C 1
ATOM 5569 O O . ASP B 1 194 ? 271.446 332.812 260.489 1.00 41.56 194 ASP A O 1
ATOM 5574 N N . ILE B 1 195 ? 270.769 334.510 259.189 1.00 39.94 195 ILE A N 1
ATOM 5575 C CA . ILE B 1 195 ? 272.122 335.011 258.996 1.00 39.94 195 ILE A CA 1
ATOM 5576 C C . ILE B 1 195 ? 272.616 335.790 260.209 1.00 39.94 195 ILE A C 1
ATOM 5577 O O . ILE B 1 195 ? 273.742 335.547 260.668 1.00 39.94 195 ILE A O 1
ATOM 5582 N N . ARG B 1 196 ? 271.802 336.681 260.765 1.00 39.42 196 ARG A N 1
ATOM 5583 C CA . ARG B 1 196 ? 272.069 337.261 262.078 1.00 39.42 196 ARG A CA 1
ATOM 5584 C C . ARG B 1 196 ? 271.709 336.246 263.157 1.00 39.42 196 ARG A C 1
ATOM 5585 O O . ARG B 1 196 ? 270.690 336.338 263.837 1.00 39.42 196 ARG A O 1
ATOM 5593 N N . SER B 1 197 ? 272.598 335.267 263.318 1.00 39.42 197 SER A N 1
ATOM 5594 C CA . SER B 1 197 ? 272.308 334.107 264.144 1.00 39.42 197 SER A CA 1
ATOM 5595 C C . SER B 1 197 ? 272.457 334.379 265.631 1.00 39.42 197 SER A C 1
ATOM 5596 O O . SER B 1 197 ? 272.285 333.454 266.428 1.00 39.42 197 SER A O 1
ATOM 5599 N N . LYS B 1 198 ? 272.786 335.601 266.026 1.00 38.86 198 LYS A N 1
ATOM 5600 C CA . LYS B 1 198 ? 272.836 335.969 267.427 1.00 38.86 198 LYS A CA 1
ATOM 5601 C C . LYS B 1 198 ? 271.934 337.147 267.754 1.00 38.86 198 LYS A C 1
ATOM 5602 O O . LYS B 1 198 ? 272.092 337.758 268.811 1.00 38.86 198 LYS A O 1
ATOM 5608 N N . LEU B 1 199 ? 270.997 337.475 266.874 1.00 38.71 199 LEU A N 1
ATOM 5609 C CA . LEU B 1 199 ? 269.938 338.425 267.176 1.00 38.71 199 LEU A CA 1
ATOM 5610 C C . LEU B 1 199 ? 268.677 337.649 267.528 1.00 38.71 199 LEU A C 1
ATOM 5611 O O . LEU B 1 199 ? 268.207 336.828 266.737 1.00 38.71 199 LEU A O 1
ATOM 5616 N N . GLU B 1 200 ? 268.148 337.903 268.718 1.00 41.16 200 GLU A N 1
ATOM 5617 C CA . GLU B 1 200 ? 266.995 337.199 269.249 1.00 41.16 200 GLU A CA 1
ATOM 5618 C C . GLU B 1 200 ? 265.862 338.173 269.518 1.00 41.16 200 GLU A C 1
ATOM 5619 O O . GLU B 1 200 ? 266.074 339.270 270.039 1.00 41.16 200 GLU A O 1
ATOM 5625 N N . MET B 1 201 ? 264.651 337.753 269.176 1.00 39.97 201 MET A N 1
ATOM 5626 C CA . MET B 1 201 ? 263.444 338.494 269.505 1.00 39.97 201 MET A CA 1
ATOM 5627 C C . MET B 1 201 ? 262.617 337.665 270.468 1.00 39.97 201 MET A C 1
ATOM 5628 O O . MET B 1 201 ? 262.236 336.538 270.144 1.00 39.97 201 MET A O 1
ATOM 5633 N N . ASN B 1 202 ? 262.335 338.219 271.642 1.00 39.15 202 ASN A N 1
ATOM 5634 C CA . ASN B 1 202 ? 261.501 337.535 272.614 1.00 39.15 202 ASN A CA 1
ATOM 5635 C C . ASN B 1 202 ? 260.701 338.554 273.409 1.00 39.15 202 ASN A C 1
ATOM 5636 O O . ASN B 1 202 ? 261.062 339.728 273.485 1.00 39.15 202 ASN A O 1
ATOM 5641 N N . VAL B 1 203 ? 259.608 338.088 273.995 1.00 37.85 203 VAL A N 1
ATOM 5642 C CA . VAL B 1 203 ? 258.684 338.961 274.706 1.00 37.85 203 VAL A CA 1
ATOM 5643 C C . VAL B 1 203 ? 259.091 339.024 276.172 1.00 37.85 203 VAL A C 1
ATOM 5644 O O . VAL B 1 203 ? 259.238 337.990 276.831 1.00 37.85 203 VAL A O 1
ATOM 5648 N N . SER B 1 204 ? 259.283 340.238 276.683 1.00 38.03 204 SER A N 1
ATOM 5649 C CA . SER B 1 204 ? 259.601 340.454 278.085 1.00 38.03 204 SER A CA 1
ATOM 5650 C C . SER B 1 204 ? 259.218 341.870 278.476 1.00 38.03 204 SER A C 1
ATOM 5651 O O . SER B 1 204 ? 259.368 342.806 277.692 1.00 38.03 204 SER A O 1
ATOM 5654 N N . TYR B 1 205 ? 258.740 342.027 279.708 1.00 37.44 205 TYR A N 1
ATOM 5655 C CA . TYR B 1 205 ? 258.482 343.352 280.252 1.00 37.44 205 TYR A CA 1
ATOM 5656 C C . TYR B 1 205 ? 259.670 343.925 281.006 1.00 37.44 205 TYR A C 1
ATOM 5657 O O . TYR B 1 205 ? 259.474 344.751 281.898 1.00 37.44 205 TYR A O 1
ATOM 5666 N N . GLY B 1 206 ? 260.892 343.515 280.671 1.00 37.51 206 GLY A N 1
ATOM 5667 C CA . GLY B 1 206 ? 262.061 344.009 281.372 1.00 37.51 206 GLY A CA 1
ATOM 5668 C C . GLY B 1 206 ? 262.444 345.427 281.017 1.00 37.51 206 GLY A C 1
ATOM 5669 O O . GLY B 1 206 ? 263.306 346.010 281.676 1.00 37.51 206 GLY A O 1
ATOM 5670 N N . SER B 1 207 ? 261.825 345.993 279.990 1.00 38.45 207 SER A N 1
ATOM 5671 C CA . SER B 1 207 ? 262.064 347.362 279.566 1.00 38.45 207 SER A CA 1
ATOM 5672 C C . SER B 1 207 ? 260.985 348.324 280.030 1.00 38.45 207 SER A C 1
ATOM 5673 O O . SER B 1 207 ? 261.030 349.501 279.669 1.00 38.45 207 SER A O 1
ATOM 5676 N N . VAL B 1 208 ? 260.027 347.858 280.826 1.00 38.14 208 VAL A N 1
ATOM 5677 C CA . VAL B 1 208 ? 258.811 348.622 281.070 1.00 38.14 208 VAL A CA 1
ATOM 5678 C C . VAL B 1 208 ? 259.040 349.633 282.181 1.00 38.14 208 VAL A C 1
ATOM 5679 O O . VAL B 1 208 ? 259.440 349.277 283.295 1.00 38.14 208 VAL A O 1
ATOM 5683 N N . LEU B 1 209 ? 258.800 350.904 281.874 1.00 38.73 209 LEU A N 1
ATOM 5684 C CA . LEU B 1 209 ? 258.689 351.967 282.861 1.00 38.73 209 LEU A CA 1
ATOM 5685 C C . LEU B 1 209 ? 257.223 352.353 282.949 1.00 38.73 209 LEU A C 1
ATOM 5686 O O . LEU B 1 209 ? 256.484 352.194 281.974 1.00 38.73 209 LEU A O 1
ATOM 5691 N N . TYR B 1 210 ? 256.799 352.852 284.111 1.00 40.60 210 TYR A N 1
ATOM 5692 C CA . TYR B 1 210 ? 255.369 353.025 284.336 1.00 40.60 210 TYR A CA 1
ATOM 5693 C C . TYR B 1 210 ? 254.835 354.250 283.606 1.00 40.60 210 TYR A C 1
ATOM 5694 O O . TYR B 1 210 ? 253.784 354.183 282.960 1.00 40.60 210 TYR A O 1
ATOM 5703 N N . LYS B 1 211 ? 255.565 355.364 283.656 1.00 41.01 211 LYS A N 1
ATOM 5704 C CA . LYS B 1 211 ? 255.157 356.584 282.975 1.00 41.01 211 LYS A CA 1
ATOM 5705 C C . LYS B 1 211 ? 255.326 356.514 281.464 1.00 41.01 211 LYS A C 1
ATOM 5706 O O . LYS B 1 211 ? 254.901 357.440 280.768 1.00 41.01 211 LYS A O 1
ATOM 5712 N N . TYR B 1 212 ? 255.940 355.456 280.948 1.00 39.34 212 TYR A N 1
ATOM 5713 C CA . TYR B 1 212 ? 256.038 355.212 279.524 1.00 39.34 212 TYR A CA 1
ATOM 5714 C C . TYR B 1 212 ? 255.078 354.151 279.017 1.00 39.34 212 TYR A C 1
ATOM 5715 O O . TYR B 1 212 ? 254.690 354.208 277.848 1.00 39.34 212 TYR A O 1
ATOM 5724 N N . ASP B 1 213 ? 254.670 353.201 279.851 1.00 39.11 213 ASP A N 1
ATOM 5725 C CA . ASP B 1 213 ? 253.985 352.017 279.361 1.00 39.11 213 ASP A CA 1
ATOM 5726 C C . ASP B 1 213 ? 252.723 351.658 280.127 1.00 39.11 213 ASP A C 1
ATOM 5727 O O . ASP B 1 213 ? 252.102 350.645 279.796 1.00 39.11 213 ASP A O 1
ATOM 5732 N N . ALA B 1 214 ? 252.326 352.441 281.127 1.00 38.92 214 ALA A N 1
ATOM 5733 C CA . ALA B 1 214 ? 251.243 352.098 282.045 1.00 38.92 214 ALA A CA 1
ATOM 5734 C C . ALA B 1 214 ? 249.851 351.914 281.426 1.00 38.92 214 ALA A C 1
ATOM 5735 O O . ALA B 1 214 ? 249.191 350.930 281.774 1.00 38.92 214 ALA A O 1
ATOM 5737 N N . PRO B 1 215 ? 249.341 352.776 280.532 1.00 38.11 215 PRO A N 1
ATOM 5738 C CA . PRO B 1 215 ? 248.010 352.499 279.980 1.00 38.11 215 PRO A CA 1
ATOM 5739 C C . PRO B 1 215 ? 248.008 351.524 278.824 1.00 38.11 215 PRO A C 1
ATOM 5740 O O . PRO B 1 215 ? 246.939 351.013 278.472 1.00 38.11 215 PRO A O 1
ATOM 5744 N N . ARG B 1 216 ? 249.157 351.263 278.216 1.00 37.93 216 ARG A N 1
ATOM 5745 C CA . ARG B 1 216 ? 249.238 350.323 277.111 1.00 37.93 216 ARG A CA 1
ATOM 5746 C C . ARG B 1 216 ? 249.441 348.897 277.587 1.00 37.93 216 ARG A C 1
ATOM 5747 O O . ARG B 1 216 ? 249.464 347.974 276.768 1.00 37.93 216 ARG A O 1
ATOM 5755 N N . ILE B 1 217 ? 249.590 348.699 278.889 1.00 38.09 217 ILE A N 1
ATOM 5756 C CA . ILE B 1 217 ? 249.697 347.377 279.486 1.00 38.09 217 ILE A CA 1
ATOM 5757 C C . ILE B 1 217 ? 248.518 347.240 280.439 1.00 38.09 217 ILE A C 1
ATOM 5758 O O . ILE B 1 217 ? 248.511 347.818 281.528 1.00 38.09 217 ILE A O 1
ATOM 5763 N N . VAL B 1 218 ? 247.517 346.467 280.029 1.00 38.61 218 VAL A N 1
ATOM 5764 C CA . VAL B 1 218 ? 246.235 346.436 280.723 1.00 38.61 218 VAL A CA 1
ATOM 5765 C C . VAL B 1 218 ? 246.366 345.607 281.991 1.00 38.61 218 VAL A C 1
ATOM 5766 O O . VAL B 1 218 ? 246.620 344.399 281.936 1.00 38.61 218 VAL A O 1
ATOM 5770 N N . ALA B 1 219 ? 246.193 346.252 283.131 1.00 38.22 219 ALA A N 1
ATOM 5771 C CA . ALA B 1 219 ? 246.273 345.574 284.415 1.00 38.22 219 ALA A CA 1
ATOM 5772 C C . ALA B 1 219 ? 245.057 344.679 284.607 1.00 38.22 219 ALA A C 1
ATOM 5773 O O . ALA B 1 219 ? 243.932 345.120 284.368 1.00 38.22 219 ALA A O 1
ATOM 5775 N N . PRO B 1 220 ? 245.238 343.427 285.030 1.00 37.65 220 PRO A N 1
ATOM 5776 C CA . PRO B 1 220 ? 244.088 342.543 285.240 1.00 37.65 220 PRO A CA 1
ATOM 5777 C C . PRO B 1 220 ? 243.287 342.848 286.493 1.00 37.65 220 PRO A C 1
ATOM 5778 O O . PRO B 1 220 ? 242.209 342.277 286.668 1.00 37.65 220 PRO A O 1
ATOM 5782 N N . SER B 1 221 ? 243.779 343.719 287.370 1.00 38.25 221 SER A N 1
ATOM 5783 C CA . SER B 1 221 ? 243.046 344.079 288.574 1.00 38.25 221 SER A CA 1
ATOM 5784 C C . SER B 1 221 ? 241.912 345.050 288.303 1.00 38.25 221 SER A C 1
ATOM 5785 O O . SER B 1 221 ? 241.077 345.267 289.186 1.00 38.25 221 SER A O 1
ATOM 5788 N N . ILE B 1 222 ? 241.886 345.653 287.116 1.00 38.46 222 ILE A N 1
ATOM 5789 C CA . ILE B 1 222 ? 240.762 346.478 286.699 1.00 38.46 222 ILE A CA 1
ATOM 5790 C C . ILE B 1 222 ? 239.501 345.628 286.581 1.00 38.46 222 ILE A C 1
ATOM 5791 O O . ILE B 1 222 ? 238.399 346.051 286.958 1.00 38.46 222 ILE A O 1
ATOM 5796 N N . PHE B 1 223 ? 239.654 344.394 286.119 1.00 37.94 223 PHE A N 1
ATOM 5797 C CA . PHE B 1 223 ? 238.511 343.535 285.879 1.00 37.94 223 PHE A CA 1
ATOM 5798 C C . PHE B 1 223 ? 237.980 342.879 287.143 1.00 37.94 223 PHE A C 1
ATOM 5799 O O . PHE B 1 223 ? 236.807 342.504 287.178 1.00 37.94 223 PHE A O 1
ATOM 5807 N N . LEU B 1 224 ? 238.790 342.775 288.195 1.00 38.41 224 LEU A N 1
ATOM 5808 C CA . LEU B 1 224 ? 238.257 342.364 289.488 1.00 38.41 224 LEU A CA 1
ATOM 5809 C C . LEU B 1 224 ? 237.342 343.440 290.065 1.00 38.41 224 LEU A C 1
ATOM 5810 O O . LEU B 1 224 ? 236.296 343.137 290.654 1.00 38.41 224 LEU A O 1
ATOM 5815 N N . LEU B 1 225 ? 237.719 344.703 289.882 1.00 38.60 225 LEU A N 1
ATOM 5816 C CA . LEU B 1 225 ? 236.867 345.816 290.272 1.00 38.60 225 LEU A CA 1
ATOM 5817 C C . LEU B 1 225 ? 235.604 345.880 289.418 1.00 38.60 225 LEU A C 1
ATOM 5818 O O . LEU B 1 225 ? 234.523 346.223 289.921 1.00 38.60 225 LEU A O 1
ATOM 5823 N N . ALA B 1 226 ? 235.719 345.533 288.136 1.00 39.30 226 ALA A N 1
ATOM 5824 C CA . ALA B 1 226 ? 234.541 345.423 287.285 1.00 39.30 226 ALA A CA 1
ATOM 5825 C C . ALA B 1 226 ? 233.638 344.276 287.724 1.00 39.30 226 ALA A C 1
ATOM 5826 O O . ALA B 1 226 ? 232.412 344.363 287.592 1.00 39.30 226 ALA A O 1
ATOM 5828 N N . HIS B 1 227 ? 234.225 343.195 288.241 1.00 39.17 227 HIS A N 1
ATOM 5829 C CA . HIS B 1 227 ? 233.440 342.120 288.841 1.00 39.17 227 HIS A CA 1
ATOM 5830 C C . HIS B 1 227 ? 232.706 342.598 290.081 1.00 39.17 227 HIS A C 1
ATOM 5831 O O . HIS B 1 227 ? 231.566 342.196 290.328 1.00 39.17 227 HIS A O 1
ATOM 5838 N N . ASN B 1 228 ? 233.355 343.447 290.877 1.00 40.13 228 ASN A N 1
ATOM 5839 C CA . ASN B 1 228 ? 232.715 343.980 292.074 1.00 40.13 228 ASN A CA 1
ATOM 5840 C C . ASN B 1 228 ? 231.544 344.890 291.727 1.00 40.13 228 ASN A C 1
ATOM 5841 O O . ASN B 1 228 ? 230.525 344.896 292.425 1.00 40.13 228 ASN A O 1
ATOM 5846 N N . GLN B 1 229 ? 231.671 345.669 290.658 1.00 42.46 229 GLN A N 1
ATOM 5847 C CA . GLN B 1 229 ? 230.578 346.549 290.263 1.00 42.46 229 GLN A CA 1
ATOM 5848 C C . GLN B 1 229 ? 229.497 345.843 289.459 1.00 42.46 229 GLN A C 1
ATOM 5849 O O . GLN B 1 229 ? 228.367 346.333 289.400 1.00 42.46 229 GLN A O 1
ATOM 5855 N N . LEU B 1 230 ? 229.810 344.706 288.843 1.00 42.12 230 LEU A N 1
ATOM 5856 C CA . LEU B 1 230 ? 228.815 343.996 288.050 1.00 42.12 230 LEU A CA 1
ATOM 5857 C C . LEU B 1 230 ? 227.790 343.294 288.933 1.00 42.12 230 LEU A C 1
ATOM 5858 O O . LEU B 1 230 ? 226.659 343.052 288.500 1.00 42.12 230 LEU A O 1
ATOM 5863 N N . ILE B 1 231 ? 228.154 342.985 290.179 1.00 42.89 231 ILE A N 1
ATOM 5864 C CA . ILE B 1 231 ? 227.271 342.276 291.101 1.00 42.89 231 ILE A CA 1
ATOM 5865 C C . ILE B 1 231 ? 226.211 343.173 291.723 1.00 42.89 231 ILE A C 1
ATOM 5866 O O . ILE B 1 231 ? 225.062 342.725 291.883 1.00 42.89 231 ILE A O 1
ATOM 5871 N N . SER B 1 232 ? 226.532 344.444 291.980 1.00 45.80 232 SER A N 1
ATOM 5872 C CA . SER B 1 232 ? 225.804 345.280 292.932 1.00 45.80 232 SER A CA 1
ATOM 5873 C C . SER B 1 232 ? 224.358 345.527 292.524 1.00 45.80 232 SER A C 1
ATOM 5874 O O . SER B 1 232 ? 224.055 345.739 291.348 1.00 45.80 232 SER A O 1
ATOM 5877 N N . GLN B 1 233 ? 223.465 345.491 293.514 1.00 48.58 233 GLN A N 1
ATOM 5878 C CA . GLN B 1 233 ? 222.025 345.566 293.292 1.00 48.58 233 GLN A CA 1
ATOM 5879 C C . GLN B 1 233 ? 221.594 347.031 293.244 1.00 48.58 233 GLN A C 1
ATOM 5880 O O . GLN B 1 233 ? 220.907 347.552 294.123 1.00 48.58 233 GLN A O 1
ATOM 5886 N N . SER B 1 234 ? 222.021 347.699 292.179 1.00 53.65 234 SER A N 1
ATOM 5887 C CA . SER B 1 234 ? 221.710 349.099 291.948 1.00 53.65 234 SER A CA 1
ATOM 5888 C C . SER B 1 234 ? 220.881 349.232 290.682 1.00 53.65 234 SER A C 1
ATOM 5889 O O . SER B 1 234 ? 221.100 348.509 289.706 1.00 53.65 234 SER A O 1
ATOM 5892 N N . ARG B 1 235 ? 219.927 350.159 290.706 1.00 59.76 235 ARG A N 1
ATOM 5893 C CA . ARG B 1 235 ? 219.066 350.401 289.557 1.00 59.76 235 ARG A CA 1
ATOM 5894 C C . ARG B 1 235 ? 219.338 351.776 288.964 1.00 59.76 235 ARG A C 1
ATOM 5895 O O . ARG B 1 235 ? 218.412 352.465 288.526 1.00 59.76 235 ARG A O 1
ATOM 5903 N N . GLU B 1 236 ? 220.602 352.180 288.944 1.00 58.82 236 GLU A N 1
ATOM 5904 C CA . GLU B 1 236 ? 221.013 353.450 288.370 1.00 58.82 236 GLU A CA 1
ATOM 5905 C C . GLU B 1 236 ? 221.273 353.293 286.877 1.00 58.82 236 GLU A C 1
ATOM 5906 O O . GLU B 1 236 ? 221.452 352.185 286.367 1.00 58.82 236 GLU A O 1
ATOM 5912 N N . SER B 1 237 ? 221.275 354.429 286.177 1.00 57.78 237 SER A N 1
ATOM 5913 C CA . SER B 1 237 ? 221.329 354.451 284.719 1.00 57.78 237 SER A CA 1
ATOM 5914 C C . SER B 1 237 ? 222.674 353.989 284.174 1.00 57.78 237 SER A C 1
ATOM 5915 O O . SER B 1 237 ? 222.748 352.980 283.465 1.00 57.78 237 SER A O 1
ATOM 5918 N N . THR B 1 238 ? 223.739 354.712 284.499 1.00 54.62 238 THR A N 1
ATOM 5919 C CA . THR B 1 238 ? 225.088 354.360 284.073 1.00 54.62 238 THR A CA 1
ATOM 5920 C C . THR B 1 238 ? 225.843 353.867 285.297 1.00 54.62 238 THR A C 1
ATOM 5921 O O . THR B 1 238 ? 226.390 354.666 286.062 1.00 54.62 238 THR A O 1
ATOM 5925 N N . ALA B 1 239 ? 225.869 352.554 285.481 1.00 50.54 239 ALA A N 1
ATOM 5926 C CA . ALA B 1 239 ? 226.425 351.948 286.679 1.00 50.54 239 ALA A CA 1
ATOM 5927 C C . ALA B 1 239 ? 227.911 351.652 286.565 1.00 50.54 239 ALA A C 1
ATOM 5928 O O . ALA B 1 239 ? 228.521 351.232 287.552 1.00 50.54 239 ALA A O 1
ATOM 5930 N N . TYR B 1 240 ? 228.508 351.868 285.398 1.00 47.56 240 TYR A N 1
ATOM 5931 C CA . TYR B 1 240 ? 229.932 351.660 285.207 1.00 47.56 240 TYR A CA 1
ATOM 5932 C C . TYR B 1 240 ? 230.776 352.820 285.713 1.00 47.56 240 TYR A C 1
ATOM 5933 O O . TYR B 1 240 ? 232.004 352.744 285.649 1.00 47.56 240 TYR A O 1
ATOM 5942 N N . GLU B 1 241 ? 230.161 353.891 286.192 1.00 48.59 241 GLU A N 1
ATOM 5943 C CA . GLU B 1 241 ? 230.901 355.071 286.600 1.00 48.59 241 GLU A CA 1
ATOM 5944 C C . GLU B 1 241 ? 231.479 354.950 288.000 1.00 48.59 241 GLU A C 1
ATOM 5945 O O . GLU B 1 241 ? 232.419 355.676 288.322 1.00 48.59 241 GLU A O 1
ATOM 5951 N N . LYS B 1 242 ? 230.950 354.060 288.837 1.00 45.94 242 LYS A N 1
ATOM 5952 C CA . LYS B 1 242 ? 231.599 353.746 290.102 1.00 45.94 242 LYS A CA 1
ATOM 5953 C C . LYS B 1 242 ? 232.815 352.861 289.884 1.00 45.94 242 LYS A C 1
ATOM 5954 O O . LYS B 1 242 ? 233.753 352.878 290.684 1.00 45.94 242 LYS A O 1
ATOM 5960 N N . TRP B 1 243 ? 232.795 352.088 288.800 1.00 42.10 243 TRP A N 1
ATOM 5961 C CA . TRP B 1 243 ? 233.963 351.327 288.378 1.00 42.10 243 TRP A CA 1
ATOM 5962 C C . TRP B 1 243 ? 235.073 352.235 287.880 1.00 42.10 243 TRP A C 1
ATOM 5963 O O . TRP B 1 243 ? 236.253 351.964 288.118 1.00 42.10 243 TRP A O 1
ATOM 5974 N N . LEU B 1 244 ? 234.717 353.323 287.198 1.00 43.63 244 LEU A N 1
ATOM 5975 C CA . LEU B 1 244 ? 235.720 354.271 286.737 1.00 43.63 244 LEU A CA 1
ATOM 5976 C C . LEU B 1 244 ? 236.330 355.066 287.884 1.00 43.63 244 LEU A C 1
ATOM 5977 O O . LEU B 1 244 ? 237.390 355.670 287.703 1.00 43.63 244 LEU A O 1
ATOM 5982 N N . ASP B 1 245 ? 235.689 355.084 289.051 1.00 45.12 245 ASP A N 1
ATOM 5983 C CA . ASP B 1 245 ? 236.215 355.737 290.242 1.00 45.12 245 ASP A CA 1
ATOM 5984 C C . ASP B 1 245 ? 237.238 354.900 290.977 1.00 45.12 245 ASP A C 1
ATOM 5985 O O . ASP B 1 245 ? 237.988 355.451 291.788 1.00 45.12 245 ASP A O 1
ATOM 5990 N N . SER B 1 246 ? 237.248 353.594 290.744 1.00 42.60 246 SER A N 1
ATOM 5991 C CA . SER B 1 246 ? 238.009 352.659 291.549 1.00 42.60 246 SER A CA 1
ATOM 5992 C C . SER B 1 246 ? 239.504 352.869 291.368 1.00 42.60 246 SER A C 1
ATOM 5993 O O . SER B 1 246 ? 240.016 352.941 290.249 1.00 42.60 246 SER A O 1
ATOM 5996 N N . ILE B 1 247 ? 240.197 352.978 292.487 1.00 41.25 247 ILE A N 1
ATOM 5997 C CA . ILE B 1 247 ? 241.631 353.218 292.503 1.00 41.25 247 ILE A CA 1
ATOM 5998 C C . ILE B 1 247 ? 242.341 351.916 292.169 1.00 41.25 247 ILE A C 1
ATOM 5999 O O . ILE B 1 247 ? 242.051 350.873 292.762 1.00 41.25 247 ILE A O 1
ATOM 6004 N N . VAL B 1 248 ? 243.261 351.968 291.211 1.00 40.89 248 VAL A N 1
ATOM 6005 C CA . VAL B 1 248 ? 244.032 350.787 290.840 1.00 40.89 248 VAL A CA 1
ATOM 6006 C C . VAL B 1 248 ? 245.352 350.725 291.595 1.00 40.89 248 VAL A C 1
ATOM 6007 O O . VAL B 1 248 ? 245.698 349.688 292.162 1.00 40.89 248 VAL A O 1
ATOM 6011 N N . ILE B 1 249 ? 246.096 351.829 291.629 1.00 40.89 249 ILE A N 1
ATOM 6012 C CA . ILE B 1 249 ? 247.449 351.826 292.166 1.00 40.89 249 ILE A CA 1
ATOM 6013 C C . ILE B 1 249 ? 247.739 353.224 292.693 1.00 40.89 249 ILE A C 1
ATOM 6014 O O . ILE B 1 249 ? 247.068 354.191 292.326 1.00 40.89 249 ILE A O 1
ATOM 6019 N N . HIS B 1 250 ? 248.700 353.319 293.604 1.00 42.29 250 HIS A N 1
ATOM 6020 C CA . HIS B 1 250 ? 249.273 354.589 294.029 1.00 42.29 250 HIS A CA 1
ATOM 6021 C C . HIS B 1 250 ? 250.689 354.673 293.482 1.00 42.29 250 HIS A C 1
ATOM 6022 O O . HIS B 1 250 ? 251.560 353.904 293.900 1.00 42.29 250 HIS A O 1
ATOM 6029 N N . TYR B 1 251 ? 250.916 355.590 292.572 1.00 44.77 251 TYR A N 1
ATOM 6030 C CA . TYR B 1 251 ? 252.269 355.662 292.024 1.00 44.77 251 TYR A CA 1
ATOM 6031 C C . TYR B 1 251 ? 252.970 356.891 292.542 1.00 44.77 251 TYR A C 1
ATOM 6032 O O . TYR B 1 251 ? 252.905 357.925 291.912 1.00 44.77 251 TYR A O 1
ATOM 6041 N N . SER B 1 252 ? 253.511 356.708 293.726 1.00 47.15 252 SER A N 1
ATOM 6042 C CA . SER B 1 252 ? 254.395 357.496 294.581 1.00 47.15 252 SER A CA 1
ATOM 6043 C C . SER B 1 252 ? 253.729 358.638 295.332 1.00 47.15 252 SER A C 1
ATOM 6044 O O . SER B 1 252 ? 253.962 358.783 296.535 1.00 47.15 252 SER A O 1
ATOM 6047 N N . ARG B 1 253 ? 252.788 359.333 294.707 1.00 49.50 253 ARG A N 1
ATOM 6048 C CA . ARG B 1 253 ? 251.999 360.388 295.348 1.00 49.50 253 ARG A CA 1
ATOM 6049 C C . ARG B 1 253 ? 250.624 360.486 294.706 1.00 49.50 253 ARG A C 1
ATOM 6050 O O . ARG B 1 253 ? 249.831 361.371 295.021 1.00 49.50 253 ARG A O 1
ATOM 6058 N N . ALA B 1 254 ? 250.329 359.570 293.791 1.00 45.00 254 ALA A N 1
ATOM 6059 C CA . ALA B 1 254 ? 249.331 359.827 292.766 1.00 45.00 254 ALA A CA 1
ATOM 6060 C C . ALA B 1 254 ? 248.294 358.725 292.756 1.00 45.00 254 ALA A C 1
ATOM 6061 O O . ALA B 1 254 ? 248.636 357.546 292.649 1.00 45.00 254 ALA A O 1
ATOM 6063 N N . VAL B 1 255 ? 247.034 359.115 292.855 1.00 43.55 255 VAL A N 1
ATOM 6064 C CA . VAL B 1 255 ? 245.921 358.181 292.829 1.00 43.55 255 VAL A CA 1
ATOM 6065 C C . VAL B 1 255 ? 245.540 357.944 291.376 1.00 43.55 255 VAL A C 1
ATOM 6066 O O . VAL B 1 255 ? 245.000 358.836 290.713 1.00 43.55 255 VAL A O 1
ATOM 6070 N N . ILE B 1 256 ? 245.839 356.754 290.873 1.00 41.65 256 ILE A N 1
ATOM 6071 C CA . ILE B 1 256 ? 245.553 356.386 289.494 1.00 41.65 256 ILE A CA 1
ATOM 6072 C C . ILE B 1 256 ? 244.346 355.468 289.498 1.00 41.65 256 ILE A C 1
ATOM 6073 O O . ILE B 1 256 ? 244.361 354.410 290.136 1.00 41.65 256 ILE A O 1
ATOM 6078 N N . ARG B 1 257 ? 243.305 355.877 288.794 1.00 42.62 257 ARG A N 1
ATOM 6079 C CA . ARG B 1 257 ? 242.020 355.213 288.822 1.00 42.62 257 ARG A CA 1
ATOM 6080 C C . ARG B 1 257 ? 241.818 354.429 287.535 1.00 42.62 257 ARG A C 1
ATOM 6081 O O . ARG B 1 257 ? 242.682 354.386 286.659 1.00 42.62 257 ARG A O 1
ATOM 6089 N N . VAL B 1 258 ? 240.658 353.787 287.429 1.00 41.57 258 VAL A N 1
ATOM 6090 C CA . VAL B 1 258 ? 240.301 353.102 286.195 1.00 41.57 258 VAL A CA 1
ATOM 6091 C C . VAL B 1 258 ? 240.034 354.112 285.088 1.00 41.57 258 VAL A C 1
ATOM 6092 O O . VAL B 1 258 ? 240.375 353.869 283.929 1.00 41.57 258 VAL A O 1
ATOM 6096 N N . GLY B 1 259 ? 239.470 355.273 285.424 1.00 42.10 259 GLY A N 1
ATOM 6097 C CA . GLY B 1 259 ? 239.254 356.317 284.439 1.00 42.10 259 GLY A CA 1
ATOM 6098 C C . GLY B 1 259 ? 240.522 356.958 283.926 1.00 42.10 259 GLY A C 1
ATOM 6099 O O . GLY B 1 259 ? 240.498 357.589 282.866 1.00 42.10 259 GLY A O 1
ATOM 6100 N N . ASN B 1 260 ? 241.629 356.813 284.651 1.00 41.28 260 ASN A N 1
ATOM 6101 C CA . ASN B 1 260 ? 242.912 357.276 284.143 1.00 41.28 260 ASN A CA 1
ATOM 6102 C C . ASN B 1 260 ? 243.514 356.276 283.168 1.00 41.28 260 ASN A C 1
ATOM 6103 O O . ASN B 1 260 ? 244.234 356.658 282.243 1.00 41.28 260 ASN A O 1
ATOM 6108 N N . LEU B 1 261 ? 243.231 354.989 283.357 1.00 40.36 261 LEU A N 1
ATOM 6109 C CA . LEU B 1 261 ? 243.877 353.965 282.547 1.00 40.36 261 LEU A CA 1
ATOM 6110 C C . LEU B 1 261 ? 243.033 353.537 281.356 1.00 40.36 261 LEU A C 1
ATOM 6111 O O . LEU B 1 261 ? 243.572 353.010 280.379 1.00 40.36 261 LEU A O 1
ATOM 6116 N N . VAL B 1 262 ? 241.721 353.748 281.419 1.00 40.45 262 VAL A N 1
ATOM 6117 C CA . VAL B 1 262 ? 240.814 353.390 280.337 1.00 40.45 262 VAL A CA 1
ATOM 6118 C C . VAL B 1 262 ? 240.349 354.634 279.584 1.00 40.45 262 VAL A C 1
ATOM 6119 O O . VAL B 1 262 ? 240.023 354.546 278.389 1.00 40.45 262 VAL A O 1
ATOM 6123 N N . GLY B 1 263 ? 240.405 355.801 280.212 1.00 42.12 263 GLY A N 1
ATOM 6124 C CA . GLY B 1 263 ? 240.123 357.046 279.525 1.00 42.12 263 GLY A CA 1
ATOM 6125 C C . GLY B 1 263 ? 238.649 357.344 279.406 1.00 42.12 263 GLY A C 1
ATOM 6126 O O . GLY B 1 263 ? 238.208 357.881 278.383 1.00 42.12 263 GLY A O 1
ATOM 6127 N N . GLY B 1 264 ? 237.874 357.012 280.430 1.00 43.45 264 GLY A N 1
ATOM 6128 C CA . GLY B 1 264 ? 236.438 357.141 280.350 1.00 43.45 264 GLY A CA 1
ATOM 6129 C C . GLY B 1 264 ? 235.837 358.067 281.380 1.00 43.45 264 GLY A C 1
ATOM 6130 O O . GLY B 1 264 ? 234.614 358.145 281.504 1.00 43.45 264 GLY A O 1
ATOM 6131 N N . LEU B 1 265 ? 236.677 358.784 282.116 1.00 43.76 265 LEU A N 1
ATOM 6132 C CA . LEU B 1 265 ? 236.190 359.636 283.190 1.00 43.76 265 LEU A CA 1
ATOM 6133 C C . LEU B 1 265 ? 237.216 360.716 283.461 1.00 43.76 265 LEU A C 1
ATOM 6134 O O . LEU B 1 265 ? 238.314 360.413 283.920 1.00 43.76 265 LEU A O 1
ATOM 6139 N N . TYR B 1 266 ? 236.855 361.964 283.200 1.00 45.08 266 TYR A N 1
ATOM 6140 C CA . TYR B 1 266 ? 237.745 363.088 283.433 1.00 45.08 266 TYR A CA 1
ATOM 6141 C C . TYR B 1 266 ? 236.964 364.159 284.177 1.00 45.08 266 TYR A C 1
ATOM 6142 O O . TYR B 1 266 ? 235.784 363.990 284.483 1.00 45.08 266 TYR A O 1
ATOM 6151 N N . GLN B 1 267 ? 237.630 365.270 284.473 1.00 47.57 267 GLN A N 1
ATOM 6152 C CA . GLN B 1 267 ? 236.945 366.389 285.102 1.00 47.57 267 GLN A CA 1
ATOM 6153 C C . GLN B 1 267 ? 237.571 367.693 284.639 1.00 47.57 267 GLN A C 1
ATOM 6154 O O . GLN B 1 267 ? 238.739 367.722 284.246 1.00 47.57 267 GLN A O 1
ATOM 6160 N N . SER B 1 268 ? 236.782 368.758 284.672 1.00 49.25 268 SER A N 1
ATOM 6161 C CA . SER B 1 268 ? 237.252 370.084 284.311 1.00 49.25 268 SER A CA 1
ATOM 6162 C C . SER B 1 268 ? 236.451 371.139 285.057 1.00 49.25 268 SER A C 1
ATOM 6163 O O . SER B 1 268 ? 235.328 370.884 285.485 1.00 49.25 268 SER A O 1
ATOM 6166 N N . THR B 1 275 ? 233.135 368.955 288.494 1.00 47.97 275 THR A N 1
ATOM 6167 C CA . THR B 1 275 ? 232.175 368.229 287.673 1.00 47.97 275 THR A CA 1
ATOM 6168 C C . THR B 1 275 ? 232.877 367.149 286.855 1.00 47.97 275 THR A C 1
ATOM 6169 O O . THR B 1 275 ? 233.861 367.416 286.174 1.00 47.97 275 THR A O 1
ATOM 6173 N N . HIS B 1 276 ? 232.362 365.928 286.932 1.00 47.45 276 HIS A N 1
ATOM 6174 C CA . HIS B 1 276 ? 232.929 364.782 286.239 1.00 47.45 276 HIS A CA 1
ATOM 6175 C C . HIS B 1 276 ? 232.204 364.574 284.920 1.00 47.45 276 HIS A C 1
ATOM 6176 O O . HIS B 1 276 ? 231.001 364.834 284.819 1.00 47.45 276 HIS A O 1
ATOM 6183 N N . PHE B 1 277 ? 232.936 364.100 283.919 1.00 46.47 277 PHE A N 1
ATOM 6184 C CA . PHE B 1 277 ? 232.402 363.837 282.594 1.00 46.47 277 PHE A CA 1
ATOM 6185 C C . PHE B 1 277 ? 232.843 362.455 282.137 1.00 46.47 277 PHE A C 1
ATOM 6186 O O . PHE B 1 277 ? 233.892 361.962 282.553 1.00 46.47 277 PHE A O 1
ATOM 6194 N N . THR B 1 278 ? 232.041 361.838 281.281 1.00 46.08 278 THR A N 1
ATOM 6195 C CA . THR B 1 278 ? 232.318 360.511 280.759 1.00 46.08 278 THR A CA 1
ATOM 6196 C C . THR B 1 278 ? 232.538 360.592 279.257 1.00 46.08 278 THR A C 1
ATOM 6197 O O . THR B 1 278 ? 231.647 361.023 278.520 1.00 46.08 278 THR A O 1
ATOM 6201 N N . TYR B 1 279 ? 233.716 360.180 278.807 1.00 44.54 279 TYR A N 1
ATOM 6202 C CA . TYR B 1 279 ? 234.002 360.059 277.388 1.00 44.54 279 TYR A CA 1
ATOM 6203 C C . TYR B 1 279 ? 234.083 358.591 277.007 1.00 44.54 279 TYR A C 1
ATOM 6204 O O . TYR B 1 279 ? 234.793 357.812 277.641 1.00 44.54 279 TYR A O 1
ATOM 6213 N N . ARG B 1 280 ? 233.358 358.222 275.965 1.00 43.11 280 ARG A N 1
ATOM 6214 C CA . ARG B 1 280 ? 233.186 356.824 275.597 1.00 43.11 280 ARG A CA 1
ATOM 6215 C C . ARG B 1 280 ? 233.983 356.559 274.326 1.00 43.11 280 ARG A C 1
ATOM 6216 O O . ARG B 1 280 ? 233.453 356.614 273.217 1.00 43.11 280 ARG A O 1
ATOM 6224 N N . ASN B 1 281 ? 235.266 356.262 274.488 1.00 40.15 281 ASN A N 1
ATOM 6225 C CA . ASN B 1 281 ? 236.082 355.861 273.356 1.00 40.15 281 ASN A CA 1
ATOM 6226 C C . ASN B 1 281 ? 235.960 354.360 273.121 1.00 40.15 281 ASN A C 1
ATOM 6227 O O . ASN B 1 281 ? 235.281 353.652 273.863 1.00 40.15 281 ASN A O 1
ATOM 6232 N N . TRP B 1 282 ? 236.633 353.880 272.072 1.00 38.31 282 TRP A N 1
ATOM 6233 C CA . TRP B 1 282 ? 236.454 352.509 271.601 1.00 38.31 282 TRP A CA 1
ATOM 6234 C C . TRP B 1 282 ? 236.904 351.463 272.611 1.00 38.31 282 TRP A C 1
ATOM 6235 O O . TRP B 1 282 ? 236.412 350.332 272.575 1.00 38.31 282 TRP A O 1
ATOM 6246 N N . PHE B 1 283 ? 237.811 351.818 273.514 1.00 38.15 283 PHE A N 1
ATOM 6247 C CA . PHE B 1 283 ? 238.273 350.881 274.524 1.00 38.15 283 PHE A CA 1
ATOM 6248 C C . PHE B 1 283 ? 237.340 350.881 275.731 1.00 38.15 283 PHE A C 1
ATOM 6249 O O . PHE B 1 283 ? 236.973 349.814 276.242 1.00 38.15 283 PHE A O 1
ATOM 6257 N N . ALA B 1 284 ? 236.897 352.066 276.160 1.00 38.87 284 ALA A N 1
ATOM 6258 C CA . ALA B 1 284 ? 235.977 352.141 277.288 1.00 38.87 284 ALA A CA 1
ATOM 6259 C C . ALA B 1 284 ? 234.572 351.689 276.920 1.00 38.87 284 ALA A C 1
ATOM 6260 O O . ALA B 1 284 ? 233.866 351.162 277.781 1.00 38.87 284 ALA A O 1
ATOM 6262 N N . ARG B 1 285 ? 234.144 351.883 275.667 1.00 40.12 285 ARG A N 1
ATOM 6263 C CA . ARG B 1 285 ? 232.847 351.361 275.241 1.00 40.12 285 ARG A CA 1
ATOM 6264 C C . ARG B 1 285 ? 232.822 349.843 275.266 1.00 40.12 285 ARG A C 1
ATOM 6265 O O . ARG B 1 285 ? 231.779 349.235 275.529 1.00 40.12 285 ARG A O 1
ATOM 6273 N N . SER B 1 286 ? 233.958 349.214 274.990 1.00 38.67 286 SER A N 1
ATOM 6274 C CA . SER B 1 286 ? 234.019 347.765 275.059 1.00 38.67 286 SER A CA 1
ATOM 6275 C C . SER B 1 286 ? 234.088 347.293 276.501 1.00 38.67 286 SER A C 1
ATOM 6276 O O . SER B 1 286 ? 233.409 346.334 276.878 1.00 38.67 286 SER A O 1
ATOM 6279 N N . LEU B 1 287 ? 234.887 347.964 277.330 1.00 39.20 287 LEU A N 1
ATOM 6280 C CA . LEU B 1 287 ? 235.056 347.492 278.696 1.00 39.20 287 LEU A CA 1
ATOM 6281 C C . LEU B 1 287 ? 233.919 347.898 279.625 1.00 39.20 287 LEU A C 1
ATOM 6282 O O . LEU B 1 287 ? 233.828 347.354 280.728 1.00 39.20 287 LEU A O 1
ATOM 6287 N N . SER B 1 288 ? 233.053 348.830 279.218 1.00 41.04 288 SER A N 1
ATOM 6288 C CA . SER B 1 288 ? 231.983 349.281 280.100 1.00 41.04 288 SER A CA 1
ATOM 6289 C C . SER B 1 288 ? 230.884 348.241 280.239 1.00 41.04 288 SER A C 1
ATOM 6290 O O . SER B 1 288 ? 230.116 348.281 281.205 1.00 41.04 288 SER A O 1
ATOM 6293 N N . ARG B 1 289 ? 230.791 347.312 279.290 1.00 39.25 289 ARG A N 1
ATOM 6294 C CA . ARG B 1 289 ? 229.793 346.257 279.350 1.00 39.25 289 ARG A CA 1
ATOM 6295 C C . ARG B 1 289 ? 230.081 345.256 280.456 1.00 39.25 289 ARG A C 1
ATOM 6296 O O . ARG B 1 289 ? 229.170 344.542 280.885 1.00 39.25 289 ARG A O 1
ATOM 6304 N N . LEU B 1 290 ? 231.324 345.186 280.923 1.00 39.57 290 LEU A N 1
ATOM 6305 C CA . LEU B 1 290 ? 231.704 344.239 281.956 1.00 39.57 290 LEU A CA 1
ATOM 6306 C C . LEU B 1 290 ? 231.393 344.745 283.356 1.00 39.57 290 LEU A C 1
ATOM 6307 O O . LEU B 1 290 ? 231.336 343.942 284.290 1.00 39.57 290 LEU A O 1
ATOM 6312 N N . ALA B 1 291 ? 231.194 346.046 283.525 1.00 41.99 291 ALA A N 1
ATOM 6313 C CA . ALA B 1 291 ? 231.010 346.638 284.840 1.00 41.99 291 ALA A CA 1
ATOM 6314 C C . ALA B 1 291 ? 229.666 347.329 285.010 1.00 41.99 291 ALA A C 1
ATOM 6315 O O . ALA B 1 291 ? 229.500 348.109 285.951 1.00 41.99 291 ALA A O 1
ATOM 6317 N N . ASP B 1 292 ? 228.709 347.067 284.133 1.00 45.92 292 ASP A N 1
ATOM 6318 C CA . ASP B 1 292 ? 227.400 347.695 284.192 1.00 45.92 292 ASP A CA 1
ATOM 6319 C C . ASP B 1 292 ? 226.429 346.774 284.915 1.00 45.92 292 ASP A C 1
ATOM 6320 O O . ASP B 1 292 ? 226.143 345.670 284.447 1.00 45.92 292 ASP A O 1
ATOM 6325 N N . SER B 1 293 ? 225.903 347.244 286.043 1.00 45.32 293 SER A N 1
ATOM 6326 C CA . SER B 1 293 ? 225.072 346.417 286.903 1.00 45.32 293 SER A CA 1
ATOM 6327 C C . SER B 1 293 ? 223.596 346.461 286.534 1.00 45.32 293 SER A C 1
ATOM 6328 O O . SER B 1 293 ? 222.754 346.130 287.372 1.00 45.32 293 SER A O 1
ATOM 6331 N N . ALA B 1 294 ? 223.261 346.857 285.308 1.00 44.00 294 ALA A N 1
ATOM 6332 C CA . ALA B 1 294 ? 221.891 346.763 284.832 1.00 44.00 294 ALA A CA 1
ATOM 6333 C C . ALA B 1 294 ? 221.467 345.327 284.575 1.00 44.00 294 ALA A C 1
ATOM 6334 O O . ALA B 1 294 ? 220.266 345.041 284.547 1.00 44.00 294 ALA A O 1
ATOM 6336 N N . THR B 1 295 ? 222.422 344.428 284.387 1.00 43.06 295 THR A N 1
ATOM 6337 C CA . THR B 1 295 ? 222.161 343.010 284.228 1.00 43.06 295 THR A CA 1
ATOM 6338 C C . THR B 1 295 ? 222.624 342.194 285.423 1.00 43.06 295 THR A C 1
ATOM 6339 O O . THR B 1 295 ? 223.064 341.057 285.243 1.00 43.06 295 THR A O 1
ATOM 6343 N N . HIS B 1 296 ? 222.533 342.742 286.635 1.00 43.70 296 HIS A N 1
ATOM 6344 C CA . HIS B 1 296 ? 223.031 342.045 287.813 1.00 43.70 296 HIS A CA 1
ATOM 6345 C C . HIS B 1 296 ? 222.160 340.869 288.221 1.00 43.70 296 HIS A C 1
ATOM 6346 O O . HIS B 1 296 ? 222.641 339.991 288.941 1.00 43.70 296 HIS A O 1
ATOM 6353 N N . ARG B 1 297 ? 220.907 340.821 287.774 1.00 44.66 297 ARG A N 1
ATOM 6354 C CA . ARG B 1 297 ? 220.034 339.712 288.133 1.00 44.66 297 ARG A CA 1
ATOM 6355 C C . ARG B 1 297 ? 220.442 338.425 287.432 1.00 44.66 297 ARG A C 1
ATOM 6356 O O . ARG B 1 297 ? 220.133 337.333 287.918 1.00 44.66 297 ARG A O 1
ATOM 6364 N N . THR B 1 298 ? 221.123 338.531 286.292 1.00 41.88 298 THR A N 1
ATOM 6365 C CA . THR B 1 298 ? 221.637 337.346 285.624 1.00 41.88 298 THR A CA 1
ATOM 6366 C C . THR B 1 298 ? 222.801 336.750 286.399 1.00 41.88 298 THR A C 1
ATOM 6367 O O . THR B 1 298 ? 222.921 335.525 286.502 1.00 41.88 298 THR A O 1
ATOM 6371 N N . HIS B 1 299 ? 223.632 337.599 286.991 1.00 40.83 299 HIS A N 1
ATOM 6372 C CA . HIS B 1 299 ? 224.852 337.160 287.641 1.00 40.83 299 HIS A CA 1
ATOM 6373 C C . HIS B 1 299 ? 224.645 336.781 289.097 1.00 40.83 299 HIS A C 1
ATOM 6374 O O . HIS B 1 299 ? 225.526 336.148 289.686 1.00 40.83 299 HIS A O 1
ATOM 6381 N N . LEU B 1 300 ? 223.512 337.147 289.685 1.00 40.83 300 LEU A N 1
ATOM 6382 C CA . LEU B 1 300 ? 223.162 336.751 291.037 1.00 40.83 300 LEU A CA 1
ATOM 6383 C C . LEU B 1 300 ? 222.318 335.490 291.074 1.00 40.83 300 LEU A C 1
ATOM 6384 O O . LEU B 1 300 ? 221.886 335.080 292.153 1.00 40.83 300 LEU A O 1
ATOM 6389 N N . ARG B 1 301 ? 222.084 334.857 289.929 1.00 42.10 301 ARG A N 1
ATOM 6390 C CA . ARG B 1 301 ? 221.289 333.633 289.875 1.00 42.10 301 ARG A CA 1
ATOM 6391 C C . ARG B 1 301 ? 222.219 332.440 290.095 1.00 42.10 301 ARG A C 1
ATOM 6392 O O . ARG B 1 301 ? 222.538 331.661 289.196 1.00 42.10 301 ARG A O 1
ATOM 6400 N N . ARG B 1 302 ? 222.674 332.328 291.339 1.00 40.10 302 ARG A N 1
ATOM 6401 C CA . ARG B 1 302 ? 223.604 331.292 291.760 1.00 40.10 302 ARG A CA 1
ATOM 6402 C C . ARG B 1 302 ? 223.451 331.130 293.264 1.00 40.10 302 ARG A C 1
ATOM 6403 O O . ARG B 1 302 ? 222.927 332.036 293.919 1.00 40.10 302 ARG A O 1
ATOM 6411 N N . PRO B 1 303 ? 223.841 329.985 293.835 1.00 39.73 303 PRO A N 1
ATOM 6412 C CA . PRO B 1 303 ? 223.708 329.832 295.296 1.00 39.73 303 PRO A CA 1
ATOM 6413 C C . PRO B 1 303 ? 224.624 330.732 296.108 1.00 39.73 303 PRO A C 1
ATOM 6414 O O . PRO B 1 303 ? 224.156 331.415 297.025 1.00 39.73 303 PRO A O 1
ATOM 6418 N N . MET B 1 304 ? 225.915 330.758 295.802 1.00 40.61 304 MET A N 1
ATOM 6419 C CA . MET B 1 304 ? 226.895 331.482 296.598 1.00 40.61 304 MET A CA 1
ATOM 6420 C C . MET B 1 304 ? 227.690 332.411 295.696 1.00 40.61 304 MET A C 1
ATOM 6421 O O . MET B 1 304 ? 228.128 332.008 294.617 1.00 40.61 304 MET A O 1
ATOM 6426 N N . ILE B 1 305 ? 227.876 333.652 296.134 1.00 40.72 305 ILE A N 1
ATOM 6427 C CA . ILE B 1 305 ? 228.648 334.631 295.382 1.00 40.72 305 ILE A CA 1
ATOM 6428 C C . ILE B 1 305 ? 229.596 335.332 296.346 1.00 40.72 305 ILE A C 1
ATOM 6429 O O . ILE B 1 305 ? 229.331 335.437 297.548 1.00 40.72 305 ILE A O 1
ATOM 6434 N N . SER B 1 306 ? 230.742 335.756 295.823 1.00 41.10 306 SER A N 1
ATOM 6435 C CA . SER B 1 306 ? 231.766 336.433 296.598 1.00 41.10 306 SER A CA 1
ATOM 6436 C C . SER B 1 306 ? 232.362 337.559 295.774 1.00 41.10 306 SER A C 1
ATOM 6437 O O . SER B 1 306 ? 232.228 337.579 294.550 1.00 41.10 306 SER A O 1
ATOM 6440 N N . GLU B 1 307 ? 233.012 338.495 296.450 1.00 41.61 307 GLU A N 1
ATOM 6441 C CA . GLU B 1 307 ? 233.678 339.621 295.817 1.00 41.61 307 GLU A CA 1
ATOM 6442 C C . GLU B 1 307 ? 235.184 339.516 296.006 1.00 41.61 307 GLU A C 1
ATOM 6443 O O . GLU B 1 307 ? 235.665 338.945 296.987 1.00 41.61 307 GLU A O 1
ATOM 6449 N N . PHE B 1 308 ? 235.927 340.073 295.057 1.00 39.26 308 PHE A N 1
ATOM 6450 C CA . PHE B 1 308 ? 237.378 340.122 295.150 1.00 39.26 308 PHE A CA 1
ATOM 6451 C C . PHE B 1 308 ? 237.789 341.213 296.127 1.00 39.26 308 PHE A C 1
ATOM 6452 O O . PHE B 1 308 ? 237.397 342.372 295.973 1.00 39.26 308 PHE A O 1
ATOM 6460 N N . ASP B 1 309 ? 238.569 340.836 297.138 1.00 40.71 309 ASP A N 1
ATOM 6461 C CA . ASP B 1 309 ? 239.023 341.775 298.162 1.00 40.71 309 ASP A CA 1
ATOM 6462 C C . ASP B 1 309 ? 240.419 342.274 297.804 1.00 40.71 309 ASP A C 1
ATOM 6463 O O . ASP B 1 309 ? 241.370 342.158 298.578 1.00 40.71 309 ASP A O 1
ATOM 6468 N N . TYR B 1 310 ? 240.530 342.862 296.616 1.00 38.25 310 TYR A N 1
ATOM 6469 C CA . TYR B 1 310 ? 241.812 343.279 296.064 1.00 38.25 310 TYR A CA 1
ATOM 6470 C C . TYR B 1 310 ? 242.382 344.448 296.855 1.00 38.25 310 TYR A C 1
ATOM 6471 O O . TYR B 1 310 ? 241.661 345.389 297.196 1.00 38.25 310 TYR A O 1
ATOM 6480 N N . ASN B 1 311 ? 243.673 344.374 297.148 1.00 38.04 311 ASN A N 1
ATOM 6481 C CA . ASN B 1 311 ? 244.371 345.401 297.903 1.00 38.04 311 ASN A CA 1
ATOM 6482 C C . ASN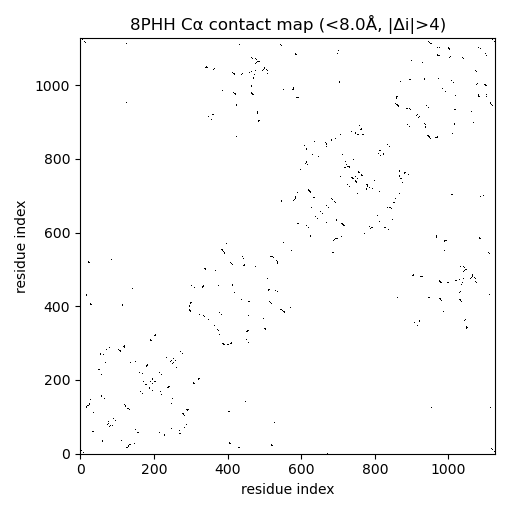 B 1 311 ? 245.210 346.252 296.965 1.00 38.04 311 ASN A C 1
ATOM 6483 O O . ASN B 1 311 ? 245.936 345.730 296.117 1.00 38.04 311 ASN A O 1
ATOM 6488 N N . ILE B 1 312 ? 245.103 347.564 297.124 1.00 39.25 312 ILE A N 1
ATOM 6489 C CA . ILE B 1 312 ? 245.708 348.522 296.207 1.00 39.25 312 ILE A CA 1
ATOM 6490 C C . ILE B 1 312 ? 247.168 348.719 296.591 1.00 39.25 312 ILE A C 1
ATOM 6491 O O . ILE B 1 312 ? 247.454 349.174 297.706 1.00 39.25 312 ILE A O 1
ATOM 6496 N N . PRO B 1 313 ? 248.117 348.395 295.718 1.00 39.30 313 PRO A N 1
ATOM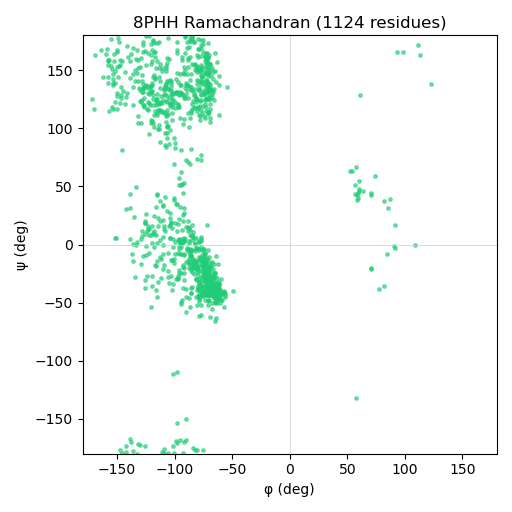 6497 C CA . PRO B 1 313 ? 249.526 348.552 296.073 1.00 39.30 313 PRO A CA 1
ATOM 6498 C C . PRO B 1 313 ? 250.019 349.975 295.882 1.00 39.30 313 PRO A C 1
ATOM 6499 O O . PRO B 1 313 ? 249.535 350.722 295.031 1.00 39.30 313 PRO A O 1
ATOM 6503 N N . SER B 1 314 ? 250.998 350.342 296.701 1.00 40.87 314 SER A N 1
ATOM 6504 C CA . SER B 1 314 ? 251.659 351.637 296.624 1.00 40.87 314 SER A CA 1
ATOM 6505 C C . SER B 1 314 ? 253.102 351.414 296.202 1.00 40.87 314 SER A C 1
ATOM 6506 O O . SER B 1 314 ? 253.874 350.788 296.934 1.00 40.87 314 SER A O 1
ATOM 6509 N N . VAL B 1 315 ? 253.461 351.916 295.025 1.00 41.47 315 VAL A N 1
ATOM 6510 C CA . VAL B 1 315 ? 254.785 351.713 294.458 1.00 41.47 315 VAL A CA 1
ATOM 6511 C C . VAL B 1 315 ? 255.394 353.061 294.108 1.00 41.47 315 VAL A C 1
ATOM 6512 O O . VAL B 1 315 ? 254.709 354.087 294.088 1.00 41.47 315 VAL A O 1
ATOM 6516 N N . ASN B 1 316 ? 256.696 353.054 293.840 1.00 42.82 316 ASN A N 1
ATOM 6517 C CA . ASN B 1 316 ? 257.420 354.197 293.306 1.00 42.82 316 ASN A CA 1
ATOM 6518 C C . ASN B 1 316 ? 258.391 353.734 292.225 1.00 42.82 316 ASN A C 1
ATOM 6519 O O . ASN B 1 316 ? 258.344 352.590 291.782 1.00 42.82 316 ASN A O 1
ATOM 6524 N N . ASN B 1 317 ? 259.275 354.640 291.798 1.00 43.43 317 ASN A N 1
ATOM 6525 C CA . ASN B 1 317 ? 260.264 354.297 290.778 1.00 43.43 317 ASN A CA 1
ATOM 6526 C C . ASN B 1 317 ? 261.257 353.247 291.253 1.00 43.43 317 ASN A C 1
ATOM 6527 O O . ASN B 1 317 ? 261.790 352.496 290.432 1.00 43.43 317 ASN A O 1
ATOM 6532 N N . ASN B 1 318 ? 261.509 353.175 292.555 1.00 42.26 318 ASN A N 1
ATOM 6533 C CA . ASN B 1 318 ? 262.463 352.239 293.120 1.00 42.26 318 ASN A CA 1
ATOM 6534 C C . ASN B 1 318 ? 261.868 350.868 293.390 1.00 42.26 318 ASN A C 1
ATOM 6535 O O . ASN B 1 318 ? 262.615 349.888 293.441 1.00 42.26 318 ASN A O 1
ATOM 6540 N N . THR B 1 319 ? 260.553 350.772 293.564 1.00 40.81 319 THR A N 1
ATOM 6541 C CA . THR B 1 319 ? 259.913 349.526 293.948 1.00 40.81 319 THR A CA 1
ATOM 6542 C C . THR B 1 319 ? 258.899 349.006 292.943 1.00 40.81 319 THR A C 1
ATOM 6543 O O . THR B 1 319 ? 258.284 347.969 293.206 1.00 40.81 319 THR A O 1
ATOM 6547 N N . TYR B 1 320 ? 258.700 349.681 291.815 1.00 39.52 320 TYR A N 1
ATOM 6548 C CA . TYR B 1 320 ? 257.787 349.167 290.806 1.00 39.52 320 TYR A CA 1
ATOM 6549 C C . TYR B 1 320 ? 258.394 347.978 290.080 1.00 39.52 320 TYR A C 1
ATOM 6550 O O . TYR B 1 320 ? 259.453 348.076 289.457 1.00 39.52 320 TYR A O 1
ATOM 6559 N N . ASN B 1 321 ? 257.707 346.861 290.163 1.00 38.43 321 ASN A N 1
ATOM 6560 C CA . ASN B 1 321 ? 257.957 345.692 289.343 1.00 38.43 321 ASN A CA 1
ATOM 6561 C C . ASN B 1 321 ? 256.658 345.425 288.603 1.00 38.43 321 ASN A C 1
ATOM 6562 O O . ASN B 1 321 ? 255.616 345.229 289.239 1.00 38.43 321 ASN A O 1
ATOM 6567 N N . PRO B 1 322 ? 256.670 345.452 287.269 1.00 37.89 322 PRO A N 1
ATOM 6568 C CA . PRO B 1 322 ? 255.431 345.201 286.524 1.00 37.89 322 PRO A CA 1
ATOM 6569 C C . PRO B 1 322 ? 254.926 343.785 286.641 1.00 37.89 322 PRO A C 1
ATOM 6570 O O . PRO B 1 322 ? 253.724 343.565 286.506 1.00 37.89 322 PRO A O 1
ATOM 6574 N N . TYR B 1 323 ? 255.792 342.813 286.896 1.00 37.72 323 TYR A N 1
ATOM 6575 C CA . TYR B 1 323 ? 255.300 341.455 287.059 1.00 37.72 323 TYR A CA 1
ATOM 6576 C C . TYR B 1 323 ? 254.546 341.275 288.368 1.00 37.72 323 TYR A C 1
ATOM 6577 O O . TYR B 1 323 ? 253.545 340.553 288.401 1.00 37.72 323 TYR A O 1
ATOM 6586 N N . VAL B 1 324 ? 254.995 341.934 289.434 1.00 37.40 324 VAL A N 1
ATOM 6587 C CA . VAL B 1 324 ? 254.295 341.876 290.712 1.00 37.40 324 VAL A CA 1
ATOM 6588 C C . VAL B 1 324 ? 252.940 342.567 290.613 1.00 37.40 324 VAL A C 1
ATOM 6589 O O . VAL B 1 324 ? 251.941 342.087 291.161 1.00 37.40 324 VAL A O 1
ATOM 6593 N N . HIS B 1 325 ? 252.870 343.670 289.872 1.00 37.16 325 HIS A N 1
ATOM 6594 C CA . HIS B 1 325 ? 251.611 344.391 289.723 1.00 37.16 325 HIS A CA 1
ATOM 6595 C C . HIS B 1 325 ? 250.644 343.687 288.779 1.00 37.16 325 HIS A C 1
ATOM 6596 O O . HIS B 1 325 ? 249.454 343.574 289.086 1.00 37.16 325 HIS A O 1
ATOM 6603 N N . LEU B 1 326 ? 251.126 343.213 287.635 1.00 36.81 326 LEU A N 1
ATOM 6604 C CA . LEU B 1 326 ? 250.252 342.559 286.671 1.00 36.81 326 LEU A CA 1
ATOM 6605 C C . LEU B 1 326 ? 249.822 341.179 287.126 1.00 36.81 326 LEU A C 1
ATOM 6606 O O . LEU B 1 326 ? 248.699 340.760 286.835 1.00 36.81 326 LEU A O 1
ATOM 6611 N N . LEU B 1 327 ? 250.687 340.460 287.828 1.00 37.10 327 LEU A N 1
ATOM 6612 C CA . LEU B 1 327 ? 250.358 339.118 288.265 1.00 37.10 327 LEU A CA 1
ATOM 6613 C C . LEU B 1 327 ? 249.800 339.077 289.678 1.00 37.10 327 LEU A C 1
ATOM 6614 O O . LEU B 1 327 ? 249.528 337.980 290.175 1.00 37.10 327 LEU A O 1
ATOM 6619 N N . MET B 1 328 ? 249.645 340.246 290.313 1.00 37.87 328 MET A N 1
ATOM 6620 C CA . MET B 1 328 ? 249.013 340.424 291.625 1.00 37.87 328 MET A CA 1
ATOM 6621 C C . MET B 1 328 ? 249.762 339.648 292.705 1.00 37.87 328 MET A C 1
ATOM 6622 O O . MET B 1 328 ? 249.170 338.931 293.512 1.00 37.87 328 MET A O 1
ATOM 6627 N N . LEU B 1 329 ? 251.085 339.790 292.711 1.00 36.99 329 LEU A N 1
ATOM 6628 C CA . LEU B 1 329 ? 251.950 338.989 293.563 1.00 36.99 329 LEU A CA 1
ATOM 6629 C C . LEU B 1 329 ? 252.381 339.726 294.822 1.00 36.99 329 LEU A C 1
ATOM 6630 O O . LEU B 1 329 ? 253.374 339.340 295.443 1.00 36.99 329 LEU A O 1
ATOM 6635 N N . GLU B 1 330 ? 251.673 340.780 295.197 1.00 38.55 330 GLU A N 1
ATOM 6636 C CA . GLU B 1 330 ? 251.879 341.430 296.478 1.00 38.55 330 GLU A CA 1
ATOM 6637 C C . GLU B 1 330 ? 251.504 340.464 297.598 1.00 38.55 330 GLU A C 1
ATOM 6638 O O . GLU B 1 330 ? 250.650 339.598 297.405 1.00 38.55 330 GLU A O 1
ATOM 6644 N N . PRO B 1 331 ? 252.149 340.569 298.767 1.00 37.15 331 PRO A N 1
ATOM 6645 C CA . PRO B 1 331 ? 251.887 339.592 299.838 1.00 37.15 331 PRO A CA 1
ATOM 6646 C C . PRO B 1 331 ? 250.477 339.622 300.394 1.00 37.15 331 PRO A C 1
ATOM 6647 O O . PRO B 1 331 ? 250.017 338.607 300.927 1.00 37.15 331 PRO A O 1
ATOM 6651 N N . ASN B 1 332 ? 249.773 340.740 300.289 1.00 37.00 332 ASN A N 1
ATOM 6652 C CA . ASN B 1 332 ? 248.388 340.791 300.725 1.00 37.00 332 ASN A CA 1
ATOM 6653 C C . ASN B 1 332 ? 247.399 340.501 299.606 1.00 37.00 332 ASN A C 1
ATOM 6654 O O . ASN B 1 332 ? 246.226 340.863 299.727 1.00 37.00 332 ASN A O 1
ATOM 6659 N N . ASN B 1 333 ? 247.840 339.855 298.530 1.00 37.65 333 ASN A N 1
ATOM 6660 C CA . ASN B 1 333 ? 246.967 339.489 297.430 1.00 37.65 333 ASN A CA 1
ATOM 6661 C C . ASN B 1 333 ? 247.222 338.101 296.871 1.00 37.65 333 ASN A C 1
ATOM 6662 O O . ASN B 1 333 ? 246.586 337.738 295.878 1.00 37.65 333 ASN A O 1
ATOM 6667 N N . ARG B 1 334 ? 248.123 337.316 297.462 1.00 38.14 334 ARG A N 1
ATOM 6668 C CA . ARG B 1 334 ? 248.523 336.070 296.817 1.00 38.14 334 ARG A CA 1
ATOM 6669 C C . ARG B 1 334 ? 247.475 334.974 296.974 1.00 38.14 334 ARG A C 1
ATOM 6670 O O . ARG B 1 334 ? 247.316 334.142 296.071 1.00 38.14 334 ARG A O 1
ATOM 6678 N N . ASN B 1 335 ? 246.731 334.976 298.082 1.00 40.44 335 ASN A N 1
ATOM 6679 C CA . ASN B 1 335 ? 245.673 333.987 298.267 1.00 40.44 335 ASN A CA 1
ATOM 6680 C C . ASN B 1 335 ? 244.514 334.235 297.310 1.00 40.44 335 ASN A C 1
ATOM 6681 O O . ASN B 1 335 ? 243.979 333.292 296.707 1.00 40.44 335 ASN A O 1
ATOM 6686 N N . ILE B 1 336 ? 244.138 335.504 297.145 1.00 39.07 336 ILE A N 1
ATOM 6687 C CA . ILE B 1 336 ? 243.079 335.884 296.218 1.00 39.07 336 ILE A CA 1
ATOM 6688 C C . ILE B 1 336 ? 243.496 335.593 294.785 1.00 39.07 336 ILE A C 1
ATOM 6689 O O . ILE B 1 336 ? 242.687 335.131 293.973 1.00 39.07 336 ILE A O 1
ATOM 6694 N N . THR B 1 337 ? 244.775 335.803 294.473 1.00 38.17 337 THR A N 1
ATOM 6695 C CA . THR B 1 337 ? 245.292 335.531 293.136 1.00 38.17 337 THR A CA 1
ATOM 6696 C C . THR B 1 337 ? 245.272 334.041 292.831 1.00 38.17 337 THR A C 1
ATOM 6697 O O . THR B 1 337 ? 244.897 333.625 291.729 1.00 38.17 337 THR A O 1
ATOM 6701 N N . LEU B 1 338 ? 245.639 333.221 293.817 1.00 38.66 338 LEU A N 1
ATOM 6702 C CA . LEU B 1 338 ? 245.639 331.774 293.638 1.00 38.66 338 LEU A CA 1
ATOM 6703 C C . LEU B 1 338 ? 244.226 331.234 293.455 1.00 38.66 338 LEU A C 1
ATOM 6704 O O . LEU B 1 338 ? 243.984 330.404 292.566 1.00 38.66 338 LEU A O 1
ATOM 6709 N N . ASP B 1 339 ? 243.279 331.714 294.270 1.00 40.40 339 ASP A N 1
ATOM 6710 C CA . ASP B 1 339 ? 241.889 331.291 294.125 1.00 40.40 339 ASP A CA 1
ATOM 6711 C C . ASP B 1 339 ? 241.284 331.764 292.810 1.00 40.40 339 ASP A C 1
ATOM 6712 O O . ASP B 1 339 ? 240.523 331.020 292.185 1.00 40.40 339 ASP A O 1
ATOM 6717 N N . PHE B 1 340 ? 241.633 332.979 292.378 1.00 38.09 340 PHE A N 1
ATOM 6718 C CA . PHE B 1 340 ? 241.253 333.518 291.075 1.00 38.09 340 PHE A CA 1
ATOM 6719 C C . PHE B 1 340 ? 241.714 332.627 289.928 1.00 38.09 340 PHE A C 1
ATOM 6720 O O . PHE B 1 340 ? 240.895 332.222 289.086 1.00 38.09 340 PHE A O 1
ATOM 6728 N N . ILE B 1 341 ? 243.014 332.304 289.901 1.00 37.28 341 ILE A N 1
ATOM 6729 C CA . ILE B 1 341 ? 243.591 331.461 288.856 1.00 37.28 341 ILE A CA 1
ATOM 6730 C C . ILE B 1 341 ? 242.930 330.091 288.830 1.00 37.28 341 ILE A C 1
ATOM 6731 O O . ILE B 1 341 ? 242.506 329.621 287.770 1.00 37.28 341 ILE A O 1
ATOM 6736 N N . ARG B 1 342 ? 242.782 329.450 289.993 1.00 39.12 342 ARG A N 1
ATOM 6737 C CA . ARG B 1 342 ? 242.294 328.075 289.984 1.00 39.12 342 ARG A CA 1
ATOM 6738 C C . ARG B 1 342 ? 240.797 328.000 289.710 1.00 39.12 342 ARG A C 1
ATOM 6739 O O . ARG B 1 342 ? 240.344 327.093 288.998 1.00 39.12 342 ARG A O 1
ATOM 6747 N N . SER B 1 343 ? 240.025 328.968 290.215 1.00 38.72 343 SER A N 1
ATOM 6748 C CA . SER B 1 343 ? 238.593 329.014 289.950 1.00 38.72 343 SER A CA 1
ATOM 6749 C C . SER B 1 343 ? 238.309 329.228 288.471 1.00 38.72 343 SER A C 1
ATOM 6750 O O . SER B 1 343 ? 237.508 328.502 287.870 1.00 38.72 343 SER A O 1
ATOM 6753 N N . LEU B 1 344 ? 238.987 330.191 287.849 1.00 38.19 344 LEU A N 1
ATOM 6754 C CA . LEU B 1 344 ? 238.725 330.418 286.438 1.00 38.19 344 LEU A CA 1
ATOM 6755 C C . LEU B 1 344 ? 239.383 329.398 285.522 1.00 38.19 344 LEU A C 1
ATOM 6756 O O . LEU B 1 344 ? 238.874 329.180 284.420 1.00 38.19 344 LEU A O 1
ATOM 6761 N N . SER B 1 345 ? 240.444 328.718 285.960 1.00 38.75 345 SER A N 1
ATOM 6762 C CA . SER B 1 345 ? 240.965 327.615 285.164 1.00 38.75 345 SER A CA 1
ATOM 6763 C C . SER B 1 345 ? 239.997 326.444 285.163 1.00 38.75 345 SER A C 1
ATOM 6764 O O . SER B 1 345 ? 239.769 325.825 284.117 1.00 38.75 345 SER A O 1
ATOM 6767 N N . SER B 1 346 ? 239.396 326.145 286.320 1.00 38.79 346 SER A N 1
ATOM 6768 C CA . SER B 1 346 ? 238.370 325.111 286.371 1.00 38.79 346 SER A CA 1
ATOM 6769 C C . SER B 1 346 ? 237.129 325.504 285.583 1.00 38.79 346 SER A C 1
ATOM 6770 O O . SER B 1 346 ? 236.508 324.645 284.946 1.00 38.79 346 SER A O 1
ATOM 6773 N N . PHE B 1 347 ? 236.773 326.792 285.584 1.00 38.97 347 PHE A N 1
ATOM 6774 C CA . PHE B 1 347 ? 235.632 327.242 284.794 1.00 38.97 347 PHE A CA 1
ATOM 6775 C C . PHE B 1 347 ? 235.893 327.119 283.300 1.00 38.97 347 PHE A C 1
ATOM 6776 O O . PHE B 1 347 ? 235.016 326.668 282.558 1.00 38.97 347 PHE A O 1
ATOM 6784 N N . CYS B 1 348 ? 237.084 327.515 282.843 1.00 39.66 348 CYS A N 1
ATOM 6785 C CA . CYS B 1 348 ? 237.423 327.378 281.432 1.00 39.66 348 CYS A CA 1
ATOM 6786 C C . CYS B 1 348 ? 237.486 325.917 281.017 1.00 39.66 348 CYS A C 1
ATOM 6787 O O . CYS B 1 348 ? 237.008 325.562 279.934 1.00 39.66 348 CYS A O 1
ATOM 6790 N N . SER B 1 349 ? 238.011 325.057 281.894 1.00 39.08 349 SER A N 1
ATOM 6791 C CA . SER B 1 349 ? 238.096 323.631 281.603 1.00 39.08 349 SER A CA 1
ATOM 6792 C C . SER B 1 349 ? 236.717 322.995 281.496 1.00 39.08 349 SER A C 1
ATOM 6793 O O . SER B 1 349 ? 236.453 322.216 280.576 1.00 39.08 349 SER A O 1
ATOM 6796 N N . THR B 1 350 ? 235.813 323.323 282.416 1.00 40.22 350 THR A N 1
ATOM 6797 C CA . THR B 1 350 ? 234.517 322.660 282.396 1.00 40.22 350 THR A CA 1
ATOM 6798 C C . THR B 1 350 ? 233.532 323.286 281.416 1.00 40.22 350 THR A C 1
ATOM 6799 O O . THR B 1 350 ? 232.629 322.594 280.939 1.00 40.22 350 THR A O 1
ATOM 6803 N N . GLU B 1 351 ? 233.672 324.570 281.087 1.00 41.04 351 GLU A N 1
ATOM 6804 C CA . GLU B 1 351 ? 232.658 325.223 280.270 1.00 41.04 351 GLU A CA 1
ATOM 6805 C C . GLU B 1 351 ? 233.184 325.658 278.908 1.00 41.04 351 GLU A C 1
ATOM 6806 O O . GLU B 1 351 ? 232.523 325.438 277.890 1.00 41.04 351 GLU A O 1
ATOM 6812 N N . LEU B 1 352 ? 234.362 326.278 278.866 1.00 39.60 352 LEU A N 1
ATOM 6813 C CA . LEU B 1 352 ? 234.965 326.659 277.599 1.00 39.60 352 LEU A CA 1
ATOM 6814 C C . LEU B 1 352 ? 235.642 325.503 276.886 1.00 39.60 352 LEU A C 1
ATOM 6815 O O . LEU B 1 352 ? 236.105 325.698 275.758 1.00 39.60 352 LEU A O 1
ATOM 6820 N N . LYS B 1 353 ? 235.703 324.328 277.523 1.00 39.80 353 LYS A N 1
ATOM 6821 C CA . LYS B 1 353 ? 236.372 323.127 277.012 1.00 39.80 353 LYS A CA 1
ATOM 6822 C C . LYS B 1 353 ? 237.844 323.397 276.703 1.00 39.80 353 LYS A C 1
ATOM 6823 O O . LYS B 1 353 ? 238.374 322.988 275.672 1.00 39.80 353 LYS A O 1
ATOM 6829 N N . ALA B 1 354 ? 238.501 324.104 277.614 1.00 39.31 354 ALA A N 1
ATOM 6830 C CA . ALA B 1 354 ? 239.917 324.401 277.487 1.00 39.31 354 ALA A CA 1
ATOM 6831 C C . ALA B 1 354 ? 240.736 323.174 277.846 1.00 39.31 354 ALA A C 1
ATOM 6832 O O . ALA B 1 354 ? 240.538 322.569 278.902 1.00 39.31 354 ALA A O 1
ATOM 6834 N N . THR B 1 355 ? 241.656 322.804 276.959 1.00 39.95 355 THR A N 1
ATOM 6835 C CA . THR B 1 355 ? 242.486 321.632 277.169 1.00 39.95 355 THR A CA 1
ATOM 6836 C C . THR B 1 355 ? 243.973 321.931 277.279 1.00 39.95 355 THR A C 1
ATOM 6837 O O . THR B 1 355 ? 244.714 321.085 277.786 1.00 39.95 355 THR A O 1
ATOM 6841 N N . ARG B 1 356 ? 244.433 323.095 276.840 1.00 39.75 356 ARG A N 1
ATOM 6842 C CA . ARG B 1 356 ? 245.856 323.377 276.764 1.00 39.75 356 ARG A CA 1
ATOM 6843 C C . ARG B 1 356 ? 246.304 324.339 277.856 1.00 39.75 356 ARG A C 1
ATOM 6844 O O . ARG B 1 356 ? 245.517 325.113 278.402 1.00 39.75 356 ARG A O 1
ATOM 6852 N N . THR B 1 357 ? 247.598 324.274 278.169 1.00 39.99 357 THR A N 1
ATOM 6853 C CA . THR B 1 357 ? 248.237 325.101 279.182 1.00 39.99 357 THR A CA 1
ATOM 6854 C C . THR B 1 357 ? 249.384 325.882 278.550 1.00 39.99 357 THR A C 1
ATOM 6855 O O . THR B 1 357 ? 249.663 325.757 277.358 1.00 39.99 357 THR A O 1
ATOM 6859 N N . LEU B 1 358 ? 250.057 326.698 279.365 1.00 39.56 358 LEU A N 1
ATOM 6860 C CA . LEU B 1 358 ? 251.187 327.485 278.882 1.00 39.56 358 LEU A CA 1
ATOM 6861 C C . LEU B 1 358 ? 252.521 326.774 279.002 1.00 39.56 358 LEU A C 1
ATOM 6862 O O . LEU B 1 358 ? 253.495 327.232 278.397 1.00 39.56 358 LEU A O 1
ATOM 6867 N N . ARG B 1 359 ? 252.591 325.695 279.780 1.00 41.72 359 ARG A N 1
ATOM 6868 C CA . ARG B 1 359 ? 253.872 325.095 280.130 1.00 41.72 359 ARG A CA 1
ATOM 6869 C C . ARG B 1 359 ? 254.556 324.457 278.929 1.00 41.72 359 ARG A C 1
ATOM 6870 O O . ARG B 1 359 ? 255.779 324.568 278.783 1.00 41.72 359 ARG A O 1
ATOM 6878 N N . ASP B 1 360 ? 253.794 323.829 278.041 1.00 43.84 360 ASP A N 1
ATOM 6879 C CA . ASP B 1 360 ? 254.348 323.194 276.850 1.00 43.84 360 ASP A CA 1
ATOM 6880 C C . ASP B 1 360 ? 254.345 324.133 275.655 1.00 43.84 360 ASP A C 1
ATOM 6881 O O . ASP B 1 360 ? 254.329 323.685 274.507 1.00 43.84 360 ASP A O 1
ATOM 6886 N N . HIS B 1 361 ? 254.365 325.442 275.889 1.00 41.40 361 HIS A N 1
ATOM 6887 C CA . HIS B 1 361 ? 254.144 326.385 274.804 1.00 41.40 361 HIS A CA 1
ATOM 6888 C C . HIS B 1 361 ? 255.131 327.544 274.852 1.00 41.40 361 HIS A C 1
ATOM 6889 O O . HIS B 1 361 ? 255.266 328.287 273.877 1.00 41.40 361 HIS A O 1
ATOM 6896 N N . ILE B 1 362 ? 255.835 327.713 275.970 1.00 40.74 362 ILE A N 1
ATOM 6897 C CA . ILE B 1 362 ? 256.766 328.830 276.065 1.00 40.74 362 ILE A CA 1
ATOM 6898 C C . ILE B 1 362 ? 258.084 328.541 275.367 1.00 40.74 362 ILE A C 1
ATOM 6899 O O . ILE B 1 362 ? 258.854 329.472 275.113 1.00 40.74 362 ILE A O 1
ATOM 6904 N N . SER B 1 363 ? 258.363 327.286 275.045 1.00 41.40 363 SER A N 1
ATOM 6905 C CA . SER B 1 363 ? 259.587 326.920 274.353 1.00 41.40 363 SER A CA 1
ATOM 6906 C C . SER B 1 363 ? 259.420 326.858 272.844 1.00 41.40 363 SER A C 1
ATOM 6907 O O . SER B 1 363 ? 260.382 326.528 272.146 1.00 41.40 363 SER A O 1
ATOM 6910 N N . ARG B 1 364 ? 258.236 327.163 272.323 1.00 41.45 364 ARG A N 1
ATOM 6911 C CA . ARG B 1 364 ? 258.028 327.115 270.886 1.00 41.45 364 ARG A CA 1
ATOM 6912 C C . ARG B 1 364 ? 258.611 328.353 270.223 1.00 41.45 364 ARG A C 1
ATOM 6913 O O . ARG B 1 364 ? 258.972 329.329 270.883 1.00 41.45 364 ARG A O 1
ATOM 6921 N N . ARG B 1 365 ? 258.695 328.309 268.902 1.00 41.29 365 ARG A N 1
ATOM 6922 C CA . ARG B 1 365 ? 259.481 329.273 268.154 1.00 41.29 365 ARG A CA 1
ATOM 6923 C C . ARG B 1 365 ? 258.877 329.482 266.774 1.00 41.29 365 ARG A C 1
ATOM 6924 O O . ARG B 1 365 ? 258.581 328.517 266.066 1.00 41.29 365 ARG A O 1
ATOM 6932 N N . SER B 1 366 ? 258.693 330.744 266.401 1.00 39.36 366 SER A N 1
ATOM 6933 C CA . SER B 1 366 ? 258.059 331.095 265.138 1.00 39.36 366 SER A CA 1
ATOM 6934 C C . SER B 1 366 ? 258.493 332.499 264.749 1.00 39.36 366 SER A C 1
ATOM 6935 O O . SER B 1 366 ? 258.911 333.293 265.590 1.00 39.36 366 SER A O 1
ATOM 6938 N N . ALA B 1 367 ? 258.367 332.803 263.461 1.00 38.63 367 ALA A N 1
ATOM 6939 C CA . ALA B 1 367 ? 258.733 334.108 262.932 1.00 38.63 367 ALA A CA 1
ATOM 6940 C C . ALA B 1 367 ? 257.598 335.114 262.976 1.00 38.63 367 ALA A C 1
ATOM 6941 O O . ALA B 1 367 ? 257.715 336.182 262.373 1.00 38.63 367 ALA A O 1
ATOM 6943 N N . ALA B 1 368 ? 256.512 334.809 263.686 1.00 38.60 368 ALA A N 1
ATOM 6944 C CA . ALA B 1 368 ? 255.351 335.689 263.702 1.00 38.60 368 ALA A CA 1
ATOM 6945 C C . ALA B 1 368 ? 255.552 336.909 264.584 1.00 38.60 368 ALA A C 1
ATOM 6946 O O . ALA B 1 368 ? 254.754 337.845 264.511 1.00 38.60 368 ALA A O 1
ATOM 6948 N N . ILE B 1 369 ? 256.600 336.923 265.409 1.00 37.80 369 ILE A N 1
ATOM 6949 C CA . ILE B 1 369 ? 256.835 338.035 266.318 1.00 37.80 369 ILE A CA 1
ATOM 6950 C C . ILE B 1 369 ? 257.343 339.260 265.572 1.00 37.80 369 ILE A C 1
ATOM 6951 O O . ILE B 1 369 ? 257.200 340.387 266.058 1.00 37.80 369 ILE A O 1
ATOM 6956 N N . SER B 1 370 ? 257.882 339.079 264.373 1.00 38.38 370 SER A N 1
ATOM 6957 C CA . SER B 1 370 ? 258.397 340.172 263.569 1.00 38.38 370 SER A CA 1
ATOM 6958 C C . SER B 1 370 ? 257.312 340.897 262.784 1.00 38.38 370 SER A C 1
ATOM 6959 O O . SER B 1 370 ? 257.621 341.839 262.053 1.00 38.38 370 SER A O 1
ATOM 6962 N N . ARG B 1 371 ? 256.057 340.483 262.912 1.00 38.31 371 ARG A N 1
ATOM 6963 C CA . ARG B 1 371 ? 254.950 341.190 262.291 1.00 38.31 371 ARG A CA 1
ATOM 6964 C C . ARG B 1 371 ? 254.404 342.238 263.251 1.00 38.31 371 ARG A C 1
ATOM 6965 O O . ARG B 1 371 ? 254.251 341.976 264.446 1.00 38.31 371 ARG A O 1
ATOM 6973 N N . CYS B 1 372 ? 254.113 343.430 262.735 1.00 38.52 372 CYS A N 1
ATOM 6974 C CA . CYS B 1 372 ? 253.651 344.514 263.592 1.00 38.52 372 CYS A CA 1
ATOM 6975 C C . CYS B 1 372 ? 252.722 345.439 262.816 1.00 38.52 372 CYS A C 1
ATOM 6976 O O . CYS B 1 372 ? 252.649 345.399 261.587 1.00 38.52 372 CYS A O 1
ATOM 6979 N N . VAL B 1 373 ? 252.011 346.280 263.561 1.00 37.78 373 VAL A N 1
ATOM 6980 C CA . VAL B 1 373 ? 251.117 347.294 263.019 1.00 37.78 373 VAL A CA 1
ATOM 6981 C C . VAL B 1 373 ? 251.797 348.645 263.169 1.00 37.78 373 VAL A C 1
ATOM 6982 O O . VAL B 1 373 ? 252.213 349.012 264.267 1.00 37.78 373 VAL A O 1
ATOM 6986 N N . ILE B 1 374 ? 251.915 349.390 262.083 1.00 38.06 374 ILE A N 1
ATOM 6987 C CA . ILE B 1 374 ? 252.523 350.711 262.142 1.00 38.06 374 ILE A CA 1
ATOM 6988 C C . ILE B 1 374 ? 251.413 351.750 262.130 1.00 38.06 374 ILE A C 1
ATOM 6989 O O . ILE B 1 374 ? 250.603 351.798 261.199 1.00 38.06 374 ILE A O 1
ATOM 6994 N N . LYS B 1 375 ? 251.368 352.566 263.181 1.00 39.14 375 LYS A N 1
ATOM 6995 C CA . LYS B 1 375 ? 250.344 353.575 263.388 1.00 39.14 375 LYS A CA 1
ATOM 6996 C C . LYS B 1 375 ? 250.953 354.968 263.349 1.00 39.14 375 LYS A C 1
ATOM 6997 O O . LYS B 1 375 ? 252.149 355.158 263.571 1.00 39.14 375 LYS A O 1
ATOM 7003 N N . GLY B 1 376 ? 250.099 355.945 263.064 1.00 40.05 376 GLY A N 1
ATOM 7004 C CA . GLY B 1 376 ? 250.467 357.336 263.114 1.00 40.05 376 GLY A CA 1
ATOM 7005 C C . GLY B 1 376 ? 250.045 357.971 264.420 1.00 40.05 376 GLY A C 1
ATOM 7006 O O . GLY B 1 376 ? 249.917 357.296 265.443 1.00 40.05 376 GLY A O 1
ATOM 7007 N N . PRO B 1 377 ? 249.821 359.284 264.418 1.00 40.70 377 PRO A N 1
ATOM 7008 C CA . PRO B 1 377 ? 249.326 359.950 265.630 1.00 40.70 377 PRO A CA 1
ATOM 7009 C C . PRO B 1 377 ? 247.880 359.586 265.924 1.00 40.70 377 PRO A C 1
ATOM 7010 O O . PRO B 1 377 ? 246.969 359.931 265.170 1.00 40.70 377 PRO A O 1
ATOM 7014 N N . GLU B 1 378 ? 247.672 358.880 267.029 1.00 42.43 378 GLU A N 1
ATOM 7015 C CA . GLU B 1 378 ? 246.340 358.537 267.496 1.00 42.43 378 GLU A CA 1
ATOM 7016 C C . GLU B 1 378 ? 246.068 359.194 268.837 1.00 42.43 378 GLU A C 1
ATOM 7017 O O . GLU B 1 378 ? 246.985 359.461 269.616 1.00 42.43 378 GLU A O 1
ATOM 7023 N N . ALA B 1 379 ? 244.793 359.458 269.088 1.00 42.10 379 ALA A N 1
ATOM 7024 C CA . ALA B 1 379 ? 244.376 360.025 270.352 1.00 42.10 379 ALA A CA 1
ATOM 7025 C C . ALA B 1 379 ? 244.505 358.985 271.460 1.00 42.10 379 ALA A C 1
ATOM 7026 O O . ALA B 1 379 ? 244.335 357.788 271.217 1.00 42.10 379 ALA A O 1
ATOM 7028 N N . PRO B 1 380 ? 244.825 359.409 272.678 1.00 40.61 380 PRO A N 1
ATOM 7029 C CA . PRO B 1 380 ? 244.980 358.458 273.777 1.00 40.61 380 PRO A CA 1
ATOM 7030 C C . PRO B 1 380 ? 243.641 357.901 274.234 1.00 40.61 380 PRO A C 1
ATOM 7031 O O . PRO B 1 380 ? 242.583 358.503 274.060 1.00 40.61 380 PRO A O 1
ATOM 7035 N N . THR B 1 381 ? 243.714 356.725 274.833 1.00 39.21 381 THR A N 1
ATOM 7036 C CA . THR B 1 381 ? 242.618 356.169 275.607 1.00 39.21 381 THR A CA 1
ATOM 7037 C C . THR B 1 381 ? 242.979 356.208 277.078 1.00 39.21 381 THR A C 1
ATOM 7038 O O . THR B 1 381 ? 242.763 355.254 277.822 1.00 39.21 381 THR A O 1
ATOM 7042 N N . TRP B 1 382 ? 243.590 357.312 277.498 1.00 39.41 382 TRP A N 1
ATOM 7043 C CA . TRP B 1 382 ? 244.037 357.502 278.868 1.00 39.41 382 TRP A CA 1
ATOM 7044 C C . TRP B 1 382 ? 244.310 358.976 279.096 1.00 39.41 382 TRP A C 1
ATOM 7045 O O . TRP B 1 382 ? 244.393 359.764 278.152 1.00 39.41 382 TRP A O 1
ATOM 7056 N N . HIS B 1 383 ? 244.466 359.329 280.365 1.00 41.19 383 HIS A N 1
ATOM 7057 C CA . HIS B 1 383 ? 244.994 360.624 280.754 1.00 41.19 383 HIS A CA 1
ATOM 7058 C C . HIS B 1 383 ? 245.595 360.469 282.137 1.00 41.19 383 HIS A C 1
ATOM 7059 O O . HIS B 1 383 ? 245.192 359.587 282.895 1.00 41.19 383 HIS A O 1
ATOM 7066 N N . SER B 1 384 ? 246.567 361.313 282.452 1.00 42.99 384 SER A N 1
ATOM 7067 C CA . SER B 1 384 ? 247.262 361.238 283.723 1.00 42.99 384 SER A CA 1
ATOM 7068 C C . SER B 1 384 ? 246.824 362.308 284.708 1.00 42.99 384 SER A C 1
ATOM 7069 O O . SER B 1 384 ? 247.530 362.545 285.691 1.00 42.99 384 SER A O 1
ATOM 7072 N N . SER B 1 385 ? 245.688 362.950 284.476 1.00 44.02 385 SER A N 1
ATOM 7073 C CA . SER B 1 385 ? 245.235 364.009 285.360 1.00 44.02 385 SER A CA 1
ATOM 7074 C C . SER B 1 385 ? 244.638 363.411 286.633 1.00 44.02 385 SER A C 1
ATOM 7075 O O . SER B 1 385 ? 243.954 362.382 286.565 1.00 44.02 385 SER A O 1
ATOM 7078 N N . PRO B 1 386 ? 244.874 364.013 287.797 1.00 44.85 386 PRO A N 1
ATOM 7079 C CA . PRO B 1 386 ? 244.333 363.452 289.038 1.00 44.85 386 PRO A CA 1
ATOM 7080 C C . PRO B 1 386 ? 242.837 363.696 289.171 1.00 44.85 386 PRO A C 1
ATOM 7081 O O . PRO B 1 386 ? 242.349 364.815 289.011 1.00 44.85 386 PRO A O 1
ATOM 7085 N N . LEU B 1 387 ? 242.113 362.624 289.463 1.00 45.56 387 LEU A N 1
ATOM 7086 C CA . LEU B 1 387 ? 240.667 362.656 289.607 1.00 45.56 387 LEU A CA 1
ATOM 7087 C C . LEU B 1 387 ? 240.281 362.627 291.077 1.00 45.56 387 LEU A C 1
ATOM 7088 O O . LEU B 1 387 ? 240.894 361.916 291.877 1.00 45.56 387 LEU A O 1
ATOM 7093 N N . ASP B 1 388 ? 239.259 363.398 291.425 1.00 48.75 388 ASP A N 1
ATOM 7094 C CA . ASP B 1 388 ? 238.666 363.325 292.746 1.00 48.75 388 ASP A CA 1
ATOM 7095 C C . ASP B 1 388 ? 237.626 362.213 292.780 1.00 48.75 388 ASP A C 1
ATOM 7096 O O . ASP B 1 388 ? 237.368 361.533 291.785 1.00 48.75 388 ASP A O 1
ATOM 7101 N N . ASP B 1 389 ? 237.015 362.026 293.942 1.00 50.87 389 ASP A N 1
ATOM 7102 C CA . ASP B 1 389 ? 235.979 361.018 294.078 1.00 50.87 389 ASP A CA 1
ATOM 7103 C C . ASP B 1 389 ? 234.679 361.510 293.457 1.00 50.87 389 ASP A C 1
ATOM 7104 O O . ASP B 1 389 ? 234.308 362.678 293.582 1.00 50.87 389 ASP A O 1
ATOM 7109 N N . LEU B 1 390 ? 233.988 360.603 292.773 1.00 50.26 390 LEU A N 1
ATOM 7110 C CA . LEU B 1 390 ? 232.717 360.921 292.127 1.00 50.26 390 LEU A CA 1
ATOM 7111 C C . LEU B 1 390 ? 231.634 360.953 293.191 1.00 50.26 390 LEU A C 1
ATOM 7112 O O . LEU B 1 390 ? 231.252 359.930 293.756 1.00 50.26 390 LEU A O 1
ATOM 7117 N N . LYS B 1 391 ? 231.133 362.154 293.467 1.00 53.42 391 LYS A N 1
ATOM 7118 C CA . LYS B 1 391 ? 230.052 362.310 294.430 1.00 53.42 391 LYS A CA 1
ATOM 7119 C C . LYS B 1 391 ? 228.699 362.312 293.728 1.00 53.42 391 LYS A C 1
ATOM 7120 O O . LYS B 1 391 ? 227.779 361.590 294.125 1.00 53.42 391 LYS A O 1
ATOM 7126 N N . GLU B 1 392 ? 228.565 363.117 292.678 1.00 54.65 392 GLU A N 1
ATOM 7127 C CA . GLU B 1 392 ? 227.313 363.235 291.942 1.00 54.65 392 GLU A CA 1
ATOM 7128 C C . GLU B 1 392 ? 227.249 362.224 290.807 1.00 54.65 392 GLU A C 1
ATOM 7129 O O . GLU B 1 392 ? 228.054 361.291 290.754 1.00 54.65 392 GLU A O 1
ATOM 7135 N N . LYS B 1 393 ? 226.286 362.384 289.909 1.00 54.66 393 LYS A N 1
ATOM 7136 C CA . LYS B 1 393 ? 226.226 361.614 288.678 1.00 54.66 393 LYS A CA 1
ATOM 7137 C C . LYS B 1 393 ? 227.059 362.314 287.615 1.00 54.66 393 LYS A C 1
ATOM 7138 O O . LYS B 1 393 ? 227.070 363.543 287.521 1.00 54.66 393 LYS A O 1
ATOM 7144 N N . SER B 1 394 ? 227.763 361.526 286.815 1.00 51.88 394 SER A N 1
ATOM 7145 C CA . SER B 1 394 ? 228.650 362.063 285.796 1.00 51.88 394 SER A CA 1
ATOM 7146 C C . SER B 1 394 ? 227.854 362.481 284.571 1.00 51.88 394 SER A C 1
ATOM 7147 O O . SER B 1 394 ? 226.897 361.811 284.178 1.00 51.88 394 SER A O 1
ATOM 7150 N N . LYS B 1 395 ? 228.252 363.596 283.978 1.00 50.32 395 LYS A N 1
ATOM 7151 C CA . LYS B 1 395 ? 227.697 364.029 282.710 1.00 50.32 395 LYS A CA 1
ATOM 7152 C C . LYS B 1 395 ? 228.417 363.321 281.567 1.00 50.32 395 LYS A C 1
ATOM 7153 O O . LYS B 1 395 ? 229.386 362.589 281.768 1.00 50.32 395 LYS A O 1
ATOM 7159 N N . GLN B 1 396 ? 227.926 363.533 280.355 1.00 49.19 396 GLN A N 1
ATOM 7160 C CA . GLN B 1 396 ? 228.562 362.972 279.173 1.00 49.19 396 GLN A CA 1
ATOM 7161 C C . GLN B 1 396 ? 229.446 364.028 278.528 1.00 49.19 396 GLN A C 1
ATOM 7162 O O . GLN B 1 396 ? 229.013 365.164 278.318 1.00 49.19 396 GLN A O 1
ATOM 7168 N N . GLY B 1 397 ? 230.689 363.654 278.229 1.00 47.00 397 GLY A N 1
ATOM 7169 C CA . GLY B 1 397 ? 231.642 364.542 277.607 1.00 47.00 397 GLY A CA 1
ATOM 7170 C C . GLY B 1 397 ? 231.952 364.124 276.179 1.00 47.00 397 GLY A C 1
ATOM 7171 O O . GLY B 1 397 ? 231.409 363.158 275.649 1.00 47.00 397 GLY A O 1
ATOM 7172 N N . ASN B 1 398 ? 232.847 364.879 275.561 1.00 45.79 398 ASN A N 1
ATOM 7173 C CA . ASN B 1 398 ? 233.155 364.717 274.150 1.00 45.79 398 ASN A CA 1
ATOM 7174 C C . ASN B 1 398 ? 234.665 364.615 273.926 1.00 45.79 398 ASN A C 1
ATOM 7175 O O . ASN B 1 398 ? 235.454 364.534 274.867 1.00 45.79 398 ASN A O 1
ATOM 7180 N N . PHE B 1 399 ? 235.053 364.621 272.651 1.00 45.03 399 PHE A N 1
ATOM 7181 C CA . PHE B 1 399 ? 236.433 364.385 272.252 1.00 45.03 399 PHE A CA 1
ATOM 7182 C C . PHE B 1 399 ? 237.343 365.558 272.585 1.00 45.03 399 PHE A C 1
ATOM 7183 O O . PHE B 1 399 ? 238.461 365.348 273.069 1.00 45.03 399 PHE A O 1
ATOM 7191 N N . SER B 1 400 ? 236.888 366.786 272.334 1.00 45.65 400 SER A N 1
ATOM 7192 C CA . SER B 1 400 ? 237.744 367.955 272.490 1.00 45.65 400 SER A CA 1
ATOM 7193 C C . SER B 1 400 ? 238.030 368.248 273.953 1.00 45.65 400 SER A C 1
ATOM 7194 O O . SER B 1 400 ? 239.163 368.590 274.317 1.00 45.65 400 SER A O 1
ATOM 7197 N N . GLN B 1 401 ? 237.020 368.107 274.807 1.00 46.07 401 GLN A N 1
ATOM 7198 C CA . GLN B 1 401 ? 237.224 368.363 276.223 1.00 46.07 401 GLN A CA 1
ATOM 7199 C C . GLN B 1 401 ? 238.036 367.249 276.867 1.00 46.07 401 GLN A C 1
ATOM 7200 O O . GLN B 1 401 ? 238.730 367.484 277.861 1.00 46.07 401 GLN A O 1
ATOM 7206 N N . PHE B 1 402 ? 237.991 366.042 276.303 1.00 44.29 402 PHE A N 1
ATOM 7207 C CA . PHE B 1 402 ? 238.905 364.993 276.730 1.00 44.29 402 PHE A CA 1
ATOM 7208 C C . PHE B 1 402 ? 240.338 365.268 276.315 1.00 44.29 402 PHE A C 1
ATOM 7209 O O . PHE B 1 402 ? 241.248 365.070 277.125 1.00 44.29 402 PHE A O 1
ATOM 7217 N N . CYS B 1 403 ? 240.561 365.713 275.084 1.00 44.79 403 CYS A N 1
ATOM 7218 C CA . CYS B 1 403 ? 241.909 365.993 274.618 1.00 44.79 403 CYS A CA 1
ATOM 7219 C C . CYS B 1 403 ? 242.514 367.236 275.251 1.00 44.79 403 CYS A C 1
ATOM 7220 O O . CYS B 1 403 ? 243.741 367.361 275.268 1.00 44.79 403 CYS A O 1
ATOM 7223 N N . GLU B 1 404 ? 241.698 368.155 275.763 1.00 45.80 404 GLU A N 1
ATOM 7224 C CA . GLU B 1 404 ? 242.246 369.218 276.595 1.00 45.80 404 GLU A CA 1
ATOM 7225 C C . GLU B 1 404 ? 242.735 368.700 277.938 1.00 45.80 404 GLU A C 1
ATOM 7226 O O . GLU B 1 404 ? 243.749 369.186 278.445 1.00 45.80 404 GLU A O 1
ATOM 7232 N N . VAL B 1 405 ? 242.045 367.722 278.515 1.00 44.79 405 VAL A N 1
ATOM 7233 C CA . VAL B 1 405 ? 242.492 367.112 279.759 1.00 44.79 405 VAL A CA 1
ATOM 7234 C C . VAL B 1 405 ? 243.671 366.173 279.527 1.00 44.79 405 VAL A C 1
ATOM 7235 O O . VAL B 1 405 ? 244.659 366.226 280.267 1.00 44.79 405 VAL A O 1
ATOM 7239 N N . ALA B 1 406 ? 243.615 365.349 278.488 1.00 43.64 406 ALA A N 1
ATOM 7240 C CA . ALA B 1 406 ? 244.678 364.410 278.166 1.00 43.64 406 ALA A CA 1
ATOM 7241 C C . ALA B 1 406 ? 245.899 365.070 277.545 1.00 43.64 406 ALA A C 1
ATOM 7242 O O . ALA B 1 406 ? 246.884 364.371 277.287 1.00 43.64 406 ALA A O 1
ATOM 7244 N N . LYS B 1 407 ? 245.839 366.380 277.288 1.00 44.10 407 LYS A N 1
ATOM 7245 C CA . LYS B 1 407 ? 246.908 367.195 276.714 1.00 44.10 407 LYS A CA 1
ATOM 7246 C C . LYS B 1 407 ? 247.356 366.687 275.351 1.00 44.10 407 LYS A C 1
ATOM 7247 O O . LYS B 1 407 ? 248.553 366.631 275.067 1.00 44.10 407 LYS A O 1
ATOM 7253 N N . PHE B 1 408 ? 246.407 366.312 274.502 1.00 43.42 408 PHE A N 1
ATOM 7254 C CA . PHE B 1 408 ? 246.721 365.786 273.185 1.00 43.42 408 PHE A CA 1
ATOM 7255 C C . PHE B 1 408 ? 246.331 366.789 272.110 1.00 43.42 408 PHE A C 1
ATOM 7256 O O . PHE B 1 408 ? 245.195 367.271 272.081 1.00 43.42 408 PHE A O 1
ATOM 7264 N N . GLY B 1 409 ? 247.273 367.093 271.224 1.00 44.79 409 GLY A N 1
ATOM 7265 C CA . GLY B 1 409 ? 247.011 367.949 270.089 1.00 44.79 409 GLY A CA 1
ATOM 7266 C C . GLY B 1 409 ? 246.789 369.392 270.470 1.00 44.79 409 GLY A C 1
ATOM 7267 O O . GLY B 1 409 ? 245.860 370.034 269.977 1.00 44.79 409 GLY A O 1
ATOM 7268 N N . LEU B 1 410 ? 247.616 369.900 271.344 1.00 45.15 410 LEU A N 1
ATOM 7269 C CA . LEU B 1 410 ? 247.455 371.264 271.803 1.00 45.15 410 LEU A CA 1
ATOM 7270 C C . LEU B 1 410 ? 247.950 372.237 270.737 1.00 45.15 410 LEU A C 1
ATOM 7271 O O . LEU B 1 410 ? 248.811 371.889 269.928 1.00 45.15 410 LEU A O 1
ATOM 7276 N N . PRO B 1 411 ? 247.412 373.456 270.699 1.00 47.73 411 PRO A N 1
ATOM 7277 C CA . PRO B 1 411 ? 247.946 374.459 269.775 1.00 47.73 411 PRO A CA 1
ATOM 7278 C C . PRO B 1 411 ? 249.319 374.944 270.208 1.00 47.73 411 PRO A C 1
ATOM 7279 O O . PRO B 1 411 ? 249.831 374.611 271.279 1.00 47.73 411 PRO A O 1
ATOM 7283 N N . ARG B 1 412 ? 249.921 375.751 269.343 1.00 52.51 412 ARG A N 1
ATOM 7284 C CA . ARG B 1 412 ? 251.223 376.324 269.640 1.00 52.51 412 ARG A CA 1
ATOM 7285 C C . ARG B 1 412 ? 251.093 377.364 270.742 1.00 52.51 412 ARG A C 1
ATOM 7286 O O . ARG B 1 412 ? 250.201 378.217 270.701 1.00 52.51 412 ARG A O 1
ATOM 7294 N N . LYS B 1 413 ? 251.974 377.285 271.731 1.00 57.32 413 LYS A N 1
ATOM 7295 C CA . LYS B 1 413 ? 251.905 378.180 272.872 1.00 57.32 413 LYS A CA 1
ATOM 7296 C C . LYS B 1 413 ? 252.352 379.585 272.487 1.00 57.32 413 LYS A C 1
ATOM 7297 O O . LYS B 1 413 ? 252.947 379.811 271.433 1.00 57.32 413 LYS A O 1
ATOM 7303 N N . GLU B 1 414 ? 252.041 380.538 273.357 1.00 63.42 414 GLU A N 1
ATOM 7304 C CA . GLU B 1 414 ? 252.365 381.927 273.079 1.00 63.42 414 GLU A CA 1
ATOM 7305 C C . GLU B 1 414 ? 253.784 382.245 273.522 1.00 63.42 414 GLU A C 1
ATOM 7306 O O . GLU B 1 414 ? 254.288 381.686 274.500 1.00 63.42 414 GLU A O 1
ATOM 7312 N N . ASN B 1 415 ? 254.429 383.145 272.786 1.00 65.98 415 ASN A N 1
ATOM 7313 C CA . ASN B 1 415 ? 255.764 383.612 273.132 1.00 65.98 415 ASN A CA 1
ATOM 7314 C C . ASN B 1 415 ? 255.680 384.499 274.368 1.00 65.98 415 ASN A C 1
ATOM 7315 O O . ASN B 1 415 ? 255.110 385.593 274.318 1.00 65.98 415 ASN A O 1
ATOM 7320 N N . SER B 1 416 ? 256.245 384.028 275.480 1.00 67.05 416 SER A N 1
ATOM 7321 C CA . SER B 1 416 ? 256.242 384.820 276.703 1.00 67.05 416 SER A CA 1
ATOM 7322 C C . SER B 1 416 ? 257.248 385.960 276.647 1.00 67.05 416 SER A C 1
ATOM 7323 O O . SER B 1 416 ? 257.121 386.920 277.417 1.00 67.05 416 SER A O 1
ATOM 7326 N N . GLU B 1 417 ? 258.247 385.849 275.760 1.00 68.25 417 GLU A N 1
ATOM 7327 C CA . GLU B 1 417 ? 259.287 386.858 275.513 1.00 68.25 417 GLU A CA 1
ATOM 7328 C C . GLU B 1 417 ? 260.101 387.154 276.775 1.00 68.25 417 GLU A C 1
ATOM 7329 O O . GLU B 1 417 ? 260.362 388.307 277.114 1.00 68.25 417 GLU A O 1
ATOM 7335 N N . SER B 1 418 ? 260.512 386.089 277.463 1.00 68.34 418 SER A N 1
ATOM 7336 C CA . SER B 1 418 ? 261.289 386.234 278.686 1.00 68.34 418 SER A CA 1
ATOM 7337 C C . SER B 1 418 ? 262.783 386.373 278.430 1.00 68.34 418 SER A C 1
ATOM 7338 O O . SER B 1 418 ? 263.498 386.888 279.295 1.00 68.34 418 SER A O 1
ATOM 7341 N N . TYR B 1 419 ? 263.270 385.929 277.276 1.00 70.34 419 TYR A N 1
ATOM 7342 C CA . TYR B 1 419 ? 264.682 386.010 276.940 1.00 70.34 419 TYR A CA 1
ATOM 7343 C C . TYR B 1 419 ? 264.853 386.910 275.727 1.00 70.34 419 TYR A C 1
ATOM 7344 O O . TYR B 1 419 ? 264.031 386.898 274.808 1.00 70.34 419 TYR A O 1
ATOM 7353 N N . THR B 1 420 ? 265.928 387.692 275.730 1.00 69.94 420 THR A N 1
ATOM 7354 C CA . THR B 1 420 ? 266.173 388.683 274.691 1.00 69.94 420 THR A CA 1
ATOM 7355 C C . THR B 1 420 ? 267.581 388.502 274.151 1.00 69.94 420 THR A C 1
ATOM 7356 O O . THR B 1 420 ? 268.552 388.560 274.911 1.00 69.94 420 THR A O 1
ATOM 7360 N N . PHE B 1 421 ? 267.691 388.289 272.844 1.00 70.37 421 PHE A N 1
ATOM 7361 C CA . PHE B 1 421 ? 268.992 388.174 272.209 1.00 70.37 421 PHE A CA 1
ATOM 7362 C C . PHE B 1 421 ? 269.596 389.546 271.951 1.00 70.37 421 PHE A C 1
ATOM 7363 O O . PHE B 1 421 ? 268.900 390.564 271.962 1.00 70.37 421 PHE A O 1
ATOM 7371 N N . LYS B 1 422 ? 270.906 389.560 271.710 1.00 72.81 422 LYS A N 1
ATOM 7372 C CA . LYS B 1 422 ? 271.695 390.790 271.682 1.00 72.81 422 LYS A CA 1
ATOM 7373 C C . LYS B 1 422 ? 272.024 391.144 270.235 1.00 72.81 422 LYS A C 1
ATOM 7374 O O . LYS B 1 422 ? 273.069 390.784 269.687 1.00 72.81 422 LYS A O 1
ATOM 7380 N N . PHE B 1 423 ? 271.107 391.864 269.605 1.00 72.56 423 PHE A N 1
ATOM 7381 C CA . PHE B 1 423 ? 271.311 392.300 268.235 1.00 72.56 423 PHE A CA 1
ATOM 7382 C C . PHE B 1 423 ? 272.030 393.649 268.226 1.00 72.56 423 PHE A C 1
ATOM 7383 O O . PHE B 1 423 ? 271.704 394.535 269.018 1.00 72.56 423 PHE A 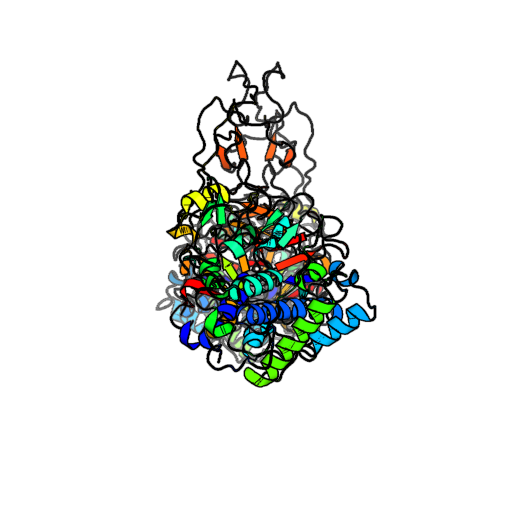O 1
ATOM 7391 N N . PRO B 1 424 ? 273.020 393.827 267.348 1.00 75.45 424 PRO A N 1
ATOM 7392 C CA . PRO B 1 424 ? 273.806 395.067 267.358 1.00 75.45 424 PRO A CA 1
ATOM 7393 C C . PRO B 1 424 ? 273.053 396.273 266.820 1.00 75.45 424 PRO A C 1
ATOM 7394 O O . PRO B 1 424 ? 272.137 396.159 266.003 1.00 75.45 424 PRO A O 1
ATOM 7398 N N . LYS B 1 425 ? 273.461 397.452 267.295 1.00 77.82 425 LYS A N 1
ATOM 7399 C CA . LYS B 1 425 ? 272.830 398.694 266.861 1.00 77.82 425 LYS A CA 1
ATOM 7400 C C . LYS B 1 425 ? 273.198 399.021 265.420 1.00 77.82 425 LYS A C 1
ATOM 7401 O O . LYS B 1 425 ? 272.369 399.517 264.650 1.00 77.82 425 LYS A O 1
ATOM 7407 N N . ASP B 1 426 ? 274.443 398.754 265.041 1.00 78.66 426 ASP A N 1
ATOM 7408 C CA . ASP B 1 426 ? 274.887 398.947 263.670 1.00 78.66 426 ASP A CA 1
ATOM 7409 C C . ASP B 1 426 ? 274.855 397.610 262.941 1.00 78.66 426 ASP A C 1
ATOM 7410 O O . ASP B 1 426 ? 275.378 396.607 263.434 1.00 78.66 426 ASP A O 1
ATOM 7415 N N . ALA B 1 427 ? 274.239 397.603 261.763 1.00 78.50 427 ALA A N 1
ATOM 7416 C CA . ALA B 1 427 ? 274.046 396.381 260.997 1.00 78.50 427 ALA A CA 1
ATOM 7417 C C . ALA B 1 427 ? 275.126 396.153 259.952 1.00 78.50 427 ALA A C 1
ATOM 7418 O O . ALA B 1 427 ? 275.157 395.083 259.337 1.00 78.50 427 ALA A O 1
ATOM 7420 N N . SER B 1 428 ? 276.008 397.124 259.733 1.00 77.67 428 SER A N 1
ATOM 7421 C CA . SER B 1 428 ? 277.102 396.983 258.786 1.00 77.67 428 SER A CA 1
ATOM 7422 C C . SER B 1 428 ? 278.370 396.460 259.442 1.00 77.67 428 SER A C 1
ATOM 7423 O O . SER B 1 428 ? 279.399 396.337 258.771 1.00 77.67 428 SER A O 1
ATOM 7426 N N . THR B 1 429 ? 278.320 396.151 260.735 1.00 76.24 429 THR A N 1
ATOM 7427 C CA . THR B 1 429 ? 279.464 395.621 261.459 1.00 76.24 429 THR A CA 1
ATOM 7428 C C . THR B 1 429 ? 279.508 394.099 261.453 1.00 76.24 429 THR A C 1
ATOM 7429 O O . THR B 1 429 ? 280.504 393.517 261.892 1.00 76.24 429 THR A O 1
ATOM 7433 N N . ILE B 1 430 ? 278.453 393.444 260.970 1.00 73.48 430 ILE A N 1
ATOM 7434 C CA . ILE B 1 430 ? 278.398 391.989 260.897 1.00 73.48 430 ILE A CA 1
ATOM 7435 C C . ILE B 1 430 ? 277.921 391.587 259.512 1.00 73.48 430 ILE A C 1
ATOM 7436 O O . ILE B 1 430 ? 277.301 392.375 258.795 1.00 73.48 430 ILE A O 1
ATOM 7441 N N . ASP B 1 431 ? 278.224 390.347 259.136 1.00 71.75 431 ASP A N 1
ATOM 7442 C CA . ASP B 1 431 ? 277.618 389.726 257.961 1.00 71.75 431 ASP A CA 1
ATOM 7443 C C . ASP B 1 431 ? 276.386 389.000 258.479 1.00 71.75 431 ASP A C 1
ATOM 7444 O O . ASP B 1 431 ? 276.479 387.976 259.155 1.00 71.75 431 ASP A O 1
ATOM 7449 N N . THR B 1 432 ? 275.211 389.550 258.163 1.00 69.65 432 THR A N 1
ATOM 7450 C CA . THR B 1 432 ? 273.993 389.153 258.861 1.00 69.65 432 THR A CA 1
ATOM 7451 C C . THR B 1 432 ? 273.471 387.803 258.394 1.00 69.65 432 THR A C 1
ATOM 7452 O O . THR B 1 432 ? 272.611 387.211 259.055 1.00 69.65 432 THR A O 1
ATOM 7456 N N . ALA B 1 433 ? 273.968 387.296 257.268 1.00 67.93 433 ALA A N 1
ATOM 7457 C CA . ALA B 1 433 ? 273.649 385.930 256.883 1.00 67.93 433 ALA A CA 1
ATOM 7458 C C . ALA B 1 433 ? 274.380 384.903 257.733 1.00 67.93 433 ALA A C 1
ATOM 7459 O O . ALA B 1 433 ? 273.973 383.737 257.753 1.00 67.93 433 ALA A O 1
ATOM 7461 N N . PHE B 1 434 ? 275.438 385.305 258.429 1.00 68.88 434 PHE A N 1
ATOM 7462 C CA . PHE B 1 434 ? 276.201 384.428 259.302 1.00 68.88 434 PHE A CA 1
ATOM 7463 C C . PHE B 1 434 ? 275.893 384.659 260.770 1.00 68.88 434 PHE A C 1
ATOM 7464 O O . PHE B 1 434 ? 276.680 384.256 261.631 1.00 68.88 434 PHE A O 1
ATOM 7472 N N . TYR B 1 435 ? 274.772 385.300 261.074 1.00 68.64 435 TYR A N 1
ATOM 7473 C CA . TYR B 1 435 ? 274.379 385.617 262.437 1.00 68.64 435 TYR A CA 1
ATOM 7474 C C . TYR B 1 435 ? 272.974 385.083 262.666 1.00 68.64 435 TYR A C 1
ATOM 7475 O O . TYR B 1 435 ? 272.035 385.474 261.967 1.00 68.64 435 TYR A O 1
ATOM 7484 N N . LEU B 1 436 ? 272.837 384.189 263.641 1.00 66.24 436 LEU A N 1
ATOM 7485 C CA . LEU B 1 436 ? 271.629 383.396 263.823 1.00 66.24 436 LEU A CA 1
ATOM 7486 C C . LEU B 1 436 ? 270.486 384.164 264.473 1.00 66.24 436 LEU A C 1
ATOM 7487 O O . LEU B 1 436 ? 269.452 383.561 264.773 1.00 66.24 436 LEU A O 1
ATOM 7492 N N . ILE B 1 437 ? 270.642 385.452 264.713 1.00 67.54 437 ILE A N 1
ATOM 7493 C CA . ILE B 1 437 ? 269.629 386.267 265.364 1.00 67.54 437 ILE A CA 1
ATOM 7494 C C . ILE B 1 437 ? 269.091 387.262 264.352 1.00 67.54 437 ILE A C 1
ATOM 7495 O O . ILE B 1 437 ? 269.850 388.045 263.770 1.00 67.54 437 ILE A O 1
ATOM 7500 N N . GLN B 1 438 ? 267.779 387.232 264.138 1.00 67.84 438 GLN A N 1
ATOM 7501 C CA . GLN B 1 438 ? 267.153 388.047 263.111 1.00 67.84 438 GLN A CA 1
ATOM 7502 C C . GLN B 1 438 ? 267.073 389.508 263.540 1.00 67.84 438 GLN A C 1
ATOM 7503 O O . GLN B 1 438 ? 267.428 389.887 264.659 1.00 67.84 438 GLN A O 1
ATOM 7509 N N . GLU B 1 439 ? 266.597 390.340 262.621 1.00 71.96 439 GLU A N 1
ATOM 7510 C CA . GLU B 1 439 ? 266.215 391.720 262.892 1.00 71.96 439 GLU A CA 1
ATOM 7511 C C . GLU B 1 439 ? 264.703 391.818 263.072 1.00 71.96 439 GLU A C 1
ATOM 7512 O O . GLU B 1 439 ? 264.079 392.820 262.720 1.00 71.96 439 GLU A O 1
ATOM 7518 N N . ASN B 1 440 ? 264.128 390.767 263.673 1.00 71.96 440 ASN A N 1
ATOM 7519 C CA . ASN B 1 440 ? 262.697 390.482 263.747 1.00 71.96 440 ASN A CA 1
ATOM 7520 C C . ASN B 1 440 ? 262.092 390.466 262.350 1.00 71.96 440 ASN A C 1
ATOM 7521 O O . ASN B 1 440 ? 261.240 391.296 262.021 1.00 71.96 440 ASN A O 1
ATOM 7526 N N . GLY B 1 441 ? 262.538 389.525 261.524 1.00 68.89 441 GLY A N 1
ATOM 7527 C CA . GLY B 1 441 ? 262.038 389.394 260.173 1.00 68.89 441 GLY A CA 1
ATOM 7528 C C . GLY B 1 441 ? 260.966 388.336 260.025 1.00 68.89 441 GLY A C 1
ATOM 7529 O O . GLY B 1 441 ? 259.843 388.514 260.503 1.00 68.89 441 GLY A O 1
ATOM 7530 N N . ARG B 1 442 ? 261.301 387.234 259.358 1.00 66.65 442 ARG A N 1
ATOM 7531 C CA . ARG B 1 442 ? 260.334 386.185 259.058 1.00 66.65 442 ARG A CA 1
ATOM 7532 C C . ARG B 1 442 ? 259.933 385.423 260.311 1.00 66.65 442 ARG A C 1
ATOM 7533 O O . ARG B 1 442 ? 260.770 385.125 261.165 1.00 66.65 442 ARG A O 1
ATOM 7541 N N . SER B 1 443 ? 258.645 385.117 260.416 1.00 62.55 443 SER A N 1
ATOM 7542 C CA . SER B 1 443 ? 258.151 384.263 261.481 1.00 62.55 443 SER A CA 1
ATOM 7543 C C . SER B 1 443 ? 258.000 382.831 260.977 1.00 62.55 443 SER A C 1
ATOM 7544 O O . SER B 1 443 ? 258.015 382.563 259.775 1.00 62.55 443 SER A O 1
ATOM 7547 N N . SER B 1 444 ? 257.854 381.906 261.917 1.00 58.51 444 SER A N 1
ATOM 7548 C CA . SER B 1 444 ? 257.788 380.496 261.572 1.00 58.51 444 SER A CA 1
ATOM 7549 C C . SER B 1 444 ? 256.415 380.131 261.030 1.00 58.51 444 SER A C 1
ATOM 7550 O O . SER B 1 444 ? 255.397 380.726 261.392 1.00 58.51 444 SER A O 1
ATOM 7553 N N . VAL B 1 445 ? 256.397 379.141 260.147 1.00 55.95 445 VAL A N 1
ATOM 7554 C CA . VAL B 1 445 ? 255.162 378.602 259.606 1.00 55.95 445 VAL A CA 1
ATOM 7555 C C . VAL B 1 445 ? 254.879 377.212 260.172 1.00 55.95 445 VAL A C 1
ATOM 7556 O O . VAL B 1 445 ? 254.006 376.505 259.677 1.00 55.95 445 VAL A O 1
ATOM 7560 N N . LEU B 1 446 ? 255.611 376.816 261.208 1.00 53.17 446 LEU A N 1
ATOM 7561 C CA . LEU B 1 446 ? 255.421 375.528 261.860 1.00 53.17 446 LEU A CA 1
ATOM 7562 C C . LEU B 1 446 ? 254.213 375.626 262.782 1.00 53.17 446 LEU A C 1
ATOM 7563 O O . LEU B 1 446 ? 254.250 376.336 263.791 1.00 53.17 446 LEU A O 1
ATOM 7568 N N . ASP B 1 447 ? 253.147 374.925 262.434 1.00 51.67 447 ASP A N 1
ATOM 7569 C CA . ASP B 1 447 ? 251.970 374.886 263.279 1.00 51.67 447 ASP A CA 1
ATOM 7570 C C . ASP B 1 447 ? 251.613 373.448 263.612 1.00 51.67 447 ASP A C 1
ATOM 7571 O O . ASP B 1 447 ? 251.667 372.583 262.734 1.00 51.67 447 ASP A O 1
ATOM 7576 N N . PRO B 1 448 ? 251.261 373.157 264.859 1.00 47.29 448 PRO A N 1
ATOM 7577 C CA . PRO B 1 448 ? 250.916 371.785 265.225 1.00 47.29 448 PRO A CA 1
ATOM 7578 C C . PRO B 1 448 ? 249.553 371.395 264.685 1.00 47.29 448 PRO A C 1
ATOM 7579 O O . PRO B 1 448 ? 248.706 372.239 264.390 1.00 47.29 448 PRO A O 1
ATOM 7583 N N . THR B 1 449 ? 249.352 370.092 264.554 1.00 45.91 449 THR A N 1
ATOM 7584 C CA . THR B 1 449 ? 248.035 369.586 264.207 1.00 45.91 449 THR A CA 1
ATOM 7585 C C . THR B 1 449 ? 247.149 369.548 265.441 1.00 45.91 449 THR A C 1
ATOM 7586 O O . THR B 1 449 ? 247.448 368.860 266.420 1.00 45.91 449 THR A O 1
ATOM 7590 N N . THR B 1 450 ? 246.061 370.302 265.394 1.00 45.91 450 THR A N 1
ATOM 7591 C CA . THR B 1 450 ? 245.071 370.315 266.455 1.00 45.91 450 THR A CA 1
ATOM 7592 C C . THR B 1 450 ? 244.331 368.981 266.449 1.00 45.91 450 THR A C 1
ATOM 7593 O O . THR B 1 450 ? 244.174 368.352 265.401 1.00 45.91 450 THR A O 1
ATOM 7597 N N . ALA B 1 451 ? 243.915 368.534 267.637 1.00 45.51 451 ALA A N 1
ATOM 7598 C CA . ALA B 1 451 ? 243.217 367.266 267.810 1.00 45.51 451 ALA A CA 1
ATOM 7599 C C . ALA B 1 451 ? 241.892 367.223 267.061 1.00 45.51 451 ALA A C 1
ATOM 7600 O O . ALA B 1 451 ? 240.944 367.931 267.412 1.00 45.51 451 ALA A O 1
ATOM 7602 N N . ASP B 1 452 ? 241.828 366.396 266.024 1.00 46.51 452 ASP A N 1
ATOM 7603 C CA . ASP B 1 452 ? 240.627 366.185 265.230 1.00 46.51 452 ASP A CA 1
ATOM 7604 C C . ASP B 1 452 ? 240.233 364.726 265.366 1.00 46.51 452 ASP A C 1
ATOM 7605 O O . ASP B 1 452 ? 241.098 363.854 265.478 1.00 46.51 452 ASP A O 1
ATOM 7610 N N . GLU B 1 453 ? 238.930 364.463 265.353 1.00 46.92 453 GLU A N 1
ATOM 7611 C CA . GLU B 1 453 ? 238.462 363.107 265.600 1.00 46.92 453 GLU A CA 1
ATOM 7612 C C . GLU B 1 453 ? 238.678 362.221 264.383 1.00 46.92 453 GLU A C 1
ATOM 7613 O O . GLU B 1 453 ? 239.031 361.044 264.521 1.00 46.92 453 GLU A O 1
ATOM 7619 N N . GLU B 1 454 ? 238.515 362.781 263.184 1.00 46.99 454 GLU A N 1
ATOM 7620 C CA . GLU B 1 454 ? 238.691 362.005 261.961 1.00 46.99 454 GLU A CA 1
ATOM 7621 C C . GLU B 1 454 ? 240.154 361.647 261.741 1.00 46.99 454 GLU A C 1
ATOM 7622 O O . GLU B 1 454 ? 240.473 360.558 261.252 1.00 46.99 454 GLU A O 1
ATOM 7628 N N . LEU B 1 455 ? 241.061 362.560 262.091 1.00 44.43 455 LEU A N 1
ATOM 7629 C CA . LEU B 1 455 ? 242.482 362.285 261.925 1.00 44.43 455 LEU A CA 1
ATOM 7630 C C . LEU B 1 455 ? 242.987 361.304 262.967 1.00 44.43 455 LEU A C 1
ATOM 7631 O O . LEU B 1 455 ? 243.792 360.420 262.656 1.00 44.43 455 LEU A O 1
ATOM 7636 N N . HIS B 1 456 ? 242.537 361.441 264.206 1.00 42.99 456 HIS A N 1
ATOM 7637 C CA . HIS B 1 456 ? 243.190 360.766 265.311 1.00 42.99 456 HIS A CA 1
ATOM 7638 C C . HIS B 1 456 ? 242.366 359.637 265.913 1.00 42.99 456 HIS A C 1
ATOM 7639 O O . HIS B 1 456 ? 242.772 359.078 266.933 1.00 42.99 456 HIS A O 1
ATOM 7646 N N . THR B 1 457 ? 241.229 359.281 265.316 1.00 43.42 457 THR A N 1
ATOM 7647 C CA . THR B 1 457 ? 240.539 358.050 265.667 1.00 43.42 457 THR A CA 1
ATOM 7648 C C . THR B 1 457 ? 240.239 357.178 264.460 1.00 43.42 457 THR A C 1
ATOM 7649 O O . THR B 1 457 ? 239.829 356.028 264.637 1.00 43.42 457 THR A O 1
ATOM 7653 N N . GLU B 1 458 ? 240.427 357.683 263.244 1.00 44.09 458 GLU A N 1
ATOM 7654 C CA . GLU B 1 458 ? 240.061 356.938 262.049 1.00 44.09 458 GLU A CA 1
ATOM 7655 C C . GLU B 1 458 ? 241.234 356.808 261.090 1.00 44.09 458 GLU A C 1
ATOM 7656 O O . GLU B 1 458 ? 241.036 356.541 259.901 1.00 44.09 458 GLU A O 1
ATOM 7662 N N . GLY B 1 459 ? 242.452 357.010 261.579 1.00 40.89 459 GLY A N 1
ATOM 7663 C CA . GLY B 1 459 ? 243.614 356.886 260.732 1.00 40.89 459 GLY A CA 1
ATOM 7664 C C . GLY B 1 459 ? 243.881 355.453 260.323 1.00 40.89 459 GLY A C 1
ATOM 7665 O O . GLY B 1 459 ? 243.567 354.497 261.028 1.00 40.89 459 GLY A O 1
ATOM 7666 N N . MET B 1 460 ? 244.470 355.310 259.145 1.00 39.01 460 MET A N 1
ATOM 7667 C CA . MET B 1 460 ? 244.758 353.995 258.608 1.00 39.01 460 MET A CA 1
ATOM 7668 C C . MET B 1 460 ? 246.032 353.439 259.236 1.00 39.01 460 MET A C 1
ATOM 7669 O O . MET B 1 460 ? 246.920 354.175 259.666 1.00 39.01 460 MET A O 1
ATOM 7674 N N . ASN B 1 461 ? 246.111 352.119 259.290 1.00 38.81 461 ASN A N 1
ATOM 7675 C CA . ASN B 1 461 ? 247.272 351.434 259.825 1.00 38.81 461 ASN A CA 1
ATOM 7676 C C . ASN B 1 461 ? 248.056 350.812 258.685 1.00 38.81 461 ASN A C 1
ATOM 7677 O O . ASN B 1 461 ? 247.532 350.613 257.591 1.00 38.81 461 ASN A O 1
ATOM 7682 N N . LEU B 1 462 ? 249.316 350.504 258.955 1.00 37.84 462 LEU A N 1
ATOM 7683 C CA . LEU B 1 462 ? 250.145 349.715 258.059 1.00 37.84 462 LEU A CA 1
ATOM 7684 C C . LEU B 1 462 ? 250.441 348.377 258.712 1.00 37.84 462 LEU A C 1
ATOM 7685 O O . LEU B 1 462 ? 250.670 348.312 259.920 1.00 37.84 462 LEU A O 1
ATOM 7690 N N . LEU B 1 463 ? 250.423 347.316 257.919 1.00 37.94 463 LEU A N 1
ATOM 7691 C CA . LEU B 1 463 ? 250.783 345.984 258.377 1.00 37.94 463 LEU A CA 1
ATOM 7692 C C . LEU B 1 463 ? 252.175 345.645 257.871 1.00 37.94 463 LEU A C 1
ATOM 7693 O O . LEU B 1 463 ? 252.415 345.634 256.662 1.00 37.94 463 LEU A O 1
ATOM 7698 N N . PHE B 1 464 ? 253.083 345.370 258.796 1.00 38.63 464 PHE A N 1
ATOM 7699 C CA . PHE B 1 464 ? 254.468 345.060 258.483 1.00 38.63 464 PHE A CA 1
ATOM 7700 C C . PHE B 1 464 ? 254.691 343.562 258.596 1.00 38.63 464 PHE A C 1
ATOM 7701 O O . PHE B 1 464 ? 254.177 342.922 259.517 1.00 38.63 464 PHE A O 1
ATOM 7709 N N . ASP B 1 465 ? 255.448 343.013 257.663 1.00 38.95 465 ASP A N 1
ATOM 7710 C CA . ASP B 1 465 ? 255.749 341.591 257.619 1.00 38.95 465 ASP A CA 1
ATOM 7711 C C . ASP B 1 465 ? 257.069 341.403 256.883 1.00 38.95 465 ASP A C 1
ATOM 7712 O O . ASP B 1 465 ? 257.176 341.766 255.707 1.00 38.95 465 ASP A O 1
ATOM 7717 N N . PRO B 1 466 ? 258.095 340.848 257.532 1.00 38.76 466 PRO A N 1
ATOM 7718 C CA . PRO B 1 466 ? 259.397 340.738 256.869 1.00 38.76 466 PRO A CA 1
ATOM 7719 C C . PRO B 1 466 ? 259.547 339.540 255.954 1.00 38.76 466 PRO A C 1
ATOM 7720 O O . PRO B 1 466 ? 260.515 339.505 255.186 1.00 38.76 466 PRO A O 1
ATOM 7724 N N . TYR B 1 467 ? 258.654 338.559 255.997 1.00 39.68 467 TYR A N 1
ATOM 7725 C CA . TYR B 1 467 ? 258.935 337.295 255.331 1.00 39.68 467 TYR A CA 1
ATOM 7726 C C . TYR B 1 467 ? 257.955 336.906 254.240 1.00 39.68 467 TYR A C 1
ATOM 7727 O O . TYR B 1 467 ? 258.375 336.320 253.242 1.00 39.68 467 TYR A O 1
ATOM 7736 N N . ASP B 1 468 ? 256.665 337.192 254.374 1.00 42.42 468 ASP A N 1
ATOM 7737 C CA . ASP B 1 468 ? 255.725 336.801 253.334 1.00 42.42 468 ASP A CA 1
ATOM 7738 C C . ASP B 1 468 ? 254.650 337.864 253.155 1.00 42.42 468 ASP A C 1
ATOM 7739 O O . ASP B 1 468 ? 254.287 338.576 254.088 1.00 42.42 468 ASP A O 1
ATOM 7744 N N . ASP B 1 469 ? 254.175 337.988 251.921 1.00 42.66 469 ASP A N 1
ATOM 7745 C CA . ASP B 1 469 ? 253.151 338.958 251.557 1.00 42.66 469 ASP A CA 1
ATOM 7746 C C . ASP B 1 469 ? 251.796 338.259 251.481 1.00 42.66 469 ASP A C 1
ATOM 7747 O O . ASP B 1 469 ? 251.210 338.095 250.411 1.00 42.66 469 ASP A O 1
ATOM 7752 N N . GLU B 1 470 ? 251.292 337.847 252.638 1.00 43.89 470 GLU A N 1
ATOM 7753 C CA . GLU B 1 470 ? 249.964 337.267 252.753 1.00 43.89 470 GLU A CA 1
ATOM 7754 C C . GLU B 1 470 ? 249.161 338.008 253.813 1.00 43.89 470 GLU A C 1
ATOM 7755 O O . GLU B 1 470 ? 249.656 338.292 254.905 1.00 43.89 470 GLU A O 1
ATOM 7761 N N . SER B 1 471 ? 247.909 338.320 253.479 1.00 42.54 471 SER A N 1
ATOM 7762 C CA . SER B 1 471 ? 247.073 339.106 254.377 1.00 42.54 471 SER A CA 1
ATOM 7763 C C . SER B 1 471 ? 246.328 338.238 255.379 1.00 42.54 471 SER A C 1
ATOM 7764 O O . SER B 1 471 ? 245.836 338.751 256.389 1.00 42.54 471 SER A O 1
ATOM 7767 N N . SER B 1 472 ? 246.242 336.935 255.127 1.00 42.41 472 SER A N 1
ATOM 7768 C CA . SER B 1 472 ? 245.599 336.031 256.068 1.00 42.41 472 SER A CA 1
ATOM 7769 C C . SER B 1 472 ? 246.446 335.792 257.308 1.00 42.41 472 SER A C 1
ATOM 7770 O O . SER B 1 472 ? 245.921 335.320 258.320 1.00 42.41 472 SER A O 1
ATOM 7773 N N . ALA B 1 473 ? 247.738 336.104 257.255 1.00 41.13 473 ALA A N 1
ATOM 7774 C CA . ALA B 1 473 ? 248.594 335.981 258.424 1.00 41.13 473 ALA A CA 1
ATOM 7775 C C . ALA B 1 473 ? 248.561 337.216 259.311 1.00 41.13 473 ALA A C 1
ATOM 7776 O O . ALA B 1 473 ? 249.173 337.208 260.383 1.00 41.13 473 ALA A O 1
ATOM 7778 N N . HIS B 1 474 ? 247.869 338.269 258.898 1.00 39.43 474 HIS A N 1
ATOM 7779 C CA . HIS B 1 474 ? 247.751 339.451 259.735 1.00 39.43 474 HIS A CA 1
ATOM 7780 C C . HIS B 1 474 ? 246.468 339.482 260.548 1.00 39.43 474 HIS A C 1
ATOM 7781 O O . HIS B 1 474 ? 246.240 340.468 261.270 1.00 39.43 474 HIS A O 1
ATOM 7788 N N . TYR B 1 475 ? 245.657 338.420 260.467 1.00 40.68 475 TYR A N 1
ATOM 7789 C CA . TYR B 1 475 ? 244.527 338.251 261.374 1.00 40.68 475 TYR A CA 1
ATOM 7790 C C . TYR B 1 475 ? 244.952 338.270 262.831 1.00 40.68 475 TYR A C 1
ATOM 7791 O O . TYR B 1 475 ? 244.310 338.930 263.653 1.00 40.68 475 TYR A O 1
ATOM 7800 N N . ALA B 1 476 ? 246.019 337.566 263.172 1.00 39.19 476 ALA A N 1
ATOM 7801 C CA . ALA B 1 476 ? 246.494 337.616 264.540 1.00 39.19 476 ALA A CA 1
ATOM 7802 C C . ALA B 1 476 ? 247.342 338.848 264.811 1.00 39.19 476 ALA A C 1
ATOM 7803 O O . ALA B 1 476 ? 247.494 339.239 265.974 1.00 39.19 476 ALA A O 1
ATOM 7805 N N . THR B 1 477 ? 247.882 339.476 263.763 1.00 38.60 477 THR A N 1
ATOM 7806 C CA . THR B 1 477 ? 248.706 340.665 263.947 1.00 38.60 477 THR A CA 1
ATOM 7807 C C . THR B 1 477 ? 247.862 341.850 264.392 1.00 38.60 477 THR A C 1
ATOM 7808 O O . THR B 1 477 ? 248.273 342.618 265.269 1.00 38.60 477 THR A O 1
ATOM 7812 N N . VAL B 1 478 ? 246.659 341.993 263.831 1.00 38.88 478 VAL A N 1
ATOM 7813 C CA . VAL B 1 478 ? 245.808 343.111 264.237 1.00 38.88 478 VAL A CA 1
ATOM 7814 C C . VAL B 1 478 ? 245.218 342.890 265.628 1.00 38.88 478 VAL A C 1
ATOM 7815 O O . VAL B 1 478 ? 244.729 343.836 266.254 1.00 38.88 478 VAL A O 1
ATOM 7819 N N . LEU B 1 479 ? 245.258 341.659 266.141 1.00 38.64 479 LEU A N 1
ATOM 7820 C CA . LEU B 1 479 ? 244.733 341.383 267.473 1.00 38.64 479 LEU A CA 1
ATOM 7821 C C . LEU B 1 479 ? 245.826 341.399 268.534 1.00 38.64 479 LEU A C 1
ATOM 7822 O O . LEU B 1 479 ? 245.534 341.608 269.713 1.00 38.64 479 LEU A O 1
ATOM 7827 N N . SER B 1 480 ? 247.076 341.156 268.143 1.00 38.15 480 SER A N 1
ATOM 7828 C CA . SER B 1 480 ? 248.144 340.867 269.094 1.00 38.15 480 SER A CA 1
ATOM 7829 C C . SER B 1 480 ? 248.577 342.068 269.920 1.00 38.15 480 SER A C 1
ATOM 7830 O O . SER B 1 480 ? 248.717 341.962 271.140 1.00 38.15 480 SER A O 1
ATOM 7833 N N . GLY B 1 481 ? 248.812 343.204 269.279 1.00 37.10 481 GLY A N 1
ATOM 7834 C CA . GLY B 1 481 ? 249.257 344.389 269.986 1.00 37.10 481 GLY A CA 1
ATOM 7835 C C . GLY B 1 481 ? 250.696 344.775 269.742 1.00 37.10 481 GLY A C 1
ATOM 7836 O O . GLY B 1 481 ? 251.157 345.761 270.332 1.00 37.10 481 GLY A O 1
ATOM 7837 N N . LYS B 1 482 ? 251.444 344.039 268.927 1.00 37.16 482 LYS A N 1
ATOM 7838 C CA . LYS B 1 482 ? 252.786 344.440 268.528 1.00 37.16 482 LYS A CA 1
ATOM 7839 C C . LYS B 1 482 ? 252.662 345.637 267.598 1.00 37.16 482 LYS A C 1
ATOM 7840 O O . LYS B 1 482 ? 252.122 345.511 266.497 1.00 37.16 482 LYS A O 1
ATOM 7846 N N . LEU B 1 483 ? 253.137 346.802 268.025 1.00 37.33 483 LEU A N 1
ATOM 7847 C CA . LEU B 1 483 ? 252.956 347.983 267.202 1.00 37.33 483 LEU A CA 1
ATOM 7848 C C . LEU B 1 483 ? 254.086 348.982 267.390 1.00 37.33 483 LEU A C 1
ATOM 7849 O O . LEU B 1 483 ? 254.727 349.054 268.438 1.00 37.33 483 LEU A O 1
ATOM 7854 N N . ILE B 1 484 ? 254.307 349.757 266.333 1.00 37.66 484 ILE A N 1
ATOM 7855 C CA . ILE B 1 484 ? 255.158 350.937 266.342 1.00 37.66 484 ILE A CA 1
ATOM 7856 C C . ILE B 1 484 ? 254.265 352.134 266.065 1.00 37.66 484 ILE A C 1
ATOM 7857 O O . ILE B 1 484 ? 253.713 352.254 264.967 1.00 37.66 484 ILE A O 1
ATOM 7862 N N . GLN B 1 485 ? 254.105 353.010 267.050 1.00 38.73 485 GLN A N 1
ATOM 7863 C CA . GLN B 1 485 ? 253.280 354.199 266.881 1.00 38.73 485 GLN A CA 1
ATOM 7864 C C . GLN B 1 485 ? 254.188 355.410 266.750 1.00 38.73 485 GLN A C 1
ATOM 7865 O O . GLN B 1 485 ? 254.705 355.921 267.746 1.00 38.73 485 GLN A O 1
ATOM 7871 N N . ASN B 1 486 ? 254.356 355.867 265.520 1.00 40.21 486 ASN A N 1
ATOM 7872 C CA . ASN B 1 486 ? 255.255 356.954 265.170 1.00 40.21 486 ASN A CA 1
ATOM 7873 C C . ASN B 1 486 ? 254.411 358.192 264.913 1.00 40.21 486 ASN A C 1
ATOM 7874 O O . ASN B 1 486 ? 253.416 358.130 264.189 1.00 40.21 486 ASN A O 1
ATOM 7879 N N . SER B 1 487 ? 254.811 359.318 265.487 1.00 40.67 487 SER A N 1
ATOM 7880 C CA . SER B 1 487 ? 254.087 360.560 265.284 1.00 40.67 487 SER A CA 1
ATOM 7881 C C . SER B 1 487 ? 254.882 361.636 264.572 1.00 40.67 487 SER A C 1
ATOM 7882 O O . SER B 1 487 ? 254.308 362.361 263.761 1.00 40.67 487 SER A O 1
ATOM 7885 N N . ASN B 1 488 ? 256.173 361.785 264.857 1.00 41.07 488 ASN A N 1
ATOM 7886 C CA . ASN B 1 488 ? 256.917 362.877 264.255 1.00 41.07 488 ASN A CA 1
ATOM 7887 C C . ASN B 1 488 ? 258.269 362.492 263.673 1.00 41.07 488 ASN A C 1
ATOM 7888 O O . ASN B 1 488 ? 258.950 363.363 263.128 1.00 41.07 488 ASN A O 1
ATOM 7893 N N . ILE B 1 489 ? 258.674 361.228 263.763 1.00 41.27 489 ILE A N 1
ATOM 7894 C CA . ILE B 1 489 ? 259.947 360.823 263.184 1.00 41.27 489 ILE A CA 1
ATOM 7895 C C . ILE B 1 489 ? 259.768 360.598 261.692 1.00 41.27 489 ILE A C 1
ATOM 7896 O O . ILE B 1 489 ? 258.904 359.824 261.264 1.00 41.27 489 ILE A O 1
ATOM 7901 N N . ASP B 1 490 ? 260.598 361.257 260.891 1.00 42.52 490 ASP A N 1
ATOM 7902 C CA . ASP B 1 490 ? 260.503 361.122 259.448 1.00 42.52 490 ASP A CA 1
ATOM 7903 C C . ASP B 1 490 ? 261.671 360.353 258.843 1.00 42.52 490 ASP A C 1
ATOM 7904 O O . ASP B 1 490 ? 261.535 359.809 257.745 1.00 42.52 490 ASP A O 1
ATOM 7909 N N . GLY B 1 491 ? 262.798 360.258 259.533 1.00 42.38 491 GLY A N 1
ATOM 7910 C CA . GLY B 1 491 ? 263.961 359.598 258.966 1.00 42.38 491 GLY A CA 1
ATOM 7911 C C . GLY B 1 491 ? 264.837 358.936 260.002 1.00 42.38 491 GLY A C 1
ATOM 7912 O O . GLY B 1 491 ? 265.010 359.442 261.114 1.00 42.38 491 GLY A O 1
ATOM 7913 N N . GLU B 1 492 ? 265.409 357.795 259.620 1.00 42.74 492 GLU A N 1
ATOM 7914 C CA . GLU B 1 492 ? 266.412 357.086 260.400 1.00 42.74 492 GLU A CA 1
ATOM 7915 C C . GLU B 1 492 ? 267.634 356.818 259.532 1.00 42.74 492 GLU A C 1
ATOM 7916 O O . GLU B 1 492 ? 267.512 356.376 258.388 1.00 42.74 492 GLU A O 1
ATOM 7922 N N . THR B 1 493 ? 268.816 357.080 260.082 1.00 42.20 493 THR A N 1
ATOM 7923 C CA . THR B 1 493 ? 270.061 357.028 259.327 1.00 42.20 493 THR A CA 1
ATOM 7924 C C . THR B 1 493 ? 270.790 355.721 259.605 1.00 42.20 493 THR A C 1
ATOM 7925 O O . THR B 1 493 ? 270.972 355.340 260.765 1.00 42.20 493 THR A O 1
ATOM 7929 N N . LEU B 1 494 ? 271.206 355.043 258.539 1.00 41.61 494 LEU A N 1
ATOM 7930 C CA . LEU B 1 494 ? 271.922 353.780 258.633 1.00 41.61 494 LEU A CA 1
ATOM 7931 C C . LEU B 1 494 ? 273.424 354.015 258.579 1.00 41.61 494 LEU A C 1
ATOM 7932 O O . LEU B 1 494 ? 273.902 354.814 257.771 1.00 41.61 494 LEU A O 1
ATOM 7937 N N . LEU B 1 495 ? 274.165 353.315 259.432 1.00 42.01 495 LEU A N 1
ATOM 7938 C CA . LEU B 1 495 ? 275.618 353.363 259.367 1.00 42.01 495 LEU A CA 1
ATOM 7939 C C . LEU B 1 495 ? 276.109 352.481 258.234 1.00 42.01 495 LEU A C 1
ATOM 7940 O O . LEU B 1 495 ? 275.806 351.286 258.188 1.00 42.01 495 LEU A O 1
ATOM 7945 N N . LEU B 1 496 ? 276.854 353.068 257.323 1.00 41.79 496 LEU A N 1
ATOM 7946 C CA . LEU B 1 496 ? 277.318 352.288 256.198 1.00 41.79 496 LEU A CA 1
ATOM 7947 C C . LEU B 1 496 ? 278.502 351.418 256.602 1.00 41.79 496 LEU A C 1
ATOM 7948 O O . LEU B 1 496 ? 279.258 351.776 257.508 1.00 41.79 496 LEU A O 1
ATOM 7953 N N . PRO B 1 497 ? 278.649 350.252 255.977 1.00 41.96 497 PRO A N 1
ATOM 7954 C CA . PRO B 1 497 ? 279.758 349.363 256.326 1.00 41.96 497 PRO A CA 1
ATOM 7955 C C . PRO B 1 497 ? 281.102 349.952 255.944 1.00 41.96 497 PRO A C 1
ATOM 7956 O O . PRO B 1 497 ? 281.244 350.612 254.913 1.00 41.96 497 PRO A O 1
ATOM 7960 N N . ASP B 1 498 ? 282.086 349.725 256.798 1.00 43.05 498 ASP A N 1
ATOM 7961 C CA . ASP B 1 498 ? 283.452 350.094 256.483 1.00 43.05 498 ASP A CA 1
ATOM 7962 C C . ASP B 1 498 ? 284.259 348.822 256.287 1.00 43.05 498 ASP A C 1
ATOM 7963 O O . ASP B 1 498 ? 284.423 348.055 257.244 1.00 43.05 498 ASP A O 1
ATOM 7968 N N . PRO B 1 499 ? 284.764 348.547 255.082 1.00 42.05 499 PRO A N 1
ATOM 7969 C CA . PRO B 1 499 ? 285.525 347.311 254.857 1.00 42.05 499 PRO A CA 1
ATOM 7970 C C . PRO B 1 499 ? 286.896 347.271 255.507 1.00 42.05 499 PRO A C 1
ATOM 7971 O O . PRO B 1 499 ? 287.549 346.224 255.449 1.00 42.05 499 PRO A O 1
ATOM 7975 N N . THR B 1 500 ? 287.348 348.354 256.130 1.00 42.54 500 THR A N 1
ATOM 7976 C CA . THR B 1 500 ? 288.620 348.358 256.830 1.00 42.54 500 THR A CA 1
ATOM 7977 C C . THR B 1 500 ? 288.490 348.021 258.308 1.00 42.54 500 THR A C 1
ATOM 7978 O O . THR B 1 500 ? 289.494 347.661 258.931 1.00 42.54 500 THR A O 1
ATOM 7982 N N . THR B 1 501 ? 287.296 348.120 258.883 1.00 42.82 501 THR A N 1
ATOM 7983 C CA . THR B 1 501 ? 287.102 347.821 260.291 1.00 42.82 501 THR A CA 1
ATOM 7984 C C . THR B 1 501 ? 286.882 346.326 260.488 1.00 42.82 501 THR A C 1
ATOM 7985 O O . THR B 1 501 ? 286.831 345.545 259.538 1.00 42.82 501 THR A O 1
ATOM 7989 N N . GLY B 1 502 ? 286.765 345.923 261.750 1.00 40.51 502 GLY A N 1
ATOM 7990 C CA . GLY B 1 502 ? 286.513 344.531 262.056 1.00 40.51 502 GLY A CA 1
ATOM 7991 C C . GLY B 1 502 ? 285.093 344.139 261.700 1.00 40.51 502 GLY A C 1
ATOM 7992 O O . GLY B 1 502 ? 284.162 344.939 261.790 1.00 40.51 502 GLY A O 1
ATOM 7993 N N . LEU B 1 503 ? 284.931 342.883 261.293 1.00 38.92 503 LEU A N 1
ATOM 7994 C CA . LEU B 1 503 ? 283.660 342.448 260.733 1.00 38.92 503 LEU A CA 1
ATOM 7995 C C . LEU B 1 503 ? 282.612 342.222 261.816 1.00 38.92 503 LEU A C 1
ATOM 7996 O O . LEU B 1 503 ? 281.414 342.178 261.518 1.00 38.92 503 LEU A O 1
ATOM 8001 N N . ALA B 1 504 ? 283.037 342.095 263.075 1.00 39.98 504 ALA A N 1
ATOM 8002 C CA . ALA B 1 504 ? 282.103 342.015 264.193 1.00 39.98 504 ALA A CA 1
ATOM 8003 C C . ALA B 1 504 ? 281.343 343.323 264.358 1.00 39.98 504 ALA A C 1
ATOM 8004 O O . ALA B 1 504 ? 280.118 343.339 264.527 1.00 39.98 504 ALA A O 1
ATOM 8006 N N . ARG B 1 505 ? 282.072 344.434 264.281 1.00 40.79 505 ARG A N 1
ATOM 8007 C CA . ARG B 1 505 ? 281.463 345.752 264.374 1.00 40.79 505 ARG A CA 1
ATOM 8008 C C . ARG B 1 505 ? 280.587 346.044 263.162 1.00 40.79 505 ARG A C 1
ATOM 8009 O O . ARG B 1 505 ? 279.569 346.736 263.269 1.00 40.79 505 ARG A O 1
ATOM 8017 N N . THR B 1 506 ? 280.971 345.523 261.997 1.00 39.73 506 THR A N 1
ATOM 8018 C CA . THR B 1 506 ? 280.186 345.745 260.789 1.00 39.73 506 THR A CA 1
ATOM 8019 C C . THR B 1 506 ? 278.893 344.943 260.820 1.00 39.73 506 THR A C 1
ATOM 8020 O O . THR B 1 506 ? 277.822 345.467 260.493 1.00 39.73 506 THR A O 1
ATOM 8024 N N . ASN B 1 507 ? 278.962 343.686 261.233 1.00 38.79 507 ASN A N 1
ATOM 8025 C CA . ASN B 1 507 ? 277.781 342.848 261.341 1.00 38.79 507 ASN A CA 1
ATOM 8026 C C . ASN B 1 507 ? 277.049 343.017 262.665 1.00 38.79 507 ASN A C 1
ATOM 8027 O O . ASN B 1 507 ? 276.117 342.257 262.936 1.00 38.79 507 ASN A O 1
ATOM 8032 N N . SER B 1 508 ? 277.437 343.985 263.491 1.00 39.24 508 SER A N 1
ATOM 8033 C CA . SER B 1 508 ? 276.750 344.269 264.741 1.00 39.24 508 SER A CA 1
ATOM 8034 C C . SER B 1 508 ? 276.114 345.652 264.724 1.00 39.24 508 SER A C 1
ATOM 8035 O O . SER B 1 508 ? 276.185 346.396 265.702 1.00 39.24 508 SER A O 1
ATOM 8038 N N . ARG B 1 509 ? 275.478 346.023 263.617 1.00 39.63 509 ARG A N 1
ATOM 8039 C CA . ARG B 1 509 ? 274.795 347.312 263.506 1.00 39.63 509 ARG A CA 1
ATOM 8040 C C . ARG B 1 509 ? 273.332 347.107 263.863 1.00 39.63 509 ARG A C 1
ATOM 8041 O O . ARG B 1 509 ? 272.472 346.975 262.993 1.00 39.63 509 ARG A O 1
ATOM 8049 N N . TYR B 1 510 ? 273.038 347.086 265.161 1.00 38.54 510 TYR A N 1
ATOM 8050 C CA . TYR B 1 510 ? 271.726 346.676 265.625 1.00 38.54 510 TYR A CA 1
ATOM 8051 C C . TYR B 1 510 ? 270.838 347.811 266.113 1.00 38.54 510 TYR A C 1
ATOM 8052 O O . TYR B 1 510 ? 269.615 347.680 266.031 1.00 38.54 510 TYR A O 1
ATOM 8061 N N . LEU B 1 511 ? 271.396 348.905 266.620 1.00 40.62 511 LEU A N 1
ATOM 8062 C CA . LEU B 1 511 ? 270.618 349.995 267.199 1.00 40.62 511 LEU A CA 1
ATOM 8063 C C . LEU B 1 511 ? 270.402 351.133 266.209 1.00 40.62 511 LEU A C 1
ATOM 8064 O O . LEU B 1 511 ? 270.380 352.303 266.587 1.00 40.62 511 LEU A O 1
ATOM 8069 N N . GLN B 1 512 ? 270.239 350.806 264.930 1.00 43.17 512 GLN A N 1
ATOM 8070 C CA . GLN B 1 512 ? 270.226 351.843 263.905 1.00 43.17 512 GLN A CA 1
ATOM 8071 C C . GLN B 1 512 ? 268.880 352.553 263.847 1.00 43.17 512 GLN A C 1
ATOM 8072 O O . GLN B 1 512 ? 268.815 353.787 263.829 1.00 43.17 512 GLN A O 1
ATOM 8078 N N . GLY B 1 513 ? 267.792 351.795 263.814 1.00 40.81 513 GLY A N 1
ATOM 8079 C CA . GLY B 1 513 ? 266.481 352.406 263.788 1.00 40.81 513 GLY A CA 1
ATOM 8080 C C . GLY B 1 513 ? 265.866 352.581 265.156 1.00 40.81 513 GLY A C 1
ATOM 8081 O O . GLY B 1 513 ? 264.681 352.302 265.337 1.00 40.81 513 GLY A O 1
ATOM 8082 N N . SER B 1 514 ? 266.644 353.044 266.126 1.00 40.06 514 SER A N 1
ATOM 8083 C CA . SER B 1 514 ? 266.181 353.141 267.498 1.00 40.06 514 SER A CA 1
ATOM 8084 C C . SER B 1 514 ? 266.452 354.524 268.063 1.00 40.06 514 SER A C 1
ATOM 8085 O O . SER B 1 514 ? 267.376 355.219 267.638 1.00 40.06 514 SER A O 1
ATOM 8088 N N . VAL B 1 515 ? 265.628 354.915 269.027 1.00 38.96 515 VAL A N 1
ATOM 8089 C CA . VAL B 1 515 ? 265.773 356.172 269.746 1.00 38.96 515 VAL A CA 1
ATOM 8090 C C . VAL B 1 515 ? 265.874 355.851 271.230 1.00 38.96 515 VAL A C 1
ATOM 8091 O O . VAL B 1 515 ? 265.060 355.099 271.775 1.00 38.96 515 VAL A O 1
ATOM 8095 N N . LEU B 1 516 ? 266.883 356.417 271.884 1.00 39.16 516 LEU A N 1
ATOM 8096 C CA . LEU B 1 516 ? 266.993 356.328 273.333 1.00 39.16 516 LEU A CA 1
ATOM 8097 C C . LEU B 1 516 ? 265.883 357.154 273.967 1.00 39.16 516 LEU A C 1
ATOM 8098 O O . LEU B 1 516 ? 265.592 358.263 273.512 1.00 39.16 516 LEU A O 1
ATOM 8103 N N . ILE B 1 517 ? 265.263 356.623 275.021 1.00 39.29 517 ILE A N 1
ATOM 8104 C CA . ILE B 1 517 ? 264.001 357.183 275.495 1.00 39.29 517 ILE A CA 1
ATOM 8105 C C . ILE B 1 517 ? 264.219 358.349 276.448 1.00 39.29 517 ILE A C 1
ATOM 8106 O O . ILE B 1 517 ? 263.263 358.859 277.039 1.00 39.29 517 ILE A O 1
ATOM 8111 N N . ARG B 1 518 ? 265.465 358.791 276.595 1.00 41.46 518 ARG A N 1
ATOM 8112 C CA . ARG B 1 518 ? 265.733 360.101 277.169 1.00 41.46 518 ARG A CA 1
ATOM 8113 C C . ARG B 1 518 ? 265.169 361.217 276.303 1.00 41.46 518 ARG A C 1
ATOM 8114 O O . ARG B 1 518 ? 264.782 362.266 276.827 1.00 41.46 518 ARG A O 1
ATOM 8122 N N . ASN B 1 519 ? 265.072 360.985 274.999 1.00 41.81 519 ASN A N 1
ATOM 8123 C CA . ASN B 1 519 ? 264.540 361.931 274.040 1.00 41.81 519 ASN A CA 1
ATOM 8124 C C . ASN B 1 519 ? 263.070 361.698 273.726 1.00 41.81 519 ASN A C 1
ATOM 8125 O O . ASN B 1 519 ? 262.477 362.499 273.001 1.00 41.81 519 ASN A O 1
ATOM 8130 N N . VAL B 1 520 ? 262.471 360.652 274.265 1.00 40.68 520 VAL A N 1
ATOM 8131 C CA . VAL B 1 520 ? 261.109 360.263 273.926 1.00 40.68 520 VAL A CA 1
ATOM 8132 C C . VAL B 1 520 ? 260.152 360.771 274.995 1.00 40.68 520 VAL A C 1
ATOM 8133 O O . VAL B 1 520 ? 260.386 360.601 276.195 1.00 40.68 520 VAL A O 1
ATOM 8137 N N . LEU B 1 521 ? 259.072 361.409 274.551 1.00 42.63 521 LEU A N 1
ATOM 8138 C CA . LEU B 1 521 ? 258.072 361.997 275.433 1.00 42.63 521 LEU A CA 1
ATOM 8139 C C . LEU B 1 521 ? 257.234 360.901 276.085 1.00 42.63 521 LEU A C 1
ATOM 8140 O O . LEU B 1 521 ? 256.682 360.054 275.379 1.00 42.63 521 LEU A O 1
ATOM 8145 N N . PRO B 1 522 ? 257.130 360.875 277.416 1.00 41.70 522 PRO A N 1
ATOM 8146 C CA . PRO B 1 522 ? 256.313 359.853 278.085 1.00 41.70 522 PRO A CA 1
ATOM 8147 C C . PRO B 1 522 ? 254.833 360.125 277.876 1.00 41.70 522 PRO A C 1
ATOM 8148 O O . PRO B 1 522 ? 254.408 361.277 277.781 1.00 41.70 522 PRO A O 1
ATOM 8152 N N . GLU B 1 523 ? 254.047 359.061 277.814 1.00 42.07 523 GLU A N 1
ATOM 8153 C CA . GLU B 1 523 ? 252.628 359.192 277.536 1.00 42.07 523 GLU A CA 1
ATOM 8154 C C . GLU B 1 523 ? 251.766 359.253 278.788 1.00 42.07 523 GLU A C 1
ATOM 8155 O O . GLU B 1 523 ? 250.671 359.814 278.729 1.00 42.07 523 GLU A O 1
ATOM 8161 N N . PHE B 1 524 ? 252.223 358.720 279.917 1.00 41.60 524 PHE A N 1
ATOM 8162 C CA . PHE B 1 524 ? 251.403 358.653 281.122 1.00 41.60 524 PHE A CA 1
ATOM 8163 C C . PHE B 1 524 ? 252.038 359.467 282.244 1.00 41.60 524 PHE A C 1
ATOM 8164 O O . PHE B 1 524 ? 251.833 359.217 283.429 1.00 41.60 524 PHE A O 1
ATOM 8172 N N . ASP B 1 525 ? 252.840 360.450 281.881 1.00 44.63 525 ASP A N 1
ATOM 8173 C CA . ASP B 1 525 ? 253.208 361.536 282.782 1.00 44.63 525 ASP A CA 1
ATOM 8174 C C . ASP B 1 525 ? 252.301 362.724 282.453 1.00 44.63 525 ASP A C 1
ATOM 8175 O O . ASP B 1 525 ? 251.352 362.536 281.686 1.00 44.63 525 ASP A O 1
ATOM 8180 N N . GLN B 1 526 ? 252.542 363.920 282.966 1.00 45.71 526 GLN A N 1
ATOM 8181 C CA . GLN B 1 526 ? 251.609 365.027 282.793 1.00 45.71 526 GLN A CA 1
ATOM 8182 C C . GLN B 1 526 ? 252.109 365.948 281.677 1.00 45.71 526 GLN A C 1
ATOM 8183 O O . GLN B 1 526 ? 252.015 367.174 281.739 1.00 45.71 526 GLN A O 1
ATOM 8189 N N . HIS B 1 527 ? 252.667 365.351 280.630 1.00 44.39 527 HIS A N 1
ATOM 8190 C CA . HIS B 1 527 ? 253.291 366.105 279.554 1.00 44.39 527 HIS A CA 1
ATOM 8191 C C . HIS B 1 527 ? 252.288 366.484 278.478 1.00 44.39 527 HIS A C 1
ATOM 8192 O O . HIS B 1 527 ? 251.237 365.856 278.333 1.00 44.39 527 HIS A O 1
ATOM 8199 N N . GLU B 1 528 ? 252.638 367.512 277.713 1.00 45.41 528 GLU A N 1
ATOM 8200 C CA . GLU B 1 528 ? 251.805 368.018 276.636 1.00 45.41 528 GLU A CA 1
ATOM 8201 C C . GLU B 1 528 ? 252.280 367.458 275.305 1.00 45.41 528 GLU A C 1
ATOM 8202 O O . GLU B 1 528 ? 253.482 367.316 275.074 1.00 45.41 528 GLU A O 1
ATOM 8208 N N . ILE B 1 529 ? 251.336 367.147 274.428 1.00 44.34 529 ILE A N 1
ATOM 8209 C CA . ILE B 1 529 ? 251.640 366.561 273.129 1.00 44.34 529 ILE A CA 1
ATOM 8210 C C . ILE B 1 529 ? 251.231 367.559 272.057 1.00 44.34 529 ILE A C 1
ATOM 8211 O O . ILE B 1 529 ? 250.040 367.825 271.860 1.00 44.34 529 ILE A O 1
ATOM 8216 N N . ARG B 1 530 ? 252.221 368.115 271.369 1.00 44.52 530 ARG A N 1
ATOM 8217 C CA . ARG B 1 530 ? 252.015 368.987 270.220 1.00 44.52 530 ARG A CA 1
ATOM 8218 C C . ARG B 1 530 ? 252.525 368.265 268.983 1.00 44.52 530 ARG A C 1
ATOM 8219 O O . ARG B 1 530 ? 253.698 367.887 268.915 1.00 44.52 530 ARG A O 1
ATOM 8227 N N . LEU B 1 531 ? 251.642 368.084 268.009 1.00 44.55 531 LEU A N 1
ATOM 8228 C CA . LEU B 1 531 ? 251.913 367.251 266.843 1.00 44.55 531 LEU A CA 1
ATOM 8229 C C . LEU B 1 531 ? 252.300 368.144 265.675 1.00 44.55 531 LEU A C 1
ATOM 8230 O O . LEU B 1 531 ? 251.476 368.486 264.829 1.00 44.55 531 LEU A O 1
ATOM 8235 N N . PHE B 1 532 ? 253.566 368.534 265.630 1.00 45.95 532 PHE A N 1
ATOM 8236 C CA . PHE B 1 532 ? 254.093 369.185 264.442 1.00 45.95 532 PHE A CA 1
ATOM 8237 C C . PHE B 1 532 ? 254.186 368.157 263.324 1.00 45.95 532 PHE A C 1
ATOM 8238 O O . PHE B 1 532 ? 254.768 367.085 263.522 1.00 45.95 532 PHE A O 1
ATOM 8246 N N . PRO B 1 533 ? 253.615 368.429 262.158 1.00 43.54 533 PRO A N 1
ATOM 8247 C CA . PRO B 1 533 ? 253.346 367.362 261.196 1.00 43.54 533 PRO A CA 1
ATOM 8248 C C . PRO B 1 533 ? 254.586 366.914 260.443 1.00 43.54 533 PRO A C 1
ATOM 8249 O O . PRO B 1 533 ? 255.529 367.672 260.220 1.00 43.54 533 PRO A O 1
ATOM 8253 N N . ARG B 1 534 ? 254.564 365.646 260.055 1.00 42.09 534 ARG A N 1
ATOM 8254 C CA . ARG B 1 534 ? 255.543 365.117 259.125 1.00 42.09 534 ARG A CA 1
ATOM 8255 C C . ARG B 1 534 ? 255.304 365.714 257.748 1.00 42.09 534 ARG A C 1
ATOM 8256 O O . ARG B 1 534 ? 254.189 366.130 257.424 1.00 42.09 534 ARG A O 1
ATOM 8264 N N . TYR B 1 535 ? 256.361 365.759 256.950 1.00 44.24 535 TYR A N 1
ATOM 8265 C CA . TYR B 1 535 ? 256.320 366.420 255.656 1.00 44.24 535 TYR A CA 1
ATOM 8266 C C . TYR B 1 535 ? 255.467 365.606 254.684 1.00 44.24 535 TYR A C 1
ATOM 8267 O O . TYR B 1 535 ? 255.535 364.370 254.697 1.00 44.24 535 TYR A O 1
ATOM 8276 N N . PRO B 1 536 ? 254.640 366.248 253.861 1.00 44.65 536 PRO A N 1
ATOM 8277 C CA . PRO B 1 536 ? 253.765 365.492 252.960 1.00 44.65 536 PRO A CA 1
ATOM 8278 C C . PRO B 1 536 ? 254.546 364.828 251.839 1.00 44.65 536 PRO A C 1
ATOM 8279 O O . PRO B 1 536 ? 255.379 365.450 251.177 1.00 44.65 536 PRO A O 1
ATOM 8283 N N . GLN B 1 537 ? 254.267 363.549 251.632 1.00 44.90 537 GLN A N 1
ATOM 8284 C CA . GLN B 1 537 ? 254.924 362.754 250.597 1.00 44.90 537 GLN A CA 1
ATOM 8285 C C . GLN B 1 537 ? 254.128 362.785 249.300 1.00 44.90 537 GLN A C 1
ATOM 8286 O O . GLN B 1 537 ? 253.790 361.750 248.731 1.00 44.90 537 GLN A O 1
ATOM 8292 N N . ILE B 1 538 ? 253.810 363.988 248.822 1.00 47.99 538 ILE A N 1
ATOM 8293 C CA . ILE B 1 538 ? 253.018 364.167 247.611 1.00 47.99 538 ILE A CA 1
ATOM 8294 C C . ILE B 1 538 ? 253.935 364.873 246.618 1.00 47.99 538 ILE A C 1
ATOM 8295 O O . ILE B 1 538 ? 253.502 365.694 245.802 1.00 47.99 538 ILE A O 1
ATOM 8300 N N . SER B 1 539 ? 255.222 364.579 246.703 1.00 50.10 539 SER A N 1
ATOM 8301 C CA . SER B 1 539 ? 256.219 365.144 245.810 1.00 50.10 539 SER A CA 1
ATOM 8302 C C . SER B 1 539 ? 256.258 364.340 244.517 1.00 50.10 539 SER A C 1
ATOM 8303 O O . SER B 1 539 ? 255.600 363.308 244.375 1.00 50.10 539 SER A O 1
ATOM 8306 N N . ARG B 1 540 ? 257.051 364.824 243.566 1.00 52.76 540 ARG A N 1
ATOM 8307 C CA . ARG B 1 540 ? 257.140 364.203 242.254 1.00 52.76 540 ARG A CA 1
ATOM 8308 C C . ARG B 1 540 ? 258.244 363.162 242.157 1.00 52.76 540 ARG A C 1
ATOM 8309 O O . ARG B 1 540 ? 258.149 362.261 241.317 1.00 52.76 540 ARG A O 1
ATOM 8311 N N . LEU B 1 541 ? 259.277 363.257 242.988 1.00 54.32 541 LEU A N 1
ATOM 8312 C CA . LEU B 1 541 ? 260.374 362.302 242.969 1.00 54.32 541 LEU A CA 1
ATOM 8313 C C . LEU B 1 541 ? 260.685 361.873 244.393 1.00 54.32 541 LEU A C 1
ATOM 8314 O O . LEU B 1 541 ? 260.337 362.555 245.360 1.00 54.32 541 LEU A O 1
ATOM 8319 N N . SER B 1 542 ? 261.343 360.724 244.511 1.00 50.84 542 SER A N 1
ATOM 8320 C CA . SER B 1 542 ? 261.787 360.240 245.806 1.00 50.84 542 SER A CA 1
ATOM 8321 C C . SER B 1 542 ? 262.943 361.085 246.322 1.00 50.84 542 SER A C 1
ATOM 8322 O O . SER B 1 542 ? 263.752 361.608 245.552 1.00 50.84 542 SER A O 1
ATOM 8324 N N . ALA B 1 543 ? 263.011 361.221 247.640 1.00 48.43 543 ALA A N 1
ATOM 8325 C CA . ALA B 1 543 ? 264.039 362.012 248.297 1.00 48.43 543 ALA A CA 1
ATOM 8326 C C . ALA B 1 543 ? 264.900 361.110 249.169 1.00 48.43 543 ALA A C 1
ATOM 8327 O O . ALA B 1 543 ? 264.501 359.985 249.486 1.00 48.43 543 ALA A O 1
ATOM 8329 N N . SER B 1 544 ? 266.084 361.595 249.530 1.00 45.26 544 SER A N 1
ATOM 8330 C CA . SER B 1 544 ? 266.969 360.937 250.477 1.00 45.26 544 SER A CA 1
ATOM 8331 C C . SER B 1 544 ? 267.885 361.969 251.120 1.00 45.26 544 SER A C 1
ATOM 8332 O O . SER B 1 544 ? 267.850 363.157 250.792 1.00 45.26 544 SER A O 1
ATOM 8335 N N . LEU B 1 545 ? 268.707 361.500 252.055 1.00 43.49 545 LEU A N 1
ATOM 8336 C CA . LEU B 1 545 ? 269.685 362.344 252.723 1.00 43.49 545 LEU A CA 1
ATOM 8337 C C . LEU B 1 545 ? 270.919 361.517 253.034 1.00 43.49 545 LEU A C 1
ATOM 8338 O O . LEU B 1 545 ? 270.815 360.443 253.632 1.00 43.49 545 LEU A O 1
ATOM 8343 N N . THR B 1 546 ? 272.081 362.019 252.640 1.00 43.59 546 THR A N 1
ATOM 8344 C CA . THR B 1 546 ? 273.339 361.312 252.814 1.00 43.59 546 THR A CA 1
ATOM 8345 C C . THR B 1 546 ? 274.285 362.130 253.680 1.00 43.59 546 THR A C 1
ATOM 8346 O O . THR B 1 546 ? 274.382 363.350 253.529 1.00 43.59 546 THR A O 1
ATOM 8350 N N . LEU B 1 547 ? 274.956 361.453 254.608 1.00 43.81 547 LEU A N 1
ATOM 8351 C CA . LEU B 1 547 ? 275.837 362.097 255.571 1.00 43.81 547 LEU A CA 1
ATOM 8352 C C . LEU B 1 547 ? 277.272 361.686 255.306 1.00 43.81 547 LEU A C 1
ATOM 8353 O O . LEU B 1 547 ? 277.563 360.502 255.115 1.00 43.81 547 LEU A O 1
ATOM 8358 N N . LEU B 1 548 ? 278.160 362.665 255.315 1.00 44.23 548 LEU A N 1
ATOM 8359 C CA . LEU B 1 548 ? 279.556 362.468 254.984 1.00 44.23 548 LEU A CA 1
ATOM 8360 C C . LEU B 1 548 ? 280.411 362.541 256.240 1.00 44.23 548 LEU A C 1
ATOM 8361 O O . LEU B 1 548 ? 280.137 363.305 257.164 1.00 44.23 548 LEU A O 1
ATOM 8366 N N . PHE B 1 549 ? 281.408 361.659 256.294 1.00 44.19 549 PHE A N 1
ATOM 8367 C CA . PHE B 1 549 ? 282.558 361.611 257.203 1.00 44.19 549 PHE A CA 1
ATOM 8368 C C . PHE B 1 549 ? 282.202 361.244 258.643 1.00 44.19 549 PHE A C 1
ATOM 8369 O O . PHE B 1 549 ? 283.063 360.754 259.379 1.00 44.19 549 PHE A O 1
ATOM 8377 N N . ASN B 1 550 ? 280.938 361.417 259.028 1.00 45.70 550 ASN A N 1
ATOM 8378 C CA . ASN B 1 550 ? 280.432 361.142 260.368 1.00 45.70 550 ASN A CA 1
ATOM 8379 C C . ASN B 1 550 ? 278.922 361.274 260.299 1.00 45.70 550 ASN A C 1
ATOM 8380 O O . ASN B 1 550 ? 278.419 362.321 259.885 1.00 45.70 550 ASN A O 1
ATOM 8385 N N . MET B 1 551 ? 278.193 360.245 260.710 1.00 45.72 551 MET A N 1
ATOM 8386 C CA . MET B 1 551 ? 276.744 360.350 260.712 1.00 45.72 551 MET A CA 1
ATOM 8387 C C . MET B 1 551 ? 276.190 360.662 262.092 1.00 45.72 551 MET A C 1
ATOM 8388 O O . MET B 1 551 ? 274.997 360.949 262.223 1.00 45.72 551 MET A O 1
ATOM 8393 N N . ARG B 1 552 ? 277.037 360.625 263.112 1.00 46.43 552 ARG A N 1
ATOM 8394 C CA . ARG B 1 552 ? 276.644 360.748 264.504 1.00 46.43 552 ARG A CA 1
ATOM 8395 C C . ARG B 1 552 ? 276.272 362.167 264.893 1.00 46.43 552 ARG A C 1
ATOM 8396 O O . ARG B 1 552 ? 275.625 362.360 265.926 1.00 46.43 552 ARG A O 1
ATOM 8404 N N . GLN B 1 553 ? 276.662 363.155 264.099 1.00 49.37 553 GLN A N 1
ATOM 8405 C CA . GLN B 1 553 ? 276.355 364.543 264.392 1.00 49.37 553 GLN A CA 1
ATOM 8406 C C . GLN B 1 553 ? 276.335 365.322 263.088 1.00 49.37 553 GLN A C 1
ATOM 8407 O O . GLN B 1 553 ? 277.008 364.956 262.122 1.00 49.37 553 GLN A O 1
ATOM 8413 N N . VAL B 1 554 ? 275.539 366.384 263.062 1.00 50.07 554 VAL A N 1
ATOM 8414 C CA . VAL B 1 554 ? 275.424 367.253 261.900 1.00 50.07 554 VAL A CA 1
ATOM 8415 C C . VAL B 1 554 ? 276.240 368.504 262.178 1.00 50.07 554 VAL A C 1
ATOM 8416 O O . VAL B 1 554 ? 276.032 369.179 263.191 1.00 50.07 554 VAL A O 1
ATOM 8420 N N . TRP B 1 555 ? 277.163 368.820 261.278 1.00 51.66 555 TRP A N 1
ATOM 8421 C CA . TRP B 1 555 ? 278.074 369.931 261.492 1.00 51.66 555 TRP A CA 1
ATOM 8422 C C . TRP B 1 555 ? 277.408 371.257 261.161 1.00 51.66 555 TRP A C 1
ATOM 8423 O O . TRP B 1 555 ? 276.688 371.380 260.168 1.00 51.66 555 TRP A O 1
ATOM 8434 N N . ILE B 1 556 ? 277.654 372.254 262.000 1.00 55.50 556 ILE A N 1
ATOM 8435 C CA . ILE B 1 556 ? 277.331 373.641 261.701 1.00 55.50 556 ILE A CA 1
ATOM 8436 C C . ILE B 1 556 ? 278.647 374.405 261.665 1.00 55.50 556 ILE A C 1
ATOM 8437 O O . ILE B 1 556 ? 279.332 374.500 262.686 1.00 55.50 556 ILE A O 1
ATOM 8442 N N . PRO B 1 557 ? 279.047 374.946 260.520 1.00 57.90 557 PRO A N 1
ATOM 8443 C CA . PRO B 1 557 ? 280.417 375.436 260.372 1.00 57.90 557 PRO A CA 1
ATOM 8444 C C . PRO B 1 557 ? 280.629 376.771 261.058 1.00 57.90 557 PRO A C 1
ATOM 8445 O O . PRO B 1 557 ? 279.732 377.613 261.130 1.00 57.90 557 PRO A O 1
ATOM 8449 N N . ARG B 1 558 ? 281.833 376.951 261.575 1.00 62.21 558 ARG A N 1
ATOM 8450 C CA . ARG B 1 558 ? 282.245 378.201 262.189 1.00 62.21 558 ARG A CA 1
ATOM 8451 C C . ARG B 1 558 ? 283.501 378.677 261.476 1.00 62.21 558 ARG A C 1
ATOM 8452 O O . ARG B 1 558 ? 284.538 378.009 261.521 1.00 62.21 558 ARG A O 1
ATOM 8460 N N . PHE B 1 559 ? 283.403 379.826 260.823 1.00 64.91 559 PHE A N 1
ATOM 8461 C CA . PHE B 1 559 ? 284.408 380.265 259.869 1.00 64.91 559 PHE A CA 1
ATOM 8462 C C . PHE B 1 559 ? 285.457 381.143 260.532 1.00 64.91 559 PHE A C 1
ATOM 8463 O O . PHE B 1 559 ? 285.164 381.877 261.478 1.00 64.91 559 PHE A O 1
ATOM 8471 N N . LYS B 1 560 ? 286.685 381.052 260.035 1.00 67.08 560 LYS A N 1
ATOM 8472 C CA . LYS B 1 560 ? 287.708 382.025 260.372 1.00 67.08 560 LYS A CA 1
ATOM 8473 C C . LYS B 1 560 ? 287.476 383.306 259.582 1.00 67.08 560 LYS A C 1
ATOM 8474 O O . LYS B 1 560 ? 286.655 383.356 258.663 1.00 67.08 560 LYS A O 1
ATOM 8480 N N . GLN B 1 561 ? 288.206 384.358 259.954 1.00 69.34 561 GLN A N 1
ATOM 8481 C CA . GLN B 1 561 ? 287.953 385.658 259.345 1.00 69.34 561 GLN A CA 1
ATOM 8482 C C . GLN B 1 561 ? 288.488 385.724 257.922 1.00 69.34 561 GLN A C 1
ATOM 8483 O O . GLN B 1 561 ? 287.831 386.277 257.035 1.00 69.34 561 GLN A O 1
ATOM 8489 N N . LYS B 1 562 ? 289.665 385.161 257.679 1.00 68.68 562 LYS A N 1
ATOM 8490 C CA . LYS B 1 562 ? 290.260 385.140 256.349 1.00 68.68 562 LYS A CA 1
ATOM 8491 C C . LYS B 1 562 ? 290.168 383.721 255.803 1.00 68.68 562 LYS A C 1
ATOM 8492 O O . LYS B 1 562 ? 290.852 382.816 256.290 1.00 68.68 562 LYS A O 1
ATOM 8498 N N . VAL B 1 563 ? 289.322 383.528 254.793 1.00 67.59 563 VAL A N 1
ATOM 8499 C CA . VAL B 1 563 ? 289.084 382.207 254.226 1.00 67.59 563 VAL A CA 1
ATOM 8500 C C . VAL B 1 563 ? 289.500 382.192 252.763 1.00 67.59 563 VAL A C 1
ATOM 8501 O O . VAL B 1 563 ? 289.825 383.234 252.186 1.00 67.59 563 VAL A O 1
ATOM 8505 N N . ASP B 1 564 ? 289.472 381.009 252.155 1.00 68.01 564 ASP A N 1
ATOM 8506 C CA . ASP B 1 564 ? 289.985 380.778 250.812 1.00 68.01 564 ASP A CA 1
ATOM 8507 C C . ASP B 1 564 ? 289.101 381.420 249.748 1.00 68.01 564 ASP A C 1
ATOM 8508 O O . ASP B 1 564 ? 289.597 382.151 248.887 1.00 68.01 564 ASP A O 1
ATOM 8513 N N . GLU B 1 565 ? 287.802 381.151 249.784 1.00 71.12 565 GLU A N 1
ATOM 8514 C CA . GLU B 1 565 ? 286.866 381.678 248.807 1.00 71.12 565 GLU A CA 1
ATOM 8515 C C . GLU B 1 565 ? 285.561 382.033 249.507 1.00 71.12 565 GLU A C 1
ATOM 8516 O O . GLU B 1 565 ? 285.427 381.898 250.725 1.00 71.12 565 GLU A O 1
ATOM 8522 N N . GLN B 1 566 ? 284.600 382.498 248.724 1.00 72.34 566 GLN A N 1
ATOM 8523 C CA . GLN B 1 566 ? 283.272 382.837 249.227 1.00 72.34 566 GLN A CA 1
ATOM 8524 C C . GLN B 1 566 ? 282.503 381.571 249.587 1.00 72.34 566 GLN A C 1
ATOM 8525 O O . GLN B 1 566 ? 282.359 380.682 248.742 1.00 72.34 566 GLN A O 1
ATOM 8531 N N . PRO B 1 567 ? 281.999 381.450 250.814 1.00 71.50 567 PRO A N 1
ATOM 8532 C CA . PRO B 1 567 ? 281.117 380.322 251.133 1.00 71.50 567 PRO A CA 1
ATOM 8533 C C . PRO B 1 567 ? 279.739 380.496 250.522 1.00 71.50 567 PRO A C 1
ATOM 8534 O O . PRO B 1 567 ? 279.073 381.508 250.758 1.00 71.50 567 PRO A O 1
ATOM 8538 N N . LYS B 1 568 ? 279.305 379.521 249.731 1.00 72.10 568 LYS A N 1
ATOM 8539 C CA . LYS B 1 568 ? 277.999 379.580 249.086 1.00 72.10 568 LYS A CA 1
ATOM 8540 C C . LYS B 1 568 ? 276.938 379.131 250.081 1.00 72.10 568 LYS A C 1
ATOM 8541 O O . LYS B 1 568 ? 277.005 378.019 250.613 1.00 72.10 568 LYS A O 1
ATOM 8547 N N . LEU B 1 569 ? 275.956 379.997 250.336 1.00 69.83 569 LEU A N 1
ATOM 8548 C CA . LEU B 1 569 ? 274.868 379.684 251.263 1.00 69.83 569 LEU A CA 1
ATOM 8549 C C . LEU B 1 569 ? 273.666 379.117 250.508 1.00 69.83 569 LEU A C 1
ATOM 8550 O O . LEU B 1 569 ? 272.572 379.679 250.489 1.00 69.83 569 LEU A O 1
ATOM 8555 N N . SER B 1 570 ? 273.893 377.971 249.874 1.00 68.30 570 SER A N 1
ATOM 8556 C CA . SER B 1 570 ? 272.832 377.236 249.210 1.00 68.30 570 SER A CA 1
ATOM 8557 C C . SER B 1 570 ? 272.571 375.876 249.826 1.00 68.30 570 SER A C 1
ATOM 8558 O O . SER B 1 570 ? 271.495 375.313 249.600 1.00 68.30 570 SER A O 1
ATOM 8561 N N . ASN B 1 571 ? 273.513 375.335 250.594 1.00 64.61 571 ASN A N 1
ATOM 8562 C CA . ASN B 1 571 ? 273.344 374.058 251.265 1.00 64.61 571 ASN A CA 1
ATOM 8563 C C . ASN B 1 571 ? 272.892 374.242 252.712 1.00 64.61 571 ASN A C 1
ATOM 8564 O O . ASN B 1 571 ? 272.659 373.256 253.418 1.00 64.61 571 ASN A O 1
ATOM 8569 N N . PHE B 1 572 ? 272.748 375.485 253.163 1.00 62.71 572 PHE A N 1
ATOM 8570 C CA . PHE B 1 572 ? 272.258 375.791 254.501 1.00 62.71 572 PHE A CA 1
ATOM 8571 C C . PHE B 1 572 ? 270.736 375.811 254.455 1.00 62.71 572 PHE A C 1
ATOM 8572 O O . PHE B 1 572 ? 270.142 376.660 253.784 1.00 62.71 572 PHE A O 1
ATOM 8580 N N . SER B 1 573 ? 270.106 374.881 255.162 1.00 57.03 573 SER A N 1
ATOM 8581 C CA . SER B 1 573 ? 268.653 374.844 255.263 1.00 57.03 573 SER A CA 1
ATOM 8582 C C . SER B 1 573 ? 268.251 375.564 256.541 1.00 57.03 573 SER A C 1
ATOM 8583 O O . SER B 1 573 ? 268.477 375.057 257.643 1.00 57.03 573 SER A O 1
ATOM 8586 N N . TRP B 1 574 ? 267.662 376.745 256.400 1.00 58.79 574 TRP A N 1
ATOM 8587 C CA . TRP B 1 574 ? 267.370 377.577 257.554 1.00 58.79 574 TRP A CA 1
ATOM 8588 C C . TRP B 1 574 ? 265.992 377.266 258.122 1.00 58.79 574 TRP A C 1
ATOM 8589 O O . TRP B 1 574 ? 265.056 376.924 257.395 1.00 58.79 574 TRP A O 1
ATOM 8600 N N . ASN B 1 575 ? 265.876 377.392 259.439 1.00 57.43 575 ASN A N 1
ATOM 8601 C CA . ASN B 1 575 ? 264.614 377.276 260.163 1.00 57.43 575 ASN A CA 1
ATOM 8602 C C . ASN B 1 575 ? 264.322 378.670 260.703 1.00 57.43 575 ASN A C 1
ATOM 8603 O O . ASN B 1 575 ? 264.699 379.007 261.825 1.00 57.43 575 ASN A O 1
ATOM 8608 N N . GLU B 1 576 ? 263.643 379.474 259.895 1.00 61.89 576 GLU A N 1
ATOM 8609 C CA . GLU B 1 576 ? 263.485 380.893 260.170 1.00 61.89 576 GLU A CA 1
ATOM 8610 C C . GLU B 1 576 ? 262.464 381.139 261.271 1.00 61.89 576 GLU A C 1
ATOM 8611 O O . GLU B 1 576 ? 261.425 380.478 261.335 1.00 61.89 576 GLU A O 1
ATOM 8617 N N . GLY B 1 577 ? 262.772 382.095 262.140 1.00 62.24 577 GLY A N 1
ATOM 8618 C CA . GLY B 1 577 ? 261.818 382.591 263.111 1.00 62.24 577 GLY A CA 1
ATOM 8619 C C . GLY B 1 577 ? 261.519 381.670 264.272 1.00 62.24 577 GLY A C 1
ATOM 8620 O O . GLY B 1 577 ? 260.364 381.302 264.492 1.00 62.24 577 GLY A O 1
ATOM 8621 N N . CYS B 1 578 ? 262.538 381.303 265.035 1.00 62.53 578 CYS A N 1
ATOM 8622 C CA . CYS B 1 578 ? 262.363 380.440 266.190 1.00 62.53 578 CYS A CA 1
ATOM 8623 C C . CYS B 1 578 ? 262.213 381.288 267.444 1.00 62.53 578 CYS A C 1
ATOM 8624 O O . CYS B 1 578 ? 263.009 382.196 267.692 1.00 62.53 578 CYS A O 1
ATOM 8627 N N . ASP B 1 579 ? 261.184 380.988 268.230 1.00 62.34 579 ASP A N 1
ATOM 8628 C CA . ASP B 1 579 ? 260.870 381.761 269.418 1.00 62.34 579 ASP A CA 1
ATOM 8629 C C . ASP B 1 579 ? 260.551 380.915 270.640 1.00 62.34 579 ASP A C 1
ATOM 8630 O O . ASP B 1 579 ? 259.872 381.403 271.548 1.00 62.34 579 ASP A O 1
ATOM 8635 N N . GLY B 1 580 ? 261.017 379.674 270.695 1.00 59.37 580 GLY A N 1
ATOM 8636 C CA . GLY B 1 580 ? 260.724 378.796 271.803 1.00 59.37 580 GLY A CA 1
ATOM 8637 C C . GLY B 1 580 ? 259.413 378.055 271.707 1.00 59.37 580 GLY A C 1
ATOM 8638 O O . GLY B 1 580 ? 259.162 377.170 272.531 1.00 59.37 580 GLY A O 1
ATOM 8639 N N . THR B 1 581 ? 258.576 378.381 270.728 1.00 56.87 581 THR A N 1
ATOM 8640 C CA . THR B 1 581 ? 257.274 377.760 270.567 1.00 56.87 581 THR A CA 1
ATOM 8641 C C . THR B 1 581 ? 257.233 376.778 269.410 1.00 56.87 581 THR A C 1
ATOM 8642 O O . THR B 1 581 ? 256.235 376.070 269.250 1.00 56.87 581 THR A O 1
ATOM 8646 N N . VAL B 1 582 ? 258.289 376.713 268.607 1.00 54.35 582 VAL A N 1
ATOM 8647 C CA . VAL B 1 582 ? 258.389 375.821 267.459 1.00 54.35 582 VAL A CA 1
ATOM 8648 C C . VAL B 1 582 ? 259.602 374.928 267.685 1.00 54.35 582 VAL A C 1
ATOM 8649 O O . VAL B 1 582 ? 260.427 375.239 268.555 1.00 54.35 582 VAL A O 1
ATOM 8653 N N . PRO B 1 583 ? 259.747 373.811 266.973 1.00 51.33 583 PRO A N 1
ATOM 8654 C CA . PRO B 1 583 ? 261.023 373.091 267.009 1.00 51.33 583 PRO A CA 1
ATOM 8655 C C . PRO B 1 583 ? 262.126 373.909 266.355 1.00 51.33 583 PRO A C 1
ATOM 8656 O O . PRO B 1 583 ? 261.962 374.436 265.253 1.00 51.33 583 PRO A O 1
ATOM 8660 N N . SER B 1 584 ? 263.254 374.023 267.051 1.00 52.51 584 SER A N 1
ATOM 8661 C CA . SER B 1 584 ? 264.393 374.753 266.515 1.00 52.51 584 SER A CA 1
ATOM 8662 C C . SER B 1 584 ? 265.264 373.861 265.642 1.00 52.51 584 SER A C 1
ATOM 8663 O O . SER B 1 584 ? 265.726 374.284 264.580 1.00 52.51 584 SER A O 1
ATOM 8666 N N . LEU B 1 585 ? 265.491 372.629 266.075 1.00 50.63 585 LEU A N 1
ATOM 8667 C CA . LEU B 1 585 ? 266.255 371.650 265.324 1.00 50.63 585 LEU A CA 1
ATOM 8668 C C . LEU B 1 585 ? 265.374 370.464 264.968 1.00 50.63 585 LEU A C 1
ATOM 8669 O O . LEU B 1 585 ? 264.278 370.290 265.504 1.00 50.63 585 LEU A O 1
ATOM 8674 N N . ASN B 1 586 ? 265.867 369.647 264.043 1.00 47.73 586 ASN A N 1
ATOM 8675 C CA . ASN B 1 586 ? 265.174 368.432 263.643 1.00 47.73 586 ASN A CA 1
ATOM 8676 C C . ASN B 1 586 ? 266.061 367.199 263.753 1.00 47.73 586 ASN A C 1
ATOM 8677 O O . ASN B 1 586 ? 265.759 366.166 263.153 1.00 47.73 586 ASN A O 1
ATOM 8682 N N . VAL B 1 587 ? 267.146 367.290 264.511 1.00 48.61 587 VAL A N 1
ATOM 8683 C CA . VAL B 1 587 ? 268.156 366.245 264.587 1.00 48.61 587 VAL A CA 1
ATOM 8684 C C . VAL B 1 587 ? 268.287 365.798 266.033 1.00 48.61 587 VAL A C 1
ATOM 8685 O O . VAL B 1 587 ? 268.584 366.610 266.915 1.00 48.61 587 VAL A O 1
ATOM 8689 N N . VAL B 1 588 ? 268.067 364.510 266.272 1.00 48.35 588 VAL A N 1
ATOM 8690 C CA . VAL B 1 588 ? 268.243 363.898 267.583 1.00 48.35 588 VAL A CA 1
ATOM 8691 C C . VAL B 1 588 ? 269.514 363.063 267.536 1.00 48.35 588 VAL A C 1
ATOM 8692 O O . VAL B 1 588 ? 269.574 362.051 266.829 1.00 48.35 588 VAL A O 1
ATOM 8696 N N . THR B 1 589 ? 270.529 363.489 268.275 1.00 52.52 589 THR A N 1
ATOM 8697 C CA . THR B 1 589 ? 271.847 362.868 268.253 1.00 52.52 589 THR A CA 1
ATOM 8698 C C . THR B 1 589 ? 271.906 361.802 269.353 1.00 52.52 589 THR A C 1
ATOM 8699 O O . THR B 1 589 ? 270.854 361.495 269.921 1.00 52.52 589 THR A O 1
ATOM 8703 N N . ALA B 1 590 ? 273.062 361.234 269.676 1.00 55.46 590 ALA A N 1
ATOM 8704 C CA . ALA B 1 590 ? 273.169 360.250 270.744 1.00 55.46 590 ALA A CA 1
ATOM 8705 C C . ALA B 1 590 ? 274.172 360.704 271.798 1.00 55.46 590 ALA A C 1
ATOM 8706 O O . ALA B 1 590 ? 274.347 361.900 272.028 1.00 55.46 590 ALA A O 1
ATOM 8708 N N . GLN B 1 601 ? 261.433 364.296 275.536 1.00 47.25 601 GLN A N 1
ATOM 8709 C CA . GLN B 1 601 ? 260.952 365.669 275.509 1.00 47.25 601 GLN A CA 1
ATOM 8710 C C . GLN B 1 601 ? 260.515 366.071 274.106 1.00 47.25 601 GLN A C 1
ATOM 8711 O O . GLN B 1 601 ? 259.546 366.809 273.931 1.00 47.25 601 GLN A O 1
ATOM 8717 N N . GLN B 1 602 ? 261.225 365.563 273.103 1.00 44.76 602 GLN A N 1
ATOM 8718 C CA . GLN B 1 602 ? 261.063 366.033 271.738 1.00 44.76 602 GLN A CA 1
ATOM 8719 C C . GLN B 1 602 ? 260.490 364.988 270.792 1.00 44.76 602 GLN A C 1
ATOM 8720 O O . GLN B 1 602 ? 259.755 365.356 269.872 1.00 44.76 602 GLN A O 1
ATOM 8726 N N . VAL B 1 603 ? 260.771 363.710 271.001 1.00 40.93 603 VAL A N 1
ATOM 8727 C CA . VAL B 1 603 ? 260.346 362.641 270.108 1.00 40.93 603 VAL A CA 1
ATOM 8728 C C . VAL B 1 603 ? 259.060 362.033 270.646 1.00 40.93 603 VAL A C 1
ATOM 8729 O O . VAL B 1 603 ? 258.981 361.678 271.827 1.00 40.93 603 VAL A O 1
ATOM 8733 N N . ILE B 1 604 ? 258.050 361.910 269.792 1.00 39.70 604 ILE A N 1
ATOM 8734 C C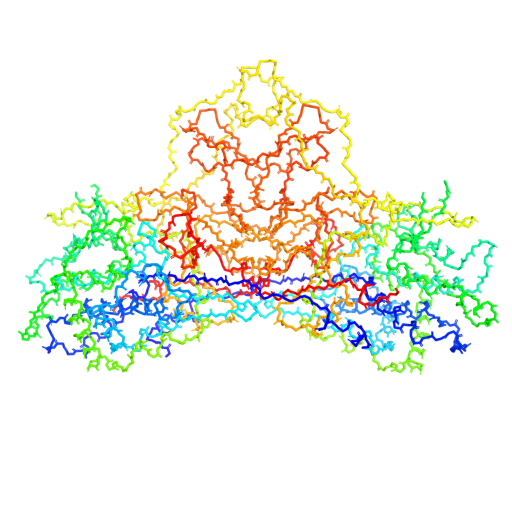A . ILE B 1 604 ? 256.772 361.322 270.169 1.00 39.70 604 ILE A CA 1
ATOM 8735 C C . ILE B 1 604 ? 256.710 359.940 269.528 1.00 39.70 604 ILE A C 1
ATOM 8736 O O . ILE B 1 604 ? 256.419 359.805 268.339 1.00 39.70 604 ILE A O 1
ATOM 8741 N N . LEU B 1 605 ? 256.965 358.906 270.326 1.00 38.14 605 LEU A N 1
ATOM 8742 C CA . LEU B 1 605 ? 257.064 357.546 269.821 1.00 38.14 605 LEU A CA 1
ATOM 8743 C C . LEU B 1 605 ? 256.703 356.564 270.923 1.00 38.14 605 LEU A C 1
ATOM 8744 O O . LEU B 1 605 ? 257.093 356.736 272.079 1.00 38.14 605 LEU A O 1
ATOM 8749 N N . TRP B 1 606 ? 255.949 355.537 270.554 1.00 37.01 606 TRP A N 1
ATOM 8750 C CA . TRP B 1 606 ? 255.849 354.337 271.366 1.00 37.01 606 TRP A CA 1
ATOM 8751 C C . TRP B 1 606 ? 256.137 353.164 270.451 1.00 37.01 606 TRP A C 1
ATOM 8752 O O . TRP B 1 606 ? 255.700 353.158 269.298 1.00 37.01 606 TRP A O 1
ATOM 8763 N N . SER B 1 607 ? 256.862 352.179 270.957 1.00 37.25 607 SER A N 1
ATOM 8764 C CA . SER B 1 607 ? 257.154 350.989 270.183 1.00 37.25 607 SER A CA 1
ATOM 8765 C C . SER B 1 607 ? 257.036 349.757 271.058 1.00 37.25 607 SER A C 1
ATOM 8766 O O . SER B 1 607 ? 257.385 349.774 272.238 1.00 37.25 607 SER A O 1
ATOM 8769 N N . SER B 1 608 ? 256.539 348.683 270.455 1.00 37.16 608 SER A N 1
ATOM 8770 C CA . SER B 1 608 ? 256.603 347.377 271.084 1.00 37.16 608 SER A CA 1
ATOM 8771 C C . SER B 1 608 ? 258.018 346.832 271.125 1.00 37.16 608 SER A C 1
ATOM 8772 O O . SER B 1 608 ? 258.352 346.081 272.041 1.00 37.16 608 SER A O 1
ATOM 8775 N N . TYR B 1 609 ? 258.860 347.231 270.182 1.00 36.69 609 TYR A N 1
ATOM 8776 C CA . TYR B 1 609 ? 260.162 346.624 269.962 1.00 36.69 609 TYR A CA 1
ATOM 8777 C C . TYR B 1 609 ? 261.222 347.450 270.671 1.00 36.69 609 TYR A C 1
ATOM 8778 O O . TYR B 1 609 ? 261.384 348.636 270.379 1.00 36.69 609 TYR A O 1
ATOM 8787 N N . ARG B 1 610 ? 261.931 346.824 271.609 1.00 37.90 610 ARG A N 1
ATOM 8788 C CA . ARG B 1 610 ? 262.786 347.539 272.541 1.00 37.90 610 ARG A CA 1
ATOM 8789 C C . ARG B 1 610 ? 264.110 346.821 272.746 1.00 37.90 610 ARG A C 1
ATOM 8790 O O . ARG B 1 610 ? 264.275 345.647 272.413 1.00 37.90 610 ARG A O 1
ATOM 8798 N N . HIS B 1 611 ? 265.059 347.559 273.313 1.00 37.67 611 HIS A N 1
ATOM 8799 C CA . HIS B 1 611 ? 266.347 347.025 273.716 1.00 37.67 611 HIS A CA 1
ATOM 8800 C C . HIS B 1 611 ? 266.827 347.708 274.984 1.00 37.67 611 HIS A C 1
ATOM 8801 O O . HIS B 1 611 ? 266.799 348.935 275.087 1.00 37.67 611 HIS A O 1
ATOM 8808 N N . VAL B 1 612 ? 267.265 346.902 275.945 1.00 38.66 612 VAL A N 1
ATOM 8809 C CA . VAL B 1 612 ? 267.848 347.383 277.190 1.00 38.66 612 VAL A CA 1
ATOM 8810 C C . VAL B 1 612 ? 269.349 347.155 277.102 1.00 38.66 612 VAL A C 1
ATOM 8811 O O . VAL B 1 612 ? 269.792 346.076 276.698 1.00 38.66 612 VAL A O 1
ATOM 8815 N N . SER B 1 613 ? 270.133 348.165 277.473 1.00 40.17 613 SER A N 1
ATOM 8816 C CA . SER B 1 613 ? 271.569 348.085 277.258 1.00 40.17 613 SER A CA 1
ATOM 8817 C C . SER B 1 613 ? 272.305 347.358 278.375 1.00 40.17 613 SER A C 1
ATOM 8818 O O . SER B 1 613 ? 273.516 347.149 278.260 1.00 40.17 613 SER A O 1
ATOM 8821 N N . ASN B 1 614 ? 271.619 346.971 279.444 1.00 41.89 614 ASN A N 1
ATOM 8822 C CA . ASN B 1 614 ? 272.228 346.201 280.517 1.00 41.89 614 ASN A CA 1
ATOM 8823 C C . ASN B 1 614 ? 271.200 345.262 281.137 1.00 41.89 614 ASN A C 1
ATOM 8824 O O . ASN B 1 614 ? 270.060 345.162 280.680 1.00 41.89 614 ASN A O 1
ATOM 8829 N N . SER B 1 615 ? 271.622 344.549 282.180 1.00 42.56 615 SER A N 1
ATOM 8830 C CA . SER B 1 615 ? 270.771 343.584 282.865 1.00 42.56 615 SER A CA 1
ATOM 8831 C C . SER B 1 615 ? 270.241 344.116 284.191 1.00 42.56 615 SER A C 1
ATOM 8832 O O . SER B 1 615 ? 269.813 343.335 285.046 1.00 42.56 615 SER A O 1
ATOM 8835 N N . ASP B 1 616 ? 270.252 345.429 284.373 1.00 43.06 616 ASP A N 1
ATOM 8836 C CA . ASP B 1 616 ? 269.797 346.065 285.595 1.00 43.06 616 ASP A CA 1
ATOM 8837 C C . ASP B 1 616 ? 268.366 346.561 285.422 1.00 43.06 616 ASP A C 1
ATOM 8838 O O . ASP B 1 616 ? 267.674 346.213 284.462 1.00 43.06 616 ASP A O 1
ATOM 8843 N N . ARG B 1 617 ? 267.909 347.336 286.406 1.00 40.77 617 ARG A N 1
ATOM 8844 C CA . ARG B 1 617 ? 266.606 347.985 286.335 1.00 40.77 617 ARG A CA 1
ATOM 8845 C C . ARG B 1 617 ? 266.582 348.929 285.141 1.00 40.77 617 ARG A C 1
ATOM 8846 O O . ARG B 1 617 ? 267.573 349.631 284.897 1.00 40.77 617 ARG A O 1
ATOM 8854 N N . PRO B 1 618 ? 265.503 348.959 284.364 1.00 39.25 618 PRO A N 1
ATOM 8855 C CA . PRO B 1 618 ? 265.465 349.849 283.203 1.00 39.25 618 PRO A CA 1
ATOM 8856 C C . PRO B 1 618 ? 265.389 351.306 283.618 1.00 39.25 618 PRO A C 1
ATOM 8857 O O . PRO B 1 618 ? 264.537 351.706 284.411 1.00 39.25 618 PRO A O 1
ATOM 8861 N N . THR B 1 619 ? 266.329 352.084 283.118 1.00 40.69 619 THR A N 1
ATOM 8862 C CA . THR B 1 619 ? 266.348 353.518 283.309 1.00 40.69 619 THR A CA 1
ATOM 8863 C C . THR B 1 619 ? 266.019 354.185 281.985 1.00 40.69 619 THR A C 1
ATOM 8864 O O . THR B 1 619 ? 265.786 353.530 280.969 1.00 40.69 619 THR A O 1
ATOM 8868 N N . VAL B 1 620 ? 266.007 355.511 282.008 1.00 40.93 620 VAL A N 1
ATOM 8869 C CA . VAL B 1 620 ? 265.664 356.257 280.810 1.00 40.93 620 VAL A CA 1
ATOM 8870 C C . VAL B 1 620 ? 266.880 356.339 279.888 1.00 40.93 620 VAL A C 1
ATOM 8871 O O . VAL B 1 620 ? 266.744 356.569 278.682 1.00 40.93 620 VAL A O 1
ATOM 8875 N N . ASP B 1 621 ? 268.075 356.084 280.424 1.00 41.27 621 ASP A N 1
ATOM 8876 C CA . ASP B 1 621 ? 269.314 356.107 279.661 1.00 41.27 621 ASP A CA 1
ATOM 8877 C C . ASP B 1 621 ? 269.731 354.741 279.130 1.00 41.27 621 ASP A C 1
ATOM 8878 O O . ASP B 1 621 ? 270.788 354.642 278.503 1.00 41.27 621 ASP A O 1
ATOM 8883 N N . THR B 1 622 ? 268.945 353.690 279.355 1.00 39.90 622 THR A N 1
ATOM 8884 C CA . THR B 1 622 ? 269.313 352.353 278.918 1.00 39.90 622 THR A CA 1
ATOM 8885 C C . THR B 1 622 ? 268.312 351.691 277.982 1.00 39.90 622 THR A C 1
ATOM 8886 O O . THR B 1 622 ? 268.611 350.615 277.462 1.00 39.90 622 THR A O 1
ATOM 8890 N N . VAL B 1 623 ? 267.152 352.285 277.757 1.00 38.87 623 VAL A N 1
ATOM 8891 C CA . VAL B 1 623 ? 266.101 351.656 276.963 1.00 38.87 623 VAL A CA 1
ATOM 8892 C C . VAL B 1 623 ? 265.968 352.387 275.634 1.00 38.87 623 VAL A C 1
ATOM 8893 O O . VAL B 1 623 ? 265.933 353.619 275.589 1.00 38.87 623 VAL A O 1
ATOM 8897 N N . TYR B 1 624 ? 265.903 351.623 274.546 1.00 38.45 624 TYR A N 1
ATOM 8898 C CA . TYR B 1 624 ? 265.778 352.148 273.194 1.00 38.45 624 TYR A CA 1
ATOM 8899 C C . TYR B 1 624 ? 264.444 351.733 272.589 1.00 38.45 624 TYR A C 1
ATOM 8900 O O . TYR B 1 624 ? 264.095 350.553 272.606 1.00 38.45 624 TYR A O 1
ATOM 8909 N N . TYR B 1 625 ? 263.701 352.699 272.046 1.00 38.14 625 TYR A N 1
ATOM 8910 C CA . TYR B 1 625 ? 262.503 352.435 271.255 1.00 38.14 625 TYR A CA 1
ATOM 8911 C C . TYR B 1 625 ? 262.875 352.343 269.787 1.00 38.14 625 TYR A C 1
ATOM 8912 O O . TYR B 1 625 ? 263.457 353.280 269.239 1.00 38.14 625 TYR A O 1
ATOM 8921 N N . TYR B 1 626 ? 262.491 351.250 269.144 1.00 38.01 626 TYR A N 1
ATOM 8922 C CA . TYR B 1 626 ? 262.695 351.090 267.713 1.00 38.01 626 TYR A CA 1
ATOM 8923 C C . TYR B 1 626 ? 261.566 351.715 266.910 1.00 38.01 626 TYR A C 1
ATOM 8924 O O . TYR B 1 626 ? 260.433 351.234 266.925 1.00 38.01 626 TYR A O 1
ATOM 8933 N N . SER B 1 627 ? 261.891 352.773 266.173 1.00 38.62 627 SER A N 1
ATOM 8934 C CA . SER B 1 627 ? 260.909 353.453 265.342 1.00 38.62 627 SER A CA 1
ATOM 8935 C C . SER B 1 627 ? 260.620 352.729 264.041 1.00 38.62 627 SER A C 1
ATOM 8936 O O . SER B 1 627 ? 259.643 353.063 263.367 1.00 38.62 627 SER A O 1
ATOM 8939 N N . THR B 1 628 ? 261.446 351.754 263.677 1.00 39.52 628 THR A N 1
ATOM 8940 C CA . THR B 1 628 ? 261.240 350.940 262.493 1.00 39.52 628 THR A CA 1
ATOM 8941 C C . THR B 1 628 ? 262.033 349.653 262.628 1.00 39.52 628 THR A C 1
ATOM 8942 O O . THR B 1 628 ? 262.930 349.537 263.466 1.00 39.52 628 THR A O 1
ATOM 8946 N N . LEU B 1 629 ? 261.682 348.683 261.795 1.00 39.24 629 LEU A N 1
ATOM 8947 C CA . LEU B 1 629 ? 262.457 347.467 261.638 1.00 39.24 629 LEU A CA 1
ATOM 8948 C C . LEU B 1 629 ? 262.993 347.303 260.225 1.00 39.24 629 LEU A C 1
ATOM 8949 O O . LEU B 1 629 ? 263.485 346.223 259.887 1.00 39.24 629 LEU A O 1
ATOM 8954 N N . GLU B 1 630 ? 262.918 348.348 259.400 1.00 40.36 630 GLU A N 1
ATOM 8955 C CA . GLU B 1 630 ? 263.303 348.223 258.000 1.00 40.36 630 GLU A CA 1
ATOM 8956 C C . GLU B 1 630 ? 264.784 348.479 257.785 1.00 40.36 630 GLU A C 1
ATOM 8957 O O . GLU B 1 630 ? 265.298 348.221 256.695 1.00 40.36 630 GLU A O 1
ATOM 8963 N N . LEU B 1 631 ? 265.488 349.009 258.780 1.00 39.55 631 LEU A N 1
ATOM 8964 C CA . LEU B 1 631 ? 266.940 349.012 258.680 1.00 39.55 631 LEU A CA 1
ATOM 8965 C C . LEU B 1 631 ? 267.507 347.622 258.896 1.00 39.55 631 LEU A C 1
ATOM 8966 O O . LEU B 1 631 ? 268.599 347.321 258.408 1.00 39.55 631 LEU A O 1
ATOM 8971 N N . LEU B 1 632 ? 266.774 346.770 259.603 1.00 39.14 632 LEU A N 1
ATOM 8972 C CA . LEU B 1 632 ? 267.122 345.374 259.810 1.00 39.14 632 LEU A CA 1
ATOM 8973 C C . LEU B 1 632 ? 266.595 344.471 258.706 1.00 39.14 632 LEU A C 1
ATOM 8974 O O . LEU B 1 632 ? 267.333 343.622 258.201 1.00 39.14 632 LEU A O 1
ATOM 8979 N N . PHE B 1 633 ? 265.337 344.635 258.312 1.00 38.90 633 PHE A N 1
ATOM 8980 C CA . PHE B 1 633 ? 264.732 343.694 257.386 1.00 38.90 633 PHE A CA 1
ATOM 8981 C C . PHE B 1 633 ? 264.637 344.206 255.958 1.00 38.90 633 PHE A C 1
ATOM 8982 O O . PHE B 1 633 ? 264.362 343.411 255.057 1.00 38.90 633 PHE A O 1
ATOM 8990 N N . GLY B 1 634 ? 264.844 345.495 255.726 1.00 38.79 634 GLY A N 1
ATOM 8991 C CA . GLY B 1 634 ? 264.863 346.038 254.386 1.00 38.79 634 GLY A CA 1
ATOM 8992 C C . GLY B 1 634 ? 263.511 346.567 253.952 1.00 38.79 634 GLY A C 1
ATOM 8993 O O . GLY B 1 634 ? 262.469 346.300 254.554 1.00 38.79 634 GLY A O 1
ATOM 8994 N N . THR B 1 635 ? 263.545 347.335 252.872 1.00 39.18 635 THR A N 1
ATOM 8995 C CA . THR B 1 635 ? 262.347 347.782 252.181 1.00 39.18 635 THR A CA 1
ATOM 8996 C C . THR B 1 635 ? 261.778 346.675 251.292 1.00 39.18 635 THR A C 1
ATOM 8997 O O . THR B 1 635 ? 260.681 346.818 250.750 1.00 39.18 635 THR A O 1
ATOM 9001 N N . ARG B 1 636 ? 262.449 345.531 251.199 1.00 39.38 636 ARG A N 1
ATOM 9002 C CA . ARG B 1 636 ? 261.915 344.406 250.447 1.00 39.38 636 ARG A CA 1
ATOM 9003 C C . ARG B 1 636 ? 260.813 343.665 251.194 1.00 39.38 636 ARG A C 1
ATOM 9004 O O . ARG B 1 636 ? 260.255 342.706 250.658 1.00 39.38 636 ARG A O 1
ATOM 9012 N N . SER B 1 637 ? 260.505 344.079 252.413 1.00 39.23 637 SER A N 1
ATOM 9013 C CA . SER B 1 637 ? 259.483 343.488 253.255 1.00 39.23 637 SER A CA 1
ATOM 9014 C C . SER B 1 637 ? 258.101 344.019 252.888 1.00 39.23 637 SER A C 1
ATOM 9015 O O . SER B 1 637 ? 257.951 345.116 252.347 1.00 39.23 637 SER A O 1
ATOM 9018 N N . SER B 1 638 ? 257.088 343.218 253.194 1.00 38.99 638 SER A N 1
ATOM 9019 C CA . SER B 1 638 ? 255.714 343.504 252.810 1.00 38.99 638 SER A CA 1
ATOM 9020 C C . SER B 1 638 ? 255.138 344.633 253.652 1.00 38.99 638 SER A C 1
ATOM 9021 O O . SER B 1 638 ? 255.348 344.680 254.866 1.00 38.99 638 SER A O 1
ATOM 9024 N N . MET B 1 639 ? 254.417 345.540 253.002 1.00 39.72 639 MET A N 1
ATOM 9025 C CA . MET B 1 639 ? 253.641 346.577 253.668 1.00 39.72 639 MET A CA 1
ATOM 9026 C C . MET B 1 639 ? 252.231 346.572 253.101 1.00 39.72 639 MET A C 1
ATOM 9027 O O . MET B 1 639 ? 252.042 346.709 251.890 1.00 39.72 639 MET A O 1
ATOM 9032 N N . MET B 1 640 ? 251.253 346.410 253.978 1.00 38.69 640 MET A N 1
ATOM 9033 C CA . MET B 1 640 ? 249.843 346.399 253.637 1.00 38.69 640 MET A CA 1
ATOM 9034 C C . MET B 1 640 ? 249.106 347.377 254.536 1.00 38.69 640 MET A C 1
ATOM 9035 O O . MET B 1 640 ? 249.451 347.550 255.702 1.00 38.69 640 MET A O 1
ATOM 9040 N N . GLN B 1 641 ? 248.083 348.019 253.986 1.00 38.56 641 GLN A N 1
ATOM 9041 C CA . GLN B 1 641 ? 247.368 349.077 254.684 1.00 38.56 641 GLN A CA 1
ATOM 9042 C C . GLN B 1 641 ? 245.989 348.587 255.105 1.00 38.56 641 GLN A C 1
ATOM 9043 O O . GLN B 1 641 ? 245.289 347.947 254.322 1.00 38.56 641 GLN A O 1
ATOM 9049 N N . THR B 1 642 ? 245.596 348.895 256.335 1.00 38.90 642 THR A N 1
ATOM 9050 C CA . THR B 1 642 ? 244.358 348.352 256.892 1.00 38.90 642 THR A CA 1
ATOM 9051 C C . THR B 1 642 ? 243.725 349.395 257.807 1.00 38.90 642 THR A C 1
ATOM 9052 O O . THR B 1 642 ? 244.261 350.492 257.984 1.00 38.90 642 THR A O 1
ATOM 9056 N N . TYR B 1 643 ? 242.588 349.044 258.397 1.00 38.55 643 TYR A N 1
ATOM 9057 C CA . TYR B 1 643 ? 241.860 349.907 259.310 1.00 38.55 643 TYR A CA 1
ATOM 9058 C C . TYR B 1 643 ? 242.312 349.678 260.746 1.00 38.55 643 TYR A C 1
ATOM 9059 O O . TYR B 1 643 ? 243.169 348.844 261.035 1.00 38.55 643 TYR A O 1
ATOM 9068 N N . ASN B 1 644 ? 241.711 350.434 261.657 1.00 39.03 644 ASN A N 1
ATOM 9069 C CA . ASN B 1 644 ? 241.894 350.183 263.077 1.00 39.03 644 ASN A CA 1
ATOM 9070 C C . ASN B 1 644 ? 241.129 348.935 263.491 1.00 39.03 644 ASN A C 1
ATOM 9071 O O . ASN B 1 644 ? 240.238 348.468 262.780 1.00 39.03 644 ASN A O 1
ATOM 9076 N N . LEU B 1 645 ? 241.485 348.393 264.658 1.00 38.39 645 LEU A N 1
ATOM 9077 C CA . LEU B 1 645 ? 240.844 347.178 265.144 1.00 38.39 645 LEU A CA 1
ATOM 9078 C C . LEU B 1 645 ? 239.383 347.399 265.497 1.00 38.39 645 LEU A C 1
ATOM 9079 O O . LEU B 1 645 ? 238.553 346.525 265.230 1.00 38.39 645 LEU A O 1
ATOM 9084 N N . HIS B 1 646 ? 239.040 348.557 266.057 1.00 38.67 646 HIS A N 1
ATOM 9085 C CA . HIS B 1 646 ? 237.649 348.829 266.378 1.00 38.67 646 HIS A CA 1
ATOM 9086 C C . HIS B 1 646 ? 236.809 349.143 265.149 1.00 38.67 646 HIS A C 1
ATOM 9087 O O . HIS B 1 646 ? 235.580 349.112 265.238 1.00 38.67 646 HIS A O 1
ATOM 9094 N N . GLN B 1 647 ? 237.432 349.443 264.014 1.00 39.09 647 GLN A N 1
ATOM 9095 C CA . GLN B 1 647 ? 236.717 349.526 262.751 1.00 39.09 647 GLN A CA 1
ATOM 9096 C C . GLN B 1 647 ? 236.639 348.190 262.033 1.00 39.09 647 GLN A C 1
ATOM 9097 O O . GLN B 1 647 ? 236.006 348.105 260.979 1.00 39.09 647 GLN A O 1
ATOM 9103 N N . LEU B 1 648 ? 237.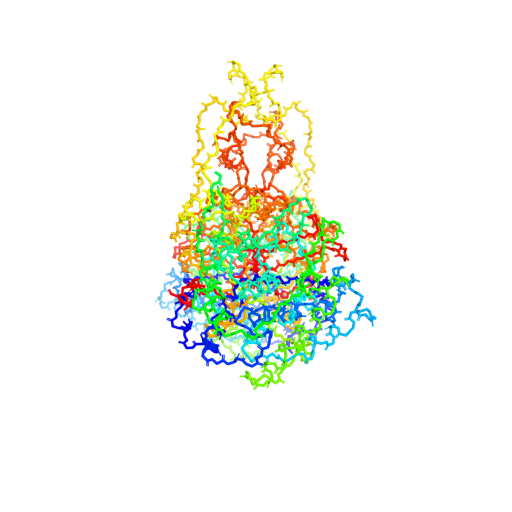271 347.155 262.573 1.00 39.60 648 LEU A N 1
ATOM 9104 C CA . LEU B 1 648 ? 237.279 345.822 261.992 1.00 39.60 648 LEU A CA 1
ATOM 9105 C C . LEU B 1 648 ? 236.513 344.811 262.826 1.00 39.60 648 LEU A C 1
ATOM 9106 O O . LEU B 1 648 ? 235.997 343.833 262.285 1.00 39.60 648 LEU A O 1
ATOM 9111 N N . LEU B 1 649 ? 236.449 345.020 264.132 1.00 40.23 649 LEU A N 1
ATOM 9112 C CA . LEU B 1 649 ? 235.807 344.107 265.063 1.00 40.23 649 LEU A CA 1
ATOM 9113 C C . LEU B 1 649 ? 234.697 344.882 265.757 1.00 40.23 649 LEU A C 1
ATOM 9114 O O . LEU B 1 649 ? 234.968 345.751 266.591 1.00 40.23 649 LEU A O 1
ATOM 9119 N N . SER B 1 650 ? 233.455 344.578 265.408 1.00 41.19 650 SER A N 1
ATOM 9120 C CA . SER B 1 650 ? 232.310 345.308 265.924 1.00 41.19 650 SER A CA 1
ATOM 9121 C C . SER B 1 650 ? 231.985 344.878 267.346 1.00 41.19 650 SER A C 1
ATOM 9122 O O . SER B 1 650 ? 232.408 343.818 267.807 1.00 41.19 650 SER A O 1
ATOM 9125 N N . LEU B 1 651 ? 231.220 345.718 268.036 1.00 41.04 651 LEU A N 1
ATOM 9126 C CA . LEU B 1 651 ? 230.782 345.434 269.396 1.00 41.04 651 LEU A CA 1
ATOM 9127 C C . LEU B 1 651 ? 229.321 345.006 269.374 1.00 41.04 651 LEU A C 1
ATOM 9128 O O . LEU B 1 651 ? 228.425 345.852 269.323 1.00 41.04 651 LEU A O 1
ATOM 9133 N N . HIS B 1 652 ? 229.069 343.702 269.409 1.00 41.37 652 HIS A N 1
ATOM 9134 C CA . HIS B 1 652 ? 227.706 343.223 269.602 1.00 41.37 652 HIS A CA 1
ATOM 9135 C C . HIS B 1 652 ? 227.663 341.967 270.463 1.00 41.37 652 HIS A C 1
ATOM 9136 O O . HIS B 1 652 ? 228.434 341.028 270.265 1.00 41.37 652 HIS A O 1
#

B-factor: mean 44.3, std 8.95, range [35.64, 79.03]